Protein AF-0000000087551787 (afdb_homodimer)

InterPro domains:
  IPR003423 Outer membrane efflux protein [PF02321] (11-191)
  IPR010131 Multidrug resistance outer membrane protein MdtP/Nodulation protein T-like [PTHR30203] (5-396)

pLDDT: mean 89.05, std 10.66, range [49.09, 98.5]

Solvent-accessible surface area (backbone atoms only — not comparable to full-atom values): 41008 Å² total; per-residue (Å²): 84,41,68,68,56,50,52,54,43,27,74,73,49,22,58,68,62,53,42,36,53,50,48,30,52,35,31,48,19,49,29,54,41,43,71,46,50,72,46,35,34,40,35,37,30,46,41,32,92,65,86,62,75,77,58,68,86,44,78,48,75,59,83,94,45,49,37,67,52,29,44,29,41,32,40,35,39,61,44,76,38,75,53,39,53,62,42,47,28,51,43,31,47,49,48,28,52,39,33,52,29,47,40,50,36,51,51,49,54,50,47,44,51,51,54,45,49,52,47,51,48,43,49,48,52,52,49,46,54,52,45,52,55,48,44,57,52,44,50,53,50,42,55,54,42,52,56,36,37,79,69,66,76,48,58,70,65,59,48,51,51,47,48,51,51,45,50,49,45,51,50,49,47,52,52,49,51,43,51,47,37,54,48,46,40,53,50,28,57,47,43,64,43,62,50,89,62,79,88,53,70,70,62,77,85,64,63,70,86,73,83,83,56,78,80,48,49,64,55,41,47,55,48,20,68,73,59,17,32,72,44,51,36,33,50,44,46,29,53,42,26,52,43,46,32,54,37,36,58,20,65,36,50,56,44,42,31,40,30,45,31,40,29,28,44,50,49,97,42,64,80,36,73,45,78,44,78,47,65,65,76,68,77,85,70,53,46,58,68,60,33,51,51,27,54,51,44,32,53,51,29,48,51,50,33,52,49,47,47,53,48,42,48,52,49,40,52,52,38,49,50,51,34,53,56,49,48,54,55,50,64,71,55,44,78,64,50,60,58,48,51,55,52,48,52,55,49,46,52,54,32,38,76,70,64,73,43,51,68,67,56,46,52,50,48,50,53,51,49,52,51,50,53,48,51,52,51,48,49,36,46,49,42,41,44,30,51,46,48,39,27,53,53,34,51,46,90,123,84,42,68,69,55,50,52,54,44,26,76,72,49,22,62,70,60,52,52,36,54,49,47,29,53,50,31,48,50,49,28,58,58,42,70,59,74,73,76,66,45,82,43,79,42,68,74,37,90,58,81,63,91,88,61,76,84,42,75,49,76,57,80,92,41,49,34,58,50,26,43,28,39,34,40,35,39,59,43,77,39,76,53,38,52,61,42,47,28,53,42,30,47,49,47,26,53,38,33,52,28,48,39,50,37,51,50,47,53,50,49,44,51,50,56,44,48,51,48,51,49,44,49,48,54,52,50,44,52,51,44,52,54,49,44,57,53,44,49,54,50,43,54,54,44,50,56,35,39,78,71,66,77,49,59,69,66,57,46,50,53,47,47,50,51,44,51,52,45,50,51,52,46,53,53,51,52,54,52,47,52,55,50,47,54,55,51,29,63,48,43,63,50,64,86,88,62,80,88,55,71,69,61,78,85,64,63,70,87,74,84,81,56,78,79,46,50,63,54,40,46,56,49,20,69,72,59,17,32,72,45,48,37,33,50,44,47,28,52,41,26,52,41,47,32,53,38,36,58,22,64,35,50,55,44,42,30,40,30,44,32,40,28,29,66,66,39,59,34,57,68,35,62,21,38,28,45,34,34,49,43,68,76,58,43,54,46,59,18,60,33,50,29,29,52,51,44,32,54,42,30,48,48,51,33,52,49,47,47,42,43,43,38,22,48,40,53,35,38,47,51,41,34,53,55,47,48,52,53,51,62,72,54,44,78,65,48,59,56,48,52,53,53,49,50,53,50,47,52,51,34,38,76,70,64,73,44,54,68,69,57,46,52,51,49,50,52,5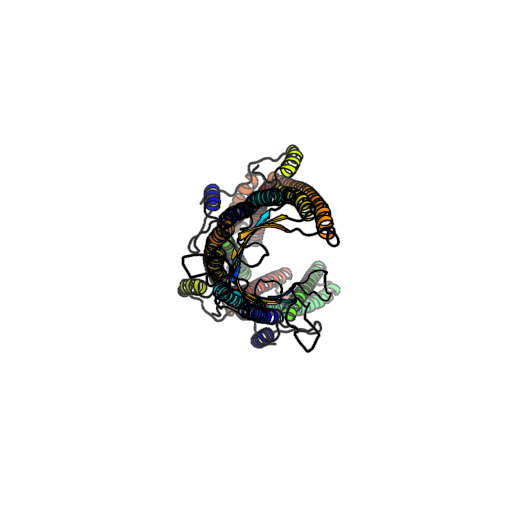1,49,52,53,50,52,47,51,54,50,48,48,36,44,49,42,41,43,32,50,45,47,39,27,52,52,34,53,44,90,122

Nearest PDB structures (foldseek):
  4k7r-assembly1_A  TM=7.607E-01  e=2.887E-15  Escherichia coli K-12
  1yc9-assembly1_A-3  TM=7.646E-01  e=1.294E-14  Vibrio cholerae
  5azs-assembly1_C  TM=7.530E-01  e=1.066E-14  Pseudomonas aeruginosa PAO1
  5azs-assembly1_B  TM=7.529E-01  e=3.404E-14  Pseudomonas aeruginosa PAO1
  4mt4-assembly1_C  TM=7.637E-01  e=3.750E-14  Campylobacter jejuni

Radius of gyration: 40.56 Å; Cα contacts (8 Å, |Δi|>4): 1029; chains: 2; bounding box: 65×141×87 Å

Organism: NCBI:txid2305228

Foldseek 3Di:
DAPVVLVVLLVVPQVVLVVLVVVLVVLVVVLVVLQDFDDKDKDKDDFDDDDDPPAPQADAPPDNHDRRTKMKMKIKGWDQPLCLSVLVSVLSVLVSVLSVLVSLLVSLVLVLVLLLLLLLLLLLVVVLVVLVVVLVLLVVVLVVVVVCVVVVNDDPVLSVVSVVVSVVSVVVNVVSVVVNLVSQVVSCNSSVHDPVDDDDHPDHLFADPDDDDPVCLVVLLVLCLPDASVLVSLVSQLVSLVSVLSSLQSVLAKIKMKMWMWIASPDPDRTDIDIDIDIDDNDPDSSVVVNVVSVVSSVVSVVVSVVVSVVLSVQLVVLVVQLVVLVVVLVVCPPVNLVVLVVVLVVLSVCVVVVVDDPVVNVVSVVVSSVVVSSNSVSSSSNSSSQSSNCSSSSHDD/DAPVVLVVLLVVPAVVLVVLVVVLVVLVVVLVVLQDFDDKDKDKDDFDDDDDPPADQADAPPDNHDRRTKIKMKIKGWDQPPCLSVLVSVLSVLVSVLSVLVSLLVSLVLSLVQLLLVLLLLLLVVLLVVLVVVLVLLVVVLVVVVVVVVVVNDDPVLSVVSVVVSVVSVVVSVVSVVVNLVSQVSSCNSSVHDPPDDDDYPDHLFADPDDDDPVCLVVLLVLCLPDASVLVSLVSQLVSLVSVLSSLQSVLAKIKMKMWMWIASPDPDHGDIDIDIDIDDNDPCSSVVVSVVSVVSSVVSVVVSVVVSVVLSVQLVVLVVQLVVLVVVLVVCPPVNLVVLVVVLVVLSVCVVVVVDDSVVNVVSVVVSSVVVSSNSVSSSSNSSSQSSNCSSSSHND

Structure (mmCIF, N/CA/C/O backbone):
data_AF-0000000087551787-model_v1
#
loop_
_entity.id
_entity.type
_entity.pdbx_description
1 polymer 'TolC family protein'
#
loop_
_atom_site.group_PDB
_atom_site.id
_atom_site.type_symbol
_atom_site.label_atom_id
_atom_site.label_alt_id
_atom_site.label_comp_id
_atom_site.label_asym_id
_atom_site.label_entity_id
_atom_site.label_seq_id
_atom_site.pdbx_PDB_ins_code
_atom_site.Cartn_x
_atom_site.Cartn_y
_atom_site.Cartn_z
_atom_site.occupancy
_atom_site.B_iso_or_equiv
_atom_site.auth_seq_id
_atom_site.auth_comp_id
_atom_site.auth_asym_id
_atom_site.auth_atom_id
_atom_site.pdbx_PDB_model_num
ATOM 1 N N . MET A 1 1 ? 15.438 -4.801 -25.219 1 93.12 1 MET A N 1
ATOM 2 C CA . MET A 1 1 ? 16.125 -3.875 -24.328 1 93.12 1 MET A CA 1
ATOM 3 C C . MET A 1 1 ? 17.109 -4.617 -23.422 1 93.12 1 MET A C 1
ATOM 5 O O . MET A 1 1 ? 16.828 -5.73 -22.984 1 93.12 1 MET A O 1
ATOM 9 N N . SER A 1 2 ? 18.219 -4.012 -23.141 1 94.62 2 SER A N 1
ATOM 10 C CA . SER A 1 2 ? 19.219 -4.605 -22.25 1 94.62 2 SER A CA 1
ATOM 11 C C . SER A 1 2 ? 18.938 -4.23 -20.797 1 94.62 2 SER A C 1
ATOM 13 O O . SER A 1 2 ? 18.172 -3.303 -20.516 1 94.62 2 SER A O 1
ATOM 15 N N . ARG A 1 3 ? 19.531 -4.914 -19.953 1 94.31 3 ARG A N 1
ATOM 16 C CA . ARG A 1 3 ? 19.422 -4.629 -18.531 1 94.31 3 ARG A CA 1
ATOM 17 C C . ARG A 1 3 ? 19.891 -3.215 -18.219 1 94.31 3 ARG A C 1
ATOM 19 O O . ARG A 1 3 ? 19.25 -2.49 -17.469 1 94.31 3 ARG A O 1
ATOM 26 N N . LYS A 1 4 ? 20.969 -2.893 -18.797 1 93.56 4 LYS A N 1
ATOM 27 C CA . LYS A 1 4 ? 21.547 -1.573 -18.547 1 93.56 4 LYS A CA 1
ATOM 28 C C . LYS A 1 4 ? 20.625 -0.468 -19.062 1 93.56 4 LYS A C 1
ATOM 30 O O . LYS A 1 4 ? 20.453 0.559 -18.406 1 93.56 4 LYS A O 1
ATOM 35 N N . GLU A 1 5 ? 20.062 -0.71 -20.172 1 95.31 5 GLU A N 1
ATOM 36 C CA . GLU A 1 5 ? 19.125 0.251 -20.734 1 95.31 5 GLU A CA 1
ATOM 37 C C . GLU A 1 5 ? 17.891 0.389 -19.859 1 95.31 5 GLU A C 1
ATOM 39 O O . GLU A 1 5 ? 17.406 1.501 -19.625 1 95.31 5 GLU A O 1
ATOM 44 N N . ALA A 1 6 ? 17.406 -0.721 -19.391 1 96 6 ALA A N 1
ATOM 45 C CA . ALA A 1 6 ? 16.234 -0.712 -18.531 1 96 6 ALA A CA 1
ATOM 46 C C . ALA A 1 6 ? 16.484 0.082 -17.25 1 96 6 ALA A C 1
ATOM 48 O O . ALA A 1 6 ? 15.641 0.861 -16.812 1 96 6 ALA A O 1
ATOM 49 N N . GLU A 1 7 ? 17.656 -0.09 -16.719 1 95.5 7 GLU A N 1
ATOM 50 C CA . GLU A 1 7 ? 18.016 0.622 -15.5 1 95.5 7 GLU A CA 1
ATOM 51 C C . GLU A 1 7 ? 18.094 2.125 -15.742 1 95.5 7 GLU A C 1
ATOM 53 O O . GLU A 1 7 ? 17.656 2.92 -14.914 1 95.5 7 GLU A O 1
ATOM 58 N N . SER A 1 8 ? 18.656 2.479 -16.875 1 95.94 8 SER A N 1
ATOM 59 C CA . SER A 1 8 ? 18.797 3.893 -17.219 1 95.94 8 SER A CA 1
ATOM 60 C C . SER A 1 8 ? 17.422 4.547 -17.391 1 95.94 8 SER A C 1
ATOM 62 O O . SER A 1 8 ? 17.188 5.641 -16.859 1 95.94 8 SER A O 1
ATOM 64 N N . ILE A 1 9 ? 16.531 3.852 -18.031 1 96.12 9 ILE A N 1
ATOM 65 C CA . ILE A 1 9 ? 15.188 4.367 -18.266 1 96.12 9 ILE A CA 1
ATOM 66 C C . ILE A 1 9 ? 14.438 4.469 -16.938 1 96.12 9 ILE A C 1
ATOM 68 O O . ILE A 1 9 ? 13.75 5.461 -16.672 1 96.12 9 ILE A O 1
ATOM 72 N N . PHE A 1 10 ? 14.641 3.473 -16.109 1 96.75 10 PHE A N 1
ATOM 73 C CA . PHE A 1 10 ? 14.023 3.414 -14.789 1 96.75 10 PHE A CA 1
ATOM 74 C C . PHE A 1 10 ? 14.422 4.617 -13.945 1 96.75 10 PHE A C 1
ATOM 76 O O . PHE A 1 10 ? 13.57 5.297 -13.367 1 96.75 10 PHE A O 1
ATOM 83 N N . LEU A 1 11 ? 15.68 4.918 -13.945 1 95.88 11 LEU A N 1
ATOM 84 C CA . LEU A 1 11 ? 16.203 5.996 -13.125 1 95.88 11 LEU A CA 1
ATOM 85 C C . LEU A 1 11 ? 15.703 7.352 -13.609 1 95.88 11 LEU A C 1
ATOM 87 O O . LEU A 1 11 ? 15.492 8.266 -12.812 1 95.88 11 LEU A O 1
ATOM 91 N N . ALA A 1 12 ? 15.391 7.406 -14.859 1 93.94 12 ALA A N 1
ATOM 92 C CA . ALA A 1 12 ? 15.031 8.688 -15.461 1 93.94 12 ALA A CA 1
ATOM 93 C C . ALA A 1 12 ? 13.523 8.914 -15.406 1 93.94 12 ALA A C 1
ATOM 95 O O . ALA A 1 12 ? 13.062 10.055 -15.266 1 93.94 12 ALA A O 1
ATOM 96 N N . ASN A 1 13 ? 12.75 7.797 -15.422 1 93.56 13 ASN A N 1
ATOM 97 C CA . ASN A 1 13 ? 11.336 7.992 -15.742 1 93.56 13 ASN A CA 1
ATOM 98 C C . ASN A 1 13 ? 10.43 7.504 -14.625 1 93.56 13 ASN A C 1
ATOM 100 O O . ASN A 1 13 ? 9.227 7.77 -14.633 1 93.56 13 ASN A O 1
ATOM 104 N N . ASN A 1 14 ? 10.977 6.816 -13.664 1 95.31 14 ASN A N 1
ATOM 105 C CA . ASN A 1 14 ? 10.109 6.234 -12.648 1 95.31 14 ASN A CA 1
ATOM 106 C C . ASN A 1 14 ? 9.43 7.312 -11.805 1 95.31 14 ASN A C 1
ATOM 108 O O . ASN A 1 14 ? 10.102 8.117 -11.164 1 95.31 14 ASN A O 1
ATOM 112 N N . LEU A 1 15 ? 8.148 7.254 -11.742 1 95.12 15 LEU A N 1
ATOM 113 C CA . LEU A 1 15 ? 7.375 8.336 -11.148 1 95.12 15 LEU A CA 1
ATOM 114 C C . LEU A 1 15 ? 7.434 8.266 -9.625 1 95.12 15 LEU A C 1
ATOM 116 O O . LEU A 1 15 ? 7.238 9.281 -8.953 1 95.12 15 LEU A O 1
ATOM 120 N N . ASP A 1 16 ? 7.695 7.121 -9.047 1 95.5 16 ASP A N 1
ATOM 121 C CA . ASP A 1 16 ? 7.863 7.023 -7.598 1 95.5 16 ASP A CA 1
ATOM 122 C C . ASP A 1 16 ? 9.141 7.727 -7.141 1 95.5 16 ASP A C 1
ATOM 124 O O . ASP A 1 16 ? 9.156 8.375 -6.094 1 95.5 16 ASP A O 1
ATOM 128 N N . LEU A 1 17 ? 10.203 7.625 -7.922 1 96.5 17 LEU A N 1
ATOM 129 C CA . LEU A 1 17 ? 11.445 8.32 -7.629 1 96.5 17 LEU A CA 1
ATOM 130 C C . LEU A 1 17 ? 11.273 9.828 -7.762 1 96.5 17 LEU A C 1
ATOM 132 O O . LEU A 1 17 ? 11.75 10.594 -6.918 1 96.5 17 LEU A O 1
ATOM 136 N N . ILE A 1 18 ? 10.523 10.188 -8.75 1 96.25 18 ILE A N 1
ATOM 137 C CA . ILE A 1 18 ? 10.273 11.602 -8.984 1 96.25 18 ILE A CA 1
ATOM 138 C C . ILE A 1 18 ? 9.438 12.18 -7.848 1 96.25 18 ILE A C 1
ATOM 140 O O . ILE A 1 18 ? 9.711 13.273 -7.359 1 96.25 18 ILE A O 1
ATOM 144 N N . ALA A 1 19 ? 8.469 11.383 -7.426 1 95.56 19 ALA A N 1
ATOM 145 C CA . ALA A 1 19 ? 7.621 11.805 -6.312 1 95.56 19 ALA A CA 1
ATOM 146 C C . ALA A 1 19 ? 8.438 11.992 -5.039 1 95.56 19 ALA A C 1
ATOM 148 O O . ALA A 1 19 ? 8.227 12.945 -4.289 1 95.56 19 ALA A O 1
ATOM 149 N N . GLN A 1 20 ? 9.375 11.094 -4.805 1 96.06 20 GLN A N 1
ATOM 150 C CA . GLN A 1 20 ? 10.203 11.188 -3.605 1 96.06 20 GLN A CA 1
ATOM 151 C C . GLN A 1 20 ? 11.125 12.406 -3.66 1 96.06 20 GLN A C 1
ATOM 153 O O . GLN A 1 20 ? 11.406 13.023 -2.631 1 96.06 20 GLN A O 1
ATOM 158 N N . LYS A 1 21 ? 11.578 12.742 -4.844 1 97.06 21 LYS A N 1
ATOM 159 C CA . LYS A 1 21 ? 12.375 13.953 -5.008 1 97.06 21 LYS A CA 1
ATOM 160 C C . LYS A 1 21 ? 11.555 15.203 -4.684 1 97.06 21 LYS A C 1
ATOM 162 O O . LYS A 1 21 ? 12.07 16.141 -4.074 1 97.06 21 LYS A O 1
ATOM 167 N N . LEU A 1 22 ? 10.32 15.148 -5.07 1 97.06 22 LEU A N 1
ATOM 168 C CA . LEU A 1 22 ? 9.43 16.266 -4.77 1 97.06 22 LEU A CA 1
ATOM 169 C C . LEU A 1 22 ? 9.18 16.375 -3.27 1 97.06 22 LEU A C 1
ATOM 171 O O . LEU A 1 22 ? 9.008 17.469 -2.738 1 97.06 22 LEU A O 1
ATOM 175 N N . GLU A 1 23 ? 9.234 15.25 -2.564 1 97.19 23 GLU A N 1
ATOM 176 C CA . GLU A 1 23 ? 9.078 15.258 -1.113 1 97.19 23 GLU A CA 1
ATOM 177 C C . GLU A 1 23 ? 10.25 15.969 -0.436 1 97.19 23 GLU A C 1
ATOM 179 O O . GLU A 1 23 ? 10.07 16.625 0.591 1 97.19 23 GLU A O 1
ATOM 184 N N . ILE A 1 24 ? 11.43 15.805 -0.998 1 98 24 ILE A N 1
ATOM 185 C CA . ILE A 1 24 ? 12.594 16.516 -0.49 1 98 24 ILE A CA 1
ATOM 186 C C . ILE A 1 24 ? 12.383 18.016 -0.65 1 98 24 ILE A C 1
ATOM 188 O O . ILE A 1 24 ? 12.609 18.797 0.288 1 98 24 ILE A O 1
ATOM 192 N N . SER A 1 25 ? 11.836 18.391 -1.808 1 97.94 25 SER A N 1
ATOM 193 C CA . SER A 1 25 ? 11.57 19.812 -2.076 1 97.94 25 SER A CA 1
ATOM 194 C C . SER A 1 25 ? 10.5 20.359 -1.139 1 97.94 25 SER A C 1
ATOM 196 O O . SER A 1 25 ? 10.57 21.5 -0.704 1 97.94 25 SER A O 1
ATOM 198 N N . GLN A 1 26 ? 9.555 19.547 -0.85 1 97.69 26 GLN A N 1
ATOM 199 C CA . GLN A 1 26 ? 8.523 19.969 0.094 1 97.69 26 GLN A CA 1
ATOM 200 C C . GLN A 1 26 ? 9.102 20.156 1.492 1 97.69 26 GLN A C 1
ATOM 202 O O . GLN A 1 26 ? 8.719 21.094 2.199 1 97.69 26 GLN A O 1
ATOM 207 N N . ALA A 1 27 ? 9.961 19.219 1.863 1 97.88 27 ALA A N 1
ATOM 208 C CA . ALA A 1 27 ? 10.625 19.375 3.156 1 97.88 27 ALA A CA 1
ATOM 209 C C . ALA A 1 27 ? 11.445 20.656 3.201 1 97.88 27 ALA A C 1
ATOM 211 O O . ALA A 1 27 ? 11.484 21.344 4.227 1 97.88 27 ALA A O 1
ATOM 212 N N . GLU A 1 28 ? 12.062 20.984 2.115 1 98.31 28 GLU A N 1
ATOM 213 C CA . GLU A 1 28 ? 12.828 22.219 2.027 1 98.31 28 GLU A CA 1
ATOM 214 C C . GLU A 1 28 ? 11.914 23.438 2.154 1 98.31 28 GLU A C 1
ATOM 216 O O . GLU A 1 28 ? 12.297 24.453 2.74 1 98.31 28 GLU A O 1
ATOM 221 N N . ALA A 1 29 ? 10.727 23.344 1.584 1 97.81 29 ALA A N 1
ATOM 222 C CA . ALA A 1 29 ? 9.75 24.422 1.708 1 97.81 29 ALA A CA 1
ATOM 223 C C . ALA A 1 29 ? 9.336 24.625 3.164 1 97.81 29 ALA A C 1
ATOM 225 O O . ALA A 1 29 ? 9.094 25.75 3.6 1 97.81 29 ALA A O 1
ATOM 226 N N . ARG A 1 30 ? 9.312 23.594 3.873 1 97.31 30 ARG A N 1
ATOM 227 C CA . ARG A 1 30 ? 8.977 23.688 5.289 1 97.31 30 ARG A CA 1
ATOM 228 C C . ARG A 1 30 ? 10.086 24.359 6.074 1 97.31 30 ARG A C 1
ATOM 230 O O . ARG A 1 30 ? 9.82 25.078 7.039 1 97.31 30 ARG A O 1
ATOM 237 N N . VAL A 1 31 ? 11.359 24.094 5.699 1 97.94 31 VAL A N 1
ATOM 238 C CA . VAL A 1 31 ? 12.484 24.797 6.305 1 97.94 31 VAL A CA 1
ATOM 239 C C . VAL A 1 31 ? 12.367 26.297 6.027 1 97.94 31 VAL A C 1
ATOM 241 O O . VAL A 1 31 ? 12.594 27.109 6.918 1 97.94 31 VAL A O 1
ATOM 244 N N . LEU A 1 32 ? 11.961 26.594 4.809 1 96.94 32 LEU A N 1
ATOM 245 C CA . LEU A 1 32 ? 11.773 27.984 4.43 1 96.94 32 LEU A CA 1
ATOM 246 C C . LEU A 1 32 ? 10.703 28.656 5.293 1 96.94 32 LEU A C 1
ATOM 248 O O . LEU A 1 32 ? 10.891 29.766 5.777 1 96.94 32 LEU A O 1
ATOM 252 N N . GLN A 1 33 ? 9.633 27.969 5.527 1 96.12 33 GLN A N 1
ATOM 253 C CA . GLN A 1 33 ? 8.531 28.516 6.324 1 96.12 33 GLN A CA 1
ATOM 254 C C . GLN A 1 33 ? 8.953 28.719 7.777 1 96.12 33 GLN A C 1
ATOM 256 O O . GLN A 1 33 ? 8.539 29.672 8.422 1 96.12 33 GLN A O 1
ATOM 261 N N . ALA A 1 34 ? 9.766 27.781 8.242 1 95.81 34 ALA A N 1
ATOM 262 C CA . ALA A 1 34 ? 10.188 27.828 9.641 1 95.81 34 ALA A CA 1
ATOM 263 C C . ALA A 1 34 ? 11.102 29.016 9.898 1 95.81 34 ALA A C 1
ATOM 265 O O . ALA A 1 34 ? 11.281 29.438 11.047 1 95.81 34 ALA A O 1
ATOM 266 N N . LYS A 1 35 ? 11.695 29.672 8.891 1 96.25 35 LYS A N 1
ATOM 267 C CA . LYS A 1 35 ? 12.648 30.766 9.031 1 96.25 35 LYS A CA 1
ATOM 268 C C . LYS A 1 35 ? 11.93 32.094 9.32 1 96.25 35 LYS A C 1
ATOM 270 O O . LYS A 1 35 ? 12.547 33.062 9.789 1 96.25 35 LYS A O 1
ATOM 275 N N . PHE A 1 36 ? 10.57 32.156 9.133 1 94.62 36 PHE A N 1
ATOM 276 C CA . PHE A 1 36 ? 9.859 33.438 9.234 1 94.62 36 PHE A CA 1
ATOM 277 C C . PHE A 1 36 ? 9.461 33.719 10.672 1 94.62 36 PHE A C 1
ATOM 279 O O . PHE A 1 36 ? 9.07 32.812 11.406 1 94.62 36 PHE A O 1
ATOM 286 N N . TRP A 1 37 ? 9.516 35.031 11.055 1 94.25 37 TRP A N 1
ATOM 287 C CA . TRP A 1 37 ? 9.016 35.531 12.336 1 94.25 37 TRP A CA 1
ATOM 288 C C . TRP A 1 37 ? 7.508 35.75 12.281 1 94.25 37 TRP A C 1
ATOM 290 O O . TRP A 1 37 ? 6.941 35.969 11.203 1 94.25 37 TRP A O 1
ATOM 300 N N . PRO A 1 38 ? 6.867 35.625 13.461 1 93.69 38 PRO A N 1
ATOM 301 C CA . PRO A 1 38 ? 5.457 36.031 13.461 1 93.69 38 PRO A CA 1
ATOM 302 C C . PRO A 1 38 ? 5.258 37.469 13.023 1 93.69 38 PRO A C 1
ATOM 304 O O . PRO A 1 38 ? 6.086 38.344 13.328 1 93.69 38 PRO A O 1
ATOM 307 N N . ASN A 1 39 ? 4.172 37.812 12.359 1 95.19 39 ASN A N 1
ATOM 308 C CA . ASN A 1 39 ? 3.861 39.156 11.922 1 95.19 39 ASN A CA 1
ATOM 309 C C . ASN A 1 39 ? 3.412 40.031 13.078 1 95.19 39 ASN A C 1
ATOM 311 O O . ASN A 1 39 ? 2.777 39.562 14.023 1 95.19 39 ASN A O 1
ATOM 315 N N . PRO A 1 40 ? 3.756 41.344 13.062 1 95.75 40 PRO A N 1
ATOM 316 C CA . PRO A 1 40 ? 3.207 42.25 14.062 1 95.75 40 PRO A CA 1
ATOM 317 C C . PRO A 1 40 ? 1.702 42.469 13.906 1 95.75 40 PRO A C 1
ATOM 319 O O . PRO A 1 40 ? 1.179 42.406 12.789 1 95.75 40 PRO A O 1
ATOM 322 N N . THR A 1 41 ? 1.107 42.719 14.969 1 94.81 41 THR A N 1
ATOM 323 C CA . THR A 1 41 ? -0.328 42.969 14.961 1 94.81 41 THR A CA 1
ATOM 324 C C . THR A 1 41 ? -0.614 44.469 15.203 1 94.81 41 THR A C 1
ATOM 326 O O . THR A 1 41 ? -0.14 45.031 16.188 1 94.81 41 THR A O 1
ATOM 329 N N . LEU A 1 42 ? -1.359 45.094 14.297 1 94.31 42 LEU A N 1
ATOM 330 C CA . LEU A 1 42 ? -1.799 46.469 14.445 1 94.31 42 LEU A CA 1
ATOM 331 C C . LEU A 1 42 ? -3.24 46.562 14.938 1 94.31 42 LEU A C 1
ATOM 333 O O . LEU A 1 42 ? -4.121 45.875 14.383 1 94.31 42 LEU A O 1
ATOM 337 N N . SER A 1 43 ? -3.398 47.281 16.062 1 92.69 43 SER A N 1
ATOM 338 C CA . SER A 1 43 ? -4.73 47.469 16.625 1 92.69 43 SER A CA 1
ATOM 339 C C . SER A 1 43 ? -5.082 48.969 16.734 1 92.69 43 SER A C 1
ATOM 341 O O . SER A 1 43 ? -4.344 49.719 17.344 1 92.69 43 SER A O 1
ATOM 343 N N . ILE A 1 44 ? -6.137 49.312 16.062 1 89.38 44 ILE A N 1
ATOM 344 C CA . ILE A 1 44 ? -6.691 50.656 16.172 1 89.38 44 ILE A CA 1
ATOM 345 C C . ILE A 1 44 ? -7.992 50.625 16.969 1 89.38 44 ILE A C 1
ATOM 347 O O . ILE A 1 44 ? -8.883 49.844 16.688 1 89.38 44 ILE A O 1
ATOM 351 N N . SER A 1 45 ? -7.965 51.375 18.031 1 83.44 45 SER A N 1
ATOM 352 C CA . SER A 1 45 ? -9.156 51.375 18.875 1 83.44 45 SER A CA 1
ATOM 353 C C . SER A 1 45 ? -9.586 52.781 19.25 1 83.44 45 SER A C 1
ATOM 355 O O . SER A 1 45 ? -8.906 53.75 18.938 1 83.44 45 SER A O 1
ATOM 357 N N . GLU A 1 46 ? -10.789 52.969 19.875 1 74.44 46 GLU A N 1
ATOM 358 C CA . GLU A 1 46 ? -11.359 54.156 20.484 1 74.44 46 GLU A CA 1
ATOM 359 C C . GLU A 1 46 ? -11.633 55.219 19.438 1 74.44 46 GLU A C 1
ATOM 361 O O . GLU A 1 46 ? -11.453 56.406 19.703 1 74.44 46 GLU A O 1
ATOM 366 N N . VAL A 1 47 ? -11.922 54.75 18.297 1 72.25 47 VAL A N 1
ATOM 367 C CA . VAL A 1 47 ? -12.281 55.75 17.297 1 72.25 47 VAL A CA 1
ATOM 368 C C . VAL A 1 47 ? -13.688 56.281 17.562 1 72.25 47 VAL A C 1
ATOM 370 O O . VAL A 1 47 ? -14.648 55.5 17.609 1 72.25 47 VAL A O 1
ATOM 373 N N . ASN A 1 48 ? -13.719 57.562 18.062 1 70.5 48 ASN A N 1
ATOM 374 C CA . ASN A 1 48 ? -15.016 58.156 18.359 1 70.5 48 ASN A CA 1
ATOM 375 C C . ASN A 1 48 ? -15.398 59.188 17.312 1 70.5 48 ASN A C 1
ATOM 377 O O . ASN A 1 48 ? -14.586 60.031 16.938 1 70.5 48 ASN A O 1
ATOM 381 N N . LEU A 1 49 ? -16.5 59.062 16.656 1 63.62 49 LEU A N 1
ATOM 382 C CA . LEU A 1 49 ? -16.906 60 15.609 1 63.62 49 LEU A CA 1
ATOM 383 C C . LEU A 1 49 ? -17.922 61 16.141 1 63.62 49 LEU A C 1
ATOM 385 O O . LEU A 1 49 ? -18.359 61.906 15.398 1 63.62 49 LEU A O 1
ATOM 389 N N . TRP A 1 50 ? -18.469 60.938 17.406 1 60.34 50 TRP A N 1
ATOM 390 C CA . TRP A 1 50 ? -19.531 61.812 17.859 1 60.34 50 TRP A CA 1
ATOM 391 C C . TRP A 1 50 ? -19.203 62.406 19.219 1 60.34 50 TRP A C 1
ATOM 393 O O . TRP A 1 50 ? -18.328 61.938 19.922 1 60.34 50 TRP A O 1
ATOM 403 N N . LYS A 1 51 ? -19.562 63.844 19.562 1 59.03 51 LYS A N 1
ATOM 404 C CA . LYS A 1 51 ? -19.391 64.625 20.812 1 59.03 51 LYS A CA 1
ATOM 405 C C . LYS A 1 51 ? -20.359 64.062 21.875 1 59.03 51 LYS A C 1
ATOM 407 O O . LYS A 1 51 ? -21.547 63.906 21.609 1 59.03 51 LYS A O 1
ATOM 412 N N . THR A 1 52 ? -19.766 63.281 22.812 1 55.81 52 THR A N 1
ATOM 413 C CA . THR A 1 52 ? -20.719 63.062 23.891 1 55.81 52 THR A CA 1
ATOM 414 C C . THR A 1 52 ? -20.734 64.25 24.844 1 55.81 52 THR A C 1
ATOM 416 O O . THR A 1 52 ? -19.922 65.188 24.719 1 55.81 52 THR A O 1
ATOM 419 N N . TYR A 1 53 ? -21.656 64.25 25.859 1 51.19 53 TYR A N 1
ATOM 420 C CA . TYR A 1 53 ? -21.875 65.312 26.797 1 51.19 53 TYR A CA 1
ATOM 421 C C . TYR A 1 53 ? -20.703 65.438 27.766 1 51.19 53 TYR A C 1
ATOM 423 O O . TYR A 1 53 ? -20.125 64.438 28.188 1 51.19 53 TYR A O 1
ATOM 431 N N . ASP A 1 54 ? -20.094 66.688 28.016 1 51.69 54 ASP A N 1
ATOM 432 C CA . ASP A 1 54 ? -19.219 67.312 29.016 1 51.69 54 ASP A CA 1
ATOM 433 C C . ASP A 1 54 ? -17.766 66.938 28.75 1 51.69 54 ASP A C 1
ATOM 435 O O . ASP A 1 54 ? -17.203 66.062 29.422 1 51.69 54 ASP A O 1
ATOM 439 N N . ILE A 1 55 ? -17.219 67.188 27.609 1 54.69 55 ILE A N 1
ATOM 440 C CA . ILE A 1 55 ? -15.922 66.875 27.047 1 54.69 55 ILE A CA 1
ATOM 441 C C . ILE A 1 55 ? -14.852 67.812 27.656 1 54.69 55 ILE A C 1
ATOM 443 O O . ILE A 1 55 ? -15.062 69 27.766 1 54.69 55 ILE A O 1
ATOM 447 N N . GLU A 1 56 ? -14.055 67.25 28.422 1 51.94 56 GLU A N 1
ATOM 448 C CA . GLU A 1 56 ? -12.922 68.125 28.719 1 51.94 56 GLU A CA 1
ATOM 449 C C . GLU A 1 56 ? -12.227 68.562 27.438 1 51.94 56 GLU A C 1
ATOM 451 O O . GLU A 1 56 ? -12.07 67.812 26.484 1 51.94 56 GLU A O 1
ATOM 456 N N . GLU A 1 57 ? -12.25 69.875 27.125 1 49.09 57 GLU A N 1
ATOM 457 C CA . GLU A 1 57 ? -11.805 70.562 25.906 1 49.09 57 GLU A CA 1
ATOM 458 C C . GLU A 1 57 ? -10.406 70.062 25.5 1 49.09 57 GLU A C 1
ATOM 460 O O . GLU A 1 57 ? -9.5 70 26.344 1 49.09 57 GLU A O 1
ATOM 465 N N . GLN A 1 58 ? -10.172 69.188 24.547 1 54.31 58 GLN A N 1
ATOM 466 C CA . GLN A 1 58 ? -8.844 68.875 24.031 1 54.31 58 GLN A CA 1
ATOM 467 C C . GLN A 1 58 ? -8.477 69.812 22.891 1 54.31 58 GLN A C 1
ATOM 469 O O . GLN A 1 58 ? -9.352 70.438 22.25 1 54.31 58 GLN A O 1
ATOM 474 N N . PRO A 1 59 ? -7.152 70.25 22.75 1 50.22 59 PRO A N 1
ATOM 475 C CA . PRO A 1 59 ? -6.758 71.188 21.672 1 50.22 59 PRO A CA 1
ATOM 476 C C . PRO A 1 59 ? -7.102 70.625 20.281 1 50.22 59 PRO A C 1
ATOM 478 O O . PRO A 1 59 ? -7.199 69.438 20.094 1 50.22 59 PRO A O 1
ATOM 481 N N . ALA A 1 60 ? -7.441 71.438 19.297 1 50.75 60 ALA A N 1
ATOM 482 C CA . ALA A 1 60 ? -7.898 71.188 17.938 1 50.75 60 ALA A CA 1
ATOM 483 C C . ALA A 1 60 ? -6.844 70.375 17.156 1 50.75 60 ALA A C 1
ATOM 485 O O . ALA A 1 60 ? -5.645 70.625 17.312 1 50.75 60 ALA A O 1
ATOM 486 N N . LEU A 1 61 ? -6.973 69.25 16.453 1 51.09 61 LEU A N 1
ATOM 487 C CA . LEU A 1 61 ? -6 68.562 15.641 1 51.09 61 LEU A CA 1
ATOM 488 C C . LEU A 1 61 ? -5.637 69.375 14.398 1 51.09 61 LEU A C 1
ATOM 490 O O . LEU A 1 61 ? -4.457 69.5 14.07 1 51.09 61 LEU A O 1
ATOM 494 N N . ILE A 1 62 ? -6.648 69.812 13.5 1 51.81 62 ILE A N 1
ATOM 495 C CA . ILE A 1 62 ? -6.473 70.688 12.344 1 51.81 62 ILE A CA 1
ATOM 496 C C . ILE A 1 62 ? -7.508 71.812 12.383 1 51.81 62 ILE A C 1
ATOM 498 O O . ILE A 1 62 ? -8.711 71.562 12.297 1 51.81 62 ILE A O 1
ATOM 502 N N . GLY A 1 63 ? -7.16 73.125 12.367 1 50.75 63 GLY A N 1
ATOM 503 C CA . GLY A 1 63 ? -8.023 74.25 12.469 1 50.75 63 GLY A CA 1
ATOM 504 C C . GLY A 1 63 ? -8.984 74.188 13.641 1 50.75 63 GLY A C 1
ATOM 505 O O . GLY A 1 63 ? -8.562 74.062 14.789 1 50.75 63 GLY A O 1
ATOM 506 N N . ASN A 1 64 ? -10.398 74.25 13.422 1 51.28 64 ASN A N 1
ATOM 507 C CA . ASN A 1 64 ? -11.477 74.125 14.414 1 51.28 64 ASN A CA 1
ATOM 508 C C . ASN A 1 64 ? -12.008 72.688 14.531 1 51.28 64 ASN A C 1
ATOM 510 O O . ASN A 1 64 ? -13.016 72.5 15.195 1 51.28 64 ASN A O 1
ATOM 514 N N . TRP A 1 65 ? -11.422 71.688 13.781 1 49.97 65 TRP A N 1
ATOM 515 C CA . TRP A 1 65 ? -11.953 70.312 13.719 1 49.97 65 TRP A CA 1
ATOM 516 C C . TRP A 1 65 ? -11.109 69.375 14.547 1 49.97 65 TRP A C 1
ATOM 518 O O . TRP A 1 65 ? -9.891 69.562 14.648 1 49.97 65 TRP A O 1
ATOM 528 N N . GLY A 1 66 ? -11.578 68.5 15.328 1 54 66 GLY A N 1
ATOM 529 C CA . GLY A 1 66 ? -10.875 67.438 15.992 1 54 66 GLY A CA 1
ATOM 530 C C . GLY A 1 66 ? -10.766 67.625 17.5 1 54 66 GLY A C 1
ATOM 531 O O . GLY A 1 66 ? -9.938 67 18.156 1 54 66 GLY A O 1
ATOM 532 N N . GLN A 1 67 ? -11.352 68.5 18.016 1 57.84 67 GLN A N 1
ATOM 533 C CA . GLN A 1 67 ? -11.211 68.812 19.422 1 57.84 67 GLN A CA 1
ATOM 534 C C . GLN A 1 67 ? -11.812 67.75 20.297 1 57.84 67 GLN A C 1
ATOM 536 O O . GLN A 1 67 ? -11.414 67.562 21.453 1 57.84 67 GLN A O 1
ATOM 541 N N . ASN A 1 68 ? -12.617 66.812 19.578 1 58.91 68 ASN A N 1
ATOM 542 C CA . ASN A 1 68 ? -13.273 65.812 20.391 1 58.91 68 ASN A CA 1
ATOM 543 C C . ASN A 1 68 ? -13 64.438 19.859 1 58.91 68 ASN A C 1
ATOM 545 O O . ASN A 1 68 ? -13.797 63.5 20.062 1 58.91 68 ASN A O 1
ATOM 549 N N . PHE A 1 69 ? -11.789 64.312 19.141 1 67.38 69 PHE A N 1
ATOM 550 C CA . PHE A 1 69 ? -11.531 63 18.484 1 67.38 69 PHE A CA 1
ATOM 551 C C . PHE A 1 69 ? -10.531 62.188 19.281 1 67.38 69 PHE A C 1
ATOM 553 O O . PHE A 1 69 ? -9.484 62.688 19.688 1 67.38 69 PHE A O 1
ATOM 560 N N . GLN A 1 70 ? -11.031 60.906 19.609 1 75.06 70 GLN A N 1
ATOM 561 C CA . GLN A 1 70 ? -10.141 60 20.312 1 75.06 70 GLN A CA 1
ATOM 562 C C . GLN A 1 70 ? -9.727 58.844 19.406 1 75.06 70 GLN A C 1
ATOM 564 O O . GLN A 1 70 ? -10.531 58.344 18.625 1 75.06 70 GLN A O 1
ATOM 569 N N . ILE A 1 71 ? -8.336 58.5 19.312 1 78.56 71 ILE A N 1
ATOM 570 C CA . ILE A 1 71 ? -7.797 57.375 18.547 1 78.56 71 ILE A CA 1
ATOM 571 C C . ILE A 1 71 ? -6.66 56.719 19.344 1 78.56 71 ILE A C 1
ATOM 573 O O . ILE A 1 71 ? -5.879 57.406 20 1 78.56 71 ILE A O 1
ATOM 577 N N . SER A 1 72 ? -6.797 55.438 19.375 1 82.94 72 SER A N 1
ATOM 578 C CA . SER A 1 72 ? -5.703 54.688 19.969 1 82.94 72 SER A CA 1
ATOM 579 C C . SER A 1 72 ? -5.168 53.656 18.984 1 82.94 72 SER A C 1
ATOM 581 O O . SER A 1 72 ? -5.945 52.969 18.281 1 82.94 72 SER A O 1
ATOM 583 N N . ALA A 1 73 ? -3.818 53.688 18.719 1 87.5 73 ALA A N 1
ATOM 584 C CA . ALA A 1 73 ? -3.143 52.719 17.859 1 87.5 73 ALA A CA 1
ATOM 585 C C . ALA A 1 73 ? -2.035 52 18.609 1 87.5 73 ALA A C 1
ATOM 587 O O . ALA A 1 73 ? -1.316 52.594 19.406 1 87.5 73 ALA A O 1
ATOM 588 N N . GLU A 1 74 ? -2.096 50.688 18.391 1 91.19 74 GLU A N 1
ATOM 589 C CA . GLU A 1 74 ? -1.085 49.875 19.047 1 91.19 74 GLU A CA 1
ATOM 590 C C . GLU A 1 74 ? -0.51 48.812 18.094 1 91.19 74 GLU A C 1
ATOM 592 O O . GLU A 1 74 ? -1.248 48.188 17.328 1 91.19 74 GLU A O 1
ATOM 597 N N . ILE A 1 75 ? 0.835 48.688 18.078 1 93.25 75 ILE A N 1
ATOM 598 C CA . ILE A 1 75 ? 1.531 47.625 17.328 1 93.25 75 ILE A CA 1
ATOM 599 C C . ILE A 1 75 ? 2.189 46.656 18.297 1 93.25 75 ILE A C 1
ATOM 601 O O . ILE A 1 75 ? 2.889 47.062 19.234 1 93.25 75 ILE A O 1
ATOM 605 N N . GLU A 1 76 ? 1.865 45.438 18.078 1 94.69 76 GLU A N 1
ATOM 606 C CA . GLU A 1 76 ? 2.416 44.406 18.938 1 94.69 76 GLU A CA 1
ATOM 607 C C . GLU A 1 76 ? 3.26 43.406 18.125 1 94.69 76 GLU A C 1
ATOM 609 O O . GLU A 1 76 ? 2.832 42.938 17.078 1 94.69 76 GLU A O 1
ATOM 614 N N . GLN A 1 77 ? 4.473 43.125 18.672 1 95.5 77 GLN A N 1
ATOM 615 C CA . GLN A 1 77 ? 5.383 42.156 18.047 1 95.5 77 GLN A CA 1
ATOM 616 C C . GLN A 1 77 ? 5.781 41.062 19.031 1 95.5 77 GLN A C 1
ATOM 618 O O . GLN A 1 77 ? 6.328 41.344 20.094 1 95.5 77 GLN A O 1
ATOM 623 N N . VAL A 1 78 ? 5.523 39.875 18.594 1 95.25 78 VAL A N 1
ATOM 624 C CA . VAL A 1 78 ? 5.906 38.719 19.422 1 95.25 78 VAL A CA 1
ATOM 625 C C . VAL A 1 78 ? 7.328 38.312 19.078 1 95.25 78 VAL A C 1
ATOM 627 O O . VAL A 1 78 ? 7.66 38.094 17.906 1 95.25 78 VAL A O 1
ATOM 630 N N . ILE A 1 79 ? 8.141 38.188 20.078 1 94.88 79 ILE A N 1
ATOM 631 C CA . ILE A 1 79 ? 9.5 37.688 19.922 1 94.88 79 ILE A CA 1
ATOM 632 C C . ILE A 1 79 ? 9.625 36.312 20.578 1 94.88 79 ILE A C 1
ATOM 634 O O . ILE A 1 79 ? 9.406 36.156 21.781 1 94.88 79 ILE A O 1
ATOM 638 N N . GLN A 1 80 ? 9.922 35.406 19.75 1 95.06 80 GLN A N 1
ATOM 639 C CA . GLN A 1 80 ? 10.133 34.031 20.266 1 95.06 80 GLN A CA 1
ATOM 640 C C . GLN A 1 80 ? 11.453 33.938 21.031 1 95.06 80 GLN A C 1
ATOM 642 O O . GLN A 1 80 ? 12.516 34.25 20.484 1 95.06 80 GLN A O 1
ATOM 647 N N . THR A 1 81 ? 11.359 33.438 22.234 1 95.56 81 THR A N 1
ATOM 648 C CA . THR A 1 81 ? 12.531 33.406 23.094 1 95.56 81 THR A CA 1
ATOM 649 C C . THR A 1 81 ? 13.117 32 23.188 1 95.56 81 THR A C 1
ATOM 651 O O . THR A 1 81 ? 12.648 31.094 22.5 1 95.56 81 THR A O 1
ATOM 654 N N . ALA A 1 82 ? 14.25 31.781 23.828 1 96.25 82 ALA A N 1
ATOM 655 C CA . ALA A 1 82 ? 14.906 30.516 24.156 1 96.25 82 ALA A CA 1
ATOM 656 C C . ALA A 1 82 ? 15.383 29.812 22.875 1 96.25 82 ALA A C 1
ATOM 658 O O . ALA A 1 82 ? 15.484 28.594 22.844 1 96.25 82 ALA A O 1
ATOM 659 N N . GLY A 1 83 ? 15.445 30.5 21.766 1 96.5 83 GLY A N 1
ATOM 660 C CA . GLY A 1 83 ? 15.961 29.938 20.531 1 96.5 83 GLY A CA 1
ATOM 661 C C . GLY A 1 83 ? 14.992 28.984 19.859 1 96.5 83 GLY A C 1
ATOM 662 O O . GLY A 1 83 ? 15.406 28.078 19.141 1 96.5 83 GLY A O 1
ATOM 663 N N . LYS A 1 84 ? 13.727 29.109 20.094 1 96.81 84 LYS A N 1
ATOM 664 C CA . LYS A 1 84 ? 12.688 28.234 19.547 1 96.81 84 LYS A CA 1
ATOM 665 C C . LYS A 1 84 ? 12.742 28.203 18.031 1 96.81 84 LYS A C 1
ATOM 667 O O . LYS A 1 84 ? 12.656 27.141 17.406 1 96.81 84 LYS A O 1
ATOM 672 N N . ARG A 1 85 ? 12.922 29.391 17.469 1 96.31 85 ARG A N 1
ATOM 673 C CA . ARG A 1 85 ? 12.953 29.484 16.016 1 96.31 85 ARG A CA 1
ATOM 674 C C . ARG A 1 85 ? 14.141 28.734 15.438 1 96.31 85 ARG A C 1
ATOM 676 O O . ARG A 1 85 ? 13.992 27.938 14.508 1 96.31 85 ARG A O 1
ATOM 683 N N . ARG A 1 86 ? 15.32 28.984 15.938 1 97.25 86 ARG A N 1
ATOM 684 C CA . ARG A 1 86 ? 16.531 28.312 15.477 1 97.25 86 ARG A CA 1
ATOM 685 C C . ARG A 1 86 ? 16.391 26.797 15.633 1 97.25 86 ARG A C 1
ATOM 687 O O . ARG A 1 86 ? 16.75 26.031 14.727 1 97.25 86 ARG A O 1
ATOM 694 N N . LYS A 1 87 ? 15.891 26.391 16.766 1 98 87 LYS A N 1
ATOM 695 C CA . LYS A 1 87 ? 15.719 24.969 17.031 1 98 87 LYS A CA 1
ATOM 696 C C . LYS A 1 87 ? 14.703 24.344 16.078 1 98 87 LYS A C 1
ATOM 698 O O . LYS A 1 87 ? 14.875 23.203 15.633 1 98 87 LYS A O 1
ATOM 703 N N . ASN A 1 88 ? 13.656 25.047 15.797 1 97.38 88 ASN A N 1
ATOM 704 C CA . ASN A 1 88 ? 12.656 24.578 14.844 1 97.38 88 ASN A CA 1
ATOM 705 C C . ASN A 1 88 ? 13.242 24.453 13.438 1 97.38 88 ASN A C 1
ATOM 707 O O . ASN A 1 88 ? 12.945 23.516 12.711 1 97.38 88 ASN A O 1
ATOM 711 N N . ILE A 1 89 ? 14.047 25.438 12.977 1 98.06 89 ILE A N 1
ATOM 712 C CA . ILE A 1 89 ? 14.703 25.391 11.68 1 98.06 89 ILE A CA 1
ATOM 713 C C . ILE A 1 89 ? 15.602 24.156 11.594 1 98.06 89 ILE A C 1
ATOM 715 O O . ILE A 1 89 ? 15.57 23.438 10.594 1 98.06 89 ILE A O 1
ATOM 719 N N . GLU A 1 90 ? 16.344 23.953 12.648 1 98.06 90 GLU A N 1
ATOM 720 C CA . GLU A 1 90 ? 17.219 22.781 12.68 1 98.06 90 GLU A CA 1
ATOM 721 C C . GLU A 1 90 ? 16.438 21.484 12.602 1 98.06 90 GLU A C 1
ATOM 723 O O . GLU A 1 90 ? 16.844 20.547 11.922 1 98.06 90 GLU A O 1
ATOM 728 N N . LEU A 1 91 ? 15.328 21.453 13.336 1 98 91 LEU A N 1
ATOM 729 C CA . LEU A 1 91 ? 14.453 20.281 13.297 1 98 91 LEU A CA 1
ATOM 730 C C . LEU A 1 91 ? 13.945 20.031 11.883 1 98 91 LEU A C 1
ATOM 732 O O . LEU A 1 91 ? 13.922 18.891 11.414 1 98 91 LEU A O 1
ATOM 736 N N . GLN A 1 92 ? 13.539 21.094 11.195 1 97.94 92 GLN A N 1
ATOM 737 C CA . GLN A 1 92 ? 13.047 20.969 9.828 1 97.94 92 GLN A CA 1
ATOM 738 C C . GLN A 1 92 ? 14.164 20.531 8.883 1 97.94 92 GLN A C 1
ATOM 740 O O . GLN A 1 92 ? 13.93 19.797 7.922 1 97.94 92 GLN A O 1
ATOM 745 N N . LYS A 1 93 ? 15.383 21 9.133 1 98.31 93 LYS A N 1
ATOM 746 C CA . LYS A 1 93 ? 16.531 20.594 8.312 1 98.31 93 LYS A CA 1
ATOM 747 C C . LYS A 1 93 ? 16.781 19.094 8.445 1 98.31 93 LYS A C 1
ATOM 749 O O . LYS A 1 93 ? 17.125 18.438 7.461 1 98.31 93 LYS A O 1
ATOM 754 N N . ILE A 1 94 ? 16.641 18.609 9.695 1 98.38 94 ILE A N 1
ATOM 755 C CA . ILE A 1 94 ? 16.766 17.172 9.906 1 98.38 94 ILE A CA 1
ATOM 756 C C . ILE A 1 94 ? 15.695 16.438 9.109 1 98.38 94 ILE A C 1
ATOM 758 O O . ILE A 1 94 ? 15.938 15.344 8.586 1 98.38 94 ILE A O 1
ATOM 762 N N . GLY A 1 95 ? 14.539 17.047 9.008 1 97.75 95 GLY A N 1
ATOM 763 C CA . GLY A 1 95 ? 13.477 16.484 8.195 1 97.75 95 GLY A CA 1
ATOM 764 C C . GLY A 1 95 ? 13.844 16.359 6.73 1 97.75 95 GLY A C 1
ATOM 765 O O . GLY A 1 95 ? 13.461 15.398 6.066 1 97.75 95 GLY A O 1
ATOM 766 N N . VAL A 1 96 ? 14.602 17.328 6.188 1 98.12 96 VAL A N 1
ATOM 767 C CA . VAL A 1 96 ? 15.07 17.281 4.809 1 98.12 96 VAL A CA 1
ATOM 768 C C . VAL A 1 96 ? 16 16.094 4.625 1 98.12 96 VAL A C 1
ATOM 770 O O . VAL A 1 96 ? 15.883 15.336 3.65 1 98.12 96 VAL A O 1
ATOM 773 N N . ASP A 1 97 ? 16.891 15.938 5.586 1 98 97 ASP A N 1
ATOM 774 C CA . ASP A 1 97 ? 17.797 14.789 5.531 1 98 97 ASP A CA 1
ATOM 775 C C . ASP A 1 97 ? 17.016 13.477 5.574 1 98 97 ASP A C 1
ATOM 777 O O . ASP A 1 97 ? 17.359 12.523 4.871 1 98 97 ASP A O 1
ATOM 781 N N . GLY A 1 98 ? 16.031 13.453 6.367 1 97.94 98 GLY A N 1
ATOM 782 C CA . GLY A 1 98 ? 15.18 12.281 6.426 1 97.94 98 GLY A CA 1
ATOM 783 C C . GLY A 1 98 ? 14.578 11.914 5.082 1 97.94 98 GLY A C 1
ATOM 784 O O . GLY A 1 98 ? 14.578 10.742 4.695 1 97.94 98 GLY A O 1
ATOM 785 N N . GLU A 1 99 ? 14.133 12.898 4.355 1 97.94 99 GLU A N 1
ATOM 786 C CA . GLU A 1 99 ? 13.547 12.664 3.041 1 97.94 99 GLU A CA 1
ATOM 787 C C . GLU A 1 99 ? 14.594 12.172 2.047 1 97.94 99 GLU A C 1
ATOM 789 O O . GLU A 1 99 ? 14.289 11.375 1.157 1 97.94 99 GLU A O 1
ATOM 794 N N . LYS A 1 100 ? 15.805 12.641 2.223 1 98 100 LYS A N 1
ATOM 795 C CA . LYS A 1 100 ? 16.891 12.164 1.363 1 98 100 LYS A CA 1
ATOM 796 C C . LYS A 1 100 ? 17.156 10.68 1.585 1 98 100 LYS A C 1
ATOM 798 O O . LYS A 1 100 ? 17.344 9.93 0.625 1 98 100 LYS A O 1
ATOM 803 N N . TYR A 1 101 ? 17.188 10.273 2.867 1 97.56 101 TYR A N 1
ATOM 804 C CA . TYR A 1 101 ? 17.391 8.859 3.176 1 97.56 101 TYR A CA 1
ATOM 805 C C . TYR A 1 101 ? 16.219 8.023 2.678 1 97.56 101 TYR A C 1
ATOM 807 O O . TYR A 1 101 ? 16.406 6.895 2.217 1 97.56 101 TYR A O 1
ATOM 815 N N . GLU A 1 102 ? 15.055 8.555 2.729 1 97.5 102 GLU A N 1
ATOM 816 C CA . GLU A 1 102 ? 13.875 7.855 2.215 1 97.5 102 GLU A CA 1
ATOM 817 C C . GLU A 1 102 ? 13.992 7.621 0.71 1 97.5 102 GLU A C 1
ATOM 819 O O . GLU A 1 102 ? 13.594 6.57 0.209 1 97.5 102 GLU A O 1
ATOM 824 N N . LEU A 1 103 ? 14.484 8.633 -0.005 1 97.38 103 LEU A N 1
ATOM 825 C CA . LEU A 1 103 ? 14.703 8.484 -1.44 1 97.38 103 LEU A CA 1
ATOM 826 C C . LEU A 1 103 ? 15.664 7.344 -1.731 1 97.38 103 LEU A C 1
ATOM 828 O O . LEU A 1 103 ? 15.422 6.535 -2.633 1 97.38 103 LEU A O 1
ATOM 832 N N . GLN A 1 104 ? 16.719 7.262 -0.93 1 96.44 104 GLN A N 1
ATOM 833 C CA . GLN A 1 104 ? 17.688 6.176 -1.103 1 96.44 104 GLN A CA 1
ATOM 834 C C . GLN A 1 104 ? 17.047 4.82 -0.845 1 96.44 104 GLN A C 1
ATOM 836 O O . GLN A 1 104 ? 17.328 3.844 -1.54 1 96.44 104 GLN A O 1
ATOM 841 N N . GLU A 1 105 ? 16.188 4.758 0.137 1 96.25 105 GLU A N 1
ATOM 842 C CA . GLU A 1 105 ? 15.492 3.52 0.468 1 96.25 105 GLU A CA 1
ATOM 843 C C . GLU A 1 105 ? 14.547 3.104 -0.652 1 96.25 105 GLU A C 1
ATOM 845 O O . GLU A 1 105 ? 14.516 1.937 -1.048 1 96.25 105 GLU A O 1
ATOM 850 N N . VAL A 1 106 ? 13.789 4.078 -1.191 1 96.56 106 VAL A N 1
ATOM 851 C CA . VAL A 1 106 ? 12.867 3.797 -2.281 1 96.56 106 VAL A CA 1
ATOM 852 C C . VAL A 1 106 ? 13.641 3.34 -3.516 1 96.56 106 VAL A C 1
ATOM 854 O O . VAL A 1 106 ? 13.242 2.385 -4.188 1 96.56 106 VAL A O 1
ATOM 857 N N . LEU A 1 107 ? 14.75 4 -3.771 1 96.31 107 LEU A N 1
ATOM 858 C CA . LEU A 1 107 ? 15.594 3.623 -4.906 1 96.31 107 LEU A CA 1
ATOM 859 C C . LEU A 1 107 ? 16.109 2.195 -4.75 1 96.31 107 LEU A C 1
ATOM 861 O O . LEU A 1 107 ? 16.031 1.4 -5.691 1 96.31 107 LEU A O 1
ATOM 865 N N . ARG A 1 108 ? 16.562 1.859 -3.564 1 94.88 108 ARG A N 1
ATOM 866 C CA . ARG A 1 108 ? 17.094 0.529 -3.283 1 94.88 108 ARG A CA 1
ATOM 867 C C . ARG A 1 108 ? 16.031 -0.539 -3.48 1 94.88 108 ARG A C 1
ATOM 869 O O . ARG A 1 108 ? 16.266 -1.557 -4.133 1 94.88 108 ARG A O 1
ATOM 876 N N . GLU A 1 109 ? 14.836 -0.318 -2.984 1 95.5 109 GLU A N 1
ATOM 877 C CA . GLU A 1 109 ? 13.727 -1.266 -3.086 1 95.5 109 GLU A CA 1
ATOM 878 C C . GLU A 1 109 ? 13.281 -1.443 -4.535 1 95.5 109 GLU A C 1
ATOM 880 O O . GLU A 1 109 ? 13.07 -2.568 -4.992 1 95.5 109 GLU A O 1
ATOM 885 N N . LEU A 1 110 ? 13.141 -0.321 -5.262 1 96.56 110 LEU A N 1
ATOM 886 C CA . LEU A 1 110 ? 12.68 -0.375 -6.645 1 96.56 110 LEU A CA 1
ATOM 887 C C . LEU A 1 110 ? 13.727 -1.017 -7.543 1 96.56 110 LEU A C 1
ATOM 889 O O . LEU A 1 110 ? 13.391 -1.709 -8.508 1 96.56 110 LEU A O 1
ATOM 893 N N . LYS A 1 111 ? 15.023 -0.779 -7.223 1 95.44 111 LYS A N 1
ATOM 894 C CA . LYS A 1 111 ? 16.094 -1.42 -7.98 1 95.44 111 LYS A CA 1
ATOM 895 C C . LYS A 1 111 ? 16.031 -2.939 -7.84 1 95.44 111 LYS A C 1
ATOM 897 O O . LYS A 1 111 ? 16.172 -3.666 -8.828 1 95.44 1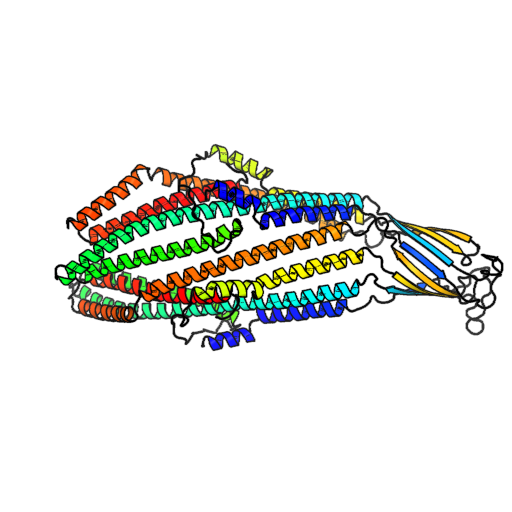11 LYS A O 1
ATOM 902 N N . LYS A 1 112 ? 15.883 -3.426 -6.645 1 95.44 112 LYS A N 1
ATOM 903 C CA . LYS A 1 112 ? 15.727 -4.859 -6.406 1 95.44 112 LYS A CA 1
ATOM 904 C C . LYS A 1 112 ? 14.555 -5.43 -7.199 1 95.44 112 LYS A C 1
ATOM 906 O O . LYS A 1 112 ? 14.688 -6.465 -7.855 1 95.44 112 LYS A O 1
ATOM 911 N N . THR A 1 113 ? 13.438 -4.707 -7.137 1 96.56 113 THR A N 1
ATOM 912 C CA . THR A 1 113 ? 12.242 -5.16 -7.84 1 96.56 113 THR A CA 1
ATOM 913 C C . THR A 1 113 ? 12.492 -5.211 -9.344 1 96.56 113 THR A C 1
ATOM 915 O O . THR A 1 113 ? 12.125 -6.188 -10.008 1 96.56 113 THR A O 1
ATOM 918 N N . LEU A 1 114 ? 13.117 -4.176 -9.875 1 96.88 114 LEU A N 1
ATOM 919 C CA . LEU A 1 114 ? 13.414 -4.102 -11.297 1 96.88 114 LEU A CA 1
ATOM 920 C C . LEU A 1 114 ? 14.305 -5.258 -11.727 1 96.88 114 LEU A C 1
ATOM 922 O O . LEU A 1 114 ? 13.977 -5.992 -12.664 1 96.88 114 LEU A O 1
ATOM 926 N N . ARG A 1 115 ? 15.406 -5.465 -11.008 1 95.81 115 ARG A N 1
ATOM 927 C CA . ARG A 1 115 ? 16.391 -6.48 -11.383 1 95.81 115 ARG A CA 1
ATOM 928 C C . ARG A 1 115 ? 15.812 -7.883 -11.227 1 95.81 115 ARG A C 1
ATOM 930 O O . ARG A 1 115 ? 16.047 -8.75 -12.07 1 95.81 115 ARG A O 1
ATOM 937 N N . ASN A 1 116 ? 15.016 -8.086 -10.203 1 96 116 ASN A N 1
ATOM 938 C CA . ASN A 1 116 ? 14.367 -9.375 -10.023 1 96 116 ASN A CA 1
ATOM 939 C C . ASN A 1 116 ? 13.312 -9.633 -11.102 1 96 116 ASN A C 1
ATOM 941 O O . ASN A 1 116 ? 13.148 -10.758 -11.562 1 96 116 ASN A O 1
ATOM 945 N N . THR A 1 117 ? 12.602 -8.57 -11.461 1 96.69 117 THR A N 1
ATOM 946 C CA . THR A 1 117 ? 11.617 -8.711 -12.531 1 96.69 117 THR A CA 1
ATOM 947 C C . THR A 1 117 ? 12.297 -9.07 -13.844 1 96.69 117 THR A C 1
ATOM 949 O O . THR A 1 117 ? 11.812 -9.93 -14.586 1 96.69 117 THR A O 1
ATOM 952 N N . ILE A 1 118 ? 13.43 -8.477 -14.125 1 96.31 118 ILE A N 1
ATOM 953 C CA . ILE A 1 118 ? 14.188 -8.773 -15.344 1 96.31 118 ILE A CA 1
ATOM 954 C C . ILE A 1 118 ? 14.648 -10.227 -15.312 1 96.31 118 ILE A C 1
ATOM 956 O O . ILE A 1 118 ? 14.539 -10.945 -16.312 1 96.31 118 ILE A O 1
ATOM 960 N N . THR A 1 119 ? 15.125 -10.664 -14.117 1 96.5 119 THR A N 1
ATOM 961 C CA . THR A 1 119 ? 15.547 -12.055 -13.953 1 96.5 119 THR A CA 1
ATOM 962 C C . THR A 1 119 ? 14.383 -13.008 -14.227 1 96.5 119 THR A C 1
ATOM 964 O O . THR A 1 119 ? 14.547 -14.016 -14.914 1 96.5 119 THR A O 1
ATOM 967 N N . GLU A 1 120 ? 13.203 -12.695 -13.727 1 96.25 120 GLU A N 1
ATOM 968 C CA . GLU A 1 120 ? 12.016 -13.523 -13.938 1 96.25 120 GLU A CA 1
ATOM 969 C C . GLU A 1 120 ? 11.641 -13.594 -15.414 1 96.25 120 GLU A C 1
ATOM 971 O O . GLU A 1 120 ? 11.25 -14.648 -15.906 1 96.25 120 GLU A O 1
ATOM 976 N N . ILE A 1 121 ? 11.758 -12.461 -16.078 1 95.81 121 ILE A N 1
ATOM 977 C CA . ILE A 1 121 ? 11.43 -12.406 -17.5 1 95.81 121 ILE A CA 1
ATOM 978 C C . ILE A 1 121 ? 12.422 -13.258 -18.297 1 95.81 121 ILE A C 1
ATOM 980 O O . ILE A 1 121 ? 12.023 -14.031 -19.172 1 95.81 121 ILE A O 1
ATOM 984 N N . LEU A 1 122 ? 13.695 -13.18 -17.969 1 95.81 122 LEU A N 1
ATOM 985 C CA . LEU A 1 122 ? 14.719 -13.977 -18.641 1 95.81 122 LEU A CA 1
ATOM 986 C C . LEU A 1 122 ? 14.477 -15.461 -18.406 1 95.81 122 LEU A C 1
ATOM 988 O O . LEU A 1 122 ? 14.547 -16.25 -19.344 1 95.81 122 LEU A O 1
ATOM 992 N N . TYR A 1 123 ? 14.164 -15.805 -17.188 1 96.38 123 TYR A N 1
ATOM 993 C CA . TYR A 1 123 ? 13.836 -17.172 -16.812 1 96.38 123 TYR A CA 1
ATOM 994 C C . TYR A 1 123 ? 12.656 -17.703 -17.625 1 96.38 123 TYR A C 1
ATOM 996 O O . TYR A 1 123 ? 12.719 -18.797 -18.188 1 96.38 123 TYR A O 1
ATOM 1004 N N . ASN A 1 124 ? 11.633 -16.891 -17.656 1 96.06 124 ASN A N 1
ATOM 1005 C CA . ASN A 1 124 ? 10.422 -17.281 -18.391 1 96.06 124 ASN A CA 1
ATOM 1006 C C . ASN A 1 124 ? 10.688 -17.406 -19.891 1 96.06 124 ASN A C 1
ATOM 1008 O O . ASN A 1 124 ? 10.188 -18.328 -20.531 1 96.06 124 ASN A O 1
ATOM 1012 N N . GLN A 1 125 ? 11.484 -16.5 -20.406 1 94.31 125 GLN A N 1
ATOM 1013 C CA . GLN A 1 125 ? 11.844 -16.562 -21.812 1 94.31 125 GLN A CA 1
ATOM 1014 C C . GLN A 1 125 ? 12.562 -17.875 -22.141 1 94.31 125 GLN A C 1
ATOM 1016 O O . GLN A 1 125 ? 12.266 -18.516 -23.156 1 94.31 125 GLN A O 1
ATOM 1021 N N . GLU A 1 126 ? 13.438 -18.328 -21.266 1 94.62 126 GLU A N 1
ATOM 1022 C CA . GLU A 1 126 ? 14.156 -19.578 -21.469 1 94.62 126 GLU A CA 1
ATOM 1023 C C . GLU A 1 126 ? 13.227 -20.781 -21.328 1 94.62 126 GLU A C 1
ATOM 1025 O O . GLU A 1 126 ? 13.352 -21.75 -22.078 1 94.62 126 GLU A O 1
ATOM 1030 N N . GLN A 1 127 ? 12.297 -20.703 -20.406 1 95.31 127 GLN A N 1
ATOM 1031 C CA . GLN A 1 127 ? 11.312 -21.766 -20.25 1 95.31 127 GLN A CA 1
ATOM 1032 C C . GLN A 1 127 ? 10.438 -21.891 -21.484 1 95.31 127 GLN A C 1
ATOM 1034 O O . GLN A 1 127 ? 10.156 -23 -21.938 1 95.31 127 GLN A O 1
ATOM 1039 N N . GLN A 1 128 ? 9.961 -20.781 -21.969 1 94.56 128 GLN A N 1
ATOM 1040 C CA . GLN A 1 128 ? 9.133 -20.797 -23.172 1 94.56 128 GLN A CA 1
ATOM 1041 C C . GLN A 1 128 ? 9.875 -21.422 -24.344 1 94.56 128 GLN A C 1
ATOM 1043 O O . GLN A 1 128 ? 9.312 -22.25 -25.078 1 94.56 128 GLN A O 1
ATOM 1048 N N . LYS A 1 129 ? 11.148 -21.062 -24.5 1 93.25 129 LYS A N 1
ATOM 1049 C CA . LYS A 1 129 ? 11.961 -21.625 -25.562 1 93.25 129 LYS A CA 1
ATOM 1050 C C . LYS A 1 129 ? 12.055 -23.141 -25.422 1 93.25 129 LYS A C 1
ATOM 1052 O O . LYS A 1 129 ? 11.945 -23.859 -26.422 1 93.25 129 LYS A O 1
ATOM 1057 N N . MET A 1 130 ? 12.219 -23.609 -24.203 1 93 130 MET A N 1
ATOM 1058 C CA . MET A 1 130 ? 12.32 -25.047 -23.938 1 93 130 MET A CA 1
ATOM 1059 C C . MET A 1 130 ? 11.031 -25.766 -24.312 1 93 130 MET A C 1
ATOM 1061 O O . MET A 1 130 ? 11.055 -26.734 -25.062 1 93 130 MET A O 1
ATOM 1065 N N . TYR A 1 131 ? 9.891 -25.234 -23.875 1 94.25 131 TYR A N 1
ATOM 1066 C CA . TYR A 1 131 ? 8.617 -25.906 -24.125 1 94.25 131 TYR A CA 1
ATOM 1067 C C . TYR A 1 131 ? 8.203 -25.766 -25.594 1 94.25 131 TYR A C 1
ATOM 1069 O O . TYR A 1 131 ? 7.59 -26.672 -26.141 1 94.25 131 TYR A O 1
ATOM 1077 N N . GLU A 1 132 ? 8.508 -24.656 -26.203 1 94.19 132 GLU A N 1
ATOM 1078 C CA . GLU A 1 132 ? 8.234 -24.5 -27.625 1 94.19 132 GLU A CA 1
ATOM 1079 C C . GLU A 1 132 ? 8.977 -25.562 -28.438 1 94.19 132 GLU A C 1
ATOM 1081 O O . GLU A 1 132 ? 8.406 -26.141 -29.375 1 94.19 132 GLU A O 1
ATOM 1086 N N . GLY A 1 133 ? 10.258 -25.812 -28.078 1 90.69 133 GLY A N 1
ATOM 1087 C CA . GLY A 1 133 ? 11.008 -26.875 -28.734 1 90.69 133 GLY A CA 1
ATOM 1088 C C . GLY A 1 133 ? 10.398 -28.25 -28.531 1 90.69 133 GLY A C 1
ATOM 1089 O O . GLY A 1 133 ? 10.281 -29.031 -29.484 1 90.69 133 GLY A O 1
ATOM 1090 N N . GLN A 1 134 ? 9.859 -28.562 -27.359 1 91.12 134 GLN A N 1
ATOM 1091 C CA . GLN A 1 134 ? 9.25 -29.844 -27.047 1 91.12 134 GLN A CA 1
ATOM 1092 C C . GLN A 1 134 ? 7.902 -30 -27.75 1 91.12 134 GLN A C 1
ATOM 1094 O O . GLN A 1 134 ? 7.555 -31.094 -28.188 1 91.12 134 GLN A O 1
ATOM 1099 N N . ILE A 1 135 ? 7.16 -28.906 -27.766 1 92.19 135 ILE A N 1
ATOM 1100 C CA . ILE A 1 135 ? 5.855 -28.938 -28.422 1 92.19 135 ILE A CA 1
ATOM 1101 C C . ILE A 1 135 ? 6.031 -29.234 -29.906 1 92.19 135 ILE A C 1
ATOM 1103 O O . ILE A 1 135 ? 5.305 -30.047 -30.469 1 92.19 135 ILE A O 1
ATOM 1107 N N . SER A 1 136 ? 7.031 -28.625 -30.547 1 92.12 136 SER A N 1
ATOM 1108 C CA . SER A 1 136 ? 7.312 -28.875 -31.953 1 92.12 136 SER A CA 1
ATOM 1109 C C . SER A 1 136 ? 7.664 -30.344 -32.188 1 92.12 136 SER A C 1
ATOM 1111 O O . SER A 1 136 ? 7.176 -30.953 -33.156 1 92.12 136 SER A O 1
ATOM 1113 N N . SER A 1 137 ? 8.438 -30.906 -31.312 1 89.06 137 SER A N 1
ATOM 1114 C CA . SER A 1 137 ? 8.867 -32.281 -31.438 1 89.06 137 SER A CA 1
ATOM 1115 C C . SER A 1 137 ? 7.707 -33.25 -31.203 1 89.06 137 SER A C 1
ATOM 1117 O O . SER A 1 137 ? 7.504 -34.188 -31.969 1 89.06 137 SER A O 1
ATOM 1119 N N . ILE A 1 138 ? 6.926 -32.969 -30.172 1 89.44 138 ILE A N 1
ATOM 1120 C CA . ILE A 1 138 ? 5.863 -33.906 -29.797 1 89.44 138 ILE A CA 1
ATOM 1121 C C . ILE A 1 138 ? 4.719 -33.812 -30.812 1 89.44 138 ILE A C 1
ATOM 1123 O O . ILE A 1 138 ? 4.035 -34.812 -31.078 1 89.44 138 ILE A O 1
ATOM 1127 N N . GLU A 1 139 ? 4.488 -32.688 -31.359 1 89.69 139 GLU A N 1
ATOM 1128 C CA . GLU A 1 139 ? 3.475 -32.531 -32.406 1 89.69 139 GLU A CA 1
ATOM 1129 C C . GLU A 1 139 ? 3.797 -33.375 -33.625 1 89.69 139 GLU A C 1
ATOM 1131 O O . GLU A 1 139 ? 2.904 -34 -34.219 1 89.69 139 GLU A O 1
ATOM 1136 N N . LYS A 1 140 ? 5.078 -33.406 -33.969 1 88.38 140 LYS A N 1
ATOM 1137 C CA . LYS A 1 140 ? 5.516 -34.25 -35.094 1 88.38 140 LYS A CA 1
ATOM 1138 C C . LYS A 1 140 ? 5.297 -35.719 -34.781 1 88.38 140 LYS A C 1
ATOM 1140 O O . LYS A 1 140 ? 4.828 -36.469 -35.656 1 88.38 140 LYS A O 1
ATOM 1145 N N . LEU A 1 141 ? 5.562 -36.062 -33.594 1 87.44 141 LEU A N 1
ATOM 1146 C CA . LEU A 1 141 ? 5.379 -37.438 -33.156 1 87.44 141 LEU A CA 1
ATOM 1147 C C . LEU A 1 141 ? 3.902 -37.812 -33.125 1 87.44 141 LEU A C 1
ATOM 1149 O O . LEU A 1 141 ? 3.521 -38.875 -33.625 1 87.44 141 LEU A O 1
ATOM 1153 N N . THR A 1 142 ? 3.105 -36.938 -32.562 1 87.25 142 THR A N 1
ATOM 1154 C CA . THR A 1 142 ? 1.669 -37.188 -32.5 1 87.25 142 THR A CA 1
ATOM 1155 C C . THR A 1 142 ? 1.061 -37.312 -33.875 1 87.25 142 THR A C 1
ATOM 1157 O O . THR A 1 142 ? 0.202 -38.156 -34.125 1 87.25 142 THR A O 1
ATOM 1160 N N . ALA A 1 143 ? 1.478 -36.5 -34.812 1 87.19 143 ALA A N 1
ATOM 1161 C CA . ALA A 1 143 ? 0.995 -36.594 -36.188 1 87.19 143 ALA A CA 1
ATOM 1162 C C . ALA A 1 143 ? 1.371 -37.906 -36.844 1 87.19 143 ALA A C 1
ATOM 1164 O O . ALA A 1 143 ? 0.544 -38.531 -37.5 1 87.19 143 ALA A O 1
ATOM 1165 N N . SER A 1 144 ? 2.588 -38.375 -36.625 1 86.12 144 SER A N 1
ATOM 1166 C CA . SER A 1 144 ? 3.062 -39.625 -37.156 1 86.12 144 SER A CA 1
ATOM 1167 C C . SER A 1 144 ? 2.285 -40.812 -36.594 1 86.12 144 SER A C 1
ATOM 1169 O O . SER A 1 144 ? 1.894 -41.719 -37.312 1 86.12 144 SER A O 1
ATOM 1171 N N . TYR A 1 145 ? 1.968 -40.75 -35.312 1 84.94 145 TYR A N 1
ATOM 1172 C CA . TYR A 1 145 ? 1.265 -41.812 -34.625 1 84.94 145 TYR A CA 1
ATOM 1173 C C . TYR A 1 145 ? -0.211 -41.844 -35 1 84.94 145 TYR A C 1
ATOM 1175 O O . TYR A 1 145 ? -0.844 -42.906 -35 1 84.94 145 TYR A O 1
ATOM 1183 N N . ASN A 1 146 ? -0.715 -40.656 -35.188 1 85.38 146 ASN A N 1
ATOM 1184 C CA . ASN A 1 146 ? -2.082 -40.625 -35.719 1 85.38 146 ASN A CA 1
ATOM 1185 C C . ASN A 1 146 ? -2.209 -41.344 -37.031 1 85.38 146 ASN A C 1
ATOM 1187 O O . ASN A 1 146 ? -3.172 -42.094 -37.25 1 85.38 146 ASN A O 1
ATOM 1191 N N . ASN A 1 147 ? -1.229 -41.188 -37.906 1 87.19 147 ASN A N 1
ATOM 1192 C CA . ASN A 1 147 ? -1.207 -41.875 -39.188 1 87.19 147 ASN A CA 1
ATOM 1193 C C . ASN A 1 147 ? -1.088 -43.406 -39 1 87.19 147 ASN A C 1
ATOM 1195 O O . ASN A 1 147 ? -1.768 -44.156 -39.656 1 87.19 147 ASN A O 1
ATOM 1199 N N . GLN A 1 148 ? -0.343 -43.812 -38 1 85.25 148 GLN A N 1
ATOM 1200 C CA . GLN A 1 148 ? -0.142 -45.219 -37.719 1 85.25 148 GLN A CA 1
ATOM 1201 C C . GLN A 1 148 ? -1.391 -45.844 -37.094 1 85.25 148 GLN A C 1
ATOM 1203 O O . GLN A 1 148 ? -1.675 -47.031 -37.281 1 85.25 148 GLN A O 1
ATOM 1208 N N . LEU A 1 149 ? -2.068 -45.062 -36.312 1 84.5 149 LEU A N 1
ATOM 1209 C CA . LEU A 1 149 ? -3.318 -45.531 -35.688 1 84.5 149 LEU A CA 1
ATOM 1210 C C . LEU A 1 149 ? -4.363 -45.812 -36.781 1 84.5 149 LEU A C 1
ATOM 1212 O O . LEU A 1 149 ? -5.039 -46.844 -36.719 1 84.5 149 LEU A O 1
ATOM 1216 N N . ASN A 1 150 ? -4.457 -44.938 -37.688 1 84.81 150 ASN A N 1
ATOM 1217 C CA . ASN A 1 150 ? -5.406 -45.094 -38.781 1 84.81 150 ASN A CA 1
ATOM 1218 C C . ASN A 1 150 ? -5.098 -46.344 -39.625 1 84.81 150 ASN A C 1
ATOM 1220 O O . ASN A 1 150 ? -6 -46.938 -40.188 1 84.81 150 ASN A O 1
ATOM 1224 N N . LEU A 1 151 ? -3.832 -46.781 -39.5 1 86.75 151 LEU A N 1
ATOM 1225 C CA . LEU A 1 151 ? -3.4 -47.969 -40.25 1 86.75 151 LEU A CA 1
ATOM 1226 C C . LEU A 1 151 ? -3.518 -49.219 -39.406 1 86.75 151 LEU A C 1
ATOM 1228 O O . LEU A 1 151 ? -3.283 -50.312 -39.875 1 86.75 151 LEU A O 1
ATOM 1232 N N . GLY A 1 152 ? -3.869 -49.062 -38.062 1 82.38 152 GLY A N 1
ATOM 1233 C CA . GLY A 1 152 ? -4.074 -50.188 -37.156 1 82.38 152 GLY A CA 1
ATOM 1234 C C . GLY A 1 152 ? -2.781 -50.719 -36.562 1 82.38 152 GLY A C 1
ATOM 1235 O O . GLY A 1 152 ? -2.742 -51.812 -36.031 1 82.38 152 GLY A O 1
ATOM 1236 N N . ASN A 1 153 ? -1.7 -49.938 -36.656 1 77.44 153 ASN A N 1
ATOM 1237 C CA . ASN A 1 153 ? -0.382 -50.406 -36.25 1 77.44 153 ASN A CA 1
ATOM 1238 C C . ASN A 1 153 ? -0.138 -50.156 -34.75 1 77.44 153 ASN A C 1
ATOM 1240 O O . ASN A 1 153 ? 0.765 -50.75 -34.156 1 77.44 153 ASN A O 1
ATOM 1244 N N . ILE A 1 154 ? -0.922 -49.188 -34.156 1 80.12 154 ILE A N 1
ATOM 1245 C CA . ILE A 1 154 ? -0.711 -48.875 -32.75 1 80.12 154 ILE A CA 1
ATOM 1246 C C . ILE A 1 154 ? -2.053 -48.812 -32.031 1 80.12 154 ILE A C 1
ATOM 1248 O O . ILE A 1 154 ? -3.109 -48.781 -32.656 1 80.12 154 ILE A O 1
ATOM 1252 N N . SER A 1 155 ? -1.902 -48.906 -30.766 1 77.62 155 SER A N 1
ATOM 1253 C CA . SER A 1 155 ? -3.107 -48.875 -29.953 1 77.62 155 SER A CA 1
ATOM 1254 C C . SER A 1 155 ? -3.609 -47.438 -29.75 1 77.62 155 SER A C 1
ATOM 1256 O O . SER A 1 155 ? -2.826 -46.5 -29.812 1 77.62 155 SER A O 1
ATOM 1258 N N . LYS A 1 156 ? -4.883 -47.312 -29.672 1 77.25 156 LYS A N 1
ATOM 1259 C CA . LYS A 1 156 ? -5.504 -46 -29.391 1 77.25 156 LYS A CA 1
ATOM 1260 C C . LYS A 1 156 ? -4.988 -45.438 -28.078 1 77.25 156 LYS A C 1
ATOM 1262 O O . LYS A 1 156 ? -4.871 -44.219 -27.953 1 77.25 156 LYS A O 1
ATOM 1267 N N . ALA A 1 157 ? -4.562 -46.281 -27.234 1 70.5 157 ALA A N 1
ATOM 1268 C CA . ALA A 1 157 ? -4.055 -45.844 -25.922 1 70.5 157 ALA A CA 1
ATOM 1269 C C . ALA A 1 157 ? -2.736 -45.094 -26.062 1 70.5 157 ALA A C 1
ATOM 1271 O O . ALA A 1 157 ? -2.521 -44.094 -25.391 1 70.5 157 ALA A O 1
ATOM 1272 N N . GLU A 1 158 ? -1.93 -45.531 -27 1 76.38 158 GLU A N 1
ATOM 1273 C CA . GLU A 1 158 ? -0.637 -44.906 -27.203 1 76.38 158 GLU A CA 1
ATOM 1274 C C . GLU A 1 158 ? -0.807 -43.5 -27.812 1 76.38 158 GLU A C 1
ATOM 1276 O O . GLU A 1 158 ? -0.14 -42.562 -27.391 1 76.38 158 GLU A O 1
ATOM 1281 N N . TYR A 1 159 ? -1.665 -43.438 -28.641 1 80.94 159 TYR A N 1
ATOM 1282 C CA . TYR A 1 159 ? -1.934 -42.125 -29.266 1 80.94 159 TYR A CA 1
ATOM 1283 C C . TYR A 1 159 ? -2.51 -41.156 -28.266 1 80.94 159 TYR A C 1
ATOM 1285 O O . TYR A 1 159 ? -2.092 -40 -28.203 1 80.94 159 TYR A O 1
ATOM 1293 N N . VAL A 1 160 ? -3.416 -41.594 -27.5 1 75.81 160 VAL A N 1
ATOM 1294 C CA . VAL A 1 160 ? -4.07 -40.75 -26.531 1 75.81 160 VAL A CA 1
ATOM 1295 C C . VAL A 1 160 ? -3.049 -40.25 -25.5 1 75.81 160 VAL A C 1
ATOM 1297 O O . VAL A 1 160 ? -3.113 -39.094 -25.062 1 75.81 160 VAL A O 1
ATOM 1300 N N . ARG A 1 161 ? -2.105 -41.062 -25.219 1 78.44 161 ARG A N 1
ATOM 1301 C CA . ARG A 1 161 ? -1.063 -40.688 -24.281 1 78.44 161 ARG A CA 1
ATOM 1302 C C . ARG A 1 161 ? -0.191 -39.562 -24.844 1 78.44 161 ARG A C 1
ATOM 1304 O O . ARG A 1 161 ? 0.124 -38.594 -24.141 1 78.44 161 ARG A O 1
ATOM 1311 N N . LEU A 1 162 ? 0.182 -39.688 -26.062 1 82.69 162 LEU A N 1
ATOM 1312 C CA . LEU A 1 162 ? 0.992 -38.656 -26.719 1 82.69 162 LEU A CA 1
ATOM 1313 C C . LEU A 1 162 ? 0.223 -37.344 -26.828 1 82.69 162 LEU A C 1
ATOM 1315 O O . LEU A 1 162 ? 0.78 -36.281 -26.594 1 82.69 162 LEU A O 1
ATOM 1319 N N . LYS A 1 163 ? -1.04 -37.531 -27.109 1 81.12 163 LYS A N 1
ATOM 1320 C CA . LYS A 1 163 ? -1.879 -36.344 -27.234 1 81.12 163 LYS A CA 1
ATOM 1321 C C . LYS A 1 163 ? -2.049 -35.625 -25.891 1 81.12 163 LYS A C 1
ATOM 1323 O O . LYS A 1 163 ? -2.043 -34.406 -25.828 1 81.12 163 LYS A O 1
ATOM 1328 N N . ALA A 1 164 ? -2.166 -36.438 -24.922 1 79.12 164 ALA A N 1
ATOM 1329 C CA . ALA A 1 164 ? -2.271 -35.875 -23.578 1 79.12 164 ALA A CA 1
ATOM 1330 C C . ALA A 1 164 ? -1.018 -35.062 -23.203 1 79.12 164 ALA A C 1
ATOM 1332 O O . ALA A 1 164 ? -1.106 -34 -22.625 1 79.12 164 ALA A O 1
ATOM 1333 N N . GLN A 1 165 ? 0.123 -35.594 -23.531 1 84.31 165 GLN A N 1
ATOM 1334 C CA . GLN A 1 165 ? 1.383 -34.938 -23.25 1 84.31 165 GLN A CA 1
ATOM 1335 C C . GLN A 1 165 ? 1.504 -33.625 -24.047 1 84.31 165 GLN A C 1
ATOM 1337 O O . GLN A 1 165 ? 1.978 -32.625 -23.531 1 84.31 165 GLN A O 1
ATOM 1342 N N . GLU A 1 166 ? 1.125 -33.688 -25.297 1 86.38 166 GLU A N 1
ATOM 1343 C CA . GLU A 1 166 ? 1.11 -32.5 -26.141 1 86.38 166 GLU A CA 1
ATOM 1344 C C . GLU A 1 166 ? 0.249 -31.406 -25.516 1 86.38 166 GLU A C 1
ATOM 1346 O O . GLU A 1 166 ? 0.675 -30.25 -25.438 1 86.38 166 GLU A O 1
ATOM 1351 N N . ILE A 1 167 ? -0.89 -31.766 -25.078 1 80.06 167 ILE A N 1
ATOM 1352 C CA . ILE A 1 167 ? -1.812 -30.812 -24.469 1 80.06 167 ILE A CA 1
ATOM 1353 C C . ILE A 1 167 ? -1.205 -30.25 -23.188 1 80.06 167 ILE A C 1
ATOM 1355 O O . ILE A 1 167 ? -1.334 -29.062 -22.906 1 80.06 167 ILE A O 1
ATOM 1359 N N . ASP A 1 168 ? -0.549 -31.125 -22.453 1 84.5 168 ASP A N 1
ATOM 1360 C CA . ASP A 1 168 ? 0.098 -30.703 -21.219 1 84.5 168 ASP A CA 1
ATOM 1361 C C . ASP A 1 168 ? 1.165 -29.641 -21.484 1 84.5 168 ASP A C 1
ATOM 1363 O O . ASP A 1 168 ? 1.254 -28.641 -20.766 1 84.5 168 ASP A O 1
ATOM 1367 N N . PHE A 1 169 ? 1.938 -29.844 -22.531 1 88.5 169 PHE A N 1
ATOM 1368 C CA . PHE A 1 169 ? 2.984 -28.891 -22.891 1 88.5 169 PHE A CA 1
ATOM 1369 C C . PHE A 1 169 ? 2.381 -27.578 -23.344 1 88.5 169 PHE A C 1
ATOM 1371 O O . PHE A 1 169 ? 2.865 -26.5 -22.984 1 88.5 169 PHE A O 1
ATOM 1378 N N . LYS A 1 170 ? 1.32 -27.672 -24.047 1 85 170 LYS A N 1
ATOM 1379 C CA . LYS A 1 170 ? 0.659 -26.453 -24.531 1 85 170 LYS A CA 1
ATOM 1380 C C . LYS A 1 170 ? 0.055 -25.672 -23.375 1 85 170 LYS A C 1
ATOM 1382 O O . LYS A 1 170 ? 0.121 -24.438 -23.359 1 85 170 LYS A O 1
ATOM 1387 N N . LYS A 1 171 ? -0.483 -26.375 -22.5 1 83.81 171 LYS A N 1
ATOM 1388 C CA . LYS A 1 171 ? -1.017 -25.734 -21.297 1 83.81 171 LYS A CA 1
ATOM 1389 C C . LYS A 1 171 ? 0.087 -25.031 -20.516 1 83.81 171 LYS A C 1
ATOM 1391 O O . LYS A 1 171 ? -0.1 -23.906 -20.031 1 83.81 171 LYS A O 1
ATOM 1396 N N . LYS A 1 172 ? 1.203 -25.703 -20.375 1 89.44 172 LYS A N 1
ATOM 1397 C CA . LYS A 1 172 ? 2.326 -25.109 -19.656 1 89.44 172 LYS A CA 1
ATOM 1398 C C . LYS A 1 172 ? 2.822 -23.844 -20.37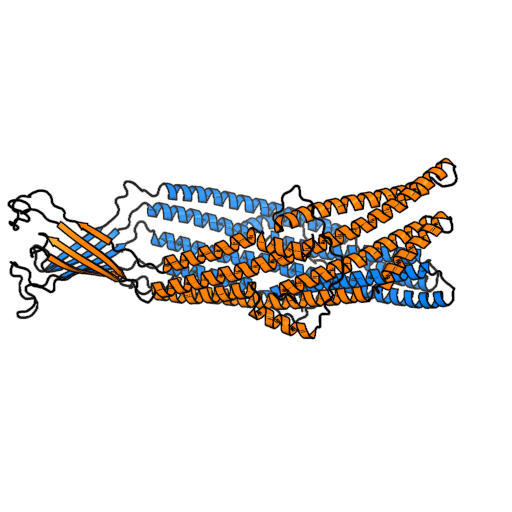5 1 89.44 172 LYS A C 1
ATOM 1400 O O . LYS A 1 172 ? 3.121 -22.844 -19.719 1 89.44 172 LYS A O 1
ATOM 1405 N N . LEU A 1 173 ? 2.895 -23.953 -21.672 1 90.81 173 LEU A N 1
ATOM 1406 C CA . LEU A 1 173 ? 3.332 -22.781 -22.438 1 90.81 173 LEU A CA 1
ATOM 1407 C C . LEU A 1 173 ? 2.367 -21.625 -22.25 1 90.81 173 LEU A C 1
ATOM 1409 O O . LEU A 1 173 ? 2.797 -20.469 -22.094 1 90.81 173 LEU A O 1
ATOM 1413 N N . ILE A 1 174 ? 1.119 -21.859 -22.25 1 85.94 174 ILE A N 1
ATOM 1414 C CA . ILE A 1 174 ? 0.112 -20.828 -22.031 1 85.94 174 ILE A CA 1
ATOM 1415 C C . ILE A 1 174 ? 0.27 -20.234 -20.641 1 85.94 174 ILE A C 1
ATOM 1417 O O . ILE A 1 174 ? 0.184 -19.016 -20.469 1 85.94 174 ILE A O 1
ATOM 1421 N N . SER A 1 175 ? 0.501 -21.109 -19.688 1 89.81 175 SER A N 1
ATOM 1422 C CA . SER A 1 175 ? 0.726 -20.641 -18.328 1 89.81 175 SER A CA 1
ATOM 1423 C C . SER A 1 175 ? 1.952 -19.734 -18.25 1 89.81 175 SER A C 1
ATOM 1425 O O . SER A 1 175 ? 1.935 -18.719 -17.547 1 89.81 175 SER A O 1
ATOM 1427 N N . LEU A 1 176 ? 2.959 -20.109 -18.938 1 93.31 176 LEU A N 1
ATOM 1428 C CA . LEU A 1 176 ? 4.176 -19.312 -18.969 1 93.31 176 LEU A CA 1
ATOM 1429 C C . LEU A 1 176 ? 3.914 -17.953 -19.609 1 93.31 176 LEU A C 1
ATOM 1431 O O . LEU A 1 176 ? 4.422 -16.922 -19.156 1 93.31 176 LEU A O 1
ATOM 1435 N N . ARG A 1 177 ? 3.109 -17.984 -20.609 1 89.88 177 ARG A N 1
ATOM 1436 C CA . ARG A 1 177 ? 2.76 -16.734 -21.281 1 89.88 177 ARG A CA 1
ATOM 1437 C C . ARG A 1 177 ? 1.943 -15.828 -20.375 1 89.88 177 ARG A C 1
ATOM 1439 O O . ARG A 1 177 ? 2.094 -14.609 -20.406 1 89.88 177 ARG A O 1
ATOM 1446 N N . GLN A 1 178 ? 1.12 -16.422 -19.625 1 88.88 178 GLN A N 1
ATOM 1447 C CA . GLN A 1 178 ? 0.351 -15.656 -18.641 1 88.88 178 GLN A CA 1
ATOM 1448 C C . GLN A 1 178 ? 1.265 -15.023 -17.594 1 88.88 178 GLN A C 1
ATOM 1450 O O . GLN A 1 178 ? 1.067 -13.867 -17.219 1 88.88 178 GLN A O 1
ATOM 1455 N N . GLU A 1 179 ? 2.248 -15.742 -17.172 1 91.31 179 GLU A N 1
ATOM 1456 C CA . GLU A 1 179 ? 3.213 -15.219 -16.219 1 91.31 179 GLU A CA 1
ATOM 1457 C C . GLU A 1 179 ? 4.008 -14.062 -16.797 1 91.31 179 GLU A C 1
ATOM 1459 O O . GLU A 1 179 ? 4.27 -13.07 -16.125 1 91.31 179 GLU A O 1
ATOM 1464 N N . VAL A 1 180 ? 4.352 -14.219 -18.047 1 90.56 180 VAL A N 1
ATOM 1465 C CA . VAL A 1 180 ? 5.105 -13.164 -18.719 1 90.56 180 VAL A CA 1
ATOM 1466 C C . VAL A 1 180 ? 4.27 -11.891 -18.781 1 90.56 180 VAL A C 1
ATOM 1468 O O . VAL A 1 180 ? 4.797 -10.789 -18.625 1 90.56 180 VAL A O 1
ATOM 1471 N N . GLU A 1 181 ? 2.998 -12.078 -19.031 1 88.75 181 GLU A N 1
ATOM 1472 C CA . GLU A 1 181 ? 2.119 -10.914 -19.094 1 88.75 181 GLU A CA 1
ATOM 1473 C C . GLU A 1 181 ? 2.094 -10.172 -17.766 1 88.75 181 GLU A C 1
ATOM 1475 O O . GLU A 1 181 ? 2.104 -8.938 -17.734 1 88.75 181 GLU A O 1
ATOM 1480 N N . GLU A 1 182 ? 2.102 -10.938 -16.734 1 89.81 182 GLU A N 1
ATOM 1481 C CA . GLU A 1 182 ? 2.137 -10.32 -15.406 1 89.81 182 GLU A CA 1
ATOM 1482 C C . GLU A 1 182 ? 3.459 -9.594 -15.164 1 89.81 182 GLU A C 1
ATOM 1484 O O . GLU A 1 182 ? 3.482 -8.508 -14.594 1 89.81 182 GLU A O 1
ATOM 1489 N N . GLN A 1 183 ? 4.484 -10.203 -15.594 1 93.62 183 GLN A N 1
ATOM 1490 C CA . GLN A 1 183 ? 5.801 -9.594 -15.445 1 93.62 183 GLN A CA 1
ATOM 1491 C C . GLN A 1 183 ? 5.938 -8.352 -16.312 1 93.62 183 GLN A C 1
ATOM 1493 O O . GLN A 1 183 ? 6.586 -7.379 -15.93 1 93.62 183 GLN A O 1
ATOM 1498 N N . GLN A 1 184 ? 5.309 -8.438 -17.484 1 93.38 184 GLN A N 1
ATOM 1499 C CA . GLN A 1 184 ? 5.289 -7.289 -18.391 1 93.38 184 GLN A CA 1
ATOM 1500 C C . GLN A 1 184 ? 4.617 -6.086 -17.734 1 93.38 184 GLN A C 1
ATOM 1502 O O . GLN A 1 184 ? 5.117 -4.965 -17.812 1 93.38 184 GLN A O 1
ATOM 1507 N N . VAL A 1 185 ? 3.549 -6.332 -17.062 1 91.69 185 VAL A N 1
ATOM 1508 C CA . VAL A 1 185 ? 2.818 -5.266 -16.391 1 91.69 185 VAL A CA 1
ATOM 1509 C C . VAL A 1 185 ? 3.711 -4.621 -15.328 1 91.69 185 VAL A C 1
ATOM 1511 O O . VAL A 1 185 ? 3.797 -3.393 -15.25 1 91.69 185 VAL A O 1
ATOM 1514 N N . GLU A 1 186 ? 4.406 -5.445 -14.617 1 93.12 186 GLU A N 1
ATOM 1515 C CA . GLU A 1 186 ? 5.277 -4.961 -13.547 1 93.12 186 GLU A CA 1
ATOM 1516 C C . GLU A 1 186 ? 6.441 -4.152 -14.109 1 93.12 186 GLU A C 1
ATOM 1518 O O . GLU A 1 186 ? 6.734 -3.059 -13.617 1 93.12 186 GLU A O 1
ATOM 1523 N N . LEU A 1 187 ? 7.055 -4.66 -15.117 1 95.19 187 LEU A N 1
ATOM 1524 C CA . LEU A 1 187 ? 8.219 -3.994 -15.703 1 95.19 187 LEU A CA 1
ATOM 1525 C C . LEU A 1 187 ? 7.812 -2.682 -16.359 1 95.19 187 LEU A C 1
ATOM 1527 O O . LEU A 1 187 ? 8.492 -1.664 -16.203 1 95.19 187 LEU A O 1
ATOM 1531 N N . LYS A 1 188 ? 6.719 -2.697 -17.062 1 94.38 188 LYS A N 1
ATOM 1532 C CA . LYS A 1 188 ? 6.246 -1.49 -17.734 1 94.38 188 LYS A CA 1
ATOM 1533 C C . LYS A 1 188 ? 5.867 -0.412 -16.719 1 94.38 188 LYS A C 1
ATOM 1535 O O . LYS A 1 188 ? 6.043 0.78 -16.969 1 94.38 188 LYS A O 1
ATOM 1540 N N . ALA A 1 189 ? 5.34 -0.92 -15.57 1 92.75 189 ALA A N 1
ATOM 1541 C CA . ALA A 1 189 ? 5.008 0.024 -14.508 1 92.75 189 ALA A CA 1
ATOM 1542 C C . ALA A 1 189 ? 6.262 0.694 -13.961 1 92.75 189 ALA A C 1
ATOM 1544 O O . ALA A 1 189 ? 6.246 1.882 -13.633 1 92.75 189 ALA A O 1
ATOM 1545 N N . LEU A 1 190 ? 7.359 -0.036 -13.867 1 95.19 190 LEU A N 1
ATOM 1546 C CA . LEU A 1 190 ? 8.617 0.483 -13.336 1 95.19 190 LEU A CA 1
ATOM 1547 C C . LEU A 1 190 ? 9.281 1.416 -14.344 1 95.19 190 LEU A C 1
ATOM 1549 O O . LEU A 1 190 ? 9.891 2.42 -13.953 1 95.19 190 LEU A O 1
ATOM 1553 N N . LEU A 1 191 ? 9.117 1.094 -15.594 1 95.75 191 LEU A N 1
ATOM 1554 C CA . LEU A 1 191 ? 9.805 1.844 -16.641 1 95.75 191 LEU A CA 1
ATOM 1555 C C . LEU A 1 191 ? 8.906 2.943 -17.203 1 95.75 191 LEU A C 1
ATOM 1557 O O . LEU A 1 191 ? 9.359 3.781 -17.984 1 95.75 191 LEU A O 1
ATOM 1561 N N . MET A 1 192 ? 7.625 2.906 -16.844 1 93.31 192 MET A N 1
ATOM 1562 C CA . MET A 1 192 ? 6.625 3.873 -17.297 1 93.31 192 MET A CA 1
ATOM 1563 C C . MET A 1 192 ? 6.41 3.777 -18.797 1 93.31 192 MET A C 1
ATOM 1565 O O . MET A 1 192 ? 6.387 4.797 -19.5 1 93.31 192 MET A O 1
ATOM 1569 N N . PHE A 1 193 ? 6.285 2.502 -19.25 1 92.75 193 PHE A N 1
ATOM 1570 C CA . PHE A 1 193 ? 6.008 2.248 -20.656 1 92.75 193 PHE A CA 1
ATOM 1571 C C . PHE A 1 193 ? 4.508 2.109 -20.906 1 92.75 193 PHE A C 1
ATOM 1573 O O . PHE A 1 193 ? 3.762 1.719 -20 1 92.75 193 PHE A O 1
ATOM 1580 N N . PRO A 1 194 ? 4.09 2.416 -22.141 1 89.75 194 PRO A N 1
ATOM 1581 C CA . PRO A 1 194 ? 2.674 2.25 -22.469 1 89.75 194 PRO A CA 1
ATOM 1582 C C . PRO A 1 194 ? 2.268 0.785 -22.609 1 89.75 194 PRO A C 1
ATOM 1584 O O . PRO A 1 194 ? 3.127 -0.085 -22.766 1 89.75 194 PRO A O 1
ATOM 1587 N N . ALA A 1 195 ? 1.045 0.535 -22.547 1 87.19 195 ALA A N 1
ATOM 1588 C CA . ALA A 1 195 ? 0.48 -0.812 -22.531 1 87.19 195 ALA A CA 1
ATOM 1589 C C . ALA A 1 195 ? 0.777 -1.557 -23.828 1 87.19 195 ALA A C 1
ATOM 1591 O O . ALA A 1 195 ? 0.949 -2.777 -23.812 1 87.19 195 ALA A O 1
ATOM 1592 N N . LYS A 1 196 ? 0.851 -0.866 -24.859 1 86.12 196 LYS A N 1
ATOM 1593 C CA . LYS A 1 196 ? 0.995 -1.492 -26.172 1 86.12 196 LYS A CA 1
ATOM 1594 C C . LYS A 1 196 ? 2.42 -1.996 -26.391 1 86.12 196 LYS A C 1
ATOM 1596 O O . LYS A 1 196 ? 2.676 -2.781 -27.297 1 86.12 196 LYS A O 1
ATOM 1601 N N . THR A 1 197 ? 3.268 -1.632 -25.5 1 90 197 THR A N 1
ATOM 1602 C CA . THR A 1 197 ? 4.668 -2.016 -25.641 1 90 197 THR A CA 1
ATOM 1603 C C . THR A 1 197 ? 4.891 -3.436 -25.125 1 90 197 THR A C 1
ATOM 1605 O O . THR A 1 197 ? 4.277 -3.848 -24.141 1 90 197 THR A O 1
ATOM 1608 N N . HIS A 1 198 ? 5.641 -4.191 -25.828 1 90.38 198 HIS A N 1
ATOM 1609 C CA . HIS A 1 198 ? 6.109 -5.496 -25.375 1 90.38 198 HIS A CA 1
ATOM 1610 C C . HIS A 1 198 ? 7.625 -5.508 -25.203 1 90.38 198 HIS A C 1
ATOM 1612 O O . HIS A 1 198 ? 8.359 -5.223 -26.141 1 90.38 198 HIS A O 1
ATOM 1618 N N . ILE A 1 199 ? 7.996 -5.852 -24.016 1 92.69 199 ILE A N 1
ATOM 1619 C CA . ILE A 1 199 ? 9.414 -5.742 -23.688 1 92.69 199 ILE A CA 1
ATOM 1620 C C . ILE A 1 199 ? 10.07 -7.121 -23.766 1 92.69 199 ILE A C 1
ATOM 1622 O O . ILE A 1 199 ? 9.57 -8.086 -23.188 1 92.69 199 ILE A O 1
ATOM 1626 N N . VAL A 1 200 ? 11.094 -7.25 -24.516 1 93.12 200 VAL A N 1
ATOM 1627 C CA . VAL A 1 200 ? 11.93 -8.445 -24.578 1 93.12 200 VAL A CA 1
ATOM 1628 C C . VAL A 1 200 ? 13.344 -8.102 -24.109 1 93.12 200 VAL A C 1
ATOM 1630 O O . VAL A 1 200 ? 13.938 -7.117 -24.547 1 93.12 200 VAL A O 1
ATOM 1633 N N . ILE A 1 201 ? 13.781 -8.836 -23.172 1 94.44 201 ILE A N 1
ATOM 1634 C CA . ILE A 1 201 ? 15.125 -8.609 -22.641 1 94.44 201 ILE A CA 1
ATOM 1635 C C . ILE A 1 201 ? 16.156 -9.344 -23.516 1 94.44 201 ILE A C 1
ATOM 1637 O O . ILE A 1 201 ? 16.031 -10.555 -23.719 1 94.44 201 ILE A O 1
ATOM 1641 N N . SER A 1 202 ? 17.125 -8.648 -23.953 1 93.69 202 SER A N 1
ATOM 1642 C CA . SER A 1 202 ? 18.062 -9.195 -24.938 1 93.69 202 SER A CA 1
ATOM 1643 C C . SER A 1 202 ? 19.234 -9.891 -24.25 1 93.69 202 SER A C 1
ATOM 1645 O O . SER A 1 202 ? 19.953 -10.664 -24.875 1 93.69 202 SER A O 1
ATOM 1647 N N . ASP A 1 203 ? 19.406 -9.695 -22.984 1 91.56 203 ASP A N 1
ATOM 1648 C CA . ASP A 1 203 ? 20.531 -10.273 -22.266 1 91.56 203 ASP A CA 1
ATOM 1649 C C . ASP A 1 203 ? 20.422 -11.797 -22.188 1 91.56 203 ASP A C 1
ATOM 1651 O O . ASP A 1 203 ? 19.312 -12.344 -22.203 1 91.56 203 ASP A O 1
ATOM 1655 N N . SER A 1 204 ? 21.562 -12.383 -22.125 1 90.88 204 SER A N 1
ATOM 1656 C CA . SER A 1 204 ? 21.562 -13.82 -21.891 1 90.88 204 SER A CA 1
ATOM 1657 C C . SER A 1 204 ? 21.297 -14.156 -20.438 1 90.88 204 SER A C 1
ATOM 1659 O O . SER A 1 204 ? 21.609 -13.367 -19.547 1 90.88 204 SER A O 1
ATOM 1661 N N . PHE A 1 205 ? 20.609 -15.25 -20.25 1 91.69 205 PHE A N 1
ATOM 1662 C CA . PHE A 1 205 ? 20.328 -15.703 -18.891 1 91.69 205 PHE A CA 1
ATOM 1663 C C . PHE A 1 205 ? 21.516 -16.484 -18.328 1 91.69 205 PHE A C 1
ATOM 1665 O O . PHE A 1 205 ? 21.719 -17.656 -18.656 1 91.69 205 PHE A O 1
ATOM 1672 N N . THR A 1 206 ? 22.344 -15.75 -17.562 1 87.62 206 THR A N 1
ATOM 1673 C CA . THR A 1 206 ? 23.578 -16.344 -17.062 1 87.62 206 THR A CA 1
ATOM 1674 C C . THR A 1 206 ? 23.641 -16.25 -15.539 1 87.62 206 THR A C 1
ATOM 1676 O O . THR A 1 206 ? 22.844 -15.539 -14.922 1 87.62 206 THR A O 1
ATOM 1679 N N . MET A 1 207 ? 24.469 -17.078 -14.984 1 86.75 207 MET A N 1
ATOM 1680 C CA . MET A 1 207 ? 24.766 -17 -13.555 1 86.75 207 MET A CA 1
ATOM 1681 C C . MET A 1 207 ? 25.547 -15.727 -13.227 1 86.75 207 MET A C 1
ATOM 1683 O O . MET A 1 207 ? 26.234 -15.188 -14.086 1 86.75 207 MET A O 1
ATOM 1687 N N . PRO A 1 208 ? 25.328 -15.289 -12 1 85.62 208 PRO A N 1
ATOM 1688 C CA . PRO A 1 208 ? 26.125 -14.125 -11.617 1 85.62 208 PRO A CA 1
ATOM 1689 C C . PRO A 1 208 ? 27.625 -14.398 -11.656 1 85.62 208 PRO A C 1
ATOM 1691 O O . PRO A 1 208 ? 28.062 -15.516 -11.352 1 85.62 208 PRO A O 1
ATOM 1694 N N . ASP A 1 209 ? 28.484 -13.539 -12.219 1 72.06 209 ASP A N 1
ATOM 1695 C CA . ASP A 1 209 ? 29.906 -13.719 -12.422 1 72.06 209 ASP A CA 1
ATOM 1696 C C . ASP A 1 209 ? 30.688 -13.5 -11.117 1 72.06 209 ASP A C 1
ATOM 1698 O O . ASP A 1 209 ? 31.859 -13.836 -11.031 1 72.06 209 ASP A O 1
ATOM 1702 N N . LYS A 1 210 ? 30.078 -13.141 -10.109 1 73.44 210 LYS A N 1
ATOM 1703 C CA . LYS A 1 210 ? 30.859 -12.742 -8.945 1 73.44 210 LYS A CA 1
ATOM 1704 C C . LYS A 1 210 ? 30.953 -13.883 -7.934 1 73.44 210 LYS A C 1
ATOM 1706 O O . LYS A 1 210 ? 29.953 -14.516 -7.605 1 73.44 210 LYS A O 1
ATOM 1711 N N . GLU A 1 211 ? 32.25 -14.266 -7.668 1 71.5 211 GLU A N 1
ATOM 1712 C CA . GLU A 1 211 ? 32.5 -15.211 -6.578 1 71.5 211 GLU A CA 1
ATOM 1713 C C . GLU A 1 211 ? 32.531 -14.492 -5.23 1 71.5 211 GLU A C 1
ATOM 1715 O O . GLU A 1 211 ? 33.344 -13.57 -5.039 1 71.5 211 GLU A O 1
ATOM 1720 N N . LEU A 1 212 ? 31.547 -14.852 -4.5 1 79.75 212 LEU A N 1
ATOM 1721 C CA . LEU A 1 212 ? 31.469 -14.211 -3.189 1 79.75 212 LEU A CA 1
ATOM 1722 C C . LEU A 1 212 ? 32.219 -15.031 -2.146 1 79.75 212 LEU A C 1
ATOM 1724 O O . LEU A 1 212 ? 32.188 -16.266 -2.18 1 79.75 212 LEU A O 1
ATOM 1728 N N . SER A 1 213 ? 33.094 -14.328 -1.474 1 77.94 213 SER A N 1
ATOM 1729 C CA . SER A 1 213 ? 33.875 -14.977 -0.422 1 77.94 213 SER A CA 1
ATOM 1730 C C . SER A 1 213 ? 33.281 -14.711 0.953 1 77.94 213 SER A C 1
ATOM 1732 O O . SER A 1 213 ? 32.75 -13.633 1.204 1 77.94 213 SER A O 1
ATOM 1734 N N . GLU A 1 214 ? 33.312 -15.727 1.779 1 80.12 214 GLU A N 1
ATOM 1735 C CA . GLU A 1 214 ? 32.844 -15.602 3.16 1 80.12 214 GLU A CA 1
ATOM 1736 C C . GLU A 1 214 ? 33.625 -14.523 3.904 1 80.12 214 GLU A C 1
ATOM 1738 O O . GLU A 1 214 ? 33.125 -13.93 4.859 1 80.12 214 GLU A O 1
ATOM 1743 N N . LEU A 1 215 ? 34.781 -14.227 3.453 1 79.81 215 LEU A N 1
ATOM 1744 C CA . LEU A 1 215 ? 35.625 -13.234 4.098 1 79.81 215 LEU A CA 1
ATOM 1745 C C . LEU A 1 215 ? 35.031 -11.836 3.951 1 79.81 215 LEU A C 1
ATOM 1747 O O . LEU A 1 215 ? 35.281 -10.961 4.785 1 79.81 215 LEU A O 1
ATOM 1751 N N . GLU A 1 216 ? 34.219 -11.719 3.016 1 86.25 216 GLU A N 1
ATOM 1752 C CA . GLU A 1 216 ? 33.625 -10.406 2.742 1 86.25 216 GLU A CA 1
ATOM 1753 C C . GLU A 1 216 ? 32.375 -10.188 3.561 1 86.25 216 GLU A C 1
ATOM 1755 O O . GLU A 1 216 ? 31.875 -9.062 3.668 1 86.25 216 GLU A O 1
ATOM 1760 N N . LEU A 1 217 ? 31.875 -11.234 4.207 1 88.81 217 LEU A N 1
ATOM 1761 C CA . LEU A 1 217 ? 30.609 -11.172 4.918 1 88.81 217 LEU A CA 1
ATOM 1762 C C . LEU A 1 217 ? 30.672 -10.156 6.055 1 88.81 217 LEU A C 1
ATOM 1764 O O . LEU A 1 217 ? 29.797 -9.297 6.172 1 88.81 217 LEU A O 1
ATOM 1768 N N . ASP A 1 218 ? 31.734 -10.211 6.836 1 88.94 218 ASP A N 1
ATOM 1769 C CA . ASP A 1 218 ? 31.875 -9.297 7.965 1 88.94 218 ASP A CA 1
ATOM 1770 C C . ASP A 1 218 ? 32 -7.852 7.488 1 88.94 218 ASP A C 1
ATOM 1772 O O . ASP A 1 218 ? 31.469 -6.938 8.117 1 88.94 218 ASP A O 1
ATOM 1776 N N . GLN A 1 219 ? 32.719 -7.711 6.43 1 90.25 219 GLN A N 1
ATOM 1777 C CA . GLN A 1 219 ? 32.875 -6.375 5.867 1 90.25 219 GLN A CA 1
ATOM 1778 C C . GLN A 1 219 ? 31.531 -5.816 5.395 1 90.25 219 GLN A C 1
ATOM 1780 O O . GLN A 1 219 ? 31.234 -4.633 5.59 1 90.25 219 GLN A O 1
ATOM 1785 N N . TRP A 1 220 ? 30.703 -6.633 4.785 1 92 220 TRP A N 1
ATOM 1786 C CA . TRP A 1 220 ? 29.391 -6.207 4.305 1 92 220 TRP A CA 1
ATOM 1787 C C . TRP A 1 220 ? 28.484 -5.828 5.469 1 92 220 TRP A C 1
ATOM 1789 O O . TRP A 1 220 ? 27.734 -4.844 5.387 1 92 220 TRP A O 1
ATOM 1799 N N . ILE A 1 221 ? 28.578 -6.582 6.539 1 92.62 221 ILE A N 1
ATOM 1800 C CA . ILE A 1 221 ? 27.75 -6.32 7.719 1 92.62 221 ILE A CA 1
ATOM 1801 C C . ILE A 1 221 ? 28.125 -4.961 8.312 1 92.62 221 ILE A C 1
ATOM 1803 O O . ILE A 1 221 ? 27.25 -4.16 8.633 1 92.62 221 ILE A O 1
ATOM 1807 N N . GLU A 1 222 ? 29.391 -4.637 8.367 1 92.31 222 GLU A N 1
ATOM 1808 C CA . GLU A 1 222 ? 29.844 -3.363 8.914 1 92.31 222 GLU A CA 1
ATOM 1809 C C . GLU A 1 222 ? 29.469 -2.203 8 1 92.31 222 GLU A C 1
ATOM 1811 O O . GLU A 1 222 ? 29.062 -1.144 8.469 1 92.31 222 GLU A O 1
ATOM 1816 N N . LYS A 1 223 ? 29.625 -2.428 6.754 1 90.75 223 LYS A N 1
ATOM 1817 C CA . LYS A 1 223 ? 29.266 -1.396 5.781 1 90.75 223 LYS A CA 1
ATOM 1818 C C . LYS A 1 223 ? 27.781 -1.091 5.82 1 90.75 223 LYS A C 1
ATOM 1820 O O . LYS A 1 223 ? 27.375 0.067 5.703 1 90.75 223 LYS A O 1
ATOM 1825 N N . ALA A 1 224 ? 26.938 -2.07 5.977 1 93.19 224 ALA A N 1
ATOM 1826 C CA . ALA A 1 224 ? 25.484 -1.906 6.027 1 93.19 224 ALA A CA 1
ATOM 1827 C C . ALA A 1 224 ? 25.062 -1.115 7.262 1 93.19 224 ALA A C 1
ATOM 1829 O O . ALA A 1 224 ? 24.172 -0.276 7.195 1 93.19 224 ALA A O 1
ATOM 1830 N N . LYS A 1 225 ? 25.75 -1.312 8.375 1 93.06 225 LYS A N 1
ATOM 1831 C CA . LYS A 1 225 ? 25.453 -0.604 9.617 1 93.06 225 LYS A CA 1
ATOM 1832 C C . LYS A 1 225 ? 25.641 0.9 9.453 1 93.06 225 LYS A C 1
ATOM 1834 O O . LYS A 1 225 ? 24.922 1.696 10.055 1 93.06 225 LYS A O 1
ATOM 1839 N N . GLU A 1 226 ? 26.531 1.212 8.547 1 91.19 226 GLU A N 1
ATOM 1840 C CA . GLU A 1 226 ? 26.922 2.613 8.43 1 91.19 226 GLU A CA 1
ATOM 1841 C C . GLU A 1 226 ? 26.203 3.299 7.281 1 91.19 226 GLU A C 1
ATOM 1843 O O . GLU A 1 226 ? 25.938 4.504 7.34 1 91.19 226 GLU A O 1
ATOM 1848 N N . ASN A 1 227 ? 25.828 2.498 6.273 1 91.06 227 ASN A N 1
ATOM 1849 C CA . ASN A 1 227 ? 25.438 3.188 5.051 1 91.06 227 ASN A CA 1
ATOM 1850 C C . ASN A 1 227 ? 24.047 2.754 4.586 1 91.06 227 ASN A C 1
ATOM 1852 O O . ASN A 1 227 ? 23.484 3.342 3.66 1 91.06 227 ASN A O 1
ATOM 1856 N N . ARG A 1 228 ? 23.484 1.737 5.184 1 94.56 228 ARG A N 1
ATOM 1857 C CA . ARG A 1 228 ? 22.188 1.25 4.699 1 94.56 228 ARG A CA 1
ATOM 1858 C C . ARG A 1 228 ? 21.094 2.268 4.965 1 94.56 228 ARG A C 1
ATOM 1860 O O . ARG A 1 228 ? 20.938 2.76 6.086 1 94.56 228 ARG A O 1
ATOM 1867 N N . PRO A 1 229 ? 20.312 2.568 3.949 1 95.56 229 PRO A N 1
ATOM 1868 C CA . PRO A 1 229 ? 19.359 3.672 4.035 1 95.56 229 PRO A CA 1
ATOM 1869 C C . PRO A 1 229 ? 18.328 3.479 5.152 1 95.56 229 PRO A C 1
ATOM 1871 O O . PRO A 1 229 ? 17.984 4.438 5.852 1 95.56 229 PRO A O 1
ATOM 1874 N N . ASP A 1 230 ? 17.797 2.311 5.41 1 95.44 230 ASP A N 1
ATOM 1875 C CA . ASP A 1 230 ? 16.797 2.102 6.449 1 95.44 230 ASP A CA 1
ATOM 1876 C C . ASP A 1 230 ? 17.375 2.363 7.836 1 95.44 230 ASP A C 1
ATOM 1878 O O . ASP A 1 230 ? 16.672 2.855 8.727 1 95.44 230 ASP A O 1
ATOM 1882 N N . ILE A 1 231 ? 18.641 2.061 8.047 1 96.75 231 ILE A N 1
ATOM 1883 C CA . ILE A 1 231 ? 19.312 2.35 9.305 1 96.75 231 ILE A CA 1
ATOM 1884 C C . ILE A 1 231 ? 19.562 3.852 9.43 1 96.75 231 ILE A C 1
ATOM 1886 O O . ILE A 1 231 ? 19.359 4.438 10.492 1 96.75 231 ILE A O 1
ATOM 1890 N N . LEU A 1 232 ? 19.953 4.477 8.32 1 97.12 232 LEU A N 1
ATOM 1891 C CA . LEU A 1 232 ? 20.172 5.918 8.32 1 97.12 232 LEU A CA 1
ATOM 1892 C C . LEU A 1 232 ? 18.875 6.664 8.648 1 97.12 232 LEU A C 1
ATOM 1894 O O . LEU A 1 232 ? 18.906 7.691 9.336 1 97.12 232 LEU A O 1
ATOM 1898 N N . ILE A 1 233 ? 17.734 6.133 8.195 1 97.81 233 ILE A N 1
ATOM 1899 C CA . ILE A 1 233 ? 16.438 6.73 8.477 1 97.81 233 ILE A CA 1
ATOM 1900 C C . ILE A 1 233 ? 16.172 6.715 9.977 1 97.81 233 ILE A C 1
ATOM 1902 O O . ILE A 1 233 ? 15.789 7.734 10.555 1 97.81 233 ILE A O 1
ATOM 1906 N N . THR A 1 234 ? 16.406 5.574 10.617 1 97.56 234 THR A N 1
ATOM 1907 C CA . THR A 1 234 ? 16.141 5.469 12.047 1 97.56 234 THR A CA 1
ATOM 1908 C C . THR A 1 234 ? 17.141 6.301 12.844 1 97.56 234 THR A C 1
ATOM 1910 O O . THR A 1 234 ? 16.797 6.891 13.867 1 97.56 234 THR A O 1
ATOM 1913 N N . LYS A 1 235 ? 18.406 6.379 12.422 1 97.88 235 LYS A N 1
ATOM 1914 C CA . LYS A 1 235 ? 19.391 7.25 13.055 1 97.88 235 LYS A CA 1
ATOM 1915 C C . LYS A 1 235 ? 18.969 8.711 12.961 1 97.88 235 LYS A C 1
ATOM 1917 O O . LYS A 1 235 ? 19.156 9.484 13.906 1 97.88 235 LYS A O 1
ATOM 1922 N N . ASN A 1 236 ? 18.453 9.016 11.797 1 98.25 236 ASN A N 1
ATOM 1923 C CA . ASN A 1 236 ? 17.953 10.375 11.609 1 98.25 236 ASN A CA 1
ATOM 1924 C C . ASN A 1 236 ? 16.766 10.664 12.523 1 98.25 236 ASN A C 1
ATOM 1926 O O . ASN A 1 236 ? 16.609 11.789 13 1 98.25 236 ASN A O 1
ATOM 1930 N N . LYS A 1 237 ? 15.906 9.719 12.766 1 98 237 LYS A N 1
ATOM 1931 C CA . LYS A 1 237 ? 14.789 9.875 13.695 1 98 237 LYS A CA 1
ATOM 1932 C C . LYS A 1 237 ? 15.281 10.117 15.117 1 98 237 LYS A C 1
ATOM 1934 O O . LYS A 1 237 ? 14.656 10.852 15.883 1 98 237 LYS A O 1
ATOM 1939 N N . GLU A 1 238 ? 16.391 9.492 15.453 1 97.94 238 GLU A N 1
ATOM 1940 C CA . GLU A 1 238 ? 17.016 9.75 16.75 1 97.94 238 GLU A CA 1
ATOM 1941 C C . GLU A 1 238 ? 17.453 11.203 16.875 1 97.94 238 GLU A C 1
ATOM 1943 O O . GLU A 1 238 ? 17.203 11.852 17.891 1 97.94 238 GLU A O 1
ATOM 1948 N N . LYS A 1 239 ? 18.062 11.648 15.828 1 98.12 239 LYS A N 1
ATOM 1949 C CA . LYS A 1 239 ? 18.5 13.047 15.812 1 98.12 239 LYS A CA 1
ATOM 1950 C C . LYS A 1 239 ? 17.297 13.992 15.922 1 98.12 239 LYS A C 1
ATOM 1952 O O . LYS A 1 239 ? 17.375 15 16.625 1 98.12 239 LYS A O 1
ATOM 1957 N N . SER A 1 240 ? 16.234 13.641 15.227 1 98.38 240 SER A N 1
ATOM 1958 C CA . SER A 1 240 ? 15.016 14.438 15.266 1 98.38 240 SER A CA 1
ATOM 1959 C C . SER A 1 240 ? 14.414 14.461 16.672 1 98.38 240 SER A C 1
ATOM 1961 O O . SER A 1 240 ? 13.961 15.5 17.141 1 98.38 240 SER A O 1
ATOM 1963 N N . ALA A 1 241 ? 14.43 13.305 17.266 1 98.38 241 ALA A N 1
ATOM 1964 C CA . ALA A 1 241 ? 13.898 13.203 18.625 1 98.38 241 ALA A CA 1
ATOM 1965 C C . ALA A 1 241 ? 14.727 14.039 19.594 1 98.38 241 ALA A C 1
ATOM 1967 O O . ALA A 1 241 ? 14.172 14.711 20.469 1 98.38 241 ALA A O 1
ATOM 1968 N N . GLN A 1 242 ? 16.031 14.023 19.469 1 98.5 242 GLN A N 1
ATOM 1969 C CA . GLN A 1 242 ? 16.922 14.82 20.312 1 98.5 242 GLN A CA 1
ATOM 1970 C C . GLN A 1 242 ? 16.672 16.312 20.109 1 98.5 242 GLN A C 1
ATOM 1972 O O . GLN A 1 242 ? 16.609 17.078 21.078 1 98.5 242 GLN A O 1
ATOM 1977 N N . LYS A 1 243 ? 16.516 16.625 18.875 1 98.25 243 LYS A N 1
ATOM 1978 C CA . LYS A 1 243 ? 16.266 18.031 18.578 1 98.25 243 LYS A CA 1
ATOM 1979 C C . LYS A 1 243 ? 14.891 18.453 19.078 1 98.25 243 LYS A C 1
ATOM 1981 O O . LYS A 1 243 ? 14.719 19.594 19.547 1 98.25 243 LYS A O 1
ATOM 1986 N N . ASN A 1 244 ? 13.898 17.578 18.984 1 98.38 244 ASN A N 1
ATOM 1987 C CA . ASN A 1 244 ? 12.562 17.875 19.5 1 98.38 244 ASN A CA 1
ATOM 1988 C C . ASN A 1 244 ? 12.578 18.078 21 1 98.38 244 ASN A C 1
ATOM 1990 O O . ASN A 1 244 ? 11.82 18.891 21.531 1 98.38 244 ASN A O 1
ATOM 1994 N N . LEU A 1 245 ? 13.391 17.344 21.719 1 98.44 245 LEU A N 1
ATOM 1995 C CA . LEU A 1 245 ? 13.531 17.547 23.156 1 98.44 245 LEU A CA 1
ATOM 1996 C C . LEU A 1 245 ? 14.055 18.953 23.453 1 98.44 245 LEU A C 1
ATOM 1998 O O . LEU A 1 245 ? 13.57 19.625 24.359 1 98.44 245 LEU A O 1
ATOM 2002 N N . GLU A 1 246 ? 15.008 19.406 22.656 1 98.25 246 GLU A N 1
ATOM 2003 C CA . GLU A 1 246 ? 15.523 20.766 22.812 1 98.25 246 GLU A CA 1
ATOM 2004 C C . GLU A 1 246 ? 14.422 21.797 22.578 1 98.25 246 GLU A C 1
ATOM 2006 O O . GLU A 1 246 ? 14.328 22.781 23.312 1 98.25 246 GLU A O 1
ATOM 2011 N N . LEU A 1 247 ? 13.625 21.469 21.578 1 98 247 LEU A N 1
ATOM 2012 C CA . LEU A 1 247 ? 12.531 22.391 21.266 1 98 247 LEU A CA 1
ATOM 2013 C C . LEU A 1 247 ? 11.492 22.391 22.391 1 98 247 LEU A C 1
ATOM 2015 O O . LEU A 1 247 ? 11.008 23.453 22.781 1 98 247 LEU A O 1
ATOM 2019 N N . GLN A 1 248 ? 11.164 21.234 22.891 1 97.81 248 GLN A N 1
ATOM 2020 C CA . GLN A 1 248 ? 10.195 21.156 23.969 1 97.81 248 GLN A CA 1
ATOM 2021 C C . GLN A 1 248 ? 10.703 21.859 25.219 1 97.81 248 GLN A C 1
ATOM 2023 O O . GLN A 1 248 ? 9.922 22.484 25.938 1 97.81 248 GLN A O 1
ATOM 2028 N N . ASN A 1 249 ? 12.008 21.766 25.484 1 97.56 249 ASN A N 1
ATOM 2029 C CA . ASN A 1 249 ? 12.594 22.484 26.609 1 97.56 249 ASN A CA 1
ATOM 2030 C C . ASN A 1 249 ? 12.492 24 26.406 1 97.56 249 ASN A C 1
ATOM 2032 O O . ASN A 1 249 ? 12.281 24.734 27.375 1 97.56 249 ASN A O 1
ATOM 2036 N N . ALA A 1 250 ? 12.625 24.359 25.156 1 97.19 250 ALA A N 1
ATOM 2037 C CA . ALA A 1 250 ? 12.531 25.781 24.859 1 97.19 250 ALA A CA 1
ATOM 2038 C C . ALA A 1 250 ? 11.102 26.281 25.031 1 97.19 250 ALA A C 1
ATOM 2040 O O . ALA A 1 250 ? 10.883 27.453 25.391 1 97.19 250 ALA A O 1
ATOM 2041 N N . LEU A 1 251 ? 10.125 25.422 24.828 1 96.19 251 LEU A N 1
ATOM 2042 C CA . LEU A 1 251 ? 8.711 25.797 24.891 1 96.19 251 LEU A CA 1
ATOM 2043 C C . LEU A 1 251 ? 8.266 26.031 26.328 1 96.19 251 LEU A C 1
ATOM 2045 O O . LEU A 1 251 ? 7.207 26.609 26.562 1 96.19 251 LEU A O 1
ATOM 2049 N N . LYS A 1 252 ? 9.148 25.734 27.328 1 94.19 252 LYS A N 1
ATOM 2050 C CA . LYS A 1 252 ? 8.883 26.016 28.734 1 94.19 252 LYS A CA 1
ATOM 2051 C C . LYS A 1 252 ? 9 27.5 29.031 1 94.19 252 LYS A C 1
ATOM 2053 O O . LYS A 1 252 ? 8.352 28.016 29.938 1 94.19 252 LYS A O 1
ATOM 2058 N N . THR A 1 253 ? 9.812 28.125 28.188 1 95.62 253 THR A N 1
ATOM 2059 C CA . THR A 1 253 ? 10.039 29.547 28.375 1 95.62 253 THR A CA 1
ATOM 2060 C C . THR A 1 253 ? 9.016 30.375 27.594 1 95.62 253 THR A C 1
ATOM 2062 O O . THR A 1 253 ? 8.883 30.203 26.375 1 95.62 253 THR A O 1
ATOM 2065 N N . PRO A 1 254 ? 8.266 31.234 28.203 1 95.5 254 PRO A N 1
ATOM 2066 C CA . PRO A 1 254 ? 7.25 32.031 27.5 1 95.5 254 PRO A CA 1
ATOM 2067 C C . PRO A 1 254 ? 7.852 32.969 26.469 1 95.5 254 PRO A C 1
ATOM 2069 O O . PRO A 1 254 ? 9 33.406 26.625 1 95.5 254 PRO A O 1
ATOM 2072 N N . ASP A 1 255 ? 7.148 33.312 25.453 1 95.75 255 ASP A N 1
ATOM 2073 C CA . ASP A 1 255 ? 7.504 34.344 24.484 1 95.75 255 ASP A CA 1
ATOM 2074 C C . ASP A 1 255 ? 7.215 35.75 25.031 1 95.75 255 ASP A C 1
ATOM 2076 O O . ASP A 1 255 ? 6.504 35.875 26.031 1 95.75 255 ASP A O 1
ATOM 2080 N N . LEU A 1 256 ? 7.867 36.719 24.375 1 96 256 LEU A N 1
ATOM 2081 C CA . LEU A 1 256 ? 7.672 38.125 24.781 1 96 256 LEU A CA 1
ATOM 2082 C C . LEU A 1 256 ? 6.953 38.906 23.688 1 96 256 LEU A C 1
ATOM 2084 O O . LEU A 1 256 ? 7.27 38.75 22.516 1 96 256 LEU A O 1
ATOM 2088 N N . ALA A 1 257 ? 5.938 39.562 24.078 1 95.31 257 ALA A N 1
ATOM 2089 C CA . ALA A 1 257 ? 5.25 40.469 23.141 1 95.31 257 ALA A CA 1
ATOM 2090 C C . ALA A 1 257 ? 5.477 41.938 23.516 1 95.31 257 ALA A C 1
ATOM 2092 O O . ALA A 1 257 ? 5.113 42.344 24.609 1 95.31 257 ALA A O 1
ATOM 2093 N N . PHE A 1 258 ? 6.129 42.625 22.578 1 95.38 258 PHE A N 1
ATOM 2094 C CA . PHE A 1 258 ? 6.367 44.062 22.766 1 95.38 258 PHE A CA 1
ATOM 2095 C C . PHE A 1 258 ? 5.336 44.875 22.016 1 95.38 258 PHE A C 1
ATOM 2097 O O . PHE A 1 258 ? 4.961 44.562 20.891 1 95.38 258 PHE A O 1
ATOM 2104 N N . SER A 1 259 ? 4.848 45.906 22.688 1 94.31 259 SER A N 1
ATOM 2105 C CA . SER A 1 259 ? 3.875 46.781 22.016 1 94.31 259 SER A CA 1
ATOM 2106 C C . SER A 1 259 ? 4.223 48.25 22.188 1 94.31 259 SER A C 1
ATOM 2108 O O . SER A 1 259 ? 4.863 48.625 23.172 1 94.31 259 SER A O 1
ATOM 2110 N N . ILE A 1 260 ? 3.973 49 21.109 1 91.62 260 ILE A N 1
ATOM 2111 C CA . ILE A 1 260 ? 4.027 50.469 21.125 1 91.62 260 ILE A CA 1
ATOM 2112 C C . ILE A 1 260 ? 2.654 51.031 20.781 1 91.62 260 ILE A C 1
ATOM 2114 O O . ILE A 1 260 ? 2.01 50.562 19.828 1 91.62 260 ILE A O 1
ATOM 2118 N N . GLY A 1 261 ? 2.236 51.875 21.75 1 88.69 261 GLY A N 1
ATOM 2119 C CA . GLY A 1 261 ? 0.904 52.438 21.531 1 88.69 261 GLY A CA 1
ATOM 2120 C C . GLY A 1 261 ? 0.86 53.938 21.562 1 88.69 261 GLY A C 1
ATOM 2121 O O . GLY A 1 261 ? 1.683 54.562 22.219 1 88.69 261 GLY A O 1
ATOM 2122 N N . TYR A 1 262 ? -0.014 54.438 20.734 1 84.31 262 TYR A N 1
ATOM 2123 C CA . TYR A 1 262 ? -0.348 55.875 20.703 1 84.31 262 TYR A CA 1
ATOM 2124 C C . TYR A 1 262 ? -1.812 56.094 21.062 1 84.31 262 TYR A C 1
ATOM 2126 O O . TYR A 1 262 ? -2.688 55.344 20.609 1 84.31 262 TYR A O 1
ATOM 2134 N N . ASP A 1 263 ? -2.045 57.031 22.078 1 80.06 263 ASP A N 1
ATOM 2135 C CA . ASP A 1 263 ? -3.406 57.312 22.516 1 80.06 263 ASP A CA 1
ATOM 2136 C C . ASP A 1 263 ? -3.643 58.844 22.578 1 80.06 263 ASP A C 1
ATOM 2138 O O . ASP A 1 263 ? -2.967 59.531 23.328 1 80.06 263 ASP A O 1
ATOM 2142 N N . ARG A 1 264 ? -4.582 59.219 21.797 1 77.94 264 ARG A N 1
ATOM 2143 C CA . ARG A 1 264 ? -4.984 60.625 21.859 1 77.94 264 ARG A CA 1
ATOM 2144 C C . ARG A 1 264 ? -6.305 60.781 22.609 1 77.94 264 ARG A C 1
ATOM 2146 O O . ARG A 1 264 ? -7.344 60.312 22.141 1 77.94 264 ARG A O 1
ATOM 2153 N N . GLY A 1 265 ? -6.25 61.438 23.75 1 64.06 265 GLY A N 1
ATOM 2154 C CA . GLY A 1 265 ? -7.465 61.812 24.453 1 64.06 265 GLY A CA 1
ATOM 2155 C C . GLY A 1 265 ? -7.969 60.781 25.406 1 64.06 265 GLY A C 1
ATOM 2156 O O . GLY A 1 265 ? -9 60.969 26.062 1 64.06 265 GLY A O 1
ATOM 2157 N N . GLY A 1 266 ? -7.285 59.594 25.406 1 60.38 266 GLY A N 1
ATOM 2158 C CA . GLY A 1 266 ? -7.77 58.531 26.266 1 60.38 266 GLY A CA 1
ATOM 2159 C C . GLY A 1 266 ? -7.074 58.469 27.609 1 60.38 266 GLY A C 1
ATOM 2160 O O . GLY A 1 266 ? -7.531 57.781 28.531 1 60.38 266 GLY A O 1
ATOM 2161 N N . ASN A 1 267 ? -6.047 59.188 27.547 1 60.22 267 ASN A N 1
ATOM 2162 C CA . ASN A 1 267 ? -5.27 59.219 28.781 1 60.22 267 ASN A CA 1
ATOM 2163 C C . ASN A 1 267 ? -5.234 60.625 29.391 1 60.22 267 ASN A C 1
ATOM 2165 O O . ASN A 1 267 ? -5.859 61.562 28.859 1 60.22 267 ASN A O 1
ATOM 2169 N N . ILE A 1 268 ? -4.691 60.688 30.438 1 59.28 268 ILE A N 1
ATOM 2170 C CA . ILE A 1 268 ? -4.574 61.969 31.125 1 59.28 268 ILE A CA 1
ATOM 2171 C C . ILE A 1 268 ? -3.754 62.938 30.281 1 59.28 268 ILE A C 1
ATOM 2173 O O . ILE A 1 268 ? -3.957 64.125 30.344 1 59.28 268 ILE A O 1
ATOM 2177 N N . MET A 1 269 ? -2.998 62.281 29.422 1 63.06 269 MET A N 1
ATOM 2178 C CA . MET A 1 269 ? -2.166 63.125 28.547 1 63.06 269 MET A CA 1
ATOM 2179 C C . MET A 1 269 ? -2.748 63.188 27.141 1 63.06 269 MET A C 1
ATOM 2181 O O . MET A 1 269 ? -3.311 62.219 26.656 1 63.06 269 MET A O 1
ATOM 2185 N N . LYS A 1 270 ? -2.707 64.25 26.5 1 65.31 270 LYS A N 1
ATOM 2186 C CA . LYS A 1 270 ? -3.297 64.5 25.203 1 65.31 270 LYS A CA 1
ATOM 2187 C C . LYS A 1 270 ? -2.68 63.594 24.125 1 65.31 270 LYS A C 1
ATOM 2189 O O . LYS A 1 270 ? -3.391 63.031 23.281 1 65.31 270 LYS A O 1
ATOM 2194 N N . ASP A 1 271 ? -1.304 63.406 23.969 1 74.81 271 ASP A N 1
ATOM 2195 C CA . ASP A 1 271 ? -0.559 62.594 23.031 1 74.81 271 ASP A CA 1
ATOM 2196 C C . ASP A 1 271 ? 0.314 61.562 23.766 1 74.81 271 ASP A C 1
ATOM 2198 O O . ASP A 1 271 ? 1.543 61.656 23.75 1 74.81 271 ASP A O 1
ATOM 2202 N N . PHE A 1 272 ? -0.447 60.531 24.125 1 78.44 272 PHE A N 1
ATOM 2203 C CA . PHE A 1 272 ? 0.237 59.562 24.969 1 78.44 272 PHE A CA 1
ATOM 2204 C C . PHE A 1 272 ? 0.921 58.5 24.109 1 78.44 272 PHE A C 1
ATOM 2206 O O . PHE A 1 272 ? 0.331 58 23.156 1 78.44 272 PHE A O 1
ATOM 2213 N N . ILE A 1 273 ? 2.266 58.375 24.234 1 84.19 273 ILE A N 1
ATOM 2214 C CA . ILE A 1 273 ? 3.018 57.25 23.672 1 84.19 273 ILE A CA 1
ATOM 2215 C C . ILE A 1 273 ? 3.4 56.281 24.781 1 84.19 273 ILE A C 1
ATOM 2217 O O . ILE A 1 273 ? 3.957 56.688 25.812 1 84.19 273 ILE A O 1
ATOM 2221 N N . GLY A 1 274 ? 3.008 55.031 24.625 1 85.69 274 GLY A N 1
ATOM 2222 C CA . GLY A 1 274 ? 3.281 54.062 25.641 1 85.69 274 GLY A CA 1
ATOM 2223 C C . GLY A 1 274 ? 3.926 52.781 25.109 1 85.69 274 GLY A C 1
ATOM 2224 O O . GLY A 1 274 ? 3.824 52.5 23.922 1 85.69 274 GLY A O 1
ATOM 2225 N N . LEU A 1 275 ? 4.699 52.219 25.984 1 91.12 275 LEU A N 1
ATOM 2226 C CA . LEU A 1 275 ? 5.316 50.906 25.719 1 91.12 275 LEU A CA 1
ATOM 2227 C C . LEU A 1 275 ? 4.656 49.812 26.531 1 91.12 275 LEU A C 1
ATOM 2229 O O . LEU A 1 275 ? 4.133 50.062 27.625 1 91.12 275 LEU A O 1
ATOM 2233 N N . GLY A 1 276 ? 4.531 48.688 25.875 1 91.81 276 GLY A N 1
ATOM 2234 C CA . GLY A 1 276 ? 3.943 47.562 26.594 1 91.81 276 GLY A CA 1
ATOM 2235 C C . GLY A 1 276 ? 4.73 46.281 26.422 1 91.81 276 GLY A C 1
ATOM 2236 O O . GLY A 1 276 ? 5.488 46.125 25.469 1 91.81 276 GLY A O 1
ATOM 2237 N N . LEU A 1 277 ? 4.566 45.438 27.484 1 93.25 277 LEU A N 1
ATOM 2238 C CA . LEU A 1 277 ? 5.168 44.094 27.5 1 93.25 277 LEU A CA 1
ATOM 2239 C C . LEU A 1 277 ? 4.172 43.062 28 1 93.25 277 LEU A C 1
ATOM 2241 O O . LEU A 1 277 ? 3.441 43.312 28.969 1 93.25 277 LEU A O 1
ATOM 2245 N N . SER A 1 278 ? 4.035 42.031 27.25 1 92.94 278 SER A N 1
ATOM 2246 C CA . SER A 1 278 ? 3.164 40.969 27.688 1 92.94 278 SER A CA 1
ATOM 2247 C C . SER A 1 278 ? 3.848 39.594 27.547 1 92.94 278 SER A C 1
ATOM 2249 O O . SER A 1 278 ? 4.566 39.375 26.562 1 92.94 278 SER A O 1
ATOM 2251 N N . PHE A 1 279 ? 3.705 38.656 28.609 1 93.12 279 PHE A N 1
ATOM 2252 C CA . PHE A 1 279 ? 4.219 37.312 28.562 1 93.12 279 PHE A CA 1
ATOM 2253 C C . PHE A 1 279 ? 3.459 36.406 29.516 1 93.12 279 PHE A C 1
ATOM 2255 O O . PHE A 1 279 ? 2.828 36.875 30.469 1 93.12 279 PHE A O 1
ATOM 2262 N N . ASP A 1 280 ? 3.506 35.156 29.219 1 93.44 280 ASP A N 1
ATOM 2263 C CA . ASP A 1 280 ? 2.875 34.188 30.109 1 93.44 280 ASP A CA 1
ATOM 2264 C C . ASP A 1 280 ? 3.736 33.938 31.344 1 93.44 280 ASP A C 1
ATOM 2266 O O . ASP A 1 280 ? 4.961 33.844 31.25 1 93.44 280 ASP A O 1
ATOM 2270 N N . LEU A 1 281 ? 3.074 33.875 32.469 1 93.69 281 LEU A N 1
ATOM 2271 C CA . LEU A 1 281 ? 3.773 33.438 33.688 1 93.69 281 LEU A CA 1
ATOM 2272 C C . LEU A 1 281 ? 3.76 31.906 33.781 1 93.69 281 LEU A C 1
ATOM 2274 O O . LEU A 1 281 ? 2.693 31.297 33.906 1 93.69 281 LEU A O 1
ATOM 2278 N N . PRO A 1 282 ? 4.895 31.281 33.656 1 92.56 282 PRO A N 1
ATOM 2279 C CA . PRO A 1 282 ? 4.941 29.828 33.656 1 92.56 282 PRO A CA 1
ATOM 2280 C C . PRO A 1 282 ? 4.77 29.234 35.062 1 92.56 282 PRO A C 1
ATOM 2282 O O . PRO A 1 282 ? 5.703 28.641 35.625 1 92.56 282 PRO A O 1
ATOM 2285 N N . ILE A 1 283 ? 3.514 29.266 35.625 1 93.69 283 ILE A N 1
ATOM 2286 C CA . ILE A 1 283 ? 3.25 28.844 36.969 1 93.69 283 ILE A CA 1
ATOM 2287 C C . ILE A 1 283 ? 2.643 27.438 36.969 1 93.69 283 ILE A C 1
ATOM 2289 O O . ILE A 1 283 ? 3.107 26.562 37.688 1 93.69 283 ILE A O 1
ATOM 2293 N N . PHE A 1 284 ? 1.571 27.25 36.094 1 94.12 284 PHE A N 1
ATOM 2294 C CA . PHE A 1 284 ? 0.816 26 36.094 1 94.12 284 PHE A CA 1
ATOM 2295 C C . PHE A 1 284 ? 1.349 25.031 35.062 1 94.12 284 PHE A C 1
ATOM 2297 O O . PHE A 1 284 ? 1.644 23.875 35.375 1 94.12 284 PHE A O 1
ATOM 2304 N N . ASP A 1 285 ? 1.473 25.438 33.781 1 92.44 285 ASP A N 1
ATOM 2305 C CA . ASP A 1 285 ? 1.94 24.625 32.688 1 92.44 285 ASP A CA 1
ATOM 2306 C C . ASP A 1 285 ? 3.385 24.953 32.312 1 92.44 285 ASP A C 1
ATOM 2308 O O . ASP A 1 285 ? 3.65 25.984 31.703 1 92.44 285 ASP A O 1
ATOM 2312 N N . ARG A 1 286 ? 4.23 24.031 32.719 1 92.5 286 ARG A N 1
ATOM 2313 C CA . ARG A 1 286 ? 5.645 24.188 32.375 1 92.5 286 ARG A CA 1
ATOM 2314 C C . ARG A 1 286 ? 6.086 23.172 31.328 1 92.5 286 ARG A C 1
ATOM 2316 O O . ARG A 1 286 ? 7.258 22.797 31.281 1 92.5 286 ARG A O 1
ATOM 2323 N N . ASN A 1 287 ? 5.172 22.672 30.531 1 96.56 287 ASN A N 1
ATOM 2324 C CA . ASN A 1 287 ? 5.406 21.766 29.406 1 96.56 287 ASN A CA 1
ATOM 2325 C C . ASN A 1 287 ? 6.09 20.469 29.859 1 96.56 287 ASN A C 1
ATOM 2327 O O . ASN A 1 287 ? 6.871 19.891 29.109 1 96.56 287 ASN A O 1
ATOM 2331 N N . LYS A 1 288 ? 5.816 20.094 31.062 1 96.19 288 LYS A N 1
ATOM 2332 C CA . LYS A 1 288 ? 6.48 18.922 31.656 1 96.19 288 LYS A CA 1
ATOM 2333 C C . LYS A 1 288 ? 6.082 17.641 30.922 1 96.19 288 LYS A C 1
ATOM 2335 O O . LYS A 1 288 ? 6.926 16.781 30.672 1 96.19 288 LYS A O 1
ATOM 2340 N N . GLY A 1 289 ? 4.812 17.438 30.641 1 97.12 289 GLY A N 1
ATOM 2341 C CA . GLY A 1 289 ? 4.348 16.25 29.953 1 97.12 289 GLY A CA 1
ATOM 2342 C C . GLY A 1 289 ? 4.988 16.062 28.594 1 97.12 289 GLY A C 1
ATOM 2343 O O . GLY A 1 289 ? 5.438 14.961 28.266 1 97.12 289 GLY A O 1
ATOM 2344 N N . ASN A 1 290 ? 5 17.141 27.75 1 97.31 290 ASN A N 1
ATOM 2345 C CA . ASN A 1 290 ? 5.59 17.078 26.406 1 97.31 290 ASN A CA 1
ATOM 2346 C C . ASN A 1 290 ? 7.09 16.797 26.469 1 97.31 290 ASN A C 1
ATOM 2348 O O . ASN A 1 290 ? 7.633 16.094 25.609 1 97.31 290 ASN A O 1
ATOM 2352 N N . ILE A 1 291 ? 7.824 17.359 27.438 1 97.81 291 ILE A N 1
ATOM 2353 C CA . ILE A 1 291 ? 9.25 17.125 27.625 1 97.81 291 ILE A CA 1
ATOM 2354 C C . ILE A 1 291 ? 9.5 15.664 27.969 1 97.81 291 ILE A C 1
ATOM 2356 O O . ILE A 1 291 ? 10.391 15.023 27.406 1 97.81 291 ILE A O 1
ATOM 2360 N N . GLN A 1 292 ? 8.664 15.141 28.828 1 97.69 292 GLN A N 1
ATOM 2361 C CA . GLN A 1 292 ? 8.781 13.727 29.172 1 97.69 292 GLN A CA 1
ATOM 2362 C C . GLN A 1 292 ? 8.523 12.836 27.969 1 97.69 292 GLN A C 1
ATOM 2364 O O . GLN A 1 292 ? 9.219 11.844 27.766 1 97.69 292 GLN A O 1
ATOM 2369 N N . GLU A 1 293 ? 7.469 13.164 27.25 1 97.56 293 GLU A N 1
ATOM 2370 C CA . GLU A 1 293 ? 7.172 12.422 26.031 1 97.56 293 GLU A CA 1
ATOM 2371 C C . GLU A 1 293 ? 8.352 12.445 25.062 1 97.56 293 GLU A C 1
ATOM 2373 O O . GLU A 1 293 ? 8.688 11.43 24.453 1 97.56 293 GLU A O 1
ATOM 2378 N N . ALA A 1 294 ? 8.961 13.617 24.891 1 98.12 294 ALA A N 1
ATOM 2379 C CA . ALA A 1 294 ? 10.102 13.766 23.969 1 98.12 294 ALA A CA 1
ATOM 2380 C C . ALA A 1 294 ? 11.289 12.93 24.438 1 98.12 294 ALA A C 1
ATOM 2382 O O . ALA A 1 294 ? 12 12.344 23.609 1 98.12 294 ALA A O 1
ATOM 2383 N N . LYS A 1 295 ? 11.523 12.906 25.734 1 98 295 LYS A N 1
ATOM 2384 C CA . LYS A 1 295 ? 12.602 12.078 26.281 1 98 295 LYS A CA 1
ATOM 2385 C C . LYS A 1 295 ? 12.367 10.602 25.969 1 98 295 LYS A C 1
ATOM 2387 O O . LYS A 1 295 ? 13.297 9.891 25.578 1 98 295 LYS A O 1
ATOM 2392 N N . LEU A 1 296 ? 11.164 10.188 26.172 1 98.12 296 LEU A N 1
ATOM 2393 C CA . LEU A 1 296 ? 10.812 8.789 25.922 1 98.12 296 LEU A CA 1
ATOM 2394 C C . LEU A 1 296 ? 10.945 8.461 24.438 1 98.12 296 LEU A C 1
ATOM 2396 O O . LEU A 1 296 ? 11.281 7.328 24.078 1 98.12 296 LEU A O 1
ATOM 2400 N N . GLU A 1 297 ? 10.664 9.484 23.594 1 98.12 297 GLU A N 1
ATOM 2401 C CA . GLU A 1 297 ? 10.781 9.273 22.156 1 98.12 297 GLU A CA 1
ATOM 2402 C C . GLU A 1 297 ? 12.227 8.977 21.766 1 98.12 297 GLU A C 1
ATOM 2404 O O . GLU A 1 297 ? 12.477 8.203 20.844 1 98.12 297 GLU A O 1
ATOM 2409 N N . ILE A 1 298 ? 13.211 9.594 22.406 1 98.12 298 ILE A N 1
ATOM 2410 C CA . ILE A 1 298 ? 14.625 9.344 22.141 1 98.12 298 ILE A CA 1
ATOM 2411 C C . ILE A 1 298 ? 14.953 7.887 22.453 1 98.12 298 ILE A C 1
ATOM 2413 O O . ILE A 1 298 ? 15.594 7.207 21.641 1 98.12 298 ILE A O 1
ATOM 2417 N N . GLU A 1 299 ? 14.43 7.383 23.531 1 97.62 299 GLU A N 1
ATOM 2418 C CA . GLU A 1 299 ? 14.656 5.988 23.891 1 97.62 299 GLU A CA 1
ATOM 2419 C C . GLU A 1 299 ? 14 5.039 22.906 1 97.62 299 GLU A C 1
ATOM 2421 O O . GLU A 1 299 ? 14.602 4.035 22.5 1 97.62 299 GLU A O 1
ATOM 2426 N N . LYS A 1 300 ? 12.828 5.367 22.578 1 97.62 300 LYS A N 1
ATOM 2427 C CA . LYS A 1 300 ? 12.094 4.555 21.609 1 97.62 300 LYS A CA 1
ATOM 2428 C C . LYS A 1 300 ? 12.859 4.453 20.297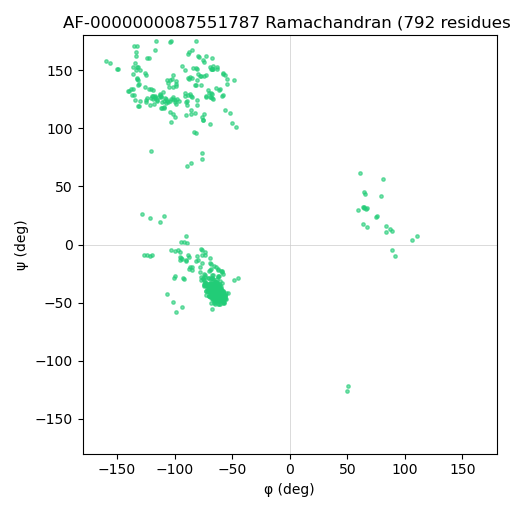 1 97.62 300 LYS A C 1
ATOM 2430 O O . LYS A 1 300 ? 13.031 3.359 19.75 1 97.62 300 LYS A O 1
ATOM 2435 N N . THR A 1 301 ? 13.281 5.594 19.781 1 97.69 301 THR A N 1
ATOM 2436 C CA . THR A 1 301 ? 13.961 5.629 18.484 1 97.69 301 THR A CA 1
ATOM 2437 C C . THR A 1 301 ? 15.312 4.93 18.562 1 97.69 301 THR A C 1
ATOM 2439 O O . THR A 1 301 ? 15.75 4.305 17.609 1 97.69 301 THR A O 1
ATOM 2442 N N . LYS A 1 302 ? 15.992 5.016 19.672 1 97.56 302 LYS A N 1
ATOM 2443 C CA . LYS A 1 302 ? 17.25 4.297 19.875 1 97.56 302 LYS A CA 1
ATOM 2444 C C . LYS A 1 302 ? 17.031 2.787 19.781 1 97.56 302 LYS A C 1
ATOM 2446 O O . LYS A 1 302 ? 17.828 2.082 19.156 1 97.56 302 LYS A O 1
ATOM 2451 N N . ASN A 1 303 ? 16.031 2.328 20.406 1 97.38 303 ASN A N 1
ATOM 2452 C CA . ASN A 1 303 ? 15.711 0.907 20.359 1 97.38 303 ASN A CA 1
ATOM 2453 C C . ASN A 1 303 ? 15.344 0.472 18.938 1 97.38 303 ASN A C 1
ATOM 2455 O O . ASN A 1 303 ? 15.68 -0.638 18.516 1 97.38 303 ASN A O 1
ATOM 2459 N N . GLU A 1 304 ? 14.648 1.351 18.234 1 97 304 GLU A N 1
ATOM 2460 C CA . GLU A 1 304 ? 14.305 1.055 16.844 1 97 304 GLU A CA 1
ATOM 2461 C C . GLU A 1 304 ? 15.555 0.921 15.984 1 97 304 GLU A C 1
ATOM 2463 O O . GLU A 1 304 ? 15.633 0.045 15.125 1 97 304 GLU A O 1
ATOM 2468 N N . THR A 1 305 ? 16.484 1.846 16.219 1 97.12 305 THR A N 1
ATOM 2469 C CA . THR A 1 305 ? 17.75 1.788 15.492 1 97.12 305 THR A CA 1
ATOM 2470 C C . THR A 1 305 ? 18.5 0.494 15.797 1 97.12 305 THR A C 1
ATOM 2472 O O . THR A 1 305 ? 18.984 -0.176 14.891 1 97.12 305 THR A O 1
ATOM 2475 N N . ARG A 1 306 ? 18.547 0.066 17.047 1 95.81 306 ARG A N 1
ATOM 2476 C CA . ARG A 1 306 ? 19.188 -1.18 17.453 1 95.81 306 ARG A CA 1
ATOM 2477 C C . ARG A 1 306 ? 18.516 -2.381 16.797 1 95.81 306 ARG A C 1
ATOM 2479 O O . ARG A 1 306 ? 19.188 -3.289 16.312 1 95.81 306 ARG A O 1
ATOM 2486 N N . LYS A 1 307 ? 17.203 -2.344 16.797 1 96.56 307 LYS A N 1
ATOM 2487 C CA . LYS A 1 307 ? 16.438 -3.406 16.156 1 96.56 307 LYS A CA 1
ATOM 2488 C C . LYS A 1 307 ? 16.781 -3.527 14.672 1 96.56 307 LYS A C 1
ATOM 2490 O O . LYS A 1 307 ? 17.016 -4.629 14.172 1 96.56 307 LYS A O 1
ATOM 2495 N N . ASN A 1 308 ? 16.828 -2.393 13.961 1 95.62 308 ASN A N 1
ATOM 2496 C CA . ASN A 1 308 ? 17.094 -2.393 12.531 1 95.62 308 ASN A CA 1
ATOM 2497 C C . ASN A 1 308 ? 18.516 -2.881 12.227 1 95.62 308 ASN A C 1
ATOM 2499 O O . ASN A 1 308 ? 18.734 -3.545 11.211 1 95.62 308 ASN A O 1
ATOM 2503 N N . ILE A 1 309 ? 19.438 -2.521 13.094 1 96 309 ILE A N 1
ATOM 2504 C CA . ILE A 1 309 ? 20.812 -2.967 12.922 1 96 309 ILE A CA 1
ATOM 2505 C C . ILE A 1 309 ? 20.891 -4.488 13.062 1 96 309 ILE A C 1
ATOM 2507 O O . ILE A 1 309 ? 21.469 -5.168 12.211 1 96 309 ILE A O 1
ATOM 2511 N N . LEU A 1 310 ? 20.266 -5.078 14.078 1 95.5 310 LEU A N 1
ATOM 2512 C CA . LEU A 1 310 ? 20.25 -6.523 14.289 1 95.5 310 LEU A CA 1
ATOM 2513 C C . LEU A 1 310 ? 19.547 -7.238 13.141 1 95.5 310 LEU A C 1
ATOM 2515 O O . LEU A 1 310 ? 20.016 -8.281 12.672 1 95.5 310 LEU A O 1
ATOM 2519 N N . LYS A 1 311 ? 18.453 -6.672 12.766 1 95.25 311 LYS A N 1
ATOM 2520 C CA . LYS A 1 311 ? 17.719 -7.242 11.633 1 95.25 311 LYS A CA 1
ATOM 2521 C C . LYS A 1 311 ? 18.594 -7.285 10.383 1 95.25 311 LYS A C 1
ATOM 2523 O O . LYS A 1 311 ? 18.594 -8.281 9.656 1 95.25 311 LYS A O 1
ATOM 2528 N N . SER A 1 312 ? 19.266 -6.199 10.102 1 95.25 312 SER A N 1
ATOM 2529 C CA . SER A 1 312 ? 20.125 -6.117 8.922 1 95.25 312 SER A CA 1
ATOM 2530 C C . SER A 1 312 ? 21.219 -7.18 8.953 1 95.25 312 SER A C 1
ATOM 2532 O O . SER A 1 312 ? 21.5 -7.816 7.941 1 95.25 312 SER A O 1
ATOM 2534 N N . GLU A 1 313 ? 21.844 -7.414 10.133 1 94.56 313 GLU A N 1
ATOM 2535 C CA . GLU A 1 313 ? 22.875 -8.422 10.289 1 94.56 313 GLU A CA 1
ATOM 2536 C C . GLU A 1 313 ? 22.344 -9.82 9.992 1 94.56 313 GLU A C 1
ATOM 2538 O O . GLU A 1 313 ? 22.969 -10.594 9.266 1 94.56 313 GLU A O 1
ATOM 2543 N N . ASN A 1 314 ? 21.188 -10.078 10.484 1 94.19 314 ASN A N 1
ATOM 2544 C CA . ASN A 1 314 ? 20.562 -11.375 10.266 1 94.19 314 ASN A CA 1
ATOM 2545 C C . ASN A 1 314 ? 20.188 -11.578 8.797 1 94.19 314 ASN A C 1
ATOM 2547 O O . ASN A 1 314 ? 20.375 -12.664 8.25 1 94.19 314 ASN A O 1
ATOM 2551 N N . GLU A 1 315 ? 19.656 -10.516 8.227 1 95.06 315 GLU A N 1
ATOM 2552 C CA . GLU A 1 315 ? 19.25 -10.594 6.824 1 95.06 315 GLU A CA 1
ATOM 2553 C C . GLU A 1 315 ? 20.453 -10.875 5.922 1 95.06 315 GLU A C 1
ATOM 2555 O O . GLU A 1 315 ? 20.391 -11.75 5.055 1 95.06 315 GLU A O 1
ATOM 2560 N N . ILE A 1 316 ? 21.547 -10.156 6.109 1 94.69 316 ILE A N 1
ATOM 2561 C CA . ILE A 1 316 ? 22.734 -10.297 5.273 1 94.69 316 ILE A CA 1
ATOM 2562 C C . ILE A 1 316 ? 23.297 -11.711 5.418 1 94.69 316 ILE A C 1
ATOM 2564 O O . ILE A 1 316 ? 23.609 -12.367 4.418 1 94.69 316 ILE A O 1
ATOM 2568 N N . SER A 1 317 ? 23.359 -12.266 6.648 1 93.31 317 SER A N 1
ATOM 2569 C CA . SER A 1 317 ? 23.875 -13.609 6.906 1 93.31 317 SER A CA 1
ATOM 2570 C C . SER A 1 317 ? 23 -14.672 6.254 1 93.31 317 SER A C 1
ATOM 2572 O O . SER A 1 317 ? 23.516 -15.609 5.633 1 93.31 317 SER A O 1
ATOM 2574 N N . SER A 1 318 ? 21.75 -14.492 6.383 1 94.06 318 SER A N 1
ATOM 2575 C CA . SER A 1 318 ? 20.812 -15.469 5.836 1 94.06 318 SER A CA 1
ATOM 2576 C C . SER A 1 318 ? 20.891 -15.508 4.312 1 94.06 318 SER A C 1
ATOM 2578 O O . SER A 1 318 ? 21 -16.594 3.721 1 94.06 318 SER A O 1
ATOM 2580 N N . VAL A 1 319 ? 20.812 -14.359 3.67 1 94.12 319 VAL A N 1
ATOM 2581 C CA . VAL A 1 319 ? 20.828 -14.281 2.213 1 94.12 319 VAL A CA 1
ATOM 2582 C C . VAL A 1 319 ? 22.156 -14.805 1.68 1 94.12 319 VAL A C 1
ATOM 2584 O O . VAL A 1 319 ? 22.203 -15.477 0.646 1 94.12 319 VAL A O 1
ATOM 2587 N N . PHE A 1 320 ? 23.281 -14.516 2.391 1 92.31 320 PHE A N 1
ATOM 2588 C CA . PHE A 1 320 ? 24.609 -14.984 1.986 1 92.31 320 PHE A CA 1
ATOM 2589 C C . PHE A 1 320 ? 24.672 -16.516 2.041 1 92.31 320 PHE A C 1
ATOM 2591 O O . PHE A 1 320 ? 25.156 -17.141 1.102 1 92.31 320 PHE A O 1
ATOM 2598 N N . ARG A 1 321 ? 24.125 -17.078 3.117 1 92.06 321 ARG A N 1
ATOM 2599 C CA . ARG A 1 321 ? 24.125 -18.531 3.256 1 92.06 321 ARG A CA 1
ATOM 2600 C C . ARG A 1 321 ? 23.297 -19.188 2.16 1 92.06 321 ARG A C 1
ATOM 2602 O O . ARG A 1 321 ? 23.688 -20.219 1.613 1 92.06 321 ARG A O 1
ATOM 2609 N N . ASN A 1 322 ? 22.188 -18.625 1.894 1 92.06 322 ASN A N 1
ATOM 2610 C CA . ASN A 1 322 ? 21.359 -19.141 0.816 1 92.06 322 ASN A CA 1
ATOM 2611 C C . ASN A 1 322 ? 22.062 -19.062 -0.531 1 92.06 322 ASN A C 1
ATOM 2613 O O . ASN A 1 322 ? 21.969 -19.984 -1.338 1 92.06 322 ASN A O 1
ATOM 2617 N N . TYR A 1 323 ? 22.766 -17.938 -0.758 1 92.06 323 TYR A N 1
ATOM 2618 C CA . TYR A 1 323 ? 23.5 -17.797 -2.004 1 92.06 323 TYR A CA 1
ATOM 2619 C C . TYR A 1 323 ? 24.594 -18.859 -2.129 1 92.06 323 TYR A C 1
ATOM 2621 O O . TYR A 1 323 ? 24.703 -19.516 -3.16 1 92.06 323 TYR A O 1
ATOM 2629 N N . VAL A 1 324 ? 25.344 -19.062 -1.077 1 89.75 324 VAL A N 1
ATOM 2630 C CA . VAL A 1 324 ? 26.438 -20.031 -1.077 1 89.75 324 VAL A CA 1
ATOM 2631 C C . VAL A 1 324 ? 25.875 -21.438 -1.251 1 89.75 324 VAL A C 1
ATOM 2633 O O . VAL A 1 324 ? 26.438 -22.25 -2.004 1 89.75 324 VAL A O 1
ATOM 2636 N N . GLY A 1 325 ? 24.781 -21.703 -0.537 1 88.44 325 GLY A N 1
ATOM 2637 C CA . GLY A 1 325 ? 24.141 -23 -0.706 1 88.44 325 GLY A CA 1
ATOM 2638 C C . GLY A 1 325 ? 23.703 -23.266 -2.135 1 88.44 325 GLY A C 1
ATOM 26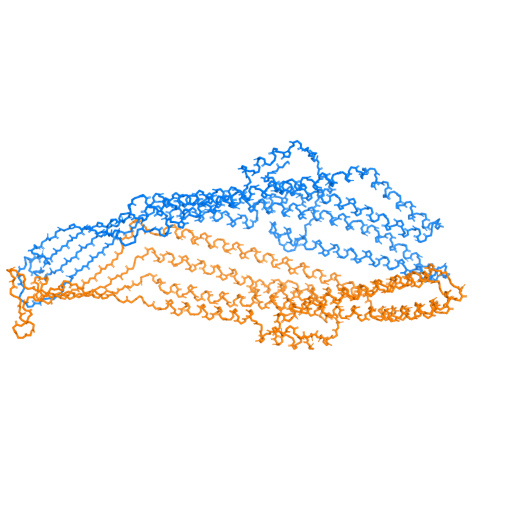39 O O . GLY A 1 325 ? 23.922 -24.359 -2.654 1 88.44 325 GLY A O 1
ATOM 2640 N N . THR A 1 326 ? 23.125 -22.312 -2.762 1 89.31 326 THR A N 1
ATOM 2641 C CA . THR A 1 326 ? 22.672 -22.453 -4.137 1 89.31 326 THR A CA 1
ATOM 2642 C C . THR A 1 326 ? 23.859 -22.516 -5.098 1 89.31 326 THR A C 1
ATOM 2644 O O . THR A 1 326 ? 23.797 -23.234 -6.105 1 89.31 326 THR A O 1
ATOM 2647 N N . GLN A 1 327 ? 24.906 -21.781 -4.812 1 87.75 327 GLN A N 1
ATOM 2648 C CA . GLN A 1 327 ? 26.125 -21.797 -5.625 1 87.75 327 GLN A CA 1
ATOM 2649 C C . GLN A 1 327 ? 26.75 -23.188 -5.637 1 87.75 327 GLN A C 1
ATOM 2651 O O . GLN A 1 327 ? 27.297 -23.625 -6.656 1 87.75 327 GLN A O 1
ATOM 2656 N N . GLN A 1 328 ? 26.656 -23.922 -4.555 1 85.62 328 GLN A N 1
ATOM 2657 C CA . GLN A 1 328 ? 27.172 -25.281 -4.477 1 85.62 328 GLN A CA 1
ATOM 2658 C C . GLN A 1 328 ? 26.422 -26.203 -5.43 1 85.62 328 GLN A C 1
ATOM 2660 O O . GLN A 1 328 ? 27.047 -27.062 -6.082 1 85.62 328 GLN A O 1
ATOM 2665 N N . ILE A 1 329 ? 25.156 -25.984 -5.492 1 84.25 329 ILE A N 1
ATOM 2666 C CA . ILE A 1 329 ? 24.359 -26.797 -6.414 1 84.25 329 ILE A CA 1
ATOM 2667 C C . ILE A 1 329 ? 24.766 -26.484 -7.852 1 84.25 329 ILE A C 1
ATOM 2669 O O . ILE A 1 329 ? 24.875 -27.391 -8.68 1 84.25 329 ILE A O 1
ATOM 2673 N N . SER A 1 330 ? 25.016 -25.266 -8.133 1 84.81 330 SER A N 1
ATOM 2674 C CA . SER A 1 330 ? 25.375 -24.828 -9.477 1 84.81 330 SER A CA 1
ATOM 2675 C C . SER A 1 330 ? 26.719 -25.422 -9.898 1 84.81 330 SER A C 1
ATOM 2677 O O . SER A 1 330 ? 26.922 -25.75 -11.07 1 84.81 330 SER A O 1
ATOM 2679 N N . HIS A 1 331 ? 27.594 -25.531 -8.938 1 81 331 HIS A N 1
ATOM 2680 C CA . HIS A 1 331 ? 28.891 -26.109 -9.227 1 81 331 HIS A CA 1
ATOM 2681 C C . HIS A 1 331 ? 28.766 -27.594 -9.586 1 81 331 HIS A C 1
ATOM 2683 O O . HIS A 1 331 ? 29.516 -28.094 -10.422 1 81 331 HIS A O 1
ATOM 2689 N N . ASP A 1 332 ? 27.797 -28.188 -9.047 1 78.56 332 ASP A N 1
ATOM 2690 C CA . ASP A 1 332 ? 27.562 -29.594 -9.328 1 78.56 332 ASP A CA 1
ATOM 2691 C C . ASP A 1 332 ? 26.984 -29.797 -10.727 1 78.56 332 ASP A C 1
ATOM 2693 O O . ASP A 1 332 ? 27.078 -30.875 -11.305 1 78.56 332 ASP A O 1
ATOM 2697 N N . ILE A 1 333 ? 26.297 -28.75 -11.25 1 77.69 333 ILE A N 1
ATOM 2698 C CA . ILE A 1 333 ? 25.734 -28.75 -12.594 1 77.69 333 ILE A CA 1
ATOM 2699 C C . ILE A 1 333 ? 26.781 -28.297 -13.602 1 77.69 333 ILE A C 1
ATOM 2701 O O . ILE A 1 333 ? 27.016 -27.094 -13.766 1 77.69 333 ILE A O 1
ATOM 2705 N N . ASP A 1 334 ? 27.797 -29.078 -13.883 1 68.5 334 ASP A N 1
ATOM 2706 C CA . ASP A 1 334 ? 28.875 -28.672 -14.781 1 68.5 334 ASP A CA 1
ATOM 2707 C C . ASP A 1 334 ? 28.328 -28.234 -16.141 1 68.5 334 ASP A C 1
ATOM 2709 O O . ASP A 1 334 ? 27.234 -28.641 -16.531 1 68.5 334 ASP A O 1
ATOM 2713 N N . ALA A 1 335 ? 28.844 -27.125 -16.781 1 68.38 335 ALA A N 1
ATOM 2714 C CA . ALA A 1 335 ? 28.438 -26.594 -18.078 1 68.38 335 ALA A CA 1
ATOM 2715 C C . ALA A 1 335 ? 28.297 -27.719 -19.109 1 68.38 335 ALA A C 1
ATOM 2717 O O . ALA A 1 335 ? 27.391 -27.672 -19.953 1 68.38 335 ALA A O 1
ATOM 2718 N N . SER A 1 336 ? 29 -28.672 -18.922 1 80.12 336 SER A N 1
ATOM 2719 C CA . SER A 1 336 ? 28.969 -29.75 -19.906 1 80.12 336 SER A CA 1
ATOM 2720 C C . SER A 1 336 ? 27.734 -30.625 -19.719 1 80.12 336 SER A C 1
ATOM 2722 O O . SER A 1 336 ? 27.281 -31.297 -20.656 1 80.12 336 SER A O 1
ATOM 2724 N N . TYR A 1 337 ? 27.188 -30.516 -18.547 1 85.69 337 TYR A N 1
ATOM 2725 C CA . TYR A 1 337 ? 26.031 -31.344 -18.219 1 85.69 337 TYR A CA 1
ATOM 2726 C C . TYR A 1 337 ? 24.828 -30.906 -19.047 1 85.69 337 TYR A C 1
ATOM 2728 O O . TYR A 1 337 ? 24.109 -31.766 -19.609 1 85.69 337 TYR A O 1
ATOM 2736 N N . GLU A 1 338 ? 24.562 -29.672 -19.156 1 85.25 338 GLU A N 1
ATOM 2737 C CA . GLU A 1 338 ? 23.406 -29.172 -19.922 1 85.25 338 GLU A CA 1
ATOM 2738 C C . GLU A 1 338 ? 23.516 -29.547 -21.391 1 85.25 338 GLU A C 1
ATOM 2740 O O . GLU A 1 338 ? 22.531 -29.984 -21.984 1 85.25 338 GLU A O 1
ATOM 2745 N N . GLU A 1 339 ? 24.656 -29.391 -21.891 1 86.56 339 GLU A N 1
ATOM 2746 C CA . GLU A 1 339 ? 24.875 -29.75 -23.297 1 86.56 339 GLU A CA 1
ATOM 2747 C C . GLU A 1 339 ? 24.688 -31.25 -23.516 1 86.56 339 GLU A C 1
ATOM 2749 O O . GLU A 1 339 ? 24.125 -31.672 -24.516 1 86.56 339 GLU A O 1
ATOM 2754 N N . THR A 1 340 ? 25.156 -31.984 -22.578 1 89.25 340 THR A N 1
ATOM 2755 C CA . THR A 1 340 ? 25 -33.438 -22.641 1 89.25 340 THR A CA 1
ATOM 2756 C C . THR A 1 340 ? 23.531 -33.844 -22.594 1 89.25 340 THR A C 1
ATOM 2758 O O . THR A 1 340 ? 23.094 -34.719 -23.344 1 89.25 340 THR A O 1
ATOM 2761 N N . LEU A 1 341 ? 22.812 -33.188 -21.734 1 88.81 341 LEU A N 1
ATOM 2762 C CA . LEU A 1 341 ? 21.391 -33.438 -21.609 1 88.81 341 LEU A CA 1
ATOM 2763 C C . LEU A 1 341 ? 20.672 -33.156 -22.922 1 88.81 341 LEU A C 1
ATOM 2765 O O . LEU A 1 341 ? 19.844 -33.938 -23.375 1 88.81 341 LEU A O 1
ATOM 2769 N N . ASP A 1 342 ? 20.984 -32.094 -23.562 1 88.94 342 ASP A N 1
ATOM 2770 C CA . ASP A 1 342 ? 20.375 -31.703 -24.828 1 88.94 342 ASP A CA 1
ATOM 2771 C C . ASP A 1 342 ? 20.672 -32.719 -25.922 1 88.94 342 ASP A C 1
ATOM 2773 O O . ASP A 1 342 ? 19.781 -33.125 -26.672 1 88.94 342 ASP A O 1
ATOM 2777 N N . ASN A 1 343 ? 21.891 -33.219 -25.922 1 90.94 343 ASN A N 1
ATOM 2778 C CA . ASN A 1 343 ? 22.312 -34.188 -26.938 1 90.94 343 ASN A CA 1
ATOM 2779 C C . ASN A 1 343 ? 21.641 -35.531 -26.719 1 90.94 343 ASN A C 1
ATOM 2781 O O . ASN A 1 343 ? 21.266 -36.219 -27.672 1 90.94 343 ASN A O 1
ATOM 2785 N N . LEU A 1 344 ? 21.469 -35.844 -25.484 1 91.19 344 LEU A N 1
ATOM 2786 C CA . LEU A 1 344 ? 20.812 -37.125 -25.156 1 91.19 344 LEU A CA 1
ATOM 2787 C C . LEU A 1 344 ? 19.344 -37.094 -25.578 1 91.19 344 LEU A C 1
ATOM 2789 O O . LEU A 1 344 ? 18.797 -38.094 -26.047 1 91.19 344 LEU A O 1
ATOM 2793 N N . LEU A 1 345 ? 18.672 -36 -25.391 1 91.75 345 LEU A N 1
ATOM 2794 C CA . LEU A 1 345 ? 17.266 -35.875 -25.797 1 91.75 345 LEU A CA 1
ATOM 2795 C C . LEU A 1 345 ? 17.125 -36.031 -27.312 1 91.75 345 LEU A C 1
ATOM 2797 O O . LEU A 1 345 ? 16.234 -36.75 -27.766 1 91.75 345 LEU A O 1
ATOM 2801 N N . ILE A 1 346 ? 18.078 -35.438 -28.047 1 89.88 346 ILE A N 1
ATOM 2802 C CA . ILE A 1 346 ? 18.062 -35.531 -29.5 1 89.88 346 ILE A CA 1
ATOM 2803 C C . ILE A 1 346 ? 18.266 -37 -29.922 1 89.88 346 ILE A C 1
ATOM 2805 O O . ILE A 1 346 ? 17.547 -37.5 -30.781 1 89.88 346 ILE A O 1
ATOM 2809 N N . SER A 1 347 ? 19.141 -37.656 -29.234 1 91.62 347 SER A N 1
ATOM 2810 C CA . SER A 1 347 ? 19.438 -39.062 -29.516 1 91.62 347 SER A CA 1
ATOM 2811 C C . SER A 1 347 ? 18.25 -39.969 -29.188 1 91.62 347 SER A C 1
ATOM 2813 O O . SER A 1 347 ? 17.906 -40.844 -29.969 1 91.62 347 SER A O 1
ATOM 2815 N N . HIS A 1 348 ? 17.625 -39.719 -28.078 1 90.56 348 HIS A N 1
ATOM 2816 C CA . HIS A 1 348 ? 16.484 -40.531 -27.672 1 90.56 348 HIS A CA 1
ATOM 2817 C C . HIS A 1 348 ? 15.297 -40.312 -28.609 1 90.56 348 HIS A C 1
ATOM 2819 O O . HIS A 1 348 ? 14.555 -41.25 -28.891 1 90.56 348 HIS A O 1
ATOM 2825 N N . GLU A 1 349 ? 15.102 -39.094 -29 1 89.06 349 GLU A N 1
ATOM 2826 C CA . GLU A 1 349 ? 14.031 -38.812 -29.953 1 89.06 349 GLU A CA 1
ATOM 2827 C C . GLU A 1 349 ? 14.25 -39.562 -31.266 1 89.06 349 GLU A C 1
ATOM 2829 O O . GLU A 1 349 ? 13.305 -40.125 -31.828 1 89.06 349 GLU A O 1
ATOM 2834 N N . LYS A 1 350 ? 15.516 -39.562 -31.719 1 89.81 350 LYS A N 1
ATOM 2835 C CA . LYS A 1 350 ? 15.867 -40.25 -32.938 1 89.81 350 LYS A CA 1
ATOM 2836 C C . LYS A 1 350 ? 15.641 -41.75 -32.781 1 89.81 350 LYS A C 1
ATOM 2838 O O . LYS A 1 350 ? 15.07 -42.406 -33.688 1 89.81 350 LYS A O 1
ATOM 2843 N N . ASN A 1 351 ? 15.977 -42.344 -31.641 1 91.06 351 ASN A N 1
ATOM 2844 C CA . ASN A 1 351 ? 15.812 -43.781 -31.375 1 91.06 351 ASN A CA 1
ATOM 2845 C C . ASN A 1 351 ? 14.344 -44.156 -31.266 1 91.06 351 ASN A C 1
ATOM 2847 O O . ASN A 1 351 ? 13.953 -45.25 -31.641 1 91.06 351 ASN A O 1
ATOM 2851 N N . PHE A 1 352 ? 13.578 -43.25 -30.719 1 88.56 352 PHE A N 1
ATOM 2852 C CA . PHE A 1 352 ? 12.148 -43.5 -30.594 1 88.56 352 PHE A CA 1
ATOM 2853 C C . PHE A 1 352 ? 11.477 -43.5 -31.969 1 88.56 352 PHE A C 1
ATOM 2855 O O . PHE A 1 352 ? 10.656 -44.375 -32.25 1 88.56 352 PHE A O 1
ATOM 2862 N N . ARG A 1 353 ? 11.914 -42.562 -32.781 1 84.5 353 ARG A N 1
ATOM 2863 C CA . ARG A 1 353 ? 11.367 -42.469 -34.125 1 84.5 353 ARG A CA 1
ATOM 2864 C C . ARG A 1 353 ? 11.711 -43.719 -34.938 1 84.5 353 ARG A C 1
ATOM 2866 O O . ARG A 1 353 ? 10.898 -44.156 -35.75 1 84.5 353 ARG A O 1
ATOM 2873 N N . LEU A 1 354 ? 12.914 -44.312 -34.625 1 85.44 354 LEU A N 1
ATOM 2874 C CA . LEU A 1 354 ? 13.383 -45.5 -35.344 1 85.44 354 LEU A CA 1
ATOM 2875 C C . LEU A 1 354 ? 12.859 -46.781 -34.656 1 85.44 354 LEU A C 1
ATOM 2877 O O . LEU A 1 354 ? 13.211 -47.875 -35.094 1 85.44 354 LEU A O 1
ATOM 2881 N N . ARG A 1 355 ? 12.086 -46.594 -33.594 1 83.5 355 ARG A N 1
ATOM 2882 C CA . ARG A 1 355 ? 11.445 -47.688 -32.844 1 83.5 355 ARG A CA 1
ATOM 2883 C C . ARG A 1 355 ? 12.477 -48.562 -32.125 1 83.5 355 ARG A C 1
ATOM 2885 O O . ARG A 1 355 ? 12.289 -49.781 -32 1 83.5 355 ARG A O 1
ATOM 2892 N N . ASN A 1 356 ? 13.531 -47.844 -31.766 1 90.06 356 ASN A N 1
ATOM 2893 C CA . ASN A 1 356 ? 14.562 -48.531 -31 1 90.06 356 ASN A CA 1
ATOM 2894 C C . ASN A 1 356 ? 14.25 -48.562 -29.5 1 90.06 356 ASN A C 1
ATOM 2896 O O . ASN A 1 356 ? 14.812 -49.344 -28.75 1 90.06 356 ASN A O 1
ATOM 2900 N N . ILE A 1 357 ? 13.344 -47.625 -29.078 1 88.94 357 ILE A N 1
ATOM 2901 C CA . ILE A 1 357 ? 12.914 -47.594 -27.688 1 88.94 357 ILE A CA 1
ATOM 2902 C C . ILE A 1 357 ? 11.398 -47.438 -27.609 1 88.94 357 ILE A C 1
ATOM 2904 O O . ILE A 1 357 ? 10.758 -47 -28.578 1 88.94 357 ILE A O 1
ATOM 2908 N N . SER A 1 358 ? 10.898 -47.875 -26.531 1 83 358 SER A N 1
ATOM 2909 C CA . SER A 1 358 ? 9.453 -47.812 -26.359 1 83 358 SER A CA 1
ATOM 2910 C C . SER A 1 358 ? 8.969 -46.406 -26.047 1 83 358 SER A C 1
ATOM 2912 O O . SER A 1 358 ? 9.773 -45.562 -25.672 1 83 358 SER A O 1
ATOM 2914 N N . MET A 1 359 ? 7.789 -46.156 -26.281 1 82.25 359 MET A N 1
ATOM 2915 C CA . MET A 1 359 ? 7.172 -44.875 -25.953 1 82.25 359 MET A CA 1
ATOM 2916 C C . MET A 1 359 ? 7.348 -44.562 -24.484 1 82.25 359 MET A C 1
ATOM 2918 O O . MET A 1 359 ? 7.656 -43.406 -24.125 1 82.25 359 MET A O 1
ATOM 2922 N N . LEU A 1 360 ? 7.188 -45.531 -23.703 1 78.38 360 LEU A N 1
ATOM 2923 C CA . LEU A 1 360 ? 7.32 -45.344 -22.266 1 78.38 360 LEU A CA 1
ATOM 2924 C C . LEU A 1 360 ? 8.727 -44.875 -21.906 1 78.38 360 LEU A C 1
ATOM 2926 O O . LEU A 1 360 ? 8.906 -44 -21.078 1 78.38 360 LEU A O 1
ATOM 2930 N N . GLU A 1 361 ? 9.672 -45.531 -22.641 1 83.62 361 GLU A N 1
ATOM 2931 C CA . GLU A 1 361 ? 11.062 -45.156 -22.391 1 83.62 361 GLU A CA 1
ATOM 2932 C C . GLU A 1 361 ? 11.352 -43.75 -22.844 1 83.62 361 GLU A C 1
ATOM 2934 O O . GLU A 1 361 ? 12.031 -43 -22.141 1 83.62 361 GLU A O 1
ATOM 2939 N N . TYR A 1 362 ? 10.828 -43.375 -23.922 1 87 362 TYR A N 1
ATOM 2940 C CA . TYR A 1 362 ? 11.008 -42.031 -24.438 1 87 362 TYR A CA 1
ATOM 2941 C C . TYR A 1 362 ? 10.344 -41 -23.516 1 87 362 TYR A C 1
ATOM 2943 O O . TYR A 1 362 ? 10.953 -40 -23.156 1 87 362 TYR A O 1
ATOM 2951 N N . MET A 1 363 ? 9.156 -41.312 -23.141 1 84.75 363 MET A N 1
ATOM 2952 C CA . MET A 1 363 ? 8.406 -40.375 -22.297 1 84.75 363 MET A CA 1
ATOM 2953 C C . MET A 1 363 ? 9.086 -40.219 -20.938 1 84.75 363 MET A C 1
ATOM 2955 O O . MET A 1 363 ? 9.102 -39.125 -20.391 1 84.75 363 MET A O 1
ATOM 2959 N N . ASP A 1 364 ? 9.594 -41.219 -20.484 1 85.62 364 ASP A N 1
ATOM 2960 C CA . ASP A 1 364 ? 10.312 -41.156 -19.203 1 85.62 364 ASP A CA 1
ATOM 2961 C C . ASP A 1 364 ? 11.547 -40.281 -19.312 1 85.62 364 ASP A C 1
ATOM 2963 O O . ASP A 1 364 ? 11.797 -39.469 -18.422 1 85.62 364 ASP A O 1
ATOM 2967 N N . PHE A 1 365 ? 12.234 -40.5 -20.359 1 87.75 365 PHE A N 1
ATOM 2968 C CA . PHE A 1 365 ? 13.43 -39.688 -20.531 1 87.75 365 PHE A CA 1
ATOM 2969 C C . PHE A 1 365 ? 13.047 -38.219 -20.75 1 87.75 365 PHE A C 1
ATOM 2971 O O . PHE A 1 365 ? 13.727 -37.312 -20.25 1 87.75 365 PHE A O 1
ATOM 2978 N N . LEU A 1 366 ? 12.047 -38.062 -21.5 1 89.38 366 LEU A N 1
ATOM 2979 C CA . LEU A 1 366 ? 11.57 -36.688 -21.734 1 89.38 366 LEU A CA 1
ATOM 2980 C C . LEU A 1 366 ? 11.234 -36 -20.422 1 89.38 366 LEU A C 1
ATOM 2982 O O . LEU A 1 366 ? 11.641 -34.844 -20.203 1 89.38 366 LEU A O 1
ATOM 2986 N N . ASP A 1 367 ? 10.578 -36.594 -19.594 1 88.06 367 ASP A N 1
ATOM 2987 C CA . ASP A 1 367 ? 10.234 -36.062 -18.281 1 88.06 367 ASP A CA 1
ATOM 2988 C C . ASP A 1 367 ? 11.492 -35.75 -17.469 1 88.06 367 ASP A C 1
ATOM 2990 O O . ASP A 1 367 ? 11.57 -34.719 -16.797 1 88.06 367 ASP A O 1
ATOM 2994 N N . THR A 1 368 ? 12.406 -36.688 -17.547 1 88.75 368 THR A N 1
ATOM 2995 C CA . THR A 1 368 ? 13.672 -36.5 -16.844 1 88.75 368 THR A CA 1
ATOM 2996 C C . THR A 1 368 ? 14.422 -35.281 -17.391 1 88.75 368 THR A C 1
ATOM 2998 O O . THR A 1 368 ? 14.977 -34.5 -16.625 1 88.75 368 THR A O 1
ATOM 3001 N N . TYR A 1 369 ? 14.461 -35.156 -18.734 1 91.19 369 TYR A N 1
ATOM 3002 C CA . TYR A 1 369 ? 15.094 -34.031 -19.391 1 91.19 369 TYR A CA 1
ATOM 3003 C C . TYR A 1 369 ? 14.469 -32.719 -18.938 1 91.19 369 TYR A C 1
ATOM 3005 O O . TYR A 1 369 ? 15.172 -31.797 -18.516 1 91.19 369 TYR A O 1
ATOM 3013 N N . ILE A 1 370 ? 13.195 -32.625 -18.984 1 92.06 370 ILE A N 1
ATOM 3014 C CA . ILE A 1 370 ? 12.477 -31.406 -18.609 1 92.06 370 ILE A CA 1
ATOM 3015 C C . ILE A 1 370 ? 12.734 -31.078 -17.141 1 92.06 370 ILE A C 1
ATOM 3017 O O . ILE A 1 370 ? 12.969 -29.922 -16.781 1 92.06 370 ILE A O 1
ATOM 3021 N N . GLY A 1 371 ? 12.688 -32.094 -16.312 1 91.31 371 GLY A N 1
ATOM 3022 C CA . GLY A 1 371 ? 12.969 -31.906 -14.898 1 91.31 371 GLY A CA 1
ATOM 3023 C C . GLY A 1 371 ? 14.344 -31.344 -14.633 1 91.31 371 GLY A C 1
ATOM 3024 O O . GLY A 1 371 ? 14.492 -30.406 -13.844 1 91.31 371 GLY A O 1
ATOM 3025 N N . ASN A 1 372 ? 15.305 -31.938 -15.312 1 89.5 372 ASN A N 1
ATOM 3026 C CA . ASN A 1 372 ? 16.672 -31.484 -15.109 1 89.5 372 ASN A CA 1
ATOM 3027 C C . ASN A 1 372 ? 16.906 -30.078 -15.664 1 89.5 372 ASN A C 1
ATOM 3029 O O . ASN A 1 372 ? 17.562 -29.266 -15.031 1 89.5 372 ASN A O 1
ATOM 3033 N N . LYS A 1 373 ? 16.406 -29.812 -16.844 1 91.56 373 LYS A N 1
ATOM 3034 C CA . LYS A 1 373 ? 16.5 -28.469 -17.422 1 91.56 373 LYS A CA 1
ATOM 3035 C C . LYS A 1 373 ? 15.859 -27.438 -16.516 1 91.56 373 LYS A C 1
ATOM 3037 O O . LYS A 1 373 ? 16.391 -26.328 -16.344 1 91.56 373 LYS A O 1
ATOM 3042 N N . THR A 1 374 ? 14.766 -27.766 -15.953 1 93.25 374 THR A N 1
ATOM 3043 C CA . THR A 1 374 ? 14.055 -26.891 -15.031 1 93.25 374 THR A CA 1
ATOM 3044 C C . THR A 1 374 ? 14.898 -26.609 -13.789 1 93.25 374 THR A C 1
ATOM 3046 O O . THR A 1 374 ? 14.961 -25.484 -13.312 1 93.25 374 THR A O 1
ATOM 3049 N N . ILE A 1 375 ? 15.562 -27.594 -13.305 1 90.69 375 ILE A N 1
ATOM 3050 C CA . ILE A 1 375 ? 16.422 -27.438 -12.133 1 90.69 375 ILE A CA 1
ATOM 3051 C C . ILE A 1 375 ? 17.562 -26.453 -12.453 1 90.69 375 ILE A C 1
ATOM 3053 O O . ILE A 1 375 ? 17.891 -25.594 -11.641 1 90.69 375 ILE A O 1
ATOM 3057 N N . ILE A 1 376 ? 18.141 -26.609 -13.641 1 91.25 376 ILE A N 1
ATOM 3058 C CA . ILE A 1 376 ? 19.219 -25.734 -14.062 1 91.25 376 ILE A CA 1
ATOM 3059 C C . ILE A 1 376 ? 18.734 -24.297 -14.148 1 91.25 376 ILE A C 1
ATOM 3061 O O . ILE A 1 376 ? 19.359 -23.391 -13.609 1 91.25 376 ILE A O 1
ATOM 3065 N N . LEU A 1 377 ? 17.609 -24.094 -14.789 1 93.75 377 LEU A N 1
ATOM 3066 C CA . LEU A 1 377 ? 17.047 -22.766 -14.953 1 93.75 377 LEU A CA 1
ATOM 3067 C C . LEU A 1 377 ? 16.641 -22.172 -13.609 1 93.75 377 LEU A C 1
ATOM 3069 O O . LEU A 1 377 ? 16.875 -20.984 -13.352 1 93.75 377 LEU A O 1
ATOM 3073 N N . ASP A 1 378 ? 16.078 -23 -12.734 1 94.25 378 ASP A N 1
ATOM 3074 C CA . ASP A 1 378 ? 15.688 -22.562 -11.398 1 94.25 378 ASP A CA 1
ATOM 3075 C C . ASP A 1 378 ? 16.906 -22.141 -10.586 1 94.25 378 ASP A C 1
ATOM 3077 O O . ASP A 1 378 ? 16.859 -21.141 -9.867 1 94.25 378 ASP A O 1
ATOM 3081 N N . THR A 1 379 ? 17.906 -22.922 -10.672 1 91.81 379 THR A N 1
ATOM 3082 C CA . THR A 1 379 ? 19.141 -22.625 -9.938 1 91.81 379 THR A CA 1
ATOM 3083 C C . THR A 1 379 ? 19.719 -21.281 -10.391 1 91.81 379 THR A C 1
ATOM 3085 O O . THR A 1 379 ? 20.125 -20.453 -9.57 1 91.81 379 THR A O 1
ATOM 3088 N N . LYS A 1 380 ? 19.766 -21.125 -11.719 1 92.38 380 LYS A N 1
ATOM 3089 C CA . LYS A 1 380 ? 20.234 -19.859 -12.273 1 92.38 380 LYS A CA 1
ATOM 3090 C C . LYS A 1 380 ? 19.391 -18.688 -11.781 1 92.38 380 LYS A C 1
ATOM 3092 O O . LYS A 1 380 ? 19.922 -17.641 -11.398 1 92.38 380 LYS A O 1
ATOM 3097 N N . LYS A 1 381 ? 18.109 -18.828 -11.781 1 95.69 381 LYS A N 1
ATOM 3098 C CA . LYS A 1 381 ? 17.172 -17.797 -11.328 1 95.69 381 LYS A CA 1
ATOM 3099 C C . LYS A 1 381 ? 17.391 -17.469 -9.859 1 95.69 381 LYS A C 1
ATOM 3101 O O . LYS A 1 381 ? 17.516 -16.297 -9.492 1 95.69 381 LYS A O 1
ATOM 3106 N N . GLU A 1 382 ? 17.484 -18.5 -9.078 1 94.81 382 GLU A N 1
ATOM 3107 C CA . GLU A 1 382 ? 17.641 -18.328 -7.637 1 94.81 382 GLU A CA 1
ATOM 3108 C C . GLU A 1 382 ? 18.969 -17.641 -7.312 1 94.81 382 GLU A C 1
ATOM 3110 O O . GLU A 1 382 ? 19.031 -16.766 -6.441 1 94.81 382 GLU A O 1
ATOM 3115 N N . LEU A 1 383 ? 20 -18.047 -8.016 1 93.06 383 LEU A N 1
ATOM 3116 C CA . LEU A 1 383 ? 21.297 -17.438 -7.793 1 93.06 383 LEU A CA 1
ATOM 3117 C C . LEU A 1 383 ? 21.266 -15.945 -8.117 1 93.06 383 LEU A C 1
ATOM 3119 O O . LEU A 1 383 ? 21.766 -15.125 -7.348 1 93.06 383 LEU A O 1
ATOM 3123 N N . ASN A 1 384 ? 20.688 -15.633 -9.242 1 94.5 384 ASN A N 1
ATOM 3124 C CA . ASN A 1 384 ? 20.547 -14.227 -9.609 1 94.5 384 ASN A CA 1
ATOM 3125 C C . ASN A 1 384 ? 19.719 -13.461 -8.594 1 94.5 384 ASN A C 1
ATOM 3127 O O . ASN A 1 384 ? 20.047 -12.336 -8.227 1 94.5 384 ASN A O 1
ATOM 3131 N N . GLN A 1 385 ? 18.609 -14.078 -8.125 1 95.56 385 GLN A N 1
ATOM 3132 C CA . GLN A 1 385 ? 17.734 -13.43 -7.152 1 95.56 385 GLN A CA 1
ATOM 3133 C C . GLN A 1 385 ? 18.438 -13.25 -5.812 1 95.56 385 GLN A C 1
ATOM 3135 O O . GLN A 1 385 ? 18.328 -12.188 -5.188 1 95.56 385 GLN A O 1
ATOM 3140 N N . TYR A 1 386 ? 19.156 -14.273 -5.402 1 93.31 386 TYR A N 1
ATOM 3141 C CA . TYR A 1 386 ? 19.875 -14.164 -4.145 1 93.31 386 TYR A CA 1
ATOM 3142 C C . TYR A 1 386 ? 21.016 -13.141 -4.254 1 93.31 386 TYR A C 1
ATOM 3144 O O . TYR A 1 386 ? 21.297 -12.43 -3.293 1 93.31 386 TYR A O 1
ATOM 3152 N N . TYR A 1 387 ? 21.656 -13.133 -5.371 1 93.12 387 TYR A N 1
ATOM 3153 C CA . TYR A 1 387 ? 22.703 -12.141 -5.59 1 93.12 387 TYR A CA 1
ATOM 3154 C C . TYR A 1 387 ? 22.141 -10.727 -5.48 1 93.12 387 TYR A C 1
ATOM 3156 O O . TYR A 1 387 ? 22.719 -9.875 -4.805 1 93.12 387 TYR A O 1
ATOM 3164 N N . GLU A 1 388 ? 21 -10.5 -6.176 1 93.88 388 GLU A N 1
ATOM 3165 C CA . GLU A 1 388 ? 20.359 -9.188 -6.102 1 93.88 388 GLU A CA 1
ATOM 3166 C C . GLU A 1 388 ? 19.891 -8.891 -4.684 1 93.88 388 GLU A C 1
ATOM 3168 O O . GLU A 1 388 ? 19.984 -7.754 -4.219 1 93.88 388 GLU A O 1
ATOM 3173 N N . ASN A 1 389 ? 19.359 -9.875 -4.031 1 94.12 389 ASN A N 1
ATOM 3174 C CA . ASN A 1 389 ? 18.938 -9.703 -2.646 1 94.12 389 ASN A CA 1
ATOM 3175 C C . ASN A 1 389 ? 20.109 -9.359 -1.735 1 94.12 389 ASN A C 1
ATOM 3177 O O . ASN A 1 389 ? 19.969 -8.578 -0.793 1 94.12 389 ASN A O 1
ATOM 3181 N N . LEU A 1 390 ? 21.203 -9.977 -2.01 1 92.81 390 LEU A N 1
ATOM 3182 C CA . LEU A 1 390 ? 22.391 -9.688 -1.229 1 92.81 390 LEU A CA 1
ATOM 3183 C C . LEU A 1 390 ? 22.812 -8.227 -1.399 1 92.81 390 LEU A C 1
ATOM 3185 O O . LEU A 1 390 ? 23.125 -7.547 -0.419 1 92.81 390 LEU A O 1
ATOM 3189 N N . GLN A 1 391 ? 22.781 -7.797 -2.641 1 91.69 391 GLN A N 1
ATOM 3190 C CA . GLN A 1 391 ? 23.078 -6.391 -2.9 1 91.69 391 GLN A CA 1
ATOM 3191 C C . GLN A 1 391 ? 22.094 -5.477 -2.184 1 91.69 391 GLN A C 1
ATOM 3193 O O . GLN A 1 391 ? 22.484 -4.441 -1.64 1 91.69 391 GLN A O 1
ATOM 3198 N N . TYR A 1 392 ? 20.844 -5.855 -2.143 1 92.94 392 TYR A N 1
ATOM 3199 C CA . TYR A 1 392 ? 19.781 -5.113 -1.479 1 92.94 392 TYR A CA 1
ATOM 3200 C C . TYR A 1 392 ? 20.016 -5.055 0.026 1 92.94 392 TYR A C 1
ATOM 3202 O O . TYR A 1 392 ? 19.922 -3.982 0.632 1 92.94 392 TYR A O 1
ATOM 3210 N N . VAL A 1 393 ? 20.328 -6.219 0.626 1 93.81 393 VAL A N 1
ATOM 3211 C CA . VAL A 1 393 ? 20.422 -6.273 2.082 1 93.81 393 VAL A CA 1
ATOM 3212 C C . VAL A 1 393 ? 21.719 -5.609 2.545 1 93.81 393 VAL A C 1
ATOM 3214 O O . VAL A 1 393 ? 21.781 -5.082 3.658 1 93.81 393 VAL A O 1
ATOM 3217 N N . VAL A 1 394 ? 22.781 -5.602 1.752 1 90.94 394 VAL A N 1
ATOM 3218 C CA . VAL A 1 394 ? 24.031 -4.906 2.076 1 90.94 394 VAL A CA 1
ATOM 3219 C C . VAL A 1 394 ? 23.844 -3.404 1.864 1 90.94 394 VAL A C 1
ATOM 3221 O O . VAL A 1 394 ? 24.469 -2.594 2.553 1 90.94 394 VAL A O 1
ATOM 3224 N N . GLY A 1 395 ? 22.984 -3.023 0.945 1 87.69 395 GLY A N 1
ATOM 3225 C CA . GLY A 1 395 ? 22.688 -1.625 0.676 1 87.69 395 GLY A CA 1
ATOM 3226 C C . GLY A 1 395 ? 23.641 -1.001 -0.328 1 87.69 395 GLY A C 1
ATOM 3227 O O . GLY A 1 395 ? 23.828 0.219 -0.35 1 87.69 395 GLY A O 1
ATOM 3228 N N . GLN A 1 396 ? 24.438 -1.79 -1.058 1 81.88 396 GLN A N 1
ATOM 3229 C CA . GLN A 1 396 ? 25.375 -1.325 -2.076 1 81.88 396 GLN A CA 1
ATOM 3230 C C . GLN A 1 396 ? 25.562 -2.371 -3.172 1 81.88 396 GLN A C 1
ATOM 3232 O O . GLN A 1 396 ? 25.375 -3.564 -2.938 1 81.88 396 GLN A O 1
ATOM 3237 N N . ASP A 1 397 ? 25.875 -1.772 -4.355 1 78.38 397 ASP A N 1
ATOM 3238 C CA . ASP A 1 397 ? 26.156 -2.689 -5.453 1 78.38 397 ASP A CA 1
ATOM 3239 C C . ASP A 1 397 ? 27.469 -3.424 -5.227 1 78.38 397 ASP A C 1
ATOM 3241 O O . ASP A 1 397 ? 28.453 -2.82 -4.793 1 78.38 397 ASP A O 1
ATOM 3245 N N . LEU A 1 398 ? 27.469 -4.723 -5.293 1 76.94 398 LEU A N 1
ATOM 3246 C CA . LEU A 1 398 ? 28.656 -5.539 -5.086 1 76.94 398 LEU A CA 1
ATOM 3247 C C . LEU A 1 398 ? 29.375 -5.797 -6.402 1 76.94 398 LEU A C 1
ATOM 3249 O O . LEU A 1 398 ? 28.734 -5.941 -7.445 1 76.94 398 LEU A O 1
ATOM 3253 N N . MET B 1 1 ? -27.594 -20.828 -1.937 1 92.31 1 MET B N 1
ATOM 3254 C CA . MET B 1 1 ? -27.734 -19.438 -2.352 1 92.31 1 MET B CA 1
ATOM 3255 C C . MET B 1 1 ? -27.203 -19.234 -3.766 1 92.31 1 MET B C 1
ATOM 3257 O O . MET B 1 1 ? -26.203 -19.844 -4.148 1 92.31 1 MET B O 1
ATOM 3261 N N . SER B 1 2 ? -27.859 -18.406 -4.531 1 94.12 2 SER B N 1
ATOM 3262 C CA . SER B 1 2 ? -27.406 -18.094 -5.887 1 94.12 2 SER B CA 1
ATOM 3263 C C . SER B 1 2 ? -26.406 -16.938 -5.883 1 94.12 2 SER B C 1
ATOM 3265 O O . SER B 1 2 ? -26.297 -16.219 -4.891 1 94.12 2 SER B O 1
ATOM 3267 N N . ARG B 1 3 ? -25.75 -16.766 -6.934 1 93.56 3 ARG B N 1
ATOM 3268 C CA . ARG B 1 3 ? -24.812 -15.664 -7.098 1 93.56 3 ARG B CA 1
ATOM 3269 C C . ARG B 1 3 ? -25.516 -14.32 -6.957 1 93.56 3 ARG B C 1
ATOM 3271 O O . ARG B 1 3 ? -25.016 -13.414 -6.285 1 93.56 3 ARG B O 1
ATOM 3278 N N . LYS B 1 4 ? -26.625 -14.289 -7.594 1 93.31 4 LYS B N 1
ATOM 3279 C CA . LYS B 1 4 ? -27.391 -13.047 -7.562 1 93.31 4 LYS B CA 1
ATOM 3280 C C . LYS B 1 4 ? -27.859 -12.719 -6.148 1 93.31 4 LYS B C 1
ATOM 3282 O O . LYS B 1 4 ? -27.812 -11.562 -5.727 1 93.31 4 LYS B O 1
ATOM 3287 N N . GLU B 1 5 ? -28.25 -13.75 -5.48 1 94.88 5 GLU B N 1
ATOM 3288 C CA . GLU B 1 5 ? -28.672 -13.57 -4.098 1 94.88 5 GLU B CA 1
ATOM 3289 C C . GLU B 1 5 ? -27.516 -13.133 -3.217 1 94.88 5 GLU B C 1
ATOM 3291 O O . GLU B 1 5 ? -27.656 -12.242 -2.375 1 94.88 5 GLU B O 1
ATOM 3296 N N . ALA B 1 6 ? -26.406 -13.734 -3.424 1 95.62 6 ALA B N 1
ATOM 3297 C CA . ALA B 1 6 ? -25.219 -13.383 -2.654 1 95.62 6 ALA B CA 1
ATOM 3298 C C . ALA B 1 6 ? -24.828 -11.93 -2.875 1 95.62 6 ALA B C 1
ATOM 3300 O O . ALA B 1 6 ? -24.484 -11.219 -1.925 1 95.62 6 ALA B O 1
ATOM 3301 N N . GLU B 1 7 ? -24.906 -11.477 -4.086 1 95.25 7 GLU B N 1
ATOM 3302 C CA . GLU B 1 7 ? -24.562 -10.102 -4.414 1 95.25 7 GLU B CA 1
ATOM 3303 C C . GLU B 1 7 ? -25.531 -9.117 -3.748 1 95.25 7 GLU B C 1
ATOM 3305 O O . GLU B 1 7 ? -25.109 -8.07 -3.256 1 95.25 7 GLU B O 1
ATOM 3310 N N . SER B 1 8 ? -26.812 -9.5 -3.785 1 95.56 8 SER B N 1
ATOM 3311 C CA . SER B 1 8 ? -27.828 -8.641 -3.17 1 95.56 8 SER B CA 1
ATOM 3312 C C . SER B 1 8 ? -27.609 -8.516 -1.668 1 95.56 8 SER B C 1
ATOM 3314 O O . SER B 1 8 ? -27.672 -7.414 -1.117 1 95.56 8 SER B O 1
ATOM 3316 N N . ILE B 1 9 ? -27.312 -9.641 -1.059 1 95.75 9 ILE B N 1
ATOM 3317 C CA . ILE B 1 9 ? -27.062 -9.656 0.379 1 95.75 9 ILE B CA 1
ATOM 3318 C C . ILE B 1 9 ? -25.797 -8.859 0.696 1 95.75 9 ILE B C 1
ATOM 3320 O O . ILE B 1 9 ? -25.766 -8.078 1.65 1 95.75 9 ILE B O 1
ATOM 3324 N N . PHE B 1 10 ? -24.828 -9.031 -0.091 1 96.88 10 PHE B N 1
ATOM 3325 C CA . PHE B 1 10 ? -23.547 -8.336 0.053 1 96.88 10 PHE B CA 1
ATOM 3326 C C . PHE B 1 10 ? -23.75 -6.828 -0.003 1 96.88 10 PHE B C 1
ATOM 3328 O O . PHE B 1 10 ? -23.266 -6.102 0.868 1 96.88 10 PHE B O 1
ATOM 3335 N N . LEU B 1 11 ? -24.5 -6.359 -0.968 1 95.75 11 LEU B N 1
ATOM 3336 C CA . LEU B 1 11 ? -24.688 -4.926 -1.171 1 95.75 11 LEU B CA 1
ATOM 3337 C C . LEU B 1 11 ? -25.469 -4.316 -0.01 1 95.75 11 LEU B C 1
ATOM 3339 O O . LEU B 1 11 ? -25.25 -3.16 0.354 1 95.75 11 LEU B O 1
ATOM 3343 N N . ALA B 1 12 ? -26.25 -5.156 0.611 1 93.81 12 ALA B N 1
ATOM 3344 C CA . ALA B 1 12 ? -27.141 -4.652 1.65 1 93.81 12 ALA B CA 1
ATOM 3345 C C . ALA B 1 12 ? -26.484 -4.727 3.025 1 93.81 12 ALA B C 1
ATOM 3347 O O . ALA B 1 12 ? -26.719 -3.873 3.883 1 93.81 12 ALA B O 1
ATOM 3348 N N . ASN B 1 13 ? -25.562 -5.734 3.199 1 94.12 13 ASN B N 1
ATOM 3349 C CA . ASN B 1 13 ? -25.203 -6.059 4.578 1 94.12 13 ASN B CA 1
ATOM 3350 C C . ASN B 1 13 ? -23.719 -5.859 4.832 1 94.12 13 ASN B C 1
ATOM 3352 O O . ASN B 1 13 ? -23.281 -5.883 5.984 1 94.12 13 ASN B O 1
ATOM 3356 N N . ASN B 1 14 ? -22.953 -5.625 3.857 1 96.19 14 ASN B N 1
ATOM 3357 C CA . ASN B 1 14 ? -21.516 -5.555 4.086 1 96.19 14 ASN B CA 1
ATOM 3358 C C . ASN B 1 14 ? -21.125 -4.332 4.914 1 96.19 14 ASN B C 1
ATOM 3360 O O . ASN B 1 14 ? -21.391 -3.197 4.508 1 96.19 14 ASN B O 1
ATOM 3364 N N . LEU B 1 15 ? -20.406 -4.578 5.973 1 95.69 15 LEU B N 1
ATOM 3365 C CA . LEU B 1 15 ? -20.141 -3.523 6.945 1 95.69 15 LEU B CA 1
ATOM 3366 C C . LEU B 1 15 ? -19.062 -2.57 6.438 1 95.69 15 LEU B C 1
ATOM 3368 O O . LEU B 1 15 ? -19.016 -1.407 6.844 1 95.69 15 LEU B O 1
ATOM 3372 N N . ASP B 1 16 ? -18.172 -3.037 5.609 1 95.94 16 ASP B N 1
ATOM 3373 C CA . ASP B 1 16 ? -17.172 -2.141 5.035 1 95.94 16 ASP B CA 1
ATOM 3374 C C . ASP B 1 16 ? -17.828 -1.104 4.121 1 95.94 16 ASP B C 1
ATOM 3376 O O . ASP B 1 16 ? -17.406 0.058 4.102 1 95.94 16 ASP B O 1
ATOM 3380 N N . LEU B 1 17 ? -18.828 -1.475 3.354 1 96.62 17 LEU B N 1
ATOM 3381 C CA . LEU B 1 17 ? -19.578 -0.556 2.494 1 96.62 17 LEU B CA 1
ATOM 3382 C C . LEU B 1 17 ? -20.359 0.449 3.324 1 96.62 17 LEU B C 1
ATOM 3384 O O . LEU B 1 17 ? -20.375 1.642 3.012 1 96.62 17 LEU B O 1
ATOM 3388 N N . ILE B 1 18 ? -20.906 -0.061 4.375 1 96.38 18 ILE B N 1
ATOM 3389 C CA . ILE B 1 18 ? -21.688 0.799 5.258 1 96.38 18 ILE B CA 1
ATOM 3390 C C . ILE B 1 18 ? -20.766 1.819 5.926 1 96.38 18 ILE B C 1
ATOM 3392 O O . ILE B 1 18 ? -21.109 3 6.023 1 96.38 18 ILE B O 1
ATOM 3396 N N . ALA B 1 19 ? -19.609 1.299 6.367 1 96.62 19 ALA B N 1
ATOM 3397 C CA . ALA B 1 19 ? -18.625 2.184 6.988 1 96.62 19 ALA B CA 1
ATOM 3398 C C . ALA B 1 19 ? -18.188 3.281 6.023 1 96.62 19 ALA B C 1
ATOM 3400 O O . ALA B 1 19 ? -18.031 4.438 6.422 1 96.62 19 ALA B O 1
ATOM 3401 N N . GLN B 1 20 ? -18.016 2.943 4.738 1 96.62 20 GLN B N 1
ATOM 3402 C CA . GLN B 1 20 ? -17.578 3.924 3.75 1 96.62 20 GLN B CA 1
ATOM 3403 C C . GLN B 1 20 ? -18.656 4.961 3.486 1 96.62 20 GLN B C 1
ATOM 3405 O O . GLN B 1 20 ? -18.359 6.129 3.229 1 96.62 20 GLN B O 1
ATOM 3410 N N . LYS B 1 21 ? -19.906 4.527 3.531 1 97.06 21 LYS B N 1
ATOM 3411 C CA . LYS B 1 21 ? -21.016 5.469 3.387 1 97.06 21 LYS B CA 1
ATOM 3412 C C . LYS B 1 21 ? -21.031 6.473 4.539 1 97.06 21 LYS B C 1
ATOM 3414 O O . LYS B 1 21 ? -21.328 7.652 4.336 1 97.06 21 LYS B O 1
ATOM 3419 N N . LEU B 1 22 ? -20.672 5.977 5.738 1 97.62 22 LEU B N 1
ATOM 3420 C CA . LEU B 1 22 ? -20.609 6.859 6.898 1 97.62 22 LEU B CA 1
ATOM 3421 C C . LEU B 1 22 ? -19.469 7.859 6.758 1 97.62 22 LEU B C 1
ATOM 3423 O O . LEU B 1 22 ? -19.562 8.984 7.242 1 97.62 22 LEU B O 1
ATOM 3427 N N . GLU B 1 23 ? -18.453 7.449 6.062 1 97.81 23 GLU B N 1
ATOM 3428 C CA . GLU B 1 23 ? -17.328 8.359 5.812 1 97.81 23 GLU B CA 1
ATOM 3429 C C . GLU B 1 23 ? -17.766 9.531 4.938 1 97.81 23 GLU B C 1
ATOM 3431 O O . GLU B 1 23 ? -17.281 10.648 5.102 1 97.81 23 GLU B O 1
ATOM 3436 N N . ILE B 1 24 ? -18.641 9.305 4.004 1 97.94 24 ILE B N 1
ATOM 3437 C CA . ILE B 1 24 ? -19.188 10.367 3.166 1 97.94 24 ILE B CA 1
ATOM 3438 C C . ILE B 1 24 ? -19.984 11.352 4.027 1 97.94 24 ILE B C 1
ATOM 3440 O O . ILE B 1 24 ? -19.797 12.57 3.916 1 97.94 24 ILE B O 1
ATOM 3444 N N . SER B 1 25 ? -20.75 10.789 4.984 1 98 25 SER B N 1
ATOM 3445 C CA . SER B 1 25 ? -21.516 11.633 5.891 1 98 25 SER B CA 1
ATOM 3446 C C . SER B 1 25 ? -20.609 12.453 6.801 1 98 25 SER B C 1
ATOM 3448 O O . SER B 1 25 ? -20.906 13.609 7.105 1 98 25 SER B O 1
ATOM 3450 N N . GLN B 1 26 ? -19.562 11.82 7.188 1 97.94 26 GLN B N 1
ATOM 3451 C CA . GLN B 1 26 ? -18.594 12.547 8 1 97.94 26 GLN B CA 1
ATOM 3452 C C . GLN B 1 26 ? -17.969 13.703 7.215 1 97.94 26 GLN B C 1
ATOM 3454 O O . GLN B 1 26 ? -17.766 14.781 7.762 1 97.94 26 GLN B O 1
ATOM 3459 N N . ALA B 1 27 ? -17.641 13.438 5.98 1 98 27 ALA B N 1
ATOM 3460 C CA . ALA B 1 27 ? -17.094 14.492 5.129 1 98 27 ALA B CA 1
ATOM 3461 C C . ALA B 1 27 ? -18.094 15.625 4.938 1 98 27 ALA B C 1
ATOM 3463 O O . ALA B 1 27 ? -17.734 16.797 4.926 1 98 27 ALA B O 1
ATOM 3464 N N . GLU B 1 28 ? -19.328 15.266 4.809 1 98.38 28 GLU B N 1
ATOM 3465 C CA . GLU B 1 28 ? -20.375 16.266 4.691 1 98.38 28 GLU B CA 1
ATOM 3466 C C . GLU B 1 28 ? -20.484 17.109 5.957 1 98.38 28 GLU B C 1
ATOM 3468 O O . GLU B 1 28 ? -20.75 18.312 5.891 1 98.38 28 GLU B O 1
ATOM 3473 N N . ALA B 1 29 ? -20.266 16.438 7.102 1 98.19 29 ALA B N 1
ATOM 3474 C CA . ALA B 1 29 ? -20.281 17.156 8.367 1 98.19 29 ALA B CA 1
ATOM 3475 C C . ALA B 1 29 ? -19.125 18.172 8.438 1 98.19 29 ALA B C 1
ATOM 3477 O O . ALA B 1 29 ? -19.281 19.25 9.008 1 98.19 29 ALA B O 1
ATOM 3478 N N . ARG B 1 30 ? -18.078 17.859 7.832 1 97.5 30 ARG B N 1
ATOM 3479 C CA . ARG B 1 30 ? -16.953 18.781 7.789 1 97.5 30 ARG B CA 1
ATOM 3480 C C . ARG B 1 30 ? -17.266 19.984 6.914 1 97.5 30 ARG B C 1
ATOM 3482 O O . ARG B 1 30 ? -16.812 21.094 7.195 1 97.5 30 ARG B O 1
ATOM 3489 N N . VAL B 1 31 ? -18 19.766 5.82 1 98.06 31 VAL B N 1
ATOM 3490 C CA . VAL B 1 31 ? -18.438 20.875 4.977 1 98.06 31 VAL B CA 1
ATOM 3491 C C . VAL B 1 31 ? -19.344 21.797 5.773 1 98.06 31 VAL B C 1
ATOM 3493 O O . VAL B 1 31 ? -19.219 23.031 5.688 1 98.06 31 VAL B O 1
ATOM 3496 N N . LEU B 1 32 ? -20.25 21.156 6.605 1 97.44 32 LEU B N 1
ATOM 3497 C CA . LEU B 1 32 ? -21.156 21.938 7.441 1 97.44 32 LEU B CA 1
ATOM 3498 C C . LEU B 1 32 ? -20.359 22.812 8.422 1 97.44 32 LEU B C 1
ATOM 3500 O O . LEU B 1 32 ? -20.672 23.984 8.609 1 97.44 32 LEU B O 1
ATOM 3504 N N . GLN B 1 33 ? -19.359 22.266 9.008 1 97.12 33 GLN B N 1
ATOM 3505 C CA . GLN B 1 33 ? -18.531 22.984 9.969 1 97.12 33 GLN B CA 1
ATOM 3506 C C . GLN B 1 33 ? -17.797 24.141 9.297 1 97.12 33 GLN B C 1
ATOM 3508 O O . GLN B 1 33 ? -17.625 25.203 9.891 1 97.12 33 GLN B O 1
ATOM 3513 N N . ALA B 1 34 ? -17.359 23.891 8.047 1 96.25 34 ALA B N 1
ATOM 3514 C CA . ALA B 1 34 ? -16.562 24.891 7.332 1 96.25 34 ALA B CA 1
ATOM 3515 C C . ALA B 1 34 ? -17.422 26.109 6.973 1 96.25 34 ALA B C 1
ATOM 3517 O O . ALA B 1 34 ? -16.891 27.188 6.691 1 96.25 34 ALA B O 1
ATOM 3518 N N . LYS B 1 35 ? -18.75 26.031 7.027 1 96.38 35 LYS B N 1
ATOM 3519 C CA . LYS B 1 35 ? -19.656 27.094 6.629 1 96.38 35 LYS B CA 1
ATOM 3520 C C . LYS B 1 35 ? -19.812 28.141 7.738 1 96.38 35 LYS B C 1
ATOM 3522 O O . LYS B 1 35 ? -20.234 29.266 7.488 1 96.38 35 LYS B O 1
ATOM 3527 N N . PHE B 1 36 ? -19.359 27.797 8.992 1 95.12 36 PHE B N 1
ATOM 3528 C CA . PHE B 1 36 ? -19.609 28.688 10.125 1 95.12 36 PHE B CA 1
ATOM 3529 C C . PHE B 1 36 ? -18.516 29.734 10.258 1 95.12 36 PHE B C 1
ATOM 3531 O O . PHE B 1 36 ? -17.344 29.453 10.031 1 95.12 36 PHE B O 1
ATOM 3538 N N . TRP B 1 37 ? -18.953 30.969 10.633 1 93.81 37 TRP B N 1
ATOM 3539 C CA . TRP B 1 37 ? -18.047 32.062 10.953 1 93.81 37 TRP B CA 1
ATOM 3540 C C . TRP B 1 37 ? -17.516 31.938 12.375 1 93.81 37 TRP B C 1
ATOM 3542 O O . T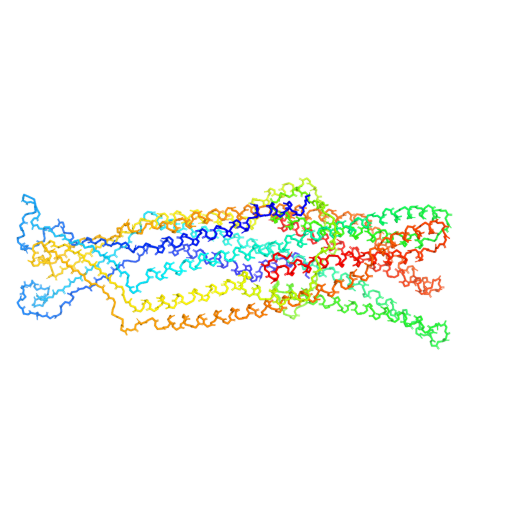RP B 1 37 ? -18.156 31.328 13.234 1 93.81 37 TRP B O 1
ATOM 3552 N N . PRO B 1 38 ? -16.297 32.469 12.562 1 94.25 38 PRO B N 1
ATOM 3553 C CA . PRO B 1 38 ? -15.844 32.531 13.953 1 94.25 38 PRO B CA 1
ATOM 3554 C C . PRO B 1 38 ? -16.812 33.281 14.859 1 94.25 38 PRO B C 1
ATOM 3556 O O . PRO B 1 38 ? -17.406 34.281 14.43 1 94.25 38 PRO B O 1
ATOM 3559 N N . ASN B 1 39 ? -16.938 32.844 16.172 1 95 39 ASN B N 1
ATOM 3560 C CA . ASN B 1 39 ? -17.797 33.531 17.141 1 95 39 ASN B CA 1
ATOM 3561 C C . ASN B 1 39 ? -17.188 34.875 17.578 1 95 39 ASN B C 1
ATOM 3563 O O . ASN B 1 39 ? -15.961 35 17.641 1 95 39 ASN B O 1
ATOM 3567 N N . PRO B 1 40 ? -18 35.938 17.859 1 95.06 40 PRO B N 1
ATOM 3568 C CA . PRO B 1 40 ? -17.5 37.156 18.469 1 95.06 40 PRO B CA 1
ATOM 3569 C C . PRO B 1 40 ? -16.938 36.938 19.875 1 95.06 40 PRO B C 1
ATOM 3571 O O . PRO B 1 40 ? -17.328 36 20.562 1 95.06 40 PRO B O 1
ATOM 3574 N N . THR B 1 41 ? -16.047 37.719 20.203 1 94.69 41 THR B N 1
ATOM 3575 C CA . THR B 1 41 ? -15.453 37.656 21.547 1 94.69 41 THR B CA 1
ATOM 3576 C C . THR B 1 41 ? -15.906 38.844 22.375 1 94.69 41 THR B C 1
ATOM 3578 O O . THR B 1 41 ? -15.734 40 21.969 1 94.69 41 THR B O 1
ATOM 3581 N N . LEU B 1 42 ? -16.469 38.531 23.578 1 94 42 LEU B N 1
ATOM 3582 C CA . LEU B 1 42 ? -16.844 39.562 24.531 1 94 42 LEU B CA 1
ATOM 3583 C C . LEU B 1 42 ? -15.789 39.719 25.625 1 94 42 LEU B C 1
ATOM 3585 O O . LEU B 1 42 ? -15.414 38.719 26.25 1 94 42 LEU B O 1
ATOM 3589 N N . SER B 1 43 ? -15.328 41 25.656 1 90.56 43 SER B N 1
ATOM 3590 C CA . SER B 1 43 ? -14.352 41.312 26.703 1 90.56 43 SER B CA 1
ATOM 3591 C C . SER B 1 43 ? -14.875 42.375 27.672 1 90.56 43 SER B C 1
ATOM 3593 O O . SER B 1 43 ? -15.258 43.469 27.25 1 90.56 43 SER B O 1
ATOM 3595 N N . ILE B 1 44 ? -14.93 41.969 28.953 1 87.38 44 ILE B N 1
ATOM 3596 C CA . ILE B 1 44 ? -15.289 42.938 30 1 87.38 44 ILE B CA 1
ATOM 3597 C C . ILE B 1 44 ? -14.078 43.219 30.875 1 87.38 44 ILE B C 1
ATOM 3599 O O . ILE B 1 44 ? -13.43 42.281 31.391 1 87.38 44 ILE B O 1
ATOM 3603 N N . SER B 1 45 ? -13.836 44.562 30.844 1 81.69 45 SER B N 1
ATOM 3604 C CA . SER B 1 45 ? -12.641 44.938 31.609 1 81.69 45 SER B CA 1
ATOM 3605 C C . SER B 1 45 ? -12.891 46.156 32.469 1 81.69 45 SER B C 1
ATOM 3607 O O . SER B 1 45 ? -13.953 46.781 32.375 1 81.69 45 SER B O 1
ATOM 3609 N N . GLU B 1 46 ? -11.969 46.562 33.406 1 75 46 GLU B N 1
ATOM 3610 C CA . GLU B 1 46 ? -11.891 47.781 34.219 1 75 46 GLU B CA 1
ATOM 3611 C C . GLU B 1 46 ? -13.086 47.875 35.188 1 75 46 GLU B C 1
ATOM 3613 O O . GLU B 1 46 ? -13.648 48.938 35.375 1 75 46 GLU B O 1
ATOM 3618 N N . VAL B 1 47 ? -13.477 46.688 35.562 1 72.19 47 VAL B N 1
ATOM 3619 C CA . VAL B 1 47 ? -14.555 46.719 36.531 1 72.19 47 VAL B CA 1
ATOM 3620 C C . VAL B 1 47 ? -14 47.125 37.906 1 72.19 47 VAL B C 1
ATOM 3622 O O . VAL B 1 47 ? -13.117 46.469 38.438 1 72.19 47 VAL B O 1
ATOM 3625 N N . ASN B 1 48 ? -14.398 48.438 38.219 1 66.94 48 ASN B N 1
ATOM 3626 C CA . ASN B 1 48 ? -13.984 48.875 39.531 1 66.94 48 ASN B CA 1
ATOM 3627 C C . ASN B 1 48 ? -15.164 48.938 40.5 1 66.94 48 ASN B C 1
ATOM 3629 O O . ASN B 1 48 ? -16.203 49.531 40.188 1 66.94 48 ASN B O 1
ATOM 3633 N N . LEU B 1 49 ? -15.078 48.281 41.531 1 66.5 49 LEU B N 1
ATOM 3634 C CA . LEU B 1 49 ? -16.188 48.188 42.469 1 66.5 49 LEU B CA 1
ATOM 3635 C C . LEU B 1 49 ? -15.945 49.094 43.688 1 66.5 49 LEU B C 1
ATOM 3637 O O . LEU B 1 49 ? -16.75 49.156 44.594 1 66.5 49 LEU B O 1
ATOM 3641 N N . TRP B 1 50 ? -14.789 49.75 43.812 1 62.09 50 TRP B N 1
ATOM 3642 C CA . TRP B 1 50 ? -14.484 50.531 45.031 1 62.09 50 TRP B CA 1
ATOM 3643 C C . TRP B 1 50 ? -13.961 51.906 44.656 1 62.09 50 TRP B C 1
ATOM 3645 O O . TRP B 1 50 ? -13.578 52.156 43.531 1 62.09 50 TRP B O 1
ATOM 3655 N N . LYS B 1 51 ? -14.352 53 45.5 1 61.91 51 LYS B N 1
ATOM 3656 C CA . LYS B 1 51 ? -13.891 54.375 45.344 1 61.91 51 LYS B CA 1
ATOM 3657 C C . LYS B 1 51 ? -12.445 54.531 45.812 1 61.91 51 LYS B C 1
ATOM 3659 O O . LYS B 1 51 ? -12.047 53.969 46.844 1 61.91 51 LYS B O 1
ATOM 3664 N N . THR B 1 52 ? -11.617 54.812 44.719 1 59.88 52 THR B N 1
ATOM 3665 C CA . THR B 1 52 ? -10.297 55.219 45.188 1 59.88 52 THR B CA 1
ATOM 3666 C C . THR B 1 52 ? -10.266 56.719 45.5 1 59.88 52 THR B C 1
ATOM 3668 O O . THR B 1 52 ? -11.219 57.438 45.188 1 59.88 52 THR B O 1
ATOM 3671 N N . TYR B 1 53 ? -9.203 57.156 46.188 1 57.38 53 TYR B N 1
ATOM 3672 C CA . TYR B 1 53 ? -9.055 58.562 46.594 1 57.38 53 TYR B CA 1
ATOM 3673 C C . TYR B 1 53 ? -8.945 59.469 45.375 1 57.38 53 TYR B C 1
ATOM 3675 O O . TYR B 1 53 ? -8.336 59.094 44.344 1 57.38 53 TYR B O 1
ATOM 3683 N N . ASP B 1 54 ? -9.578 60.625 45.188 1 53.41 54 ASP B N 1
ATOM 3684 C CA . ASP B 1 54 ? -9.469 61.781 44.281 1 53.41 54 ASP B CA 1
ATOM 3685 C C . ASP B 1 54 ? -10.086 61.469 42.938 1 53.41 54 ASP B C 1
ATOM 3687 O O . ASP B 1 54 ? -9.477 61.719 41.906 1 53.41 54 ASP B O 1
ATOM 3691 N N . ILE B 1 55 ? -11.227 60.812 43.031 1 56.5 55 ILE B N 1
ATOM 3692 C CA . ILE B 1 55 ? -11.914 60.406 41.812 1 56.5 55 ILE B CA 1
ATOM 3693 C C . ILE B 1 55 ? -12.688 61.562 41.219 1 56.5 55 ILE B C 1
ATOM 3695 O O . ILE B 1 55 ? -13.227 62.406 41.938 1 56.5 55 ILE B O 1
ATOM 3699 N N . GLU B 1 56 ? -12.391 61.938 40.062 1 54.44 56 GLU B N 1
ATOM 3700 C CA . GLU B 1 56 ? -13.273 62.906 39.375 1 54.44 56 GLU B CA 1
ATOM 3701 C C . GLU B 1 56 ? -14.719 62.406 39.406 1 54.44 56 GLU B C 1
ATOM 3703 O O . GLU B 1 56 ? -14.992 61.25 39.156 1 54.44 56 GLU B O 1
ATOM 3708 N N . GLU B 1 57 ? -15.586 63.062 40.094 1 51.62 57 GLU B N 1
ATOM 3709 C CA . GLU B 1 57 ? -16.969 62.719 40.344 1 51.62 57 GLU B CA 1
ATOM 3710 C C . GLU B 1 57 ? -17.703 62.375 39.062 1 51.62 57 GLU B C 1
ATOM 3712 O O . GLU B 1 57 ? -17.609 63.094 38.062 1 51.62 57 GLU B O 1
ATOM 3717 N N . GLN B 1 58 ? -17.984 61.094 38.75 1 55.5 58 GLN B N 1
ATOM 3718 C CA . GLN B 1 58 ? -18.828 60.719 37.625 1 55.5 58 GLN B CA 1
ATOM 3719 C C . GLN B 1 58 ? -20.312 60.75 38 1 55.5 58 GLN B C 1
ATOM 3721 O O . GLN B 1 58 ? -20.656 60.688 39.188 1 55.5 58 GLN B O 1
ATOM 3726 N N . PRO B 1 59 ? -21.188 61.156 37.125 1 54.06 59 PRO B N 1
ATOM 3727 C CA . PRO B 1 59 ? -22.609 61.188 37.469 1 54.06 59 PRO B CA 1
ATOM 3728 C C . PRO B 1 59 ? -23.125 59.844 37.969 1 54.06 59 PRO B C 1
ATOM 3730 O O . PRO B 1 59 ? -22.594 58.812 37.562 1 54.06 59 PRO B O 1
ATOM 3733 N N . ALA B 1 60 ? -24.016 59.812 38.938 1 53.81 60 ALA B N 1
ATOM 3734 C CA . ALA B 1 60 ? -24.594 58.656 39.594 1 53.81 60 ALA B CA 1
ATOM 3735 C C . ALA B 1 60 ? -25.297 57.75 38.562 1 53.81 60 ALA B C 1
ATOM 3737 O O . ALA B 1 60 ? -25.906 58.25 37.625 1 53.81 60 ALA B O 1
ATOM 3738 N N . LEU B 1 61 ? -25.141 56.469 38.375 1 54.09 61 LEU B N 1
ATOM 3739 C CA . LEU B 1 61 ? -25.859 55.594 37.469 1 54.09 61 LEU B CA 1
ATOM 3740 C C . LEU B 1 61 ? -27.312 55.406 37.875 1 54.09 61 LEU B C 1
ATOM 3742 O O . LEU B 1 61 ? -28.219 55.5 37.031 1 54.09 61 LEU B O 1
ATOM 3746 N N . ILE B 1 62 ? -27.609 55.031 39.25 1 55.16 62 ILE B N 1
ATOM 3747 C CA . ILE B 1 62 ? -28.938 54.938 39.844 1 55.16 62 ILE B CA 1
ATOM 3748 C C . ILE B 1 62 ? -28.922 55.625 41.219 1 55.16 62 ILE B C 1
ATOM 3750 O O . ILE B 1 62 ? -28.219 55.156 42.125 1 55.16 62 ILE B O 1
ATOM 3754 N N . GLY B 1 63 ? -29.75 56.562 41.469 1 54.47 63 GLY B N 1
ATOM 3755 C CA . GLY B 1 63 ? -29.781 57.312 42.719 1 54.47 63 GLY B CA 1
ATOM 3756 C C . GLY B 1 63 ? -28.422 57.844 43.125 1 54.47 63 GLY B C 1
ATOM 3757 O O . GLY B 1 63 ? -27.797 58.594 42.375 1 54.47 63 GLY B O 1
ATOM 3758 N N . ASN B 1 64 ? -27.906 57.562 44.375 1 53.56 64 ASN B N 1
ATOM 3759 C CA . ASN B 1 64 ? -26.594 57.938 44.906 1 53.56 64 ASN B CA 1
ATOM 3760 C C . ASN B 1 64 ? -25.547 56.875 44.625 1 53.56 64 ASN B C 1
ATOM 3762 O O . ASN B 1 64 ? -24.438 56.969 45.156 1 53.56 64 ASN B O 1
ATOM 3766 N N . TRP B 1 65 ? -25.906 55.844 43.812 1 53.47 65 TRP B N 1
ATOM 3767 C CA . TRP B 1 65 ? -25 54.719 43.625 1 53.47 65 TRP B CA 1
ATOM 3768 C C . TRP B 1 65 ? -24.344 54.781 42.25 1 53.47 65 TRP B C 1
ATOM 3770 O O . TRP B 1 65 ? -24.953 55.25 41.281 1 53.47 65 TRP B O 1
ATOM 3780 N N . GLY B 1 66 ? -23.094 54.5 42.062 1 57 66 GLY B N 1
ATOM 3781 C CA . GLY B 1 66 ? -22.406 54.312 40.781 1 57 66 GLY B CA 1
ATOM 3782 C C . GLY B 1 66 ? -21.5 55.469 40.406 1 57 66 GLY B C 1
ATOM 3783 O O . GLY B 1 66 ? -21.062 55.562 39.25 1 57 66 GLY B O 1
ATOM 3784 N N . GLN B 1 67 ? -21.375 56.375 41.219 1 60.53 67 GLN B N 1
ATOM 3785 C CA . GLN B 1 67 ? -20.609 57.562 40.906 1 60.53 67 GLN B CA 1
ATOM 3786 C C . GLN B 1 67 ? -19.125 57.25 40.719 1 60.53 67 GLN B C 1
ATOM 3788 O O . GLN B 1 67 ? -18.406 57.969 40.062 1 60.53 67 GLN B O 1
ATOM 3793 N N . ASN B 1 68 ? -18.75 56.062 41.25 1 60.22 68 ASN B N 1
ATOM 3794 C CA . ASN B 1 68 ? -17.344 55.719 41.156 1 60.22 68 ASN B CA 1
ATOM 3795 C C . ASN B 1 68 ? -17.141 54.406 40.406 1 60.22 68 ASN B C 1
ATOM 3797 O O . ASN B 1 68 ? -16.109 53.75 40.562 1 60.22 68 ASN B O 1
ATOM 3801 N N . PHE B 1 69 ? -18.188 54.062 39.562 1 68.19 69 PHE B N 1
ATOM 3802 C CA . PHE B 1 69 ? -18.125 52.781 38.906 1 68.19 69 PHE B CA 1
ATOM 3803 C C . PHE B 1 69 ? -17.562 52.906 37.5 1 68.19 69 PHE B C 1
ATOM 3805 O O . PHE B 1 69 ? -18.016 53.781 36.719 1 68.19 69 PHE B O 1
ATOM 3812 N N . GLN B 1 70 ? -16.453 52.125 37.281 1 73.19 70 GLN B N 1
ATOM 3813 C CA . GLN B 1 70 ? -15.875 52.094 35.938 1 73.19 70 GLN B CA 1
ATOM 3814 C C . GLN B 1 70 ? -16.047 50.719 35.312 1 73.19 70 GLN B C 1
ATOM 3816 O O . GLN B 1 70 ? -15.938 49.688 36 1 73.19 70 GLN B O 1
ATOM 3821 N N . ILE B 1 71 ? -16.594 50.656 34.031 1 77.94 71 ILE B N 1
ATOM 3822 C CA . ILE B 1 71 ? -16.75 49.406 33.281 1 77.94 71 ILE B CA 1
ATOM 3823 C C . ILE B 1 71 ? -16.406 49.625 31.828 1 77.94 71 ILE B C 1
ATOM 3825 O O . ILE B 1 71 ? -16.688 50.688 31.266 1 77.94 71 ILE B O 1
ATOM 3829 N N . SER B 1 72 ? -15.609 48.719 31.375 1 82.12 72 SER B N 1
ATOM 3830 C CA . SER B 1 72 ? -15.328 48.688 29.938 1 82.12 72 SER B CA 1
ATOM 3831 C C . SER B 1 72 ? -15.75 47.375 29.297 1 82.12 72 SER B C 1
ATOM 3833 O O . SER B 1 72 ? -15.516 46.312 29.875 1 82.12 72 SER B O 1
ATOM 3835 N N . ALA B 1 73 ? -16.531 47.438 28.234 1 86.69 73 ALA B N 1
ATOM 3836 C CA . ALA B 1 73 ? -16.969 46.281 27.484 1 86.69 73 ALA B CA 1
ATOM 3837 C C . ALA B 1 73 ? -16.641 46.406 26 1 86.69 73 ALA B C 1
ATOM 3839 O O . ALA B 1 73 ? -16.766 47.5 25.438 1 86.69 73 ALA B O 1
ATOM 3840 N N . GLU B 1 74 ? -16.141 45.312 25.5 1 89.69 74 GLU B N 1
ATOM 3841 C CA . GLU B 1 74 ? -15.773 45.312 24.094 1 89.69 74 GLU B CA 1
ATOM 3842 C C . GLU B 1 74 ? -16.188 44.031 23.406 1 89.69 74 GLU B C 1
ATOM 3844 O O . GLU B 1 74 ? -16.031 42.938 23.969 1 89.69 74 GLU B O 1
ATOM 3849 N N . ILE B 1 75 ? -16.781 44.125 22.25 1 92.94 75 ILE B N 1
ATOM 3850 C CA . ILE B 1 75 ? -17.125 43 21.391 1 92.94 75 ILE B CA 1
ATOM 3851 C C . ILE B 1 75 ? -16.266 43.031 20.125 1 92.94 75 ILE B C 1
ATOM 3853 O O . ILE B 1 75 ? -16.172 44.062 19.469 1 92.94 75 ILE B O 1
ATOM 3857 N N . GLU B 1 76 ? -15.672 41.906 19.906 1 94.19 76 GLU B N 1
ATOM 3858 C CA . GLU B 1 76 ? -14.797 41.781 18.734 1 94.19 76 GLU B CA 1
ATOM 3859 C C . GLU B 1 76 ? -15.273 40.688 17.812 1 94.19 76 GLU B C 1
ATOM 3861 O O . GLU B 1 76 ? -15.602 39.562 18.25 1 94.19 76 GLU B O 1
ATOM 3866 N N . GLN B 1 77 ? -15.297 41.031 16.469 1 95.56 77 GLN B N 1
ATOM 3867 C CA . GLN B 1 77 ? -15.672 40.062 15.438 1 95.56 77 GLN B CA 1
ATOM 3868 C C . GLN B 1 77 ? -14.586 39.938 14.383 1 95.56 77 GLN B C 1
ATOM 3870 O O . GLN B 1 77 ? -14.219 40.938 13.734 1 95.56 77 GLN B O 1
ATOM 3875 N N . VAL B 1 78 ? -14.164 38.75 14.273 1 95.56 78 VAL B N 1
ATOM 3876 C CA . VAL B 1 78 ? -13.156 38.469 13.25 1 95.56 78 VAL B CA 1
ATOM 3877 C C . VAL B 1 78 ? -13.828 38.188 11.914 1 95.56 78 VAL B C 1
ATOM 3879 O O . VAL B 1 78 ? -14.734 37.344 11.836 1 95.56 78 VAL B O 1
ATOM 3882 N N . ILE B 1 79 ? -13.414 38.875 10.883 1 95.44 79 ILE B N 1
ATOM 3883 C CA . ILE B 1 79 ? -13.883 38.625 9.523 1 95.44 79 ILE B CA 1
ATOM 3884 C C . ILE B 1 79 ? -12.75 38.062 8.68 1 95.44 79 ILE B C 1
ATOM 3886 O O . ILE B 1 79 ? -11.711 38.688 8.5 1 95.44 79 ILE B O 1
ATOM 3890 N N . GLN B 1 80 ? -12.969 36.875 8.227 1 95.19 80 GLN B N 1
ATOM 3891 C CA . GLN B 1 80 ? -11.992 36.25 7.352 1 95.19 80 GLN B CA 1
ATOM 3892 C C . GLN B 1 80 ? -11.992 36.875 5.965 1 95.19 80 GLN B C 1
ATOM 3894 O O . GLN B 1 80 ? -13.039 37 5.32 1 95.19 80 GLN B O 1
ATOM 3899 N N . THR B 1 81 ? -10.828 37.281 5.531 1 95.75 81 THR B N 1
ATOM 3900 C CA . THR B 1 81 ? -10.719 38.031 4.281 1 95.75 81 THR B CA 1
ATOM 3901 C C . THR B 1 81 ? -10.203 37.125 3.158 1 95.75 81 THR B C 1
ATOM 3903 O O . THR B 1 81 ? -10.023 35.906 3.352 1 95.75 81 THR B O 1
ATOM 3906 N N . ALA B 1 82 ? -10.117 37.594 1.903 1 96.31 82 ALA B N 1
ATOM 3907 C CA . ALA B 1 82 ? -9.547 36.969 0.719 1 96.31 82 ALA B CA 1
ATOM 3908 C C . ALA B 1 82 ? -10.32 35.688 0.334 1 96.31 82 ALA B C 1
ATOM 3910 O O . ALA B 1 82 ? -9.766 34.781 -0.253 1 96.31 82 ALA B O 1
ATOM 3911 N N . GLY B 1 83 ? -11.531 35.5 0.833 1 96.62 83 GLY B N 1
ATOM 3912 C CA . GLY B 1 83 ? -12.375 34.375 0.458 1 96.62 83 GLY B CA 1
ATOM 3913 C C . GLY B 1 83 ? -11.938 33.062 1.08 1 96.62 83 GLY B C 1
ATOM 3914 O O . GLY B 1 83 ? -12.164 32 0.512 1 96.62 83 GLY B O 1
ATOM 3915 N N . LYS B 1 84 ? -11.242 33.094 2.184 1 96.94 84 LYS B N 1
ATOM 3916 C CA . LYS B 1 84 ? -10.719 31.906 2.848 1 96.94 84 LYS B CA 1
ATOM 3917 C C . LYS B 1 84 ? -11.828 30.922 3.182 1 96.94 84 LYS B C 1
ATOM 3919 O O . LYS B 1 84 ? -11.688 29.719 2.961 1 96.94 84 LYS B O 1
ATOM 3924 N N . ARG B 1 85 ? -12.891 31.469 3.713 1 96.5 85 ARG B N 1
ATOM 3925 C CA . ARG B 1 85 ? -14.008 30.609 4.098 1 96.5 85 ARG B CA 1
ATOM 3926 C C . ARG B 1 85 ? -14.578 29.875 2.883 1 96.5 85 ARG B C 1
ATOM 3928 O O . ARG B 1 85 ? -14.766 28.656 2.914 1 96.5 85 ARG B O 1
ATOM 3935 N N . ARG B 1 86 ? -14.883 30.625 1.846 1 97.38 86 ARG B N 1
ATOM 3936 C CA . ARG B 1 86 ? -15.422 30.031 0.628 1 97.38 86 ARG B CA 1
ATOM 3937 C C . ARG B 1 86 ? -14.477 28.984 0.069 1 97.38 86 ARG B C 1
ATOM 3939 O O . ARG B 1 86 ? -14.906 27.891 -0.319 1 97.38 86 ARG B O 1
ATOM 3946 N N . LYS B 1 87 ? -13.234 29.344 0.037 1 98.06 87 LYS B N 1
ATOM 3947 C CA . LYS B 1 87 ? -12.227 28.406 -0.482 1 98.06 87 LYS B CA 1
ATOM 3948 C C . LYS B 1 87 ? -12.141 27.156 0.385 1 98.06 87 LYS B C 1
ATOM 3950 O O . LYS B 1 87 ? -11.961 26.062 -0.129 1 98.06 87 LYS B O 1
ATOM 3955 N N . ASN B 1 88 ? -12.242 27.312 1.688 1 97.62 88 ASN B N 1
ATOM 3956 C CA . ASN B 1 88 ? -12.234 26.172 2.596 1 97.62 88 ASN B CA 1
ATOM 3957 C C . ASN B 1 88 ? -13.461 25.281 2.402 1 97.62 88 ASN B C 1
ATOM 3959 O O . ASN B 1 88 ? -13.367 24.062 2.447 1 97.62 88 ASN B O 1
ATOM 3963 N N . ILE B 1 89 ? -14.609 25.906 2.217 1 98.19 89 ILE B N 1
ATOM 3964 C CA . ILE B 1 89 ? -15.828 25.141 1.958 1 98.19 89 ILE B CA 1
ATOM 3965 C C . ILE B 1 89 ? -15.664 24.312 0.686 1 98.19 89 ILE B C 1
ATOM 3967 O O . ILE B 1 89 ? -15.992 23.125 0.663 1 98.19 89 ILE B O 1
ATOM 3971 N N . GLU B 1 90 ? -15.133 24.984 -0.349 1 98.19 90 GLU B N 1
ATOM 3972 C CA . GLU B 1 90 ? -14.922 24.281 -1.612 1 98.19 90 GLU B CA 1
ATOM 3973 C C . GLU B 1 90 ? -13.945 23.109 -1.442 1 98.19 90 GLU B C 1
ATOM 3975 O O . GLU B 1 90 ? -14.141 22.047 -2.027 1 98.19 90 GLU B O 1
ATOM 3980 N N . LEU B 1 91 ? -12.898 23.328 -0.644 1 98.12 91 LEU B N 1
ATOM 3981 C CA . LEU B 1 91 ? -11.93 22.266 -0.369 1 98.12 91 LEU B CA 1
ATOM 3982 C C . LEU B 1 91 ? -12.602 21.094 0.333 1 98.12 91 LEU B C 1
ATOM 3984 O O . LEU B 1 91 ? -12.344 19.938 -0.01 1 98.12 91 LEU B O 1
ATOM 3988 N N . GLN B 1 92 ? -13.438 21.391 1.269 1 98.19 92 GLN B N 1
ATOM 3989 C CA . GLN B 1 92 ? -14.133 20.328 1.989 1 98.19 92 GLN B CA 1
ATOM 3990 C C . GLN B 1 92 ? -15.117 19.594 1.077 1 98.19 92 GLN B C 1
ATOM 3992 O O . GLN B 1 92 ? -15.32 18.391 1.223 1 98.19 92 GLN B O 1
ATOM 3997 N N . LYS B 1 93 ? -15.727 20.344 0.171 1 98.44 93 LYS B N 1
ATOM 3998 C CA . LYS B 1 93 ? -16.641 19.703 -0.783 1 98.44 93 LYS B CA 1
ATOM 3999 C C . LYS B 1 93 ? -15.891 18.719 -1.673 1 98.44 93 LYS B C 1
ATOM 4001 O O . LYS B 1 93 ? -16.422 17.656 -1.995 1 98.44 93 LYS B O 1
ATOM 4006 N N . ILE B 1 94 ? -14.711 19.141 -2.096 1 98.5 94 ILE B N 1
ATOM 4007 C CA . ILE B 1 94 ? -13.875 18.219 -2.867 1 98.5 94 ILE B CA 1
ATOM 4008 C C . ILE B 1 94 ? -13.594 16.969 -2.045 1 98.5 94 ILE B C 1
ATOM 4010 O O . ILE B 1 94 ? -13.539 15.859 -2.59 1 98.5 94 ILE B O 1
ATOM 4014 N N . GLY B 1 95 ? -13.484 17.141 -0.724 1 98 95 GLY B N 1
ATOM 4015 C CA . GLY B 1 95 ? -13.297 16.016 0.166 1 98 95 GLY B CA 1
ATOM 4016 C C . GLY B 1 95 ? -14.461 15.047 0.16 1 98 95 GLY B C 1
ATOM 4017 O O . GLY B 1 95 ? -14.273 13.828 0.25 1 98 95 GLY B O 1
ATOM 4018 N N . VAL B 1 96 ? -15.664 15.57 0.05 1 98.31 96 VAL B N 1
ATOM 4019 C CA . VAL B 1 96 ? -16.859 14.734 -0.029 1 98.31 96 VAL B CA 1
ATOM 4020 C C . VAL B 1 96 ? -16.812 13.891 -1.3 1 98.31 96 VAL B C 1
ATOM 4022 O O . VAL B 1 96 ? -17.062 12.688 -1.261 1 98.31 96 VAL B O 1
ATOM 4025 N N . ASP B 1 97 ? -16.469 14.555 -2.389 1 98.12 97 ASP B N 1
ATOM 4026 C CA . ASP B 1 97 ? -16.344 13.82 -3.646 1 98.12 97 ASP B CA 1
ATOM 4027 C C . ASP B 1 97 ? -15.281 12.727 -3.535 1 98.12 97 ASP B C 1
ATOM 4029 O O . ASP B 1 97 ? -15.461 11.625 -4.066 1 98.12 97 ASP B O 1
ATOM 4033 N N . GLY B 1 98 ? -14.25 13.023 -2.875 1 98.06 98 GLY B N 1
ATOM 4034 C CA . GLY B 1 98 ? -13.211 12.031 -2.654 1 98.06 98 GLY B CA 1
ATOM 4035 C C . GLY B 1 98 ? -13.719 10.789 -1.946 1 98.06 98 GLY B C 1
ATOM 4036 O O . GLY B 1 98 ? -13.398 9.664 -2.348 1 98.06 98 GLY B O 1
ATOM 4037 N N . GLU B 1 99 ? -14.539 11 -0.979 1 98.06 99 GLU B N 1
ATOM 4038 C CA . GLU B 1 99 ? -15.094 9.883 -0.231 1 98.06 99 GLU B CA 1
ATOM 4039 C C . GLU B 1 99 ? -16.062 9.07 -1.092 1 98.06 99 GLU B C 1
ATOM 4041 O O . GLU B 1 99 ? -16.156 7.848 -0.94 1 98.06 99 GLU B O 1
ATOM 4046 N N . LYS B 1 100 ? -16.734 9.758 -1.969 1 98.19 100 LYS B N 1
ATOM 4047 C CA . LYS B 1 100 ? -17.625 9.047 -2.887 1 98.19 100 LYS B CA 1
ATOM 4048 C C . LYS B 1 100 ? -16.828 8.133 -3.818 1 98.19 100 LYS B C 1
ATOM 4050 O O . LYS B 1 100 ? -17.23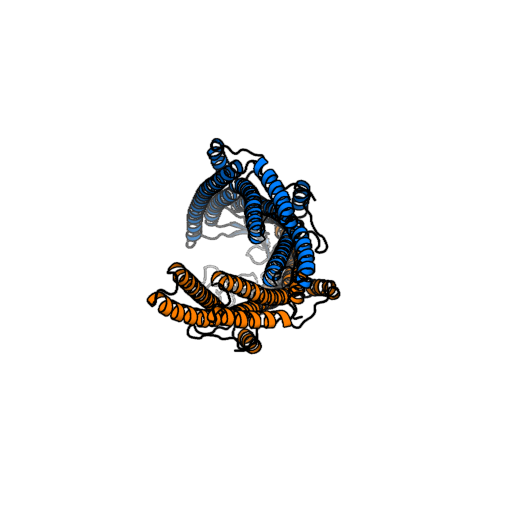4 6.996 -4.066 1 98.19 100 LYS B O 1
ATOM 4055 N N . TYR B 1 101 ? -15.742 8.672 -4.363 1 97.75 101 TYR B N 1
ATOM 4056 C CA . TYR B 1 101 ? -14.891 7.852 -5.223 1 97.75 101 TYR B CA 1
ATOM 4057 C C . TYR B 1 101 ? -14.289 6.691 -4.445 1 97.75 101 TYR B C 1
ATOM 4059 O O . TYR B 1 101 ? -14.141 5.586 -4.98 1 97.75 101 TYR B O 1
ATOM 4067 N N . GLU B 1 102 ? -13.977 6.902 -3.209 1 97.75 102 GLU B N 1
ATOM 4068 C CA . GLU B 1 102 ? -13.445 5.84 -2.365 1 97.75 102 GLU B CA 1
ATOM 4069 C C . GLU B 1 102 ? -14.461 4.723 -2.174 1 97.75 102 GLU B C 1
ATOM 4071 O O . GLU B 1 102 ? -14.109 3.541 -2.158 1 97.75 102 GLU B O 1
ATOM 4076 N N . LEU B 1 103 ? -15.719 5.137 -1.981 1 97.56 103 LEU B N 1
ATOM 4077 C CA . LEU B 1 103 ? -16.781 4.145 -1.857 1 97.56 103 LEU B CA 1
ATOM 4078 C C . LEU B 1 103 ? -16.859 3.279 -3.113 1 97.56 103 LEU B C 1
ATOM 4080 O O . LEU B 1 103 ? -16.984 2.057 -3.023 1 97.56 103 LEU B O 1
ATOM 4084 N N . GLN B 1 104 ? -16.766 3.914 -4.27 1 96.56 104 GLN B N 1
ATOM 4085 C CA . GLN B 1 104 ? -16.812 3.178 -5.527 1 96.56 104 GLN B CA 1
ATOM 4086 C C . GLN B 1 104 ? -15.641 2.203 -5.629 1 96.56 104 GLN B C 1
ATOM 4088 O O . GLN B 1 104 ? -15.789 1.091 -6.137 1 96.56 104 GLN B O 1
ATOM 4093 N N . GLU B 1 105 ? -14.484 2.639 -5.156 1 96.5 105 GLU B N 1
ATOM 4094 C CA . GLU B 1 105 ? -13.289 1.796 -5.191 1 96.5 105 GLU B CA 1
ATOM 4095 C C . GLU B 1 105 ? -13.445 0.591 -4.266 1 96.5 105 GLU B C 1
ATOM 4097 O O . GLU B 1 105 ? -13.133 -0.537 -4.652 1 96.5 105 GLU B O 1
ATOM 4102 N N . VAL B 1 106 ? -13.953 0.836 -3.117 1 96.81 106 VAL B N 1
ATOM 4103 C CA . VAL B 1 106 ? -14.148 -0.243 -2.154 1 96.81 106 VAL B CA 1
ATOM 4104 C C . VAL B 1 106 ? -15.172 -1.234 -2.693 1 96.81 106 VAL B C 1
ATOM 4106 O O . VAL B 1 106 ? -14.984 -2.449 -2.602 1 96.81 106 VAL B O 1
ATOM 4109 N N . LEU B 1 107 ? -16.25 -0.718 -3.264 1 96.44 107 LEU B N 1
ATOM 4110 C CA . LEU B 1 107 ? -17.266 -1.57 -3.85 1 96.44 107 LEU B CA 1
ATOM 4111 C C . LEU B 1 107 ? -16.688 -2.436 -4.965 1 96.44 107 LEU B C 1
ATOM 4113 O O . LEU B 1 107 ? -16.938 -3.641 -5.016 1 96.44 107 LEU B O 1
ATOM 4117 N N . ARG B 1 108 ? -15.922 -1.826 -5.82 1 94.94 108 ARG B N 1
ATOM 4118 C CA . ARG B 1 108 ? -15.312 -2.531 -6.945 1 94.94 108 ARG B CA 1
ATOM 4119 C C . ARG B 1 108 ? -14.406 -3.652 -6.457 1 94.94 108 ARG B C 1
ATOM 4121 O O . ARG B 1 108 ? -14.477 -4.777 -6.953 1 94.94 108 ARG B O 1
ATOM 4128 N N . GLU B 1 109 ? -13.547 -3.395 -5.449 1 95.62 109 GLU B N 1
ATOM 4129 C CA . GLU B 1 109 ? -12.609 -4.371 -4.902 1 95.62 109 GLU B CA 1
ATOM 4130 C C . GLU B 1 109 ? -13.344 -5.523 -4.223 1 95.62 109 GLU B C 1
ATOM 4132 O O . GLU B 1 109 ? -13 -6.691 -4.418 1 95.62 109 GLU B O 1
ATOM 4137 N N . LEU B 1 110 ? -14.359 -5.16 -3.471 1 96.5 110 LEU B N 1
ATOM 4138 C CA . LEU B 1 110 ? -15.102 -6.18 -2.73 1 96.5 110 LEU B CA 1
ATOM 4139 C C . LEU B 1 110 ? -15.938 -7.035 -3.674 1 96.5 110 LEU B C 1
ATOM 4141 O O . LEU B 1 110 ? -16.109 -8.234 -3.439 1 96.5 110 LEU B O 1
ATOM 4145 N N . LYS B 1 111 ? -16.484 -6.434 -4.699 1 95.5 111 LYS B N 1
ATOM 4146 C CA . LYS B 1 111 ? -17.234 -7.195 -5.699 1 95.5 111 LYS B CA 1
ATOM 4147 C C . LYS B 1 111 ? -16.344 -8.242 -6.371 1 95.5 111 LYS B C 1
ATOM 4149 O O . LYS B 1 111 ? -16.75 -9.383 -6.551 1 95.5 111 LYS B O 1
ATOM 4154 N N . LYS B 1 112 ? -15.141 -7.832 -6.773 1 95.5 112 LYS B N 1
ATOM 4155 C CA . LYS B 1 112 ? -14.188 -8.766 -7.355 1 95.5 112 LYS B CA 1
ATOM 4156 C C . LYS B 1 112 ? -13.891 -9.922 -6.402 1 95.5 112 LYS B C 1
ATOM 4158 O O . LYS B 1 112 ? -13.906 -11.086 -6.805 1 95.5 112 LYS B O 1
ATOM 4163 N N . THR B 1 113 ? -13.68 -9.555 -5.141 1 96.62 113 THR B N 1
ATOM 4164 C CA . THR B 1 113 ? -13.367 -10.57 -4.137 1 96.62 113 THR B CA 1
ATOM 4165 C C . THR B 1 113 ? -14.539 -11.531 -3.963 1 96.62 113 THR B C 1
ATOM 4167 O O . THR B 1 113 ? -14.344 -12.75 -3.914 1 96.62 113 THR B O 1
ATOM 4170 N N . LEU B 1 114 ? -15.742 -10.992 -3.912 1 96.88 114 LEU B N 1
ATOM 4171 C CA . LEU B 1 114 ? -16.938 -11.805 -3.744 1 96.88 114 LEU B CA 1
ATOM 4172 C C . LEU B 1 114 ? -17.109 -12.766 -4.914 1 96.88 114 LEU B C 1
ATOM 4174 O O . LEU B 1 114 ? -17.25 -13.977 -4.711 1 96.88 114 LEU B O 1
ATOM 4178 N N . ARG B 1 115 ? -17.047 -12.273 -6.105 1 95.62 115 ARG B N 1
ATOM 4179 C CA . ARG B 1 115 ? -17.297 -13.07 -7.301 1 95.62 115 ARG B CA 1
ATOM 4180 C C . ARG B 1 115 ? -16.203 -14.125 -7.484 1 95.62 115 ARG B C 1
ATOM 4182 O O . ARG B 1 115 ? -16.5 -15.266 -7.852 1 95.62 115 ARG B O 1
ATOM 4189 N N . ASN B 1 116 ? -14.953 -13.75 -7.172 1 95.94 116 ASN B N 1
ATOM 4190 C CA . ASN B 1 116 ? -13.867 -14.719 -7.266 1 95.94 116 ASN B CA 1
ATOM 4191 C C . ASN B 1 116 ? -13.984 -15.797 -6.188 1 95.94 116 ASN B C 1
ATOM 4193 O O . ASN B 1 116 ? -13.664 -16.969 -6.43 1 95.94 116 ASN B O 1
ATOM 4197 N N . THR B 1 117 ? -14.438 -15.352 -5.023 1 96.44 117 THR B N 1
ATOM 4198 C CA . THR B 1 117 ? -14.633 -16.328 -3.959 1 96.44 117 THR B CA 1
ATOM 4199 C C . THR B 1 117 ? -15.727 -17.312 -4.336 1 96.44 117 THR B C 1
ATOM 4201 O O . THR B 1 117 ? -15.586 -18.516 -4.113 1 96.44 117 THR B O 1
ATOM 4204 N N . ILE B 1 118 ? -16.797 -16.875 -4.941 1 96.12 118 ILE B N 1
ATOM 4205 C CA . ILE B 1 118 ? -17.891 -17.75 -5.387 1 96.12 118 ILE B CA 1
ATOM 4206 C C . ILE B 1 118 ? -17.375 -18.719 -6.453 1 96.12 118 ILE B C 1
ATOM 4208 O O . ILE B 1 118 ? -17.672 -19.906 -6.414 1 96.12 118 ILE B O 1
ATOM 4212 N N . THR B 1 119 ? -16.562 -18.156 -7.348 1 96.25 119 THR B N 1
ATOM 4213 C CA . THR B 1 119 ? -15.977 -19 -8.375 1 96.25 119 THR B CA 1
ATOM 4214 C C . THR B 1 119 ? -15.117 -20.094 -7.754 1 96.25 119 THR B C 1
ATOM 4216 O O . THR B 1 119 ? -15.188 -21.266 -8.164 1 96.25 119 THR B O 1
ATOM 4219 N N . GLU B 1 120 ? -14.336 -19.75 -6.727 1 96.06 120 GLU B N 1
ATOM 4220 C CA . GLU B 1 120 ? -13.484 -20.719 -6.039 1 96.06 120 GLU B CA 1
ATOM 4221 C C . GLU B 1 120 ? -14.32 -21.797 -5.352 1 96.06 120 GLU B C 1
ATOM 4223 O O . GLU B 1 120 ? -13.953 -22.984 -5.352 1 96.06 120 GLU B O 1
ATOM 4228 N N . ILE B 1 121 ? -15.406 -21.391 -4.805 1 95.56 121 ILE B N 1
ATOM 4229 C CA . ILE B 1 121 ? -16.297 -22.328 -4.117 1 95.56 121 ILE B CA 1
ATOM 4230 C C . ILE B 1 121 ? -16.922 -23.281 -5.133 1 95.56 121 ILE B C 1
ATOM 4232 O O . ILE B 1 121 ? -16.969 -24.484 -4.914 1 95.56 121 ILE B O 1
ATOM 4236 N N . LEU B 1 122 ? -17.359 -22.75 -6.254 1 95.62 122 LEU B N 1
ATOM 4237 C CA . LEU B 1 122 ? -17.953 -23.578 -7.301 1 95.62 122 LEU B CA 1
ATOM 4238 C C . LEU B 1 122 ? -16.938 -24.578 -7.844 1 95.62 122 LEU B C 1
ATOM 4240 O O . LEU B 1 122 ? -17.266 -25.766 -8.023 1 95.62 122 LEU B O 1
ATOM 4244 N N . TYR B 1 123 ? -15.727 -24.094 -8.07 1 96.25 123 TYR B N 1
ATOM 4245 C CA . TYR B 1 123 ? -14.625 -24.938 -8.523 1 96.25 123 TYR B CA 1
ATOM 4246 C C . TYR B 1 123 ? -14.359 -26.078 -7.539 1 96.25 123 TYR B C 1
ATOM 4248 O O . TYR B 1 123 ? -14.258 -27.234 -7.934 1 96.25 123 TYR B O 1
ATOM 4256 N N . ASN B 1 124 ? -14.312 -25.688 -6.262 1 96.12 124 ASN B N 1
ATOM 4257 C CA . ASN B 1 124 ? -14.039 -26.672 -5.219 1 96.12 124 ASN B CA 1
ATOM 4258 C C . ASN B 1 124 ? -15.172 -27.688 -5.102 1 96.12 124 ASN B C 1
ATOM 4260 O O . ASN B 1 124 ? -14.93 -28.891 -4.941 1 96.12 124 ASN B O 1
ATOM 4264 N N . GLN B 1 125 ? -16.391 -27.266 -5.238 1 94.06 125 GLN B N 1
ATOM 4265 C CA . GLN B 1 125 ? -17.547 -28.156 -5.191 1 94.06 125 GLN B CA 1
ATOM 4266 C C . GLN B 1 125 ? -17.5 -29.172 -6.316 1 94.06 125 GLN B C 1
ATOM 4268 O O . GLN B 1 125 ? -17.766 -30.359 -6.094 1 94.06 125 GLN B O 1
ATOM 4273 N N . GLU B 1 126 ? -17.094 -28.734 -7.465 1 94.19 126 GLU B N 1
ATOM 4274 C CA . GLU B 1 126 ? -16.984 -29.641 -8.602 1 94.19 126 GLU B CA 1
ATOM 4275 C C . GLU B 1 126 ? -15.852 -30.625 -8.406 1 94.19 126 GLU B C 1
ATOM 4277 O O . GLU B 1 126 ? -15.969 -31.797 -8.766 1 94.19 126 GLU B O 1
ATOM 4282 N N . GLN B 1 127 ? -14.75 -30.172 -7.832 1 95.06 127 GLN B N 1
ATOM 4283 C CA . GLN B 1 127 ? -13.625 -31.062 -7.543 1 95.06 127 GLN B CA 1
ATOM 4284 C C . GLN B 1 127 ? -14.023 -32.125 -6.523 1 95.06 127 GLN B C 1
ATOM 4286 O O . GLN B 1 127 ? -13.672 -33.312 -6.676 1 95.06 127 GLN B O 1
ATOM 4291 N N . GLN B 1 128 ? -14.719 -31.703 -5.531 1 94.56 128 GLN B N 1
ATOM 4292 C CA . GLN B 1 128 ? -15.164 -32.656 -4.516 1 94.56 128 GLN B CA 1
ATOM 4293 C C . GLN B 1 128 ? -16.062 -33.719 -5.121 1 94.56 128 GLN B C 1
ATOM 4295 O O . GLN B 1 128 ? -15.914 -34.906 -4.824 1 94.56 128 GLN B O 1
ATOM 4300 N N . LYS B 1 129 ? -16.953 -33.312 -5.953 1 93.25 129 LYS B N 1
ATOM 4301 C CA . LYS B 1 129 ? -17.844 -34.25 -6.617 1 93.25 129 LYS B CA 1
ATOM 4302 C C . LYS B 1 129 ? -17.047 -35.25 -7.438 1 93.25 129 LYS B C 1
ATOM 4304 O O . LYS B 1 129 ? -17.359 -36.469 -7.418 1 93.25 129 LYS B O 1
ATOM 4309 N N . MET B 1 130 ? -16.047 -34.75 -8.094 1 92.38 130 MET B N 1
ATOM 4310 C CA . MET B 1 130 ? -15.211 -35.625 -8.914 1 92.38 130 MET B CA 1
ATOM 4311 C C . MET B 1 130 ? -14.492 -36.656 -8.047 1 92.38 130 MET B C 1
ATOM 4313 O O . MET B 1 130 ? -14.555 -37.844 -8.328 1 92.38 130 MET B O 1
ATOM 4317 N N . TYR B 1 131 ? -13.906 -36.219 -6.973 1 94.69 131 TYR B N 1
ATOM 4318 C CA . TYR B 1 131 ? -13.141 -37.125 -6.133 1 94.69 131 TYR B CA 1
ATOM 4319 C C . TYR B 1 131 ? -14.055 -38.062 -5.348 1 94.69 131 TYR B C 1
ATOM 4321 O O . TYR B 1 131 ? -13.711 -39.219 -5.094 1 94.69 131 TYR B O 1
ATOM 4329 N N . GLU B 1 132 ? -15.219 -37.594 -4.973 1 94.81 132 GLU B N 1
ATOM 4330 C CA . GLU B 1 132 ? -16.188 -38.469 -4.301 1 94.81 132 GLU B CA 1
ATOM 4331 C C . GLU B 1 132 ? -16.625 -39.594 -5.207 1 94.81 132 GLU B C 1
ATOM 4333 O O . GLU B 1 132 ? -16.75 -40.75 -4.754 1 94.81 132 GLU B O 1
ATOM 4338 N N . GLY B 1 133 ? -16.844 -39.281 -6.465 1 90.88 133 GLY B N 1
ATOM 4339 C CA . GLY B 1 133 ? -17.172 -40.312 -7.422 1 90.88 133 GLY B CA 1
ATOM 4340 C C . GLY B 1 133 ? -16.062 -41.344 -7.594 1 90.88 133 GLY B C 1
ATOM 4341 O O . GLY B 1 133 ? -16.312 -42.531 -7.617 1 90.88 133 GLY B O 1
ATOM 4342 N N . GLN B 1 134 ? -14.805 -40.906 -7.602 1 91.25 134 GLN B N 1
ATOM 4343 C CA . GLN B 1 134 ? -13.656 -41.781 -7.77 1 91.25 134 GLN B CA 1
ATOM 4344 C C . GLN B 1 134 ? -13.422 -42.625 -6.52 1 91.25 134 GLN B C 1
ATOM 4346 O O . GLN B 1 134 ? -13.039 -43.781 -6.613 1 91.25 134 GLN B O 1
ATOM 4351 N N . ILE B 1 135 ? -13.656 -42 -5.375 1 94 135 ILE B N 1
ATOM 4352 C CA . ILE B 1 135 ? -13.477 -42.719 -4.117 1 94 135 ILE B CA 1
ATOM 4353 C C . ILE B 1 135 ? -14.492 -43.844 -4.012 1 94 135 ILE B C 1
ATOM 4355 O O . ILE B 1 135 ? -14.148 -44.969 -3.621 1 94 135 ILE B O 1
ATOM 4359 N N . SER B 1 136 ? -15.711 -43.625 -4.406 1 93.5 136 SER B N 1
ATOM 4360 C CA . SER B 1 136 ? -16.75 -44.656 -4.387 1 93.5 136 SER B CA 1
ATOM 4361 C C . SER B 1 136 ? -16.375 -45.812 -5.297 1 93.5 136 SER B C 1
ATOM 4363 O O . SER B 1 136 ? -16.547 -46.969 -4.922 1 93.5 136 SER B O 1
ATOM 4365 N N . SER B 1 137 ? -15.844 -45.5 -6.434 1 89.19 137 SER B N 1
ATOM 4366 C CA . SER B 1 137 ? -15.469 -46.5 -7.406 1 89.19 137 SER B CA 1
ATOM 4367 C C . SER B 1 137 ? -14.258 -47.312 -6.93 1 89.19 137 SER B C 1
ATOM 4369 O O . SER B 1 137 ? -14.266 -48.531 -6.992 1 89.19 137 SER B O 1
ATOM 4371 N N . ILE B 1 138 ? -13.289 -46.625 -6.406 1 91.25 138 ILE B N 1
ATOM 4372 C CA . ILE B 1 138 ? -12.047 -47.281 -6.031 1 91.25 138 ILE B CA 1
ATOM 4373 C C . ILE B 1 138 ? -12.266 -48.094 -4.754 1 91.25 138 ILE B C 1
ATOM 4375 O O . ILE B 1 138 ? -11.641 -49.125 -4.562 1 91.25 138 ILE B O 1
ATOM 4379 N N . GLU B 1 139 ? -13.125 -47.688 -3.912 1 92.81 139 GLU B N 1
ATOM 4380 C CA . GLU B 1 139 ? -13.461 -48.438 -2.707 1 92.81 139 GLU B CA 1
ATOM 4381 C C . GLU B 1 139 ? -14.078 -49.812 -3.055 1 92.81 139 GLU B C 1
ATOM 4383 O O . GLU B 1 139 ? -13.766 -50.812 -2.428 1 92.81 139 GLU B O 1
ATOM 4388 N N . LYS B 1 140 ? -14.93 -49.781 -4.055 1 90.25 140 LYS B N 1
ATOM 4389 C CA . LYS B 1 140 ? -15.539 -51.031 -4.516 1 90.25 140 LYS B CA 1
ATOM 4390 C C . LYS B 1 140 ? -14.484 -52 -5.09 1 90.25 140 LYS B C 1
ATOM 4392 O O . LYS B 1 140 ? -14.516 -53.188 -4.82 1 90.25 140 LYS B O 1
ATOM 4397 N N . LEU B 1 141 ? -13.586 -51.375 -5.789 1 88.75 141 LEU B N 1
ATOM 4398 C CA . LEU B 1 141 ? -12.523 -52.156 -6.387 1 88.75 141 LEU B CA 1
ATOM 4399 C C . LEU B 1 141 ? -11.602 -52.719 -5.312 1 88.75 141 LEU B C 1
ATOM 4401 O O . LEU B 1 141 ? -11.234 -53.906 -5.359 1 88.75 141 LEU B O 1
ATOM 4405 N N . THR B 1 142 ? -11.258 -51.906 -4.383 1 90.44 142 THR B N 1
ATOM 4406 C CA . THR B 1 142 ? -10.375 -52.344 -3.303 1 90.44 142 THR B CA 1
ATOM 4407 C C . THR B 1 142 ? -11.016 -53.438 -2.477 1 90.44 142 THR B C 1
ATOM 4409 O O . THR B 1 142 ? -10.352 -54.406 -2.082 1 90.44 142 THR B O 1
ATOM 4412 N N . ALA B 1 143 ? -12.266 -53.375 -2.23 1 90.69 143 ALA B N 1
ATOM 4413 C CA . ALA B 1 143 ? -12.984 -54.406 -1.49 1 90.69 143 ALA B CA 1
ATOM 4414 C C . ALA B 1 143 ? -12.992 -55.75 -2.256 1 90.69 143 ALA B C 1
ATOM 4416 O O . ALA B 1 143 ? -12.758 -56.812 -1.675 1 90.69 143 ALA B O 1
ATOM 4417 N N . SER B 1 144 ? -13.211 -55.688 -3.543 1 87.62 144 SER B N 1
ATOM 4418 C CA . SER B 1 144 ? -13.219 -56.875 -4.391 1 87.62 144 SER B CA 1
ATOM 4419 C C . SER B 1 144 ? -11.836 -57.5 -4.438 1 87.62 144 SER B C 1
ATOM 4421 O O . SER B 1 144 ? -11.719 -58.75 -4.34 1 87.62 144 SER B O 1
ATOM 4423 N N . TYR B 1 145 ? -10.797 -56.719 -4.512 1 87.38 145 TYR B N 1
ATOM 4424 C CA . TYR B 1 145 ? -9.438 -57.219 -4.609 1 87.38 145 TYR B CA 1
ATOM 4425 C C . TYR B 1 145 ? -8.961 -57.781 -3.27 1 87.38 145 TYR B C 1
ATOM 4427 O O . TYR B 1 145 ? -8.141 -58.688 -3.223 1 87.38 145 TYR B O 1
ATOM 4435 N N . ASN B 1 146 ? -9.445 -57.156 -2.232 1 88.94 146 ASN B N 1
ATOM 4436 C CA . ASN B 1 146 ? -9.164 -57.75 -0.922 1 88.94 146 ASN B CA 1
ATOM 4437 C C . ASN B 1 146 ? -9.695 -59.156 -0.808 1 88.94 146 ASN B C 1
ATOM 4439 O O . ASN B 1 146 ? -9.016 -60.062 -0.279 1 88.94 146 ASN B O 1
ATOM 4443 N N . ASN B 1 147 ? -10.898 -59.375 -1.347 1 89.75 147 ASN B N 1
ATOM 4444 C CA . ASN B 1 147 ? -11.492 -60.719 -1.353 1 89.75 147 ASN B CA 1
ATOM 4445 C C . ASN B 1 147 ? -10.688 -61.688 -2.211 1 89.75 147 ASN B C 1
ATOM 4447 O O . ASN B 1 147 ? -10.469 -62.812 -1.817 1 89.75 147 ASN B O 1
ATOM 4451 N N . GLN B 1 148 ? -10.172 -61.156 -3.307 1 87.12 148 GLN B N 1
ATOM 4452 C CA . GLN B 1 148 ? -9.383 -62 -4.215 1 87.12 148 GLN B CA 1
ATOM 4453 C C . GLN B 1 148 ? -8.016 -62.312 -3.627 1 87.12 148 GLN B C 1
ATOM 4455 O O . GLN B 1 148 ? -7.457 -63.375 -3.873 1 87.12 148 GLN B O 1
ATOM 4460 N N . LEU B 1 149 ? -7.441 -61.406 -2.926 1 87.44 149 LEU B N 1
ATOM 4461 C CA . LEU B 1 149 ? -6.168 -61.625 -2.248 1 87.44 149 LEU B CA 1
ATOM 4462 C C . LEU B 1 149 ? -6.273 -62.75 -1.229 1 87.44 149 LEU B C 1
ATOM 4464 O O . LEU B 1 149 ? -5.398 -63.625 -1.164 1 87.44 149 LEU B O 1
ATOM 4468 N N . ASN B 1 150 ? -7.367 -62.688 -0.512 1 88 150 ASN B N 1
ATOM 4469 C CA . ASN B 1 150 ? -7.602 -63.688 0.495 1 88 150 ASN B CA 1
ATOM 4470 C C . ASN B 1 150 ? -7.762 -65.062 -0.138 1 88 150 ASN B C 1
ATOM 4472 O O . ASN B 1 150 ? -7.438 -66.125 0.483 1 88 150 ASN B O 1
ATOM 4476 N N . LEU B 1 151 ? -8.078 -65.062 -1.476 1 89.69 151 LEU B N 1
ATOM 4477 C CA . LEU B 1 151 ? -8.266 -66.312 -2.203 1 89.69 151 LEU B CA 1
ATOM 4478 C C . LEU B 1 151 ? -6.984 -66.688 -2.928 1 89.69 151 LEU B C 1
ATOM 4480 O O . LEU B 1 151 ? -6.914 -67.812 -3.52 1 89.69 151 LEU B O 1
ATOM 4484 N N . GLY B 1 152 ? -5.895 -65.812 -2.896 1 83.94 152 GLY B N 1
ATOM 4485 C CA . GLY B 1 152 ? -4.598 -66.125 -3.498 1 83.94 152 GLY B CA 1
ATOM 4486 C C . GLY B 1 152 ? -4.566 -65.812 -4.992 1 83.94 152 GLY B C 1
ATOM 4487 O O . GLY B 1 152 ? -3.678 -66.312 -5.691 1 83.94 152 GLY B O 1
ATOM 4488 N N . ASN B 1 153 ? -5.547 -65.125 -5.531 1 81.25 153 ASN B N 1
ATOM 4489 C CA . ASN B 1 153 ? -5.691 -64.938 -6.973 1 81.25 153 ASN B CA 1
ATOM 4490 C C . ASN B 1 153 ? -4.883 -63.719 -7.473 1 81.25 153 ASN B C 1
ATOM 4492 O O . ASN B 1 153 ? -4.629 -63.594 -8.672 1 81.25 153 ASN B O 1
ATOM 4496 N N . ILE B 1 154 ? -4.543 -62.844 -6.52 1 83.69 154 ILE B N 1
ATOM 4497 C CA . ILE B 1 154 ? -3.805 -61.656 -6.938 1 83.69 154 ILE B CA 1
ATOM 4498 C C . ILE B 1 154 ? -2.621 -61.438 -6 1 83.69 154 ILE B C 1
ATOM 4500 O O . ILE B 1 154 ? -2.547 -62.031 -4.926 1 83.69 154 ILE B O 1
ATOM 4504 N N . SER B 1 155 ? -1.75 -60.594 -6.441 1 84.31 155 SER B N 1
ATOM 4505 C CA . SER B 1 155 ? -0.563 -60.312 -5.645 1 84.31 155 SER B CA 1
ATOM 4506 C C . SER B 1 155 ? -0.855 -59.25 -4.598 1 84.31 155 SER B C 1
ATOM 4508 O O . SER B 1 155 ? -1.748 -58.406 -4.781 1 84.31 155 SER B O 1
ATOM 4510 N N . LYS B 1 156 ? -0.15 -59.281 -3.508 1 86.38 156 LYS B N 1
ATOM 4511 C CA . LYS B 1 156 ? -0.241 -58.281 -2.449 1 86.38 156 LYS B CA 1
ATOM 4512 C C . LYS B 1 156 ? 0.129 -56.906 -2.969 1 86.38 156 LYS B C 1
ATOM 4514 O O . LYS B 1 156 ? -0.44 -55.906 -2.535 1 86.38 156 LYS B O 1
ATOM 4519 N N . ALA B 1 157 ? 0.991 -56.875 -3.895 1 83.88 157 ALA B N 1
ATOM 4520 C CA . ALA B 1 157 ? 1.447 -55.625 -4.484 1 83.88 157 ALA B CA 1
ATOM 4521 C C . ALA B 1 157 ? 0.302 -54.906 -5.184 1 83.88 157 ALA B C 1
ATOM 4523 O O . ALA B 1 157 ? 0.186 -53.688 -5.09 1 83.88 157 ALA B O 1
ATOM 4524 N N . GLU B 1 158 ? -0.556 -55.656 -5.785 1 84.12 158 GLU B N 1
ATOM 4525 C CA . GLU B 1 158 ? -1.681 -55.062 -6.5 1 84.12 158 GLU B CA 1
ATOM 4526 C C . GLU B 1 158 ? -2.697 -54.469 -5.535 1 84.12 158 GLU B C 1
ATOM 4528 O O . GLU B 1 158 ? -3.191 -53.344 -5.754 1 84.12 158 GLU B O 1
ATOM 4533 N N . TYR B 1 159 ? -2.877 -55.156 -4.555 1 87.06 159 TYR B N 1
ATOM 4534 C CA . TYR B 1 159 ? -3.816 -54.656 -3.549 1 87.06 159 TYR B CA 1
ATOM 4535 C C . TYR B 1 159 ? -3.285 -53.406 -2.873 1 87.06 159 TYR B C 1
ATOM 4537 O O . TYR B 1 159 ? -4.023 -52.438 -2.689 1 87.06 159 TYR B O 1
ATOM 4545 N N . VAL B 1 160 ? -2.078 -53.438 -2.479 1 89.56 160 VAL B N 1
ATOM 4546 C CA . VAL B 1 160 ? -1.47 -52.281 -1.788 1 89.56 160 VAL B CA 1
ATOM 4547 C C . VAL B 1 160 ? -1.503 -51.062 -2.688 1 89.56 160 VAL B C 1
ATOM 4549 O O . VAL B 1 160 ? -1.728 -49.938 -2.213 1 89.56 160 VAL B O 1
ATOM 4552 N N . ARG B 1 161 ? -1.326 -51.188 -3.965 1 87.88 161 ARG B N 1
ATOM 4553 C CA . ARG B 1 161 ? -1.365 -50.094 -4.914 1 87.88 161 ARG B CA 1
ATOM 4554 C C . ARG B 1 161 ? -2.756 -49.469 -4.973 1 87.88 161 ARG B C 1
ATOM 4556 O O . ARG B 1 161 ? -2.891 -48.219 -4.977 1 87.88 161 ARG B O 1
ATOM 4563 N N . LEU B 1 162 ? -3.754 -50.344 -5.008 1 87.88 162 LEU B N 1
ATOM 4564 C CA . LEU B 1 162 ? -5.125 -49.844 -5.035 1 87.88 162 LEU B CA 1
ATOM 4565 C C . LEU B 1 162 ? -5.469 -49.125 -3.74 1 87.88 162 LEU B C 1
ATOM 4567 O O . LEU B 1 162 ? -6.102 -48.062 -3.766 1 87.88 162 LEU B O 1
ATOM 4571 N N . LYS B 1 163 ? -4.973 -49.688 -2.701 1 90.38 163 LYS B N 1
ATOM 4572 C CA . LYS B 1 163 ? -5.238 -49.062 -1.4 1 90.38 163 LYS B CA 1
ATOM 4573 C C . LYS B 1 163 ? -4.531 -47.719 -1.272 1 90.38 163 LYS B C 1
ATOM 4575 O O . LYS B 1 163 ? -5.086 -46.781 -0.7 1 90.38 163 LYS B O 1
ATOM 4580 N N . ALA B 1 164 ? -3.355 -47.688 -1.731 1 91.31 164 ALA B N 1
ATOM 4581 C CA . ALA B 1 164 ? -2.609 -46.438 -1.727 1 91.31 164 ALA B CA 1
ATOM 4582 C C . ALA B 1 164 ? -3.348 -45.344 -2.514 1 91.31 164 ALA B C 1
ATOM 4584 O O . ALA B 1 164 ? -3.422 -44.188 -2.08 1 91.31 164 ALA B O 1
ATOM 4585 N N . GLN B 1 165 ? -3.861 -45.625 -3.625 1 91.12 165 GLN B N 1
ATOM 4586 C CA . GLN B 1 165 ? -4.609 -44.688 -4.441 1 91.12 165 GLN B CA 1
ATOM 4587 C C . GLN B 1 165 ? -5.887 -44.219 -3.734 1 91.12 165 GLN B C 1
ATOM 4589 O O . GLN B 1 165 ? -6.254 -43.062 -3.793 1 91.12 165 GLN B O 1
ATOM 4594 N N . GLU B 1 166 ? -6.523 -45.25 -3.17 1 92.75 166 GLU B N 1
ATOM 4595 C CA . GLU B 1 166 ? -7.715 -44.938 -2.389 1 92.75 166 GLU B CA 1
ATOM 4596 C C . GLU B 1 166 ? -7.402 -43.906 -1.302 1 92.75 166 GLU B C 1
ATOM 4598 O O . GLU B 1 166 ? -8.133 -42.906 -1.142 1 92.75 166 GLU B O 1
ATOM 4603 N N . ILE B 1 167 ? -6.309 -44.125 -0.579 1 93.38 167 ILE B N 1
ATOM 4604 C CA . ILE B 1 167 ? -5.895 -43.219 0.492 1 93.38 167 ILE B CA 1
ATOM 4605 C C . ILE B 1 167 ? -5.543 -41.844 -0.091 1 93.38 167 ILE B C 1
ATOM 4607 O O . ILE B 1 167 ? -5.867 -40.812 0.497 1 93.38 167 ILE B O 1
ATOM 4611 N N . ASP B 1 168 ? -4.895 -41.812 -1.214 1 93.12 168 ASP B N 1
ATOM 4612 C CA . ASP B 1 168 ? -4.527 -40.562 -1.88 1 93.12 168 ASP B CA 1
ATOM 4613 C C . ASP B 1 168 ? -5.766 -39.75 -2.229 1 93.12 168 ASP B C 1
ATOM 4615 O O . ASP B 1 168 ? -5.785 -38.531 -2.031 1 93.12 168 ASP B O 1
ATOM 4619 N N . PHE B 1 169 ? -6.809 -40.375 -2.758 1 93.94 169 PHE B N 1
ATOM 4620 C CA . PHE B 1 169 ? -8.047 -39.688 -3.111 1 93.94 169 PHE B CA 1
ATOM 4621 C C . PHE B 1 169 ? -8.734 -39.125 -1.869 1 93.94 169 PHE B C 1
ATOM 4623 O O . PHE B 1 169 ? -9.227 -38 -1.875 1 93.94 169 PHE B O 1
ATOM 4630 N N . LYS B 1 170 ? -8.648 -39.938 -0.852 1 94 170 LYS B N 1
ATOM 4631 C CA . LYS B 1 170 ? -9.281 -39.5 0.392 1 94 170 LYS B CA 1
ATOM 4632 C C . LYS B 1 170 ? -8.547 -38.281 0.988 1 94 170 LYS B C 1
ATOM 4634 O O . LYS B 1 170 ? -9.172 -37.375 1.497 1 94 170 LYS B O 1
ATOM 4639 N N . LYS B 1 171 ? -7.258 -38.406 0.967 1 93.75 171 LYS B N 1
ATOM 4640 C CA . LYS B 1 171 ? -6.457 -37.281 1.431 1 93.75 171 LYS B CA 1
ATOM 4641 C C . LYS B 1 171 ? -6.762 -36 0.624 1 93.75 171 LYS B C 1
ATOM 4643 O O . LYS B 1 171 ? -6.883 -34.938 1.188 1 93.75 171 LYS B O 1
ATOM 4648 N N . LYS B 1 172 ? -6.859 -36.062 -0.695 1 94.81 172 LYS B N 1
ATOM 4649 C CA . LYS B 1 172 ? -7.184 -34.938 -1.556 1 94.81 172 LYS B CA 1
ATOM 4650 C C . LYS B 1 172 ? -8.555 -34.375 -1.214 1 94.81 172 LYS B C 1
ATOM 4652 O O . LYS B 1 172 ? -8.734 -33.156 -1.18 1 94.81 172 LYS B O 1
ATOM 4657 N N . LEU B 1 173 ? -9.492 -35.25 -0.995 1 94.5 173 LEU B N 1
ATOM 4658 C CA . LEU B 1 173 ? -10.836 -34.812 -0.641 1 94.5 173 LEU B CA 1
ATOM 4659 C C . LEU B 1 173 ? -10.82 -34.031 0.669 1 94.5 173 LEU B C 1
ATOM 4661 O O . LEU B 1 173 ? -11.484 -33 0.791 1 94.5 173 LEU B O 1
ATOM 4665 N N . ILE B 1 174 ? -10.039 -34.5 1.647 1 93.94 174 ILE B N 1
ATOM 4666 C CA . ILE B 1 174 ? -9.906 -33.812 2.922 1 93.94 174 ILE B CA 1
ATOM 4667 C C . ILE B 1 174 ? -9.281 -32.438 2.697 1 93.94 174 ILE B C 1
ATOM 4669 O O . ILE B 1 174 ? -9.719 -31.438 3.287 1 93.94 174 ILE B O 1
ATOM 4673 N N . SER B 1 175 ? -8.234 -32.406 1.865 1 94.88 175 SER B N 1
ATOM 4674 C CA . SER B 1 175 ? -7.594 -31.125 1.528 1 94.88 175 SER B CA 1
ATOM 4675 C C . SER B 1 175 ? -8.586 -30.156 0.891 1 94.88 175 SER B C 1
ATOM 4677 O O . SER B 1 175 ? -8.578 -28.969 1.192 1 94.88 175 SER B O 1
ATOM 4679 N N . LEU B 1 176 ? -9.438 -30.609 -0.005 1 95.31 176 LEU B N 1
ATOM 4680 C CA . LEU B 1 176 ? -10.445 -29.797 -0.665 1 95.31 176 LEU B CA 1
ATOM 4681 C C . LEU B 1 176 ? -11.461 -29.266 0.344 1 95.31 176 LEU B C 1
ATOM 4683 O O . LEU B 1 176 ? -11.891 -28.109 0.256 1 95.31 176 LEU B O 1
ATOM 4687 N N . ARG B 1 177 ? -11.75 -30.109 1.279 1 93.94 177 ARG B N 1
ATOM 4688 C CA . ARG B 1 177 ? -12.688 -29.688 2.316 1 93.94 177 ARG B CA 1
ATOM 4689 C C . ARG B 1 177 ? -12.086 -28.594 3.197 1 93.94 177 ARG B C 1
ATOM 4691 O O . ARG B 1 177 ? -12.789 -27.688 3.643 1 93.94 177 ARG B O 1
ATOM 4698 N N . GLN B 1 178 ? -10.836 -28.688 3.488 1 93.38 178 GLN B N 1
ATOM 4699 C CA . GLN B 1 178 ? -10.141 -27.641 4.23 1 93.38 178 GLN B CA 1
ATOM 4700 C C . GLN B 1 178 ? -10.133 -26.328 3.461 1 93.38 178 GLN B C 1
ATOM 4702 O O . GLN B 1 178 ? -10.312 -25.266 4.047 1 93.38 178 GLN B O 1
ATOM 4707 N N . GLU B 1 179 ? -9.93 -26.391 2.146 1 93.88 179 GLU B N 1
ATOM 4708 C CA . GLU B 1 179 ? -9.953 -25.203 1.303 1 93.88 179 GLU B CA 1
ATOM 4709 C C . GLU B 1 179 ? -11.336 -24.547 1.305 1 93.88 179 GLU B C 1
ATOM 4711 O O . GLU B 1 179 ? -11.453 -23.328 1.311 1 93.88 179 GLU B O 1
ATOM 4716 N N . VAL B 1 180 ? -12.328 -25.359 1.296 1 92.31 180 VAL B N 1
ATOM 4717 C CA . VAL B 1 180 ? -13.695 -24.859 1.309 1 92.31 180 VAL B CA 1
ATOM 4718 C C . VAL B 1 180 ? -13.953 -24.094 2.605 1 92.31 180 VAL B C 1
ATOM 4720 O O . VAL B 1 180 ? -14.641 -23.062 2.604 1 92.31 180 VAL B O 1
ATOM 4723 N N . GLU B 1 181 ? -13.367 -24.641 3.686 1 92.62 181 GLU B N 1
ATOM 4724 C CA . GLU B 1 181 ? -13.539 -23.969 4.969 1 92.62 181 GLU B CA 1
ATOM 4725 C C . GLU B 1 181 ? -12.93 -22.578 4.941 1 92.62 181 GLU B C 1
ATOM 4727 O O . GLU B 1 181 ? -13.492 -21.625 5.508 1 92.62 181 GLU B O 1
ATOM 4732 N N . GLU B 1 182 ? -11.805 -22.469 4.312 1 93.19 182 GLU B N 1
ATOM 4733 C CA . GLU B 1 182 ? -11.18 -21.156 4.168 1 93.19 182 GLU B CA 1
ATOM 4734 C C . GLU B 1 182 ? -12.039 -20.234 3.316 1 93.19 182 GLU B C 1
ATOM 4736 O O . GLU B 1 182 ? -12.164 -19.047 3.623 1 93.19 182 GLU B O 1
ATOM 4741 N N . GLN B 1 183 ? -12.625 -20.734 2.273 1 94.88 183 GLN B N 1
ATOM 4742 C CA . GLN B 1 183 ? -13.477 -19.938 1.39 1 94.88 183 GLN B CA 1
ATOM 4743 C C . GLN B 1 183 ? -14.773 -19.547 2.088 1 94.88 183 GLN B C 1
ATOM 4745 O O . GLN B 1 183 ? -15.297 -18.453 1.862 1 94.88 183 GLN B O 1
ATOM 4750 N N . GLN B 1 184 ? -15.219 -20.5 2.918 1 94.5 184 GLN B N 1
ATOM 4751 C CA . GLN B 1 184 ? -16.406 -20.219 3.713 1 94.5 184 GLN B CA 1
ATOM 4752 C C . GLN B 1 184 ? -16.188 -19.016 4.629 1 94.5 184 GLN B C 1
ATOM 4754 O O . GLN B 1 184 ? -17.047 -18.141 4.742 1 94.5 184 GLN B O 1
ATOM 4759 N N . VAL B 1 185 ? -15.016 -19 5.277 1 94.12 185 VAL B N 1
ATOM 4760 C CA . VAL B 1 185 ? -14.688 -17.906 6.172 1 94.12 185 VAL B CA 1
ATOM 4761 C C . VAL B 1 185 ? -14.711 -16.578 5.406 1 94.12 185 VAL B C 1
ATOM 4763 O O . VAL B 1 185 ? -15.305 -15.602 5.867 1 94.12 185 VAL B O 1
ATOM 4766 N N . GLU B 1 186 ? -14.148 -16.547 4.242 1 94.81 186 GLU B N 1
ATOM 4767 C CA . GLU B 1 186 ? -14.07 -15.352 3.42 1 94.81 186 GLU B CA 1
ATOM 4768 C C . GLU B 1 186 ? -15.453 -14.906 2.961 1 94.81 186 GLU B C 1
ATOM 4770 O O . GLU B 1 186 ? -15.797 -13.727 3.047 1 94.81 186 GLU B O 1
ATOM 4775 N N . LEU B 1 187 ? -16.266 -15.844 2.469 1 96.19 187 LEU B N 1
ATOM 4776 C CA . LEU B 1 187 ? -17.594 -15.516 1.947 1 96.19 187 LEU B CA 1
ATOM 4777 C C . LEU B 1 187 ? -18.516 -15.039 3.064 1 96.19 187 LEU B C 1
ATOM 4779 O O . LEU B 1 187 ? -19.234 -14.055 2.896 1 96.19 187 LEU B O 1
ATOM 4783 N N . LYS B 1 188 ? -18.422 -15.695 4.172 1 95.94 188 LYS B N 1
ATOM 4784 C CA . LYS B 1 188 ? -19.25 -15.305 5.309 1 95.94 188 LYS B CA 1
ATOM 4785 C C . LYS B 1 188 ? -18.875 -13.914 5.805 1 95.94 188 LYS B C 1
ATOM 4787 O O . LYS B 1 188 ? -19.75 -13.156 6.246 1 95.94 188 LYS B O 1
ATOM 4792 N N . ALA B 1 189 ? -17.594 -13.633 5.777 1 95.44 189 ALA B N 1
ATOM 4793 C CA . ALA B 1 189 ? -17.141 -12.305 6.176 1 95.44 189 ALA B CA 1
ATOM 4794 C C . ALA B 1 189 ? -17.719 -11.234 5.246 1 95.44 189 ALA B C 1
ATOM 4796 O O . ALA B 1 189 ? -18.094 -10.148 5.695 1 95.44 189 ALA B O 1
ATOM 4797 N N . LEU B 1 190 ? -17.812 -11.492 3.922 1 96.5 190 LEU B N 1
ATOM 4798 C CA . LEU B 1 190 ? -18.312 -10.539 2.936 1 96.5 190 LEU B CA 1
ATOM 4799 C C . LEU B 1 190 ? -19.828 -10.367 3.068 1 96.5 190 LEU B C 1
ATOM 4801 O O . LEU B 1 190 ? -20.344 -9.258 2.895 1 96.5 190 LEU B O 1
ATOM 4805 N N . LEU B 1 191 ? -20.484 -11.469 3.426 1 96.44 191 LEU B N 1
ATOM 4806 C CA . LEU B 1 191 ? -21.938 -11.453 3.477 1 96.44 191 LEU B CA 1
ATOM 4807 C C . LEU B 1 191 ? -22.422 -11.148 4.887 1 96.44 191 LEU B C 1
ATOM 4809 O O . LEU B 1 191 ? -23.625 -10.93 5.098 1 96.44 191 LEU B O 1
ATOM 4813 N N . MET B 1 192 ? -21.531 -11.172 5.891 1 95.19 192 MET B N 1
ATOM 4814 C CA . MET B 1 192 ? -21.844 -10.906 7.297 1 95.19 192 MET B CA 1
ATOM 4815 C C . MET B 1 192 ? -22.766 -11.984 7.863 1 95.19 192 MET B C 1
ATOM 4817 O O . MET B 1 192 ? -23.766 -11.68 8.516 1 95.19 192 MET B O 1
ATOM 4821 N N . PHE B 1 193 ? -22.391 -13.25 7.477 1 94.12 193 PHE B N 1
ATOM 4822 C CA . PHE B 1 193 ? -23.141 -14.391 8.008 1 94.12 193 PHE B CA 1
ATOM 4823 C C . PHE B 1 193 ? -22.5 -14.898 9.297 1 94.12 193 PHE B C 1
ATOM 4825 O O . PHE B 1 193 ? -21.297 -14.734 9.5 1 94.12 193 PHE B O 1
ATOM 4832 N N . PRO B 1 194 ? -23.281 -15.461 10.195 1 93.75 194 PRO B N 1
ATOM 4833 C CA . PRO B 1 194 ? -22.719 -16.031 11.422 1 93.75 194 PRO B CA 1
ATOM 4834 C C . PRO B 1 194 ? -21.859 -17.266 11.164 1 93.75 194 PRO B C 1
ATOM 4836 O O . PRO B 1 194 ? -21.953 -17.875 10.094 1 93.75 194 PRO B O 1
ATOM 4839 N N . ALA B 1 195 ? -21.016 -17.594 12.102 1 91.19 195 ALA B N 1
ATOM 4840 C CA . ALA B 1 195 ? -20.031 -18.672 11.984 1 91.19 195 ALA B CA 1
ATOM 4841 C C . ALA B 1 195 ? -20.703 -20.016 11.781 1 91.19 195 ALA B C 1
ATOM 4843 O O . ALA B 1 195 ? -20.188 -20.891 11.094 1 91.19 195 ALA B O 1
ATOM 4844 N N . LYS B 1 196 ? -21.906 -20.188 12.25 1 92.19 196 LYS B N 1
ATOM 4845 C CA . LYS B 1 196 ? -22.594 -21.484 12.227 1 92.19 196 LYS B CA 1
ATOM 4846 C C . LYS B 1 196 ? -23.203 -21.766 10.852 1 92.19 196 LYS B C 1
ATOM 4848 O O . LYS B 1 196 ? -23.578 -22.891 10.547 1 92.19 196 LYS B O 1
ATOM 4853 N N . THR B 1 197 ? -23.219 -20.797 10 1 91.88 197 THR B N 1
ATOM 4854 C CA . THR B 1 197 ? -23.828 -20.938 8.688 1 91.88 197 THR B CA 1
ATOM 4855 C C . THR B 1 197 ? -22.875 -21.625 7.707 1 91.88 197 THR B C 1
ATOM 4857 O O . THR B 1 197 ? -21.672 -21.375 7.734 1 91.88 197 THR B O 1
ATOM 4860 N N . HIS B 1 198 ? -23.375 -22.531 6.934 1 92 198 HIS B N 1
ATOM 4861 C CA . HIS B 1 198 ? -22.641 -23.125 5.824 1 92 198 HIS B CA 1
ATOM 4862 C C . HIS B 1 198 ? -23.281 -22.781 4.488 1 92 198 HIS B C 1
ATOM 4864 O O . HIS B 1 198 ? -24.469 -23.047 4.285 1 92 198 HIS B O 1
ATOM 4870 N N . ILE B 1 199 ? -22.5 -22.219 3.635 1 93 199 ILE B N 1
ATOM 4871 C CA . ILE B 1 199 ? -23.031 -21.688 2.391 1 93 199 ILE B CA 1
ATOM 4872 C C . ILE B 1 199 ? -22.75 -22.641 1.244 1 93 199 ILE B C 1
ATOM 4874 O O . ILE B 1 199 ? -21.609 -23.094 1.065 1 93 199 ILE B O 1
ATOM 4878 N N . VAL B 1 200 ? -23.719 -23.031 0.508 1 92.69 200 VAL B N 1
ATOM 4879 C CA . VAL B 1 200 ? -23.594 -23.812 -0.718 1 92.69 200 VAL B CA 1
ATOM 4880 C C . VAL B 1 200 ? -24.125 -23 -1.901 1 92.69 200 VAL B C 1
ATOM 4882 O O . VAL B 1 200 ? -25.219 -22.438 -1.835 1 92.69 200 VAL B O 1
ATOM 4885 N N . ILE B 1 201 ? -23.312 -22.875 -2.91 1 93.81 201 ILE B N 1
ATOM 4886 C CA . ILE B 1 201 ? -23.719 -22.125 -4.094 1 93.81 201 ILE B CA 1
ATOM 4887 C C . ILE B 1 201 ? -24.469 -23.047 -5.051 1 93.81 201 ILE B C 1
ATOM 4889 O O . ILE B 1 201 ? -23.969 -24.109 -5.43 1 93.81 201 ILE B O 1
ATOM 4893 N N . SER B 1 202 ? -25.594 -22.609 -5.457 1 93.19 202 SER B N 1
ATOM 4894 C CA . SER B 1 202 ? -26.5 -23.469 -6.238 1 93.19 202 SER B CA 1
ATOM 4895 C C . SER B 1 202 ? -26.234 -23.328 -7.73 1 93.19 202 SER B C 1
ATOM 4897 O O . SER B 1 202 ? -26.656 -24.172 -8.523 1 93.19 202 SER B O 1
ATOM 4899 N N . ASP B 1 203 ? -25.5 -22.312 -8.141 1 91.25 203 ASP B N 1
ATOM 4900 C CA . ASP B 1 203 ? -25.234 -22.062 -9.555 1 91.25 203 ASP B CA 1
ATOM 4901 C C . ASP B 1 203 ? -24.375 -23.172 -10.156 1 91.25 203 ASP B C 1
ATOM 4903 O O . ASP B 1 203 ? -23.578 -23.797 -9.453 1 91.25 203 ASP B O 1
ATOM 4907 N N . SER B 1 204 ? -24.578 -23.359 -11.406 1 90.56 204 SER B N 1
ATOM 4908 C CA . SER B 1 204 ? -23.719 -24.297 -12.117 1 90.56 204 SER B CA 1
ATOM 4909 C C . SER B 1 204 ? -22.359 -23.656 -12.438 1 90.56 204 SER B C 1
ATOM 4911 O O . SER B 1 204 ? -22.266 -22.438 -12.609 1 90.56 204 SER B O 1
ATOM 4913 N N . PHE B 1 205 ? -21.375 -24.438 -12.398 1 90.75 205 PHE B N 1
ATOM 4914 C CA . PHE B 1 205 ? -20.047 -23.969 -12.75 1 90.75 205 PHE B CA 1
ATOM 4915 C C . PHE B 1 205 ? -19.859 -23.953 -14.258 1 90.75 205 PHE B C 1
ATOM 4917 O O . PHE B 1 205 ? -19.609 -25 -14.867 1 90.75 205 PHE B O 1
ATOM 4924 N N . THR B 1 206 ? -20.078 -22.781 -14.836 1 87.31 206 THR B N 1
ATOM 4925 C CA . THR B 1 206 ? -20.031 -22.656 -16.297 1 87.31 206 THR B CA 1
ATOM 4926 C C . THR B 1 206 ? -19 -21.609 -16.719 1 87.31 206 THR B C 1
ATOM 4928 O O . THR B 1 206 ? -18.531 -20.844 -15.883 1 87.31 206 THR B O 1
ATOM 4931 N N . MET B 1 207 ? -18.594 -21.688 -17.953 1 86.56 207 MET B N 1
ATOM 4932 C CA . MET B 1 207 ? -17.75 -20.656 -18.547 1 86.56 207 MET B CA 1
ATOM 4933 C C . MET B 1 207 ? -18.516 -19.359 -18.734 1 86.56 207 MET B C 1
ATOM 4935 O O . MET B 1 207 ? -19.734 -19.359 -18.859 1 86.56 207 MET B O 1
ATOM 4939 N N . PRO B 1 208 ? -17.734 -18.297 -18.703 1 85.38 208 PRO B N 1
ATOM 4940 C CA . PRO B 1 208 ? -18.422 -17.031 -18.984 1 85.38 208 PRO B CA 1
ATOM 4941 C C . PRO B 1 208 ? -19.047 -16.984 -20.375 1 85.38 208 PRO B C 1
ATOM 4943 O O . PRO B 1 208 ? -18.484 -17.547 -21.328 1 85.38 208 PRO B O 1
ATOM 4946 N N . ASP B 1 209 ? -20.266 -16.578 -20.547 1 72.44 209 ASP B N 1
ATOM 4947 C CA . ASP B 1 209 ? -21.016 -16.578 -21.797 1 72.44 209 ASP B CA 1
ATOM 4948 C C . ASP B 1 209 ? -20.578 -15.438 -22.719 1 72.44 209 ASP B C 1
ATOM 4950 O O . ASP B 1 209 ? -20.875 -15.438 -23.906 1 72.44 209 ASP B O 1
ATOM 4954 N N . LYS B 1 210 ? -19.734 -14.602 -22.297 1 74.88 210 LYS B N 1
ATOM 4955 C CA . LYS B 1 210 ? -19.469 -13.406 -23.094 1 74.88 210 LYS B CA 1
ATOM 4956 C C . LYS B 1 210 ? -18.219 -13.586 -23.953 1 74.88 210 LYS B C 1
ATOM 4958 O O . LYS B 1 210 ? -17.188 -14.062 -23.453 1 74.88 210 LYS B O 1
ATOM 4963 N N . GLU B 1 211 ? -18.438 -13.359 -25.312 1 72.94 211 GLU B N 1
ATOM 4964 C CA . GLU B 1 211 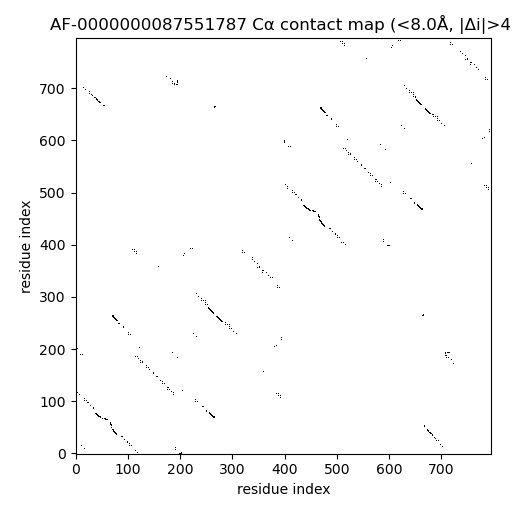? -17.297 -13.32 -26.219 1 72.94 211 GLU B CA 1
ATOM 4965 C C . GLU B 1 211 ? -16.672 -11.93 -26.266 1 72.94 211 GLU B C 1
ATOM 4967 O O . GLU B 1 211 ? -17.359 -10.938 -26.516 1 72.94 211 GLU B O 1
ATOM 4972 N N . LEU B 1 212 ? -15.484 -11.945 -25.812 1 80.69 212 LEU B N 1
ATOM 4973 C CA . LEU B 1 212 ? -14.781 -10.672 -25.797 1 80.69 212 LEU B CA 1
ATOM 4974 C C . LEU B 1 212 ? -14.008 -10.461 -27.094 1 80.69 212 LEU B C 1
ATOM 4976 O O . LEU B 1 212 ? -13.453 -11.414 -27.641 1 80.69 212 LEU B O 1
ATOM 4980 N N . SER B 1 213 ? -14.219 -9.297 -27.641 1 79.31 213 SER B N 1
ATOM 4981 C CA . SER B 1 213 ? -13.516 -8.953 -28.875 1 79.31 213 SER B CA 1
ATOM 4982 C C . SER B 1 213 ? -12.352 -8.016 -28.609 1 79.31 213 SER B C 1
ATOM 4984 O O . SER B 1 213 ? -12.43 -7.152 -27.734 1 79.31 213 SER B O 1
ATOM 4986 N N . GLU B 1 214 ? -11.258 -8.195 -29.312 1 81.38 214 GLU B N 1
ATOM 4987 C CA . GLU B 1 214 ? -10.094 -7.32 -29.234 1 81.38 214 GLU B CA 1
ATOM 4988 C C . GLU B 1 214 ? -10.445 -5.887 -29.609 1 81.38 214 GLU B C 1
ATOM 4990 O O . GLU B 1 214 ? -9.781 -4.941 -29.172 1 81.38 214 GLU B O 1
ATOM 4995 N N . LEU B 1 215 ? -11.508 -5.723 -30.344 1 80.88 215 LEU B N 1
ATOM 4996 C CA . LEU B 1 215 ? -11.93 -4.406 -30.812 1 80.88 215 LEU B CA 1
ATOM 4997 C C . LEU B 1 215 ? -12.422 -3.557 -29.641 1 80.88 215 LEU B C 1
ATOM 4999 O O . LEU B 1 215 ? -12.359 -2.326 -29.703 1 80.88 215 LEU B O 1
ATOM 5003 N N . GLU B 1 216 ? -12.781 -4.25 -28.641 1 87.12 216 GLU B N 1
ATOM 5004 C CA . GLU B 1 216 ? -13.328 -3.535 -27.5 1 87.12 216 GLU B CA 1
ATOM 5005 C C . GLU B 1 216 ? -12.227 -3.105 -26.531 1 87.12 216 GLU B C 1
ATOM 5007 O O . GLU B 1 216 ? -12.461 -2.285 -25.641 1 87.12 216 GLU B O 1
ATOM 5012 N N . LEU B 1 217 ? -11.039 -3.572 -26.75 1 88.56 217 LEU B N 1
ATOM 5013 C CA . LEU B 1 217 ? -9.938 -3.334 -25.812 1 88.56 217 LEU B CA 1
ATOM 5014 C C . LEU B 1 217 ? -9.625 -1.846 -25.703 1 88.56 217 LEU B C 1
ATOM 5016 O O . LEU B 1 217 ? -9.539 -1.303 -24.609 1 88.56 217 LEU B O 1
ATOM 5020 N N . ASP B 1 218 ? -9.555 -1.186 -26.828 1 88.38 218 ASP B N 1
ATOM 5021 C CA . ASP B 1 218 ? -9.234 0.239 -26.828 1 88.38 218 ASP B CA 1
ATOM 5022 C C . ASP B 1 218 ? -10.344 1.053 -26.172 1 88.38 218 ASP B C 1
ATOM 5024 O O . ASP B 1 218 ? -10.07 2.029 -25.469 1 88.38 218 ASP B O 1
ATOM 5028 N N . GLN B 1 219 ? -11.523 0.589 -26.453 1 90.44 219 GLN B N 1
ATOM 5029 C CA . GLN B 1 219 ? -12.656 1.277 -25.844 1 90.44 219 GLN B CA 1
ATOM 5030 C C . GLN B 1 219 ? -12.641 1.13 -24.328 1 90.44 219 GLN B C 1
ATOM 5032 O O . GLN B 1 219 ? -12.922 2.084 -23.594 1 90.44 219 GLN B O 1
ATOM 5037 N N . TRP B 1 220 ? -12.312 -0.037 -23.828 1 92.06 220 TRP B N 1
ATOM 5038 C CA . TRP B 1 220 ? -12.242 -0.287 -22.391 1 92.06 220 TRP B CA 1
ATOM 5039 C C . TRP B 1 220 ? -11.148 0.559 -21.75 1 92.06 220 TRP B C 1
ATOM 5041 O O . TRP B 1 220 ? -11.336 1.097 -20.656 1 92.06 220 TRP B O 1
ATOM 5051 N N . ILE B 1 221 ? -10.047 0.715 -22.453 1 92 221 ILE B N 1
ATOM 5052 C CA . ILE B 1 221 ? -8.922 1.495 -21.953 1 92 221 ILE B CA 1
ATOM 5053 C C . ILE B 1 221 ? -9.336 2.959 -21.812 1 92 221 ILE B C 1
ATOM 5055 O O . ILE B 1 221 ? -9.07 3.59 -20.781 1 92 221 ILE B O 1
ATOM 5059 N N . GLU B 1 222 ? -10.047 3.471 -22.797 1 91.94 222 GLU B N 1
ATOM 5060 C CA . GLU B 1 222 ? -10.492 4.859 -22.766 1 91.94 222 GLU B CA 1
ATOM 5061 C C . GLU B 1 222 ? -11.555 5.074 -21.688 1 91.94 222 GLU B C 1
ATOM 5063 O O . GLU B 1 222 ? -11.531 6.074 -20.969 1 91.94 222 GLU B O 1
ATOM 5068 N N . LYS B 1 223 ? -12.414 4.137 -21.578 1 91.19 223 LYS B N 1
ATOM 5069 C CA . LYS B 1 223 ? -13.469 4.227 -20.562 1 91.19 223 LYS B CA 1
ATOM 5070 C C . LYS B 1 223 ? -12.883 4.184 -19.156 1 91.19 223 LYS B C 1
ATOM 5072 O O . LYS B 1 223 ? -13.336 4.898 -18.266 1 91.19 223 LYS B O 1
ATOM 5077 N N . ALA B 1 224 ? -11.898 3.363 -18.922 1 93.06 224 ALA B N 1
ATOM 5078 C CA . ALA B 1 224 ? -11.258 3.234 -17.625 1 93.06 224 ALA B CA 1
ATOM 5079 C C . ALA B 1 224 ? -10.539 4.527 -17.234 1 93.06 224 ALA B C 1
ATOM 5081 O O . ALA B 1 224 ? -10.586 4.941 -16.078 1 93.06 224 ALA B O 1
ATOM 5082 N N . LYS B 1 225 ? -9.977 5.207 -18.188 1 92.56 225 LYS B N 1
ATOM 5083 C CA . LYS B 1 225 ? -9.273 6.457 -17.953 1 92.56 225 LYS B CA 1
ATOM 5084 C C . LYS B 1 225 ? -10.219 7.523 -17.406 1 92.56 225 LYS B C 1
ATOM 5086 O O . LYS B 1 225 ? -9.812 8.352 -16.578 1 92.56 225 LYS B O 1
ATOM 5091 N N . GLU B 1 226 ? -11.445 7.336 -17.766 1 91.25 226 GLU B N 1
ATOM 5092 C CA . GLU B 1 226 ? -12.398 8.391 -17.438 1 91.25 226 GLU B CA 1
ATOM 5093 C C . GLU B 1 226 ? -13.219 8.039 -16.203 1 91.25 226 GLU B C 1
ATOM 5095 O O . GLU B 1 226 ? -13.633 8.914 -15.453 1 91.25 226 GLU B O 1
ATOM 5100 N N . ASN B 1 227 ? -13.398 6.734 -16.016 1 90.94 227 ASN B N 1
ATOM 5101 C CA . ASN B 1 227 ? -14.438 6.395 -15.047 1 90.94 227 ASN B CA 1
ATOM 5102 C C . ASN B 1 227 ? -13.898 5.504 -13.938 1 90.94 227 ASN B C 1
ATOM 5104 O O . ASN B 1 227 ? -14.594 5.242 -12.953 1 90.94 227 ASN B O 1
ATOM 5108 N N . ARG B 1 228 ? -12.711 5.008 -14.055 1 94.62 228 ARG B N 1
ATOM 5109 C CA . ARG B 1 228 ? -12.211 4.09 -13.039 1 94.62 228 ARG B CA 1
ATOM 5110 C C . ARG B 1 228 ? -12 4.809 -11.711 1 94.62 228 ARG B C 1
ATOM 5112 O O . ARG B 1 228 ? -11.359 5.859 -11.656 1 94.62 228 ARG B O 1
ATOM 5119 N N . PRO B 1 229 ? -12.531 4.246 -10.648 1 95.62 229 PRO B N 1
ATOM 5120 C CA . PRO B 1 229 ? -12.562 4.941 -9.359 1 95.62 229 PRO B CA 1
ATOM 5121 C C . PRO B 1 229 ? -11.164 5.312 -8.859 1 95.62 229 PRO B C 1
ATOM 5123 O O . PRO B 1 229 ? -10.969 6.402 -8.32 1 95.62 229 PRO B O 1
ATOM 5126 N N . ASP B 1 230 ? -10.164 4.473 -8.984 1 95.19 230 ASP B N 1
ATOM 5127 C CA . ASP B 1 230 ? -8.828 4.773 -8.484 1 95.19 230 ASP B CA 1
ATOM 5128 C C . ASP B 1 230 ? -8.219 5.965 -9.219 1 95.19 230 ASP B C 1
ATOM 5130 O O . ASP B 1 230 ? -7.496 6.766 -8.625 1 95.19 230 ASP B O 1
ATOM 5134 N N . ILE B 1 231 ? -8.492 6.098 -10.516 1 96.69 231 ILE B N 1
ATOM 5135 C CA . ILE B 1 231 ? -8.039 7.25 -11.289 1 96.69 231 ILE B CA 1
ATOM 5136 C C . ILE B 1 231 ? -8.812 8.492 -10.867 1 96.69 231 ILE B C 1
ATOM 5138 O O . ILE B 1 231 ? -8.234 9.57 -10.711 1 96.69 231 ILE B O 1
ATOM 5142 N N . LEU B 1 232 ? -10.109 8.312 -10.609 1 97.31 232 LEU B N 1
ATOM 5143 C CA . LEU B 1 232 ? -10.93 9.43 -10.156 1 97.31 232 LEU B CA 1
ATOM 5144 C C . LEU B 1 232 ? -10.453 9.945 -8.805 1 97.31 232 LEU B C 1
ATOM 5146 O O . LEU B 1 232 ? -10.477 11.156 -8.562 1 97.31 232 LEU B O 1
ATOM 5150 N N . ILE B 1 233 ? -10.008 9.062 -7.973 1 97.75 233 ILE B N 1
ATOM 5151 C CA . ILE B 1 233 ? -9.5 9.438 -6.656 1 97.75 233 ILE B CA 1
ATOM 5152 C C . ILE B 1 233 ? -8.273 10.328 -6.816 1 97.75 233 ILE B C 1
ATOM 5154 O O . ILE B 1 233 ? -8.18 11.383 -6.18 1 97.75 233 ILE B O 1
ATOM 5158 N N . THR B 1 234 ? -7.32 9.914 -7.688 1 97.38 234 THR B N 1
ATOM 5159 C CA . THR B 1 234 ? -6.105 10.695 -7.867 1 97.38 234 THR B CA 1
ATOM 5160 C C . THR B 1 234 ? -6.41 12.016 -8.57 1 97.38 234 THR B C 1
ATOM 5162 O O . THR B 1 234 ? -5.797 13.039 -8.273 1 97.38 234 THR B O 1
ATOM 5165 N N . LYS B 1 235 ? -7.344 12 -9.492 1 97.75 235 LYS B N 1
ATOM 5166 C CA . LYS B 1 235 ? -7.773 13.25 -10.125 1 97.75 235 LYS B CA 1
ATOM 5167 C C . LYS B 1 235 ? -8.383 14.203 -9.109 1 97.75 235 LYS B C 1
ATOM 5169 O O . LYS B 1 235 ? -8.156 15.414 -9.172 1 97.75 235 LYS B O 1
ATOM 5174 N N . ASN B 1 236 ? -9.156 13.625 -8.211 1 98.31 236 ASN B N 1
ATOM 5175 C CA . ASN B 1 236 ? -9.742 14.422 -7.141 1 98.31 236 ASN B CA 1
ATOM 5176 C C . ASN B 1 236 ? -8.664 15 -6.223 1 98.31 236 ASN B C 1
ATOM 5178 O O . ASN B 1 236 ? -8.805 16.125 -5.723 1 98.31 236 ASN B O 1
ATOM 5182 N N . LYS B 1 237 ? -7.641 14.281 -5.977 1 97.88 237 LYS B N 1
ATOM 5183 C CA . LYS B 1 237 ? -6.523 14.773 -5.18 1 97.88 237 LYS B CA 1
ATOM 5184 C C . LYS B 1 237 ? -5.836 15.945 -5.867 1 97.88 237 LYS B C 1
ATOM 5186 O O . LYS B 1 237 ? -5.359 16.875 -5.199 1 97.88 237 LYS B O 1
ATOM 5191 N N . GLU B 1 238 ? -5.766 15.883 -7.18 1 97.75 238 GLU B N 1
ATOM 5192 C CA . GLU B 1 238 ? -5.234 17.016 -7.938 1 97.75 238 GLU B CA 1
ATOM 5193 C C . GLU B 1 238 ? -6.082 18.266 -7.719 1 97.75 238 GLU B C 1
ATOM 5195 O O . GLU B 1 238 ? -5.543 19.359 -7.48 1 97.75 238 GLU B O 1
ATOM 5200 N N . LYS B 1 239 ? -7.359 18.047 -7.777 1 98.19 239 LYS B N 1
ATOM 5201 C CA . LYS B 1 239 ? -8.281 19.156 -7.543 1 98.19 239 LYS B CA 1
ATOM 5202 C C . LYS B 1 239 ? -8.117 19.719 -6.133 1 98.19 239 LYS B C 1
ATOM 5204 O O . LYS B 1 239 ? -8.125 20.938 -5.938 1 98.19 239 LYS B O 1
ATOM 5209 N N . SER B 1 240 ? -7.977 18.828 -5.199 1 98.31 240 SER B N 1
ATOM 5210 C CA . SER B 1 240 ? -7.785 19.234 -3.809 1 98.31 240 SER B CA 1
ATOM 5211 C C . SER B 1 240 ? -6.492 20.016 -3.631 1 98.31 240 SER B C 1
ATOM 5213 O O . SER B 1 240 ? -6.465 21.016 -2.908 1 98.31 240 SER B O 1
ATOM 5215 N N . ALA B 1 241 ? -5.457 19.547 -4.301 1 98.19 241 ALA B N 1
ATOM 5216 C CA . ALA B 1 241 ? -4.168 20.234 -4.227 1 98.19 241 ALA B CA 1
ATOM 5217 C C . ALA B 1 241 ? -4.262 21.641 -4.832 1 98.19 241 ALA B C 1
ATOM 5219 O O . ALA B 1 241 ? -3.707 22.594 -4.285 1 98.19 241 ALA B O 1
ATOM 5220 N N . GLN B 1 242 ? -4.98 21.766 -5.93 1 98.44 242 GLN B N 1
ATOM 5221 C CA . GLN B 1 242 ? -5.172 23.062 -6.57 1 98.44 242 GLN B CA 1
ATOM 5222 C C . GLN B 1 242 ? -5.953 24.016 -5.664 1 98.44 242 GLN B C 1
ATOM 5224 O O . GLN B 1 242 ? -5.59 25.188 -5.523 1 98.44 242 GLN B O 1
ATOM 5229 N N . LYS B 1 243 ? -6.969 23.422 -5.074 1 98.19 243 LYS B N 1
ATOM 5230 C CA . LYS B 1 243 ? -7.781 24.25 -4.176 1 98.19 243 LYS B CA 1
ATOM 5231 C C . LYS B 1 243 ? -6.996 24.625 -2.926 1 98.19 243 LYS B C 1
ATOM 5233 O O . LYS B 1 243 ? -7.152 25.734 -2.406 1 98.19 243 LYS B O 1
ATOM 5238 N N . ASN B 1 244 ? -6.168 23.75 -2.424 1 98.25 244 ASN B N 1
ATOM 5239 C CA . ASN B 1 244 ? -5.332 24.047 -1.269 1 98.25 244 ASN B CA 1
ATOM 5240 C C . ASN B 1 244 ? -4.336 25.156 -1.573 1 98.25 244 ASN B C 1
ATOM 5242 O O . ASN B 1 244 ? -4.02 25.969 -0.701 1 98.25 244 ASN B O 1
ATOM 5246 N N . LEU B 1 245 ? -3.787 25.203 -2.807 1 98.31 245 LEU B N 1
ATOM 5247 C CA . LEU B 1 245 ? -2.904 26.297 -3.201 1 98.31 245 LEU B CA 1
ATOM 5248 C C . LEU B 1 245 ? -3.637 27.625 -3.145 1 98.31 245 LEU B C 1
ATOM 5250 O O . LEU B 1 245 ? -3.082 28.625 -2.674 1 98.31 245 LEU B O 1
ATOM 5254 N N . GLU B 1 246 ? -4.906 27.625 -3.578 1 98.25 246 GLU B N 1
ATOM 5255 C CA . GLU B 1 246 ? -5.715 28.828 -3.494 1 98.25 246 GLU B CA 1
ATOM 5256 C C . GLU B 1 246 ? -5.91 29.266 -2.045 1 98.25 246 GLU B C 1
ATOM 5258 O O . GLU B 1 246 ? -5.824 30.453 -1.729 1 98.25 246 GLU B O 1
ATOM 5263 N N . LEU B 1 247 ? -6.117 28.25 -1.25 1 97.81 247 LEU B N 1
ATOM 5264 C CA . LEU B 1 247 ? -6.312 28.547 0.167 1 97.81 247 LEU B CA 1
ATOM 5265 C C . LEU B 1 247 ? -5.027 29.078 0.796 1 97.81 247 LEU B C 1
ATOM 5267 O O . LEU B 1 247 ? -5.062 30.047 1.562 1 97.81 247 LEU B O 1
ATOM 5271 N N . GLN B 1 248 ? -3.924 28.5 0.46 1 97.69 248 GLN B N 1
ATOM 5272 C CA . GLN B 1 248 ? -2.645 28.953 0.99 1 97.69 248 GLN B CA 1
ATOM 5273 C C . GLN B 1 248 ? -2.332 30.375 0.529 1 97.69 248 GLN B C 1
ATOM 5275 O O . GLN B 1 248 ? -1.788 31.172 1.291 1 97.69 248 GLN B O 1
ATOM 5280 N N . ASN B 1 249 ? -2.695 30.688 -0.695 1 97.69 249 ASN B N 1
ATOM 5281 C CA . ASN B 1 249 ? -2.521 32.062 -1.189 1 97.69 249 ASN B CA 1
ATOM 5282 C C . ASN B 1 249 ? -3.395 33.031 -0.422 1 97.69 249 ASN B C 1
ATOM 5284 O O . ASN B 1 249 ? -2.975 34.156 -0.158 1 97.69 249 ASN B O 1
ATOM 5288 N N . ALA B 1 250 ? -4.582 32.531 -0.084 1 97.31 250 ALA B N 1
ATOM 5289 C CA . ALA B 1 250 ? -5.492 33.375 0.675 1 97.31 250 ALA B CA 1
ATOM 5290 C C . ALA B 1 250 ? -4.969 33.625 2.09 1 97.31 250 ALA B C 1
ATOM 5292 O O . ALA B 1 250 ? -5.203 34.688 2.676 1 97.31 250 ALA B O 1
ATOM 5293 N N . LEU B 1 251 ? -4.219 32.688 2.621 1 95.81 251 LEU B N 1
ATOM 5294 C CA . LEU B 1 251 ? -3.725 32.75 3.99 1 95.81 251 LEU B CA 1
ATOM 5295 C C . LEU B 1 251 ? -2.6 33.781 4.105 1 95.81 251 LEU B C 1
ATOM 5297 O O . LEU B 1 251 ? -2.234 34.188 5.215 1 95.81 251 LEU B O 1
ATOM 5301 N N . LYS B 1 252 ? -2.125 34.312 2.947 1 94.12 252 LYS B N 1
ATOM 5302 C CA . LYS B 1 252 ? -1.138 35.406 2.924 1 94.12 252 LYS B CA 1
ATOM 5303 C C . LYS B 1 252 ? -1.751 36.719 3.377 1 94.12 252 LYS B C 1
ATOM 5305 O O . LYS B 1 252 ? -1.056 37.562 3.924 1 94.12 252 LYS B O 1
ATOM 5310 N N . THR B 1 253 ? -3.086 36.812 3.121 1 95.75 253 THR B N 1
ATOM 5311 C CA . THR B 1 253 ? -3.793 38.031 3.48 1 95.75 253 THR B CA 1
ATOM 5312 C C . THR B 1 253 ? -4.32 37.938 4.91 1 95.75 253 THR B C 1
ATOM 5314 O O . THR B 1 253 ? -5.051 37.031 5.258 1 95.75 253 THR B O 1
ATOM 5317 N N . PRO B 1 254 ? -3.961 38.875 5.77 1 95.56 254 PRO B N 1
ATOM 5318 C CA . PRO B 1 254 ? -4.41 38.812 7.16 1 95.56 254 PRO B CA 1
ATOM 5319 C C . PRO B 1 254 ? -5.922 39 7.301 1 95.56 254 PRO B C 1
ATOM 5321 O O . PRO B 1 254 ? -6.566 39.594 6.434 1 95.56 254 PRO B O 1
ATOM 5324 N N . ASP B 1 255 ? -6.48 38.469 8.336 1 95.44 255 ASP B N 1
ATOM 5325 C CA . ASP B 1 255 ? -7.883 38.688 8.688 1 95.44 255 ASP B CA 1
ATOM 5326 C C . ASP B 1 255 ? -8.086 40.031 9.391 1 95.44 255 ASP B C 1
ATOM 5328 O O . ASP B 1 255 ? -7.117 40.656 9.844 1 95.44 255 ASP B O 1
ATOM 5332 N N . LEU B 1 256 ? -9.375 40.469 9.414 1 95.69 256 LEU B N 1
ATOM 5333 C CA . LEU B 1 256 ? -9.734 41.719 10.062 1 95.69 256 LEU B CA 1
ATOM 5334 C C . LEU B 1 256 ? -10.617 41.5 11.281 1 95.69 256 LEU B C 1
ATOM 5336 O O . LEU B 1 256 ? -11.539 40.688 11.227 1 95.69 256 LEU B O 1
ATOM 5340 N N . ALA B 1 257 ? -10.18 42.062 12.336 1 95.12 257 ALA B N 1
ATOM 5341 C CA . ALA B 1 257 ? -11.016 42 13.531 1 95.12 257 ALA B CA 1
ATOM 5342 C C . ALA B 1 257 ? -11.617 43.344 13.859 1 95.12 257 ALA B C 1
ATOM 5344 O O . ALA B 1 257 ? -10.883 44.312 14.141 1 95.12 257 ALA B O 1
ATOM 5345 N N . PHE B 1 258 ? -12.969 43.406 13.844 1 94.81 258 PHE B N 1
ATOM 5346 C CA . PHE B 1 258 ? -13.68 44.625 14.188 1 94.81 258 PHE B CA 1
ATOM 5347 C C . PHE B 1 258 ? -14.172 44.594 15.625 1 94.81 258 PHE B C 1
ATOM 5349 O O . PHE B 1 258 ? -14.633 43.562 16.094 1 94.81 258 PHE B O 1
ATOM 5356 N N . SER B 1 259 ? -14.016 45.75 16.266 1 92.69 259 SER B N 1
ATOM 5357 C CA . SER B 1 259 ? -14.484 45.75 17.641 1 92.69 259 SER B CA 1
ATOM 5358 C C . SER B 1 259 ? -15.281 47.031 17.953 1 92.69 259 SER B C 1
ATOM 5360 O O . SER B 1 259 ? -15.078 48.062 17.297 1 92.69 259 SER B O 1
ATOM 5362 N N . ILE B 1 260 ? -16.297 46.844 18.844 1 89.5 260 ILE B N 1
ATOM 5363 C CA . ILE B 1 260 ? -17.062 47.938 19.438 1 89.5 260 ILE B CA 1
ATOM 5364 C C . ILE B 1 260 ? -16.922 47.906 20.953 1 89.5 260 ILE B C 1
ATOM 5366 O O . ILE B 1 260 ? -17.047 46.844 21.562 1 89.5 260 ILE B O 1
ATOM 5370 N N . GLY B 1 261 ? -16.516 49.062 21.406 1 85.62 261 GLY B N 1
ATOM 5371 C CA . GLY B 1 261 ? -16.297 49.094 22.844 1 85.62 261 GLY B CA 1
ATOM 5372 C C . GLY B 1 261 ? -17.047 50.188 23.547 1 85.62 261 GLY B C 1
ATOM 5373 O O . GLY B 1 261 ? -17.328 51.25 22.938 1 85.62 261 GLY B O 1
ATOM 5374 N N . TYR B 1 262 ? -17.422 49.906 24.75 1 81.44 262 TYR B N 1
ATOM 5375 C CA . TYR B 1 262 ? -18.031 50.844 25.672 1 81.44 262 TYR B CA 1
ATOM 5376 C C . TYR B 1 262 ? -17.172 51.031 26.922 1 81.44 262 TYR B C 1
ATOM 5378 O O . TYR B 1 262 ? -16.641 50.031 27.469 1 81.44 262 TYR B O 1
ATOM 5386 N N . ASP B 1 263 ? -16.891 52.312 27.219 1 78.81 263 ASP B N 1
ATOM 5387 C CA . ASP B 1 263 ? -16.094 52.625 28.406 1 78.81 263 ASP B CA 1
ATOM 5388 C C . ASP B 1 263 ? -16.75 53.719 29.25 1 78.81 263 ASP B C 1
ATOM 5390 O O . ASP B 1 263 ? -16.938 54.844 28.781 1 78.81 263 ASP B O 1
ATOM 5394 N N . ARG B 1 264 ? -17.047 53.312 30.469 1 75 264 ARG B N 1
ATOM 5395 C CA . ARG B 1 264 ? -17.562 54.281 31.406 1 75 264 ARG B CA 1
ATOM 5396 C C . ARG B 1 264 ? -16.469 54.75 32.375 1 75 264 ARG B C 1
ATOM 5398 O O . ARG B 1 264 ? -16.031 53.969 33.219 1 75 264 ARG B O 1
ATOM 5405 N N . GLY B 1 265 ? -16.109 55.969 32.25 1 64.94 265 GLY B N 1
ATOM 5406 C CA . GLY B 1 265 ? -15.234 56.531 33.281 1 64.94 265 GLY B CA 1
ATOM 5407 C C . GLY B 1 265 ? -13.758 56.375 32.938 1 64.94 265 GLY B C 1
ATOM 5408 O O . GLY B 1 265 ? -12.898 56.812 33.719 1 64.94 265 GLY B O 1
ATOM 5409 N N . GLY B 1 266 ? -13.469 55.625 31.922 1 61.97 266 GLY B N 1
ATOM 5410 C CA . GLY B 1 266 ? -12.062 55.375 31.625 1 61.97 266 GLY B CA 1
ATOM 5411 C C . GLY B 1 266 ? -11.492 56.344 30.609 1 61.97 266 GLY B C 1
ATOM 5412 O O . GLY B 1 266 ? -10.273 56.438 30.469 1 61.97 266 GLY B O 1
ATOM 5413 N N . ASN B 1 267 ? -12.469 57.062 29.984 1 62.44 267 ASN B N 1
ATOM 5414 C CA . ASN B 1 267 ? -12.055 58.031 28.969 1 62.44 267 ASN B CA 1
ATOM 5415 C C . ASN B 1 267 ? -12.422 59.438 29.375 1 62.44 267 ASN B C 1
ATOM 5417 O O . ASN B 1 267 ? -13.008 59.656 30.438 1 62.44 267 ASN B O 1
ATOM 5421 N N . ILE B 1 268 ? -11.891 60.312 28.703 1 61.25 268 ILE B N 1
ATOM 5422 C CA . ILE B 1 268 ? -12.172 61.719 28.984 1 61.25 268 ILE B CA 1
ATOM 5423 C C . ILE B 1 268 ? -13.672 61.969 28.844 1 61.25 268 ILE B C 1
ATOM 5425 O O . ILE B 1 268 ? -14.211 62.906 29.484 1 61.25 268 ILE B O 1
ATOM 5429 N N . MET B 1 269 ? -14.211 61.125 28.094 1 63.38 269 MET B N 1
ATOM 5430 C CA . MET B 1 269 ? -15.648 61.281 27.906 1 63.38 269 MET B CA 1
ATOM 5431 C C . MET B 1 269 ? -16.422 60.281 28.781 1 63.38 269 MET B C 1
ATOM 5433 O O . MET B 1 269 ? -15.984 59.156 28.953 1 63.38 269 MET B O 1
ATOM 5437 N N . LYS B 1 270 ? -17.406 60.875 29.344 1 66.31 270 LYS B N 1
ATOM 5438 C CA . LYS B 1 270 ? -18.297 59.969 30.078 1 66.31 270 LYS B CA 1
ATOM 5439 C C . LYS B 1 270 ? -19.094 59.094 29.125 1 66.31 270 LYS B C 1
ATOM 5441 O O . LYS B 1 270 ? -19.516 59.531 28.062 1 66.31 270 LYS B O 1
ATOM 5446 N N . ASP B 1 271 ? -19.234 57.75 29.281 1 73.25 271 ASP B N 1
ATOM 5447 C CA . ASP B 1 271 ? -19.969 56.781 28.438 1 73.25 271 ASP B CA 1
ATOM 5448 C C . ASP B 1 271 ? -19.391 56.75 27.031 1 73.25 271 ASP B C 1
ATOM 5450 O O . ASP B 1 271 ? -20.125 56.906 26.047 1 73.25 271 ASP B O 1
ATOM 5454 N N . PHE B 1 272 ? -18.219 56.406 26.875 1 75 272 PHE B N 1
ATOM 5455 C CA . PHE B 1 272 ? -17.484 56.406 25.625 1 75 272 PHE B CA 1
ATOM 5456 C C . PHE B 1 272 ? -17.828 55.156 24.797 1 75 272 PHE B C 1
ATOM 5458 O O . PHE B 1 272 ? -17.906 54.062 25.328 1 75 272 PHE B O 1
ATOM 5465 N N . ILE B 1 273 ? -18.281 55.438 23.547 1 79.56 273 ILE B N 1
ATOM 5466 C CA . ILE B 1 273 ? -18.438 54.375 22.562 1 79.56 273 ILE B CA 1
ATOM 5467 C C . ILE B 1 273 ? -17.359 54.5 21.469 1 79.56 273 ILE B C 1
ATOM 5469 O O . ILE B 1 273 ? -17.203 55.594 20.891 1 79.56 273 ILE B O 1
ATOM 5473 N N . GLY B 1 274 ? -16.594 53.438 21.281 1 82.5 274 GLY B N 1
ATOM 5474 C CA . GLY B 1 274 ? -15.523 53.5 20.312 1 82.5 274 GLY B CA 1
ATOM 5475 C C . GLY B 1 274 ? -15.484 52.281 19.391 1 82.5 274 GLY B C 1
ATOM 5476 O O . GLY B 1 274 ? -16 51.219 19.75 1 82.5 274 GLY B O 1
ATOM 5477 N N . LEU B 1 275 ? -14.977 52.594 18.141 1 88.38 275 LEU B N 1
ATOM 5478 C CA . LEU B 1 275 ? -14.758 51.562 17.156 1 88.38 275 LEU B CA 1
ATOM 5479 C C . LEU B 1 275 ? -13.289 51.188 17.094 1 88.38 275 LEU B C 1
ATOM 5481 O O . LEU B 1 275 ? -12.414 52 17.391 1 88.38 275 LEU B O 1
ATOM 5485 N N . GLY B 1 276 ? -13.125 49.875 16.828 1 90.44 276 GLY B N 1
ATOM 5486 C CA . GLY B 1 276 ? -11.758 49.375 16.719 1 90.44 276 GLY B CA 1
ATOM 5487 C C . GLY B 1 276 ? -11.547 48.438 15.562 1 90.44 276 GLY B C 1
ATOM 5488 O O . GLY B 1 276 ? -12.508 47.812 15.07 1 90.44 276 GLY B O 1
ATOM 5489 N N . LEU B 1 277 ? -10.258 48.375 15.016 1 93.56 277 LEU B N 1
ATOM 5490 C CA . LEU B 1 277 ? -9.812 47.5 13.945 1 93.56 277 LEU B CA 1
ATOM 5491 C C . LEU B 1 277 ? -8.445 46.906 14.273 1 93.56 277 LEU B C 1
ATOM 5493 O O . LEU B 1 277 ? -7.562 47.594 14.773 1 93.56 277 LEU B O 1
ATOM 5497 N N . SER B 1 278 ? -8.414 45.594 14.141 1 94.06 278 SER B N 1
ATOM 5498 C CA . SER B 1 278 ? -7.141 44.906 14.375 1 94.06 278 SER B CA 1
ATOM 5499 C C . SER B 1 278 ? -6.824 43.938 13.25 1 94.06 278 SER B C 1
ATOM 5501 O O . SER B 1 278 ? -7.719 43.25 12.758 1 94.06 278 SER B O 1
ATOM 5503 N N . PHE B 1 279 ? -5.504 43.844 12.734 1 94.62 279 PHE B N 1
ATOM 5504 C CA . PHE B 1 279 ? -5.047 42.906 11.719 1 94.62 279 PHE B CA 1
ATOM 5505 C C . PHE B 1 279 ? -3.533 42.75 11.773 1 94.62 279 PHE B C 1
ATOM 5507 O O . PHE B 1 279 ? -2.828 43.594 12.305 1 94.62 279 PHE B O 1
ATOM 5514 N N . ASP B 1 280 ? -3.076 41.688 11.266 1 94.06 280 ASP B N 1
ATOM 5515 C CA . ASP B 1 280 ? -1.642 41.438 11.203 1 94.06 280 ASP B CA 1
ATOM 5516 C C . ASP B 1 280 ? -1.005 42.156 10.031 1 94.06 280 ASP B C 1
ATOM 5518 O O . ASP B 1 280 ? -1.593 42.25 8.945 1 94.06 280 ASP B O 1
ATOM 5522 N N . LEU B 1 281 ? 0.178 42.688 10.219 1 95.19 281 LEU B N 1
ATOM 5523 C CA . LEU B 1 281 ? 0.971 43.281 9.141 1 95.19 281 LEU B CA 1
ATOM 5524 C C . LEU B 1 281 ? 1.87 42.219 8.5 1 95.19 281 LEU B C 1
ATOM 5526 O O . LEU B 1 281 ? 2.822 41.75 9.125 1 95.19 281 LEU B O 1
ATOM 5530 N N . PRO B 1 282 ? 1.547 41.906 7.293 1 93.69 282 PRO B N 1
ATOM 5531 C CA . PRO B 1 282 ? 2.305 40.812 6.645 1 93.69 282 PRO B CA 1
ATOM 5532 C C . PRO B 1 282 ? 3.695 41.281 6.199 1 93.69 282 PRO B C 1
ATOM 5534 O O . PRO B 1 282 ? 3.973 41.344 5 1 93.69 282 PRO B O 1
ATOM 5537 N N . ILE B 1 283 ? 4.648 41.375 7.078 1 94.12 283 ILE B N 1
ATOM 5538 C CA . ILE B 1 283 ? 5.988 41.875 6.793 1 94.12 283 ILE B CA 1
ATOM 5539 C C . ILE B 1 283 ? 6.977 40.719 6.766 1 94.12 283 ILE B C 1
ATOM 5541 O O . ILE B 1 283 ? 7.777 40.594 5.832 1 94.12 283 ILE B O 1
ATOM 5545 N N . PHE B 1 284 ? 6.832 39.844 7.707 1 94 284 PHE B N 1
ATOM 5546 C CA . PHE B 1 284 ? 7.809 38.781 7.844 1 94 284 PHE B CA 1
ATOM 5547 C C . PHE B 1 284 ? 7.301 37.5 7.199 1 94 284 PHE B C 1
ATOM 5549 O O . PHE B 1 284 ? 7.953 36.938 6.312 1 94 284 PHE B O 1
ATOM 5556 N N . ASP B 1 285 ? 6.176 37.062 7.68 1 93.69 285 ASP B N 1
ATOM 5557 C CA . ASP B 1 285 ? 5.594 35.812 7.215 1 93.69 285 ASP B CA 1
ATOM 5558 C C . ASP B 1 285 ? 4.496 36.062 6.188 1 93.69 285 ASP B C 1
ATOM 5560 O O . ASP B 1 285 ? 3.389 36.469 6.543 1 93.69 285 ASP B O 1
ATOM 5564 N N . ARG B 1 286 ? 4.793 35.719 4.977 1 93.81 286 ARG B N 1
ATOM 5565 C CA . ARG B 1 286 ? 3.822 35.844 3.895 1 93.81 286 ARG B CA 1
ATOM 5566 C C . ARG B 1 286 ? 3.402 34.469 3.381 1 93.81 286 ARG B C 1
ATOM 5568 O O . ARG B 1 286 ? 3.014 34.344 2.219 1 93.81 286 ARG B O 1
ATOM 5575 N N . ASN B 1 287 ? 3.621 33.469 4.164 1 96.25 287 ASN B N 1
ATOM 5576 C CA . ASN B 1 287 ? 3.186 32.094 3.912 1 96.25 287 ASN B CA 1
ATOM 5577 C C . ASN B 1 287 ? 3.863 31.516 2.676 1 96.25 287 ASN B C 1
ATOM 5579 O O . ASN B 1 287 ? 3.273 30.703 1.965 1 96.25 287 ASN B O 1
ATOM 5583 N N . LYS B 1 288 ? 5.066 31.922 2.406 1 96.12 288 LYS B N 1
ATOM 5584 C CA . LYS B 1 288 ? 5.781 31.547 1.19 1 96.12 288 LYS B CA 1
ATOM 5585 C C . LYS B 1 288 ? 6.109 30.047 1.197 1 96.12 288 LYS B C 1
ATOM 5587 O O . LYS B 1 288 ? 5.977 29.375 0.175 1 96.12 288 LYS B O 1
ATOM 5592 N N . GLY B 1 289 ? 6.559 29.578 2.334 1 96.88 289 GLY B N 1
ATOM 5593 C CA . GLY B 1 289 ? 6.895 28.156 2.434 1 96.88 289 GLY B CA 1
ATOM 5594 C C . GLY B 1 289 ? 5.719 27.25 2.162 1 96.88 289 GLY B C 1
ATOM 5595 O O . GLY B 1 289 ? 5.828 26.297 1.382 1 96.88 289 GLY B O 1
ATOM 5596 N N . ASN B 1 290 ? 4.59 27.531 2.779 1 96.69 290 ASN B N 1
ATOM 5597 C CA . ASN B 1 290 ? 3.391 26.719 2.607 1 96.69 290 ASN B CA 1
ATOM 5598 C C . ASN B 1 290 ? 2.859 26.797 1.18 1 96.69 290 ASN B C 1
ATOM 5600 O O . ASN B 1 290 ? 2.34 25.812 0.652 1 96.69 290 ASN B O 1
ATOM 5604 N N . ILE B 1 291 ? 2.971 27.953 0.569 1 98 291 ILE B N 1
ATOM 5605 C CA . ILE B 1 291 ? 2.551 28.125 -0.818 1 98 291 ILE B CA 1
ATOM 5606 C C . ILE B 1 291 ? 3.436 27.281 -1.73 1 98 291 ILE B C 1
ATOM 5608 O O . ILE B 1 291 ? 2.936 26.578 -2.621 1 98 291 ILE B O 1
ATOM 5612 N N . GLN B 1 292 ? 4.727 27.328 -1.448 1 97.56 292 GLN B N 1
ATOM 5613 C CA . GLN B 1 292 ? 5.645 26.516 -2.236 1 97.56 292 GLN B CA 1
ATOM 5614 C C . GLN B 1 292 ? 5.355 25.031 -2.059 1 97.56 292 GLN B C 1
ATOM 5616 O O . GLN B 1 292 ? 5.363 24.266 -3.027 1 97.56 292 GLN B O 1
ATOM 5621 N N . GLU B 1 293 ? 5.133 24.625 -0.838 1 97.06 293 GLU B N 1
ATOM 5622 C CA . GLU B 1 293 ? 4.781 23.234 -0.565 1 97.06 293 GLU B CA 1
ATOM 5623 C C . GLU B 1 293 ? 3.516 22.828 -1.312 1 97.06 293 GLU B C 1
ATOM 5625 O O . GLU B 1 293 ? 3.436 21.734 -1.856 1 97.06 293 GLU B O 1
ATOM 5630 N N . ALA B 1 294 ? 2.537 23.703 -1.313 1 97.88 294 ALA B N 1
ATOM 5631 C CA . ALA B 1 294 ? 1.274 23.422 -1.991 1 97.88 294 ALA B CA 1
ATOM 5632 C C . ALA B 1 294 ? 1.478 23.297 -3.498 1 97.88 294 ALA B C 1
ATOM 5634 O O . ALA B 1 294 ? 0.852 22.453 -4.145 1 97.88 294 ALA B O 1
ATOM 5635 N N . LYS B 1 295 ? 2.338 24.125 -4.086 1 98 295 LYS B N 1
ATOM 5636 C CA . LYS B 1 295 ? 2.639 24.047 -5.516 1 98 295 LYS B CA 1
ATOM 5637 C C . LYS B 1 295 ? 3.264 22.703 -5.871 1 98 295 LYS B C 1
ATOM 5639 O O . LYS B 1 295 ? 2.895 22.078 -6.875 1 98 295 LYS B O 1
ATOM 5644 N N . LEU B 1 296 ? 4.145 22.328 -5.043 1 97.81 296 LEU B N 1
ATOM 5645 C CA . LEU B 1 296 ? 4.832 21.062 -5.273 1 97.81 296 LEU B CA 1
ATOM 5646 C C . LEU B 1 296 ? 3.871 19.891 -5.125 1 97.81 296 LEU B C 1
ATOM 5648 O O . LEU B 1 296 ? 4.023 18.859 -5.805 1 97.81 296 LEU B O 1
ATOM 5652 N N . GLU B 1 297 ? 2.854 20.047 -4.273 1 97.38 297 GLU B N 1
ATOM 5653 C CA . GLU B 1 297 ? 1.855 19 -4.094 1 97.38 297 GLU B CA 1
ATOM 5654 C C . GLU B 1 297 ? 1.046 18.781 -5.367 1 97.38 297 GLU B C 1
ATOM 5656 O O . GLU B 1 297 ? 0.664 17.641 -5.684 1 97.38 297 GLU B O 1
ATOM 5661 N N . ILE B 1 298 ? 0.781 19.828 -6.105 1 97.94 298 ILE B N 1
ATOM 5662 C CA . ILE B 1 298 ? 0.057 19.719 -7.367 1 97.94 298 ILE B CA 1
ATOM 5663 C C . ILE B 1 298 ? 0.86 18.875 -8.359 1 97.94 298 ILE B C 1
ATOM 5665 O O . ILE B 1 298 ? 0.317 17.969 -8.992 1 97.94 298 ILE B O 1
ATOM 5669 N N . GLU B 1 299 ? 2.152 19.141 -8.391 1 96.94 299 GLU B N 1
ATOM 5670 C CA . GLU B 1 299 ? 3.014 18.375 -9.281 1 96.94 299 GLU B CA 1
ATOM 5671 C C . GLU B 1 299 ? 3.059 16.906 -8.875 1 96.94 299 GLU B C 1
ATOM 5673 O O . GLU B 1 299 ? 2.996 16.016 -9.727 1 96.94 299 GLU B O 1
ATOM 5678 N N . LYS B 1 300 ? 3.127 16.719 -7.656 1 96.19 300 LYS B N 1
ATOM 5679 C CA . LYS B 1 300 ? 3.178 15.352 -7.133 1 96.19 300 LYS B CA 1
ATOM 5680 C C . LYS B 1 300 ? 1.905 14.586 -7.48 1 96.19 300 LYS B C 1
ATOM 5682 O O . LYS B 1 300 ? 1.971 13.445 -7.953 1 96.19 300 LYS B O 1
ATOM 5687 N N . THR B 1 301 ? 0.789 15.188 -7.27 1 97 301 THR B N 1
ATOM 5688 C CA . THR B 1 301 ? -0.486 14.523 -7.512 1 97 301 THR B CA 1
ATOM 5689 C C . THR B 1 301 ? -0.707 14.305 -9.008 1 97 301 THR B C 1
ATOM 5691 O O . THR B 1 301 ? -1.301 13.305 -9.414 1 97 301 THR B O 1
ATOM 5694 N N . LYS B 1 302 ? -0.23 15.188 -9.805 1 96.94 302 LYS B N 1
ATOM 5695 C CA . LYS B 1 302 ? -0.307 15.016 -11.25 1 96.94 302 LYS B CA 1
ATOM 5696 C C . LYS B 1 302 ? 0.475 13.789 -11.703 1 96.94 302 LYS B C 1
ATOM 5698 O O . LYS B 1 302 ? -0.007 13.008 -12.523 1 96.94 302 LYS B O 1
ATOM 5703 N N . ASN B 1 303 ? 1.633 13.656 -11.172 1 95.19 303 ASN B N 1
ATOM 5704 C CA . ASN B 1 303 ? 2.451 12.484 -11.484 1 95.19 303 ASN B CA 1
ATOM 5705 C C . ASN B 1 303 ? 1.786 11.195 -11.016 1 95.19 303 ASN B C 1
ATOM 5707 O O . ASN B 1 303 ? 1.863 10.172 -11.695 1 95.19 303 ASN B O 1
ATOM 5711 N N . GLU B 1 304 ? 1.137 11.242 -9.906 1 95.25 304 GLU B N 1
ATOM 5712 C CA . GLU B 1 304 ? 0.427 10.078 -9.398 1 95.25 304 GLU B CA 1
ATOM 5713 C C . GLU B 1 304 ? -0.719 9.68 -10.32 1 95.25 304 GLU B C 1
ATOM 5715 O O . GLU B 1 304 ? -0.942 8.484 -10.562 1 95.25 304 GLU B O 1
ATOM 5720 N N . THR B 1 305 ? -1.437 10.688 -10.789 1 96.19 305 THR B N 1
ATOM 5721 C CA . THR B 1 305 ? -2.527 10.43 -11.719 1 96.19 305 THR B CA 1
ATOM 5722 C C . THR B 1 305 ? -1.999 9.812 -13.008 1 96.19 305 THR B C 1
ATOM 5724 O O . THR B 1 305 ? -2.551 8.82 -13.508 1 96.19 305 THR B O 1
ATOM 5727 N N . ARG B 1 306 ? -0.938 10.352 -13.477 1 94 306 ARG B N 1
ATOM 5728 C CA . ARG B 1 306 ? -0.315 9.805 -14.68 1 94 306 ARG B CA 1
ATOM 5729 C C . ARG B 1 306 ? 0.11 8.359 -14.477 1 94 306 ARG B C 1
ATOM 5731 O O . ARG B 1 306 ? -0.124 7.508 -15.336 1 94 306 ARG B O 1
ATOM 5738 N N . LYS B 1 307 ? 0.691 8.078 -13.367 1 93.69 307 LYS B N 1
ATOM 5739 C CA . LYS B 1 307 ? 1.121 6.727 -13.023 1 93.69 307 LYS B CA 1
ATOM 5740 C C . LYS B 1 307 ? -0.06 5.762 -13.008 1 93.69 307 LYS B C 1
ATOM 5742 O O . LYS B 1 307 ? 0.019 4.668 -13.57 1 93.69 307 LYS B O 1
ATOM 5747 N N . ASN B 1 308 ? -1.16 6.148 -12.414 1 93.69 308 ASN B N 1
ATOM 5748 C CA . ASN B 1 308 ? -2.332 5.285 -12.297 1 93.69 308 ASN B CA 1
ATOM 5749 C C . ASN B 1 308 ? -2.973 5.023 -13.656 1 93.69 308 ASN B C 1
ATOM 5751 O O . ASN B 1 308 ? -3.482 3.93 -13.906 1 93.69 308 ASN B O 1
ATOM 5755 N N . ILE B 1 309 ? -2.938 6.035 -14.477 1 94.25 309 ILE B N 1
ATOM 5756 C CA . ILE B 1 309 ? -3.486 5.875 -15.82 1 94.25 309 ILE B CA 1
ATOM 5757 C C . ILE B 1 309 ? -2.666 4.852 -16.594 1 94.25 309 ILE B C 1
ATOM 5759 O O . ILE B 1 309 ? -3.219 3.92 -17.188 1 94.25 309 ILE B O 1
ATOM 5763 N N . LEU B 1 310 ? -1.35 4.973 -16.562 1 91.88 310 LEU B N 1
ATOM 5764 C CA . LEU B 1 310 ? -0.471 4.031 -17.25 1 91.88 310 LEU B CA 1
ATOM 5765 C C . LEU B 1 310 ? -0.635 2.623 -16.688 1 91.88 310 LEU B C 1
ATOM 5767 O O . LEU B 1 310 ? -0.691 1.652 -17.453 1 91.88 310 LEU B O 1
ATOM 5771 N N . LYS B 1 311 ? -0.707 2.549 -15.406 1 91.56 311 LYS B N 1
ATOM 5772 C CA . LYS B 1 311 ? -0.905 1.257 -14.75 1 91.56 311 LYS B CA 1
ATOM 5773 C C . LYS B 1 311 ? -2.213 0.611 -15.203 1 91.56 311 LYS B C 1
ATOM 5775 O O . LYS B 1 311 ? -2.256 -0.59 -15.477 1 91.56 311 LYS B O 1
ATOM 5780 N N . SER B 1 312 ? -3.246 1.383 -15.25 1 93.75 312 SER B N 1
ATOM 5781 C CA . SER B 1 312 ? -4.555 0.875 -15.648 1 93.75 312 SER B CA 1
ATOM 5782 C C . SER B 1 312 ? -4.523 0.331 -17.078 1 93.75 312 SER B C 1
ATOM 5784 O O . SER B 1 312 ? -5.066 -0.742 -17.344 1 93.75 312 SER B O 1
ATOM 5786 N N . GLU B 1 313 ? -3.867 1.03 -17.969 1 93.44 313 GLU B N 1
ATOM 5787 C CA . GLU B 1 313 ? -3.754 0.589 -19.359 1 93.44 313 GLU B CA 1
ATOM 5788 C C . GLU B 1 313 ? -3.033 -0.753 -19.453 1 93.44 313 GLU B C 1
ATOM 5790 O O . GLU B 1 313 ? -3.48 -1.654 -20.156 1 93.44 313 GLU B O 1
ATOM 5795 N N . ASN B 1 314 ? -1.993 -0.866 -18.703 1 92 314 ASN B N 1
ATOM 5796 C CA . ASN B 1 314 ? -1.206 -2.094 -18.703 1 92 314 ASN B CA 1
ATOM 5797 C C . ASN B 1 314 ? -1.986 -3.258 -18.094 1 92 314 ASN B C 1
ATOM 5799 O O . ASN B 1 314 ? -1.946 -4.375 -18.625 1 92 314 ASN B O 1
ATOM 5803 N N . GLU B 1 315 ? -2.693 -2.975 -17.047 1 92.31 315 GLU B N 1
ATOM 5804 C CA . GLU B 1 315 ? -3.479 -4.008 -16.375 1 92.31 315 GLU B CA 1
ATOM 5805 C C . GLU B 1 315 ? -4.578 -4.543 -17.281 1 92.31 315 GLU B C 1
ATOM 5807 O O . GLU B 1 315 ? -4.758 -5.758 -17.406 1 92.31 315 GLU B O 1
ATOM 5812 N N . ILE B 1 316 ? -5.289 -3.645 -17.953 1 93.44 316 ILE B N 1
ATOM 5813 C CA . ILE B 1 316 ? -6.395 -4.035 -18.812 1 93.44 316 ILE B CA 1
ATOM 5814 C C . ILE B 1 316 ? -5.867 -4.887 -19.969 1 93.44 316 ILE B C 1
ATOM 5816 O O . ILE B 1 316 ? -6.414 -5.949 -20.266 1 93.44 316 ILE B O 1
ATOM 5820 N N . SER B 1 317 ? -4.793 -4.469 -20.578 1 91.44 317 SER B N 1
ATOM 5821 C CA . SER B 1 317 ? -4.203 -5.203 -21.703 1 91.44 317 SER B CA 1
ATOM 5822 C C . SER B 1 317 ? -3.738 -6.59 -21.266 1 91.44 317 SER B C 1
ATOM 5824 O O . SER B 1 317 ? -3.98 -7.574 -21.969 1 91.44 317 SER B O 1
ATOM 5826 N N . SER B 1 318 ? -3.119 -6.645 -20.125 1 91.06 318 SER B N 1
ATOM 5827 C CA . SER B 1 318 ? -2.584 -7.906 -19.641 1 91.06 318 SER B CA 1
ATOM 5828 C C . SER B 1 318 ? -3.703 -8.891 -19.312 1 91.06 318 SER B C 1
ATOM 5830 O O . SER B 1 318 ? -3.662 -10.047 -19.734 1 91.06 318 SER B O 1
ATOM 5832 N N . VAL B 1 319 ? -4.703 -8.445 -18.594 1 92.12 319 VAL B N 1
ATOM 5833 C CA . VAL B 1 319 ? -5.809 -9.312 -18.188 1 92.12 319 VAL B CA 1
ATOM 5834 C C . VAL B 1 319 ? -6.566 -9.781 -19.422 1 92.12 319 VAL B C 1
ATOM 5836 O O . VAL B 1 319 ? -6.996 -10.938 -19.5 1 92.12 319 VAL B O 1
ATOM 5839 N N . PHE B 1 320 ? -6.707 -8.93 -20.438 1 91.69 320 PHE B N 1
ATOM 5840 C CA . PHE B 1 320 ? -7.387 -9.281 -21.672 1 91.69 320 PHE B CA 1
ATOM 5841 C C . PHE B 1 320 ? -6.617 -10.367 -22.422 1 91.69 320 PHE B C 1
ATOM 5843 O O . PHE B 1 320 ? -7.207 -11.359 -22.859 1 91.69 320 PHE B O 1
ATOM 5850 N N . ARG B 1 321 ? -5.367 -10.18 -22.531 1 88.94 321 ARG B N 1
ATOM 5851 C CA . ARG B 1 321 ? -4.543 -11.172 -23.203 1 88.94 321 ARG B CA 1
ATOM 5852 C C . ARG B 1 321 ? -4.598 -12.516 -22.484 1 88.94 321 ARG B C 1
ATOM 5854 O O . ARG B 1 321 ? -4.656 -13.562 -23.125 1 88.94 321 ARG B O 1
ATOM 5861 N N . ASN B 1 322 ? -4.582 -12.453 -21.188 1 89 322 ASN B N 1
ATOM 5862 C CA . ASN B 1 322 ? -4.684 -13.688 -20.422 1 89 322 ASN B CA 1
ATOM 5863 C C . ASN B 1 322 ? -6.035 -14.367 -20.625 1 89 322 ASN B C 1
ATOM 5865 O O . ASN B 1 322 ? -6.109 -15.594 -20.703 1 89 322 ASN B O 1
ATOM 5869 N N . TYR B 1 323 ? -7.055 -13.594 -20.672 1 90.5 323 TYR B N 1
ATOM 5870 C CA . TYR B 1 323 ? -8.383 -14.141 -20.922 1 90.5 323 TYR B CA 1
ATOM 5871 C C . TYR B 1 323 ? -8.453 -14.812 -22.281 1 90.5 323 TYR B C 1
ATOM 5873 O O . TYR B 1 323 ? -8.906 -15.953 -22.406 1 90.5 323 TYR B O 1
ATOM 5881 N N . VAL B 1 324 ? -7.957 -14.148 -23.297 1 87.88 324 VAL B N 1
ATOM 5882 C CA . VAL B 1 324 ? -7.988 -14.664 -24.656 1 87.88 324 VAL B CA 1
ATOM 5883 C C . VAL B 1 324 ? -7.145 -15.938 -24.734 1 87.88 324 VAL B C 1
ATOM 5885 O O . VAL B 1 324 ? -7.543 -16.906 -25.375 1 87.88 324 VAL B O 1
ATOM 5888 N N . GLY B 1 325 ? -5.988 -15.867 -24.078 1 84.12 325 GLY B N 1
ATOM 5889 C CA . GLY B 1 325 ? -5.16 -17.062 -24.062 1 84.12 325 GLY B CA 1
ATOM 5890 C C . GLY B 1 325 ? -5.848 -18.25 -23.422 1 84.12 325 GLY B C 1
ATOM 5891 O O . GLY B 1 325 ? -5.77 -19.375 -23.938 1 84.12 325 GLY B O 1
ATOM 5892 N N . THR B 1 326 ? -6.531 -18.031 -22.359 1 85.19 326 THR B N 1
ATOM 5893 C CA . THR B 1 326 ? -7.246 -19.109 -21.656 1 85.19 326 THR B CA 1
ATOM 5894 C C . THR B 1 326 ? -8.453 -19.562 -22.469 1 85.19 326 THR B C 1
ATOM 5896 O O . THR B 1 326 ? -8.789 -20.75 -22.484 1 85.19 326 THR B O 1
ATOM 5899 N N . GLN B 1 327 ? -9.086 -18.656 -23.141 1 85.75 327 GLN B N 1
ATOM 5900 C CA . GLN B 1 327 ? -10.227 -18.984 -24 1 85.75 327 GLN B CA 1
ATOM 5901 C C . GLN B 1 327 ? -9.805 -19.922 -25.125 1 85.75 327 GLN B C 1
ATOM 5903 O O . GLN B 1 327 ? -10.57 -20.812 -25.516 1 85.75 327 GLN B O 1
ATOM 5908 N N . GLN B 1 328 ? -8.656 -19.719 -25.609 1 80.81 328 GLN B N 1
ATOM 5909 C CA . GLN B 1 328 ? -8.148 -20.594 -26.656 1 80.81 328 GLN B CA 1
ATOM 5910 C C . GLN B 1 328 ? -8 -22.031 -26.156 1 80.81 328 GLN B C 1
ATOM 5912 O O . GLN B 1 328 ? -8.305 -22.984 -26.875 1 80.81 328 GLN B O 1
ATOM 5917 N N . ILE B 1 329 ? -7.621 -22.172 -24.953 1 76.75 329 ILE B N 1
ATOM 5918 C CA . ILE B 1 329 ? -7.508 -23.5 -24.359 1 76.75 329 ILE B CA 1
ATOM 5919 C C . ILE B 1 329 ? -8.891 -24.125 -24.219 1 76.75 329 ILE B C 1
ATOM 5921 O O . ILE B 1 329 ? -9.078 -25.297 -24.5 1 76.75 329 ILE B O 1
ATOM 5925 N N . SER B 1 330 ? -9.812 -23.359 -23.859 1 80.38 330 SER B N 1
ATOM 5926 C CA . SER B 1 330 ? -11.18 -23.828 -23.656 1 80.38 330 SER B CA 1
ATOM 5927 C C . SER B 1 330 ? -11.789 -24.297 -24.984 1 80.38 330 SER B C 1
ATOM 5929 O O . SER B 1 330 ? -12.539 -25.266 -25.016 1 80.38 330 SER B O 1
ATOM 5931 N N . HIS B 1 331 ? -11.414 -23.578 -26 1 76.12 331 HIS B N 1
ATOM 5932 C CA . HIS B 1 331 ? -11.922 -23.953 -27.312 1 76.12 331 HIS B CA 1
ATOM 5933 C C . HIS B 1 331 ? -11.336 -25.297 -27.766 1 76.12 331 HIS B C 1
ATOM 5935 O O . HIS B 1 331 ? -12.008 -26.078 -28.438 1 76.12 331 HIS B O 1
ATOM 5941 N N . ASP B 1 332 ? -10.172 -25.469 -27.375 1 70.69 332 ASP B N 1
ATOM 5942 C CA . ASP B 1 332 ? -9.516 -26.719 -27.75 1 70.69 332 ASP B CA 1
ATOM 5943 C C . ASP B 1 332 ? -10.125 -27.906 -27 1 70.69 332 ASP B C 1
ATOM 5945 O O . ASP B 1 332 ? -10.039 -29.047 -27.453 1 70.69 332 ASP B O 1
ATOM 5949 N N . ILE B 1 333 ? -10.781 -27.594 -25.812 1 72.44 333 ILE B N 1
ATOM 5950 C CA . ILE B 1 333 ? -11.453 -28.609 -25.016 1 72.44 333 ILE B CA 1
ATOM 5951 C C . ILE B 1 333 ? -12.906 -28.75 -25.469 1 72.44 333 ILE B C 1
ATOM 5953 O O . ILE B 1 333 ? -13.75 -27.906 -25.125 1 72.44 333 ILE B O 1
ATOM 5957 N N . ASP B 1 334 ? -13.195 -29.219 -26.625 1 64.62 334 ASP B N 1
ATOM 5958 C CA . ASP B 1 334 ? -14.555 -29.328 -27.141 1 64.62 334 ASP B CA 1
ATOM 5959 C C . ASP B 1 334 ? -15.484 -29.984 -26.125 1 64.62 334 ASP B C 1
ATOM 5961 O O . ASP B 1 334 ? -15.031 -30.734 -25.266 1 64.62 334 ASP B O 1
ATOM 5965 N N . ALA B 1 335 ? -16.828 -29.547 -25.938 1 65.94 335 ALA B N 1
ATOM 5966 C CA . ALA B 1 335 ? -17.844 -30.094 -25.031 1 65.94 335 ALA B CA 1
ATOM 5967 C C . ALA B 1 335 ? -17.922 -31.625 -25.172 1 65.94 335 ALA B C 1
ATOM 5969 O O . ALA B 1 335 ? -18.109 -32.312 -24.172 1 65.94 335 ALA B O 1
ATOM 5970 N N . SER B 1 336 ? -17.656 -32.062 -26.25 1 75 336 SER B N 1
ATOM 5971 C CA . SER B 1 336 ? -17.75 -33.5 -26.484 1 75 336 SER B CA 1
ATOM 5972 C C . SER B 1 336 ? -16.562 -34.25 -25.875 1 75 336 SER B C 1
ATOM 5974 O O . SER B 1 336 ? -16.672 -35.438 -25.578 1 75 336 SER B O 1
ATOM 5976 N N . TYR B 1 337 ? -15.594 -33.438 -25.594 1 76 337 TYR B N 1
ATOM 5977 C CA . TYR B 1 337 ? -14.383 -34.062 -25.062 1 76 337 TYR B CA 1
ATOM 5978 C C . TYR B 1 337 ? -14.602 -34.531 -23.625 1 76 337 TYR B C 1
ATOM 5980 O O . TYR B 1 337 ? -14.219 -35.656 -23.266 1 76 337 TYR B O 1
ATOM 5988 N N . GLU B 1 338 ? -15.25 -33.719 -22.797 1 80 338 GLU B N 1
ATOM 5989 C CA . GLU B 1 338 ? -15.492 -34.062 -21.391 1 80 338 GLU B CA 1
ATOM 5990 C C . GLU B 1 338 ? -16.391 -35.312 -21.281 1 80 338 GLU B C 1
ATOM 5992 O O . GLU B 1 338 ? -16.125 -36.188 -20.5 1 80 338 GLU B O 1
ATOM 5997 N N . GLU B 1 339 ? -17.375 -35.281 -22.047 1 82.44 339 GLU B N 1
ATOM 5998 C CA . GLU B 1 339 ? -18.281 -36.438 -22.047 1 82.44 339 GLU B CA 1
ATOM 5999 C C . GLU B 1 339 ? -17.578 -37.688 -22.516 1 82.44 339 GLU B C 1
ATOM 6001 O O . GLU B 1 339 ? -17.797 -38.781 -21.969 1 82.44 339 GLU B O 1
ATOM 6006 N N . THR B 1 340 ? -16.781 -37.5 -23.516 1 80.75 340 THR B N 1
ATOM 6007 C CA . THR B 1 340 ? -16.016 -38.625 -24.016 1 80.75 340 THR B CA 1
ATOM 6008 C C . THR B 1 340 ? -15.086 -39.156 -22.938 1 80.75 340 THR B C 1
ATOM 6010 O O . THR B 1 340 ? -14.961 -40.375 -22.781 1 80.75 340 THR B O 1
ATOM 6013 N N . LEU B 1 341 ? -14.484 -38.25 -22.234 1 83.06 341 LEU B N 1
ATOM 6014 C CA . LEU B 1 341 ? -13.586 -38.656 -21.141 1 83.06 341 LEU B CA 1
ATOM 6015 C C . LEU B 1 341 ? -14.328 -39.438 -20.078 1 83.06 341 LEU B C 1
ATOM 6017 O O . LEU B 1 341 ? -13.844 -40.5 -19.625 1 83.06 341 LEU B O 1
ATOM 6021 N N . ASP B 1 342 ? -15.5 -39.062 -19.75 1 85.88 342 ASP B N 1
ATOM 6022 C CA . ASP B 1 342 ? -16.312 -39.719 -18.734 1 85.88 342 ASP B CA 1
ATOM 6023 C C . ASP B 1 342 ? -16.703 -41.125 -19.188 1 85.88 342 ASP B C 1
ATOM 6025 O O . ASP B 1 342 ? -16.609 -42.094 -18.422 1 85.88 342 ASP B O 1
ATOM 6029 N N . ASN B 1 343 ? -17.078 -41.25 -20.406 1 86.56 343 ASN B N 1
ATOM 6030 C CA . ASN B 1 343 ? -17.5 -42.531 -20.953 1 86.56 343 ASN B CA 1
ATOM 6031 C C . ASN B 1 343 ? -16.328 -43.5 -21.031 1 86.56 343 ASN B C 1
ATOM 6033 O O . ASN B 1 343 ? -16.5 -44.688 -20.781 1 86.56 343 ASN B O 1
ATOM 6037 N N . LEU B 1 344 ? -15.211 -42.938 -21.344 1 84.75 344 LEU B N 1
ATOM 6038 C CA . LEU B 1 344 ? -14.023 -43.781 -21.438 1 84.75 344 LEU B CA 1
ATOM 6039 C C . LEU B 1 344 ? -13.641 -44.344 -20.062 1 84.75 344 LEU B C 1
ATOM 6041 O O . LEU B 1 344 ? -13.211 -45.5 -19.938 1 84.75 344 LEU B O 1
ATOM 6045 N N . LEU B 1 345 ? -13.797 -43.531 -19.062 1 88.5 345 LEU B N 1
ATOM 6046 C CA . LEU B 1 345 ? -13.484 -44 -17.719 1 88.5 345 LEU B CA 1
ATOM 6047 C C . LEU B 1 345 ? -14.406 -45.125 -17.297 1 88.5 345 LEU B C 1
ATOM 6049 O O . LEU B 1 345 ? -13.945 -46.125 -16.766 1 88.5 345 LEU B O 1
ATOM 6053 N N . ILE B 1 346 ? -15.68 -44.969 -17.656 1 87.5 346 ILE B N 1
ATOM 6054 C CA . ILE B 1 346 ? -16.656 -46 -17.328 1 87.5 346 ILE B CA 1
ATOM 6055 C C . ILE B 1 346 ? -16.312 -47.312 -18.047 1 87.5 346 ILE B C 1
ATOM 6057 O O . ILE B 1 346 ? -16.328 -48.375 -17.453 1 87.5 346 ILE B O 1
ATOM 6061 N N . SER B 1 347 ? -15.906 -47.188 -19.281 1 87.88 347 SER B N 1
ATOM 6062 C CA . SER B 1 347 ? -15.547 -48.344 -20.094 1 87.88 347 SER B CA 1
ATOM 6063 C C . SER B 1 347 ? -14.289 -49 -19.562 1 87.88 347 SER B C 1
ATOM 6065 O O . SER B 1 347 ? -14.234 -50.25 -19.469 1 87.88 347 SER B O 1
ATOM 6067 N N . HIS B 1 348 ? -13.336 -48.25 -19.188 1 86.5 348 HIS B N 1
ATOM 6068 C CA . HIS B 1 348 ? -12.094 -48.781 -18.672 1 86.5 348 HIS B CA 1
ATOM 6069 C C . HIS B 1 348 ? -12.305 -49.469 -17.328 1 86.5 348 HIS B C 1
ATOM 6071 O O . HIS B 1 348 ? -11.688 -50.5 -17.047 1 86.5 348 HIS B O 1
ATOM 6077 N N . GLU B 1 349 ? -13.125 -48.875 -16.531 1 87.62 349 GLU B N 1
ATOM 6078 C CA . GLU B 1 349 ? -13.453 -49.5 -15.242 1 87.62 349 GLU B CA 1
ATOM 6079 C C . GLU B 1 349 ? -14.125 -50.844 -15.438 1 87.62 349 GLU B C 1
ATOM 6081 O O . GLU B 1 349 ? -13.797 -51.812 -14.75 1 87.62 349 GLU B O 1
ATOM 6086 N N . LYS B 1 350 ? -15.023 -50.875 -16.391 1 88.25 350 LYS B N 1
ATOM 6087 C CA . LYS B 1 350 ? -15.711 -52.125 -16.703 1 88.25 350 LYS B CA 1
ATOM 6088 C C . LYS B 1 350 ? -14.734 -53.188 -17.219 1 88.25 350 LYS B C 1
ATOM 6090 O O . LYS B 1 350 ? -14.773 -54.344 -16.797 1 88.25 350 LYS B O 1
ATOM 6095 N N . ASN B 1 351 ? -13.836 -52.781 -18.047 1 88.62 351 ASN B N 1
ATOM 6096 C CA . ASN B 1 351 ? -12.852 -53.688 -18.625 1 88.62 351 ASN B CA 1
ATOM 6097 C C . ASN B 1 351 ? -11.867 -54.188 -17.578 1 88.62 351 ASN B C 1
ATOM 6099 O O . ASN B 1 351 ? -11.391 -55.312 -17.656 1 88.62 351 ASN B O 1
ATOM 6103 N N . PHE B 1 352 ? -11.594 -53.312 -16.688 1 87.25 352 PHE B N 1
ATOM 6104 C CA . PHE B 1 352 ? -10.695 -53.719 -15.602 1 87.25 352 PHE B CA 1
ATOM 6105 C C . PHE B 1 352 ? -11.359 -54.719 -14.688 1 87.25 352 PHE B C 1
ATOM 6107 O O . PHE B 1 352 ? -10.734 -55.719 -14.305 1 87.25 352 PHE B O 1
ATOM 6114 N N . ARG B 1 353 ? -12.586 -54.531 -14.391 1 83.5 353 ARG B N 1
ATOM 6115 C CA . ARG B 1 353 ? -13.344 -55.438 -13.547 1 83.5 353 ARG B CA 1
ATOM 6116 C C . ARG B 1 353 ? -13.461 -56.812 -14.195 1 83.5 353 ARG B C 1
ATOM 6118 O O . ARG B 1 353 ? -13.406 -57.844 -13.508 1 83.5 353 ARG B O 1
ATOM 6125 N N . LEU B 1 354 ? -13.445 -56.812 -15.562 1 84.81 354 LEU B N 1
ATOM 6126 C CA . LEU B 1 354 ? -13.578 -58.062 -16.312 1 84.81 354 LEU B CA 1
ATOM 6127 C C . LEU B 1 354 ? -12.211 -58.656 -16.609 1 84.81 354 LEU B C 1
ATOM 6129 O O . LEU B 1 354 ? -12.109 -59.688 -17.297 1 84.81 354 LEU B O 1
ATOM 6133 N N . ARG B 1 355 ? -11.109 -58 -16.109 1 81.75 355 ARG B N 1
ATOM 6134 C CA . ARG B 1 355 ? -9.719 -58.438 -16.234 1 81.75 355 ARG B CA 1
ATOM 6135 C C . ARG B 1 355 ? -9.266 -58.438 -17.688 1 81.75 355 ARG B C 1
ATOM 6137 O O . ARG B 1 355 ? -8.461 -59.281 -18.109 1 81.75 355 ARG B O 1
ATOM 6144 N N . ASN B 1 356 ? -9.883 -57.469 -18.391 1 86.81 356 ASN B N 1
ATOM 6145 C CA . ASN B 1 356 ? -9.492 -57.281 -19.781 1 86.81 356 ASN B CA 1
ATOM 6146 C C . ASN B 1 356 ? -8.266 -56.375 -19.891 1 86.81 356 ASN B C 1
ATOM 6148 O O . ASN B 1 356 ? -7.602 -56.344 -20.922 1 86.81 356 ASN B O 1
ATOM 6152 N N . ILE B 1 357 ? -8.062 -55.594 -18.844 1 85.56 357 ILE B N 1
ATOM 6153 C CA . ILE B 1 357 ? -6.887 -54.719 -18.812 1 85.56 357 ILE B CA 1
ATOM 6154 C C . ILE B 1 357 ? -6.172 -54.875 -17.469 1 85.56 357 ILE B C 1
ATOM 6156 O O . ILE B 1 357 ? -6.77 -55.312 -16.484 1 85.56 357 ILE B O 1
ATOM 6160 N N . SER B 1 358 ? -4.871 -54.625 -17.469 1 82.69 358 SER B N 1
ATOM 6161 C CA . SER B 1 358 ? -4.074 -54.75 -16.25 1 82.69 358 SER B CA 1
ATOM 6162 C C . SER B 1 358 ? -4.336 -53.594 -15.297 1 82.69 358 SER B C 1
ATOM 6164 O O . SER B 1 358 ? -4.895 -52.562 -15.688 1 82.69 358 SER B O 1
ATOM 6166 N N . MET B 1 359 ? -4.09 -53.781 -14.055 1 83 359 MET B N 1
ATOM 6167 C CA . MET B 1 359 ? -4.211 -52.75 -13.031 1 83 359 MET B CA 1
ATOM 6168 C C . MET B 1 359 ? -3.41 -51.5 -13.406 1 83 359 MET B C 1
ATOM 6170 O O . MET B 1 359 ? -3.887 -50.375 -13.242 1 83 359 MET B O 1
ATOM 6174 N N . LEU B 1 360 ? -2.258 -51.75 -13.906 1 79.56 360 LEU B N 1
ATOM 6175 C CA . LEU B 1 360 ? -1.389 -50.656 -14.289 1 79.56 360 LEU B CA 1
ATOM 6176 C C . LEU B 1 360 ? -2.039 -49.781 -15.383 1 79.56 360 LEU B C 1
ATOM 6178 O O . LEU B 1 360 ? -1.979 -48.562 -15.328 1 79.56 360 LEU B O 1
ATOM 6182 N N . GLU B 1 361 ? -2.701 -50.531 -16.297 1 81.38 361 GLU B N 1
ATOM 6183 C CA . GLU B 1 361 ? -3.383 -49.844 -17.375 1 81.38 361 GLU B CA 1
ATOM 6184 C C . GLU B 1 361 ? -4.559 -49.031 -16.859 1 81.38 361 GLU B C 1
ATOM 6186 O O . GLU B 1 361 ? -4.766 -47.875 -17.266 1 81.38 361 GLU B O 1
ATOM 6191 N N . TYR B 1 362 ? -5.266 -49.594 -16 1 85 362 TYR B N 1
ATOM 6192 C CA . TYR B 1 362 ? -6.406 -48.906 -15.414 1 85 362 TYR B CA 1
ATOM 6193 C C . TYR B 1 362 ? -5.949 -47.688 -14.617 1 85 362 TYR B C 1
ATOM 6195 O O . TYR B 1 362 ? -6.496 -46.594 -14.773 1 85 362 TYR B O 1
ATOM 6203 N N . MET B 1 363 ? -4.957 -47.875 -13.828 1 84.12 363 MET B N 1
ATOM 6204 C CA . MET B 1 363 ? -4.473 -46.781 -12.977 1 84.12 363 MET B CA 1
ATOM 6205 C C . MET B 1 363 ? -3.916 -45.625 -13.82 1 84.12 363 MET B C 1
ATOM 6207 O O . MET B 1 363 ? -4.086 -44.469 -13.477 1 84.12 363 MET B O 1
ATOM 6211 N N . ASP B 1 364 ? -3.293 -45.938 -14.789 1 82.12 364 ASP B N 1
ATOM 6212 C CA . ASP B 1 364 ? -2.744 -44.938 -15.703 1 82.12 364 ASP B CA 1
ATOM 6213 C C . ASP B 1 364 ? -3.854 -44.125 -16.328 1 82.12 364 ASP B C 1
ATOM 6215 O O . ASP B 1 364 ? -3.75 -42.875 -16.406 1 82.12 364 ASP B O 1
ATOM 6219 N N . PHE B 1 365 ? -4.859 -44.812 -16.781 1 81.81 365 PHE B N 1
ATOM 6220 C CA . PHE B 1 365 ? -5.977 -44.094 -17.391 1 81.81 365 PHE B CA 1
ATOM 6221 C C . PHE B 1 365 ? -6.684 -43.25 -16.359 1 81.81 365 PHE B C 1
ATOM 6223 O O . PHE B 1 365 ? -7.098 -42.125 -16.656 1 81.81 365 PHE B O 1
ATOM 6230 N N . LEU B 1 366 ? -6.801 -43.812 -15.25 1 86.75 366 LEU B N 1
ATOM 6231 C CA . LEU B 1 366 ? -7.441 -43.062 -14.172 1 86.75 366 LEU B CA 1
ATOM 6232 C C . LEU B 1 366 ? -6.699 -41.75 -13.906 1 86.75 366 LEU B C 1
ATOM 6234 O O . LEU B 1 366 ? -7.32 -40.688 -13.789 1 86.75 366 LEU B O 1
ATOM 6238 N N . ASP B 1 367 ? -5.414 -41.75 -13.82 1 84.88 367 ASP B N 1
ATOM 6239 C CA . ASP B 1 367 ? -4.586 -40.562 -13.609 1 84.88 367 ASP B CA 1
ATOM 6240 C C . ASP B 1 367 ? -4.766 -39.594 -14.758 1 84.88 367 ASP B C 1
ATOM 6242 O O . ASP B 1 367 ? -4.852 -38.375 -14.523 1 84.88 367 ASP B O 1
ATOM 6246 N N . THR B 1 368 ? -4.805 -40.125 -15.93 1 80.19 368 THR B N 1
ATOM 6247 C CA . THR B 1 368 ? -5.012 -39.281 -17.109 1 80.19 368 THR B CA 1
ATOM 6248 C C . THR B 1 368 ? -6.375 -38.594 -17.062 1 80.19 368 THR B C 1
ATOM 6250 O O . THR B 1 368 ? -6.492 -37.406 -17.375 1 80.19 368 THR B O 1
ATOM 6253 N N . TYR B 1 369 ? -7.402 -39.406 -16.688 1 85.69 369 TYR B N 1
ATOM 6254 C CA . TYR B 1 369 ? -8.75 -38.875 -16.547 1 85.69 369 TYR B CA 1
ATOM 6255 C C . TYR B 1 369 ? -8.797 -37.719 -15.539 1 85.69 369 TYR B C 1
ATOM 6257 O O . TYR B 1 369 ? -9.289 -36.656 -15.836 1 85.69 369 TYR B O 1
ATOM 6265 N N . ILE B 1 370 ? -8.25 -37.906 -14.422 1 88.56 370 ILE B N 1
ATOM 6266 C CA . ILE B 1 370 ? -8.25 -36.906 -13.352 1 88.56 370 ILE B CA 1
ATOM 6267 C C . ILE B 1 370 ? -7.488 -35.688 -13.797 1 88.56 370 ILE B C 1
ATOM 6269 O O . ILE B 1 370 ? -7.934 -34.562 -13.562 1 88.56 370 ILE B O 1
ATOM 6273 N N . GLY B 1 371 ? -6.328 -35.875 -14.383 1 86.38 371 GLY B N 1
ATOM 6274 C CA . GLY B 1 371 ? -5.539 -34.75 -14.898 1 86.38 371 GLY B CA 1
ATOM 6275 C C . GLY B 1 371 ? -6.297 -33.906 -15.891 1 86.38 371 GLY B C 1
ATOM 6276 O O . GLY B 1 371 ? -6.285 -32.656 -15.789 1 86.38 371 GLY B O 1
ATOM 6277 N N . ASN B 1 372 ? -6.984 -34.562 -16.797 1 82 372 ASN B N 1
ATOM 6278 C CA . ASN B 1 372 ? -7.727 -33.844 -17.828 1 82 372 ASN B CA 1
ATOM 6279 C C . ASN B 1 372 ? -8.945 -33.125 -17.25 1 82 372 ASN B C 1
ATOM 6281 O O . ASN B 1 372 ? -9.234 -31.984 -17.609 1 82 372 ASN B O 1
ATOM 6285 N N . LYS B 1 373 ? -9.672 -33.844 -16.391 1 87.81 373 LYS B N 1
ATOM 6286 C CA . LYS B 1 373 ? -10.805 -33.219 -15.734 1 87.81 373 LYS B CA 1
ATOM 6287 C C . LYS B 1 373 ? -10.367 -31.984 -14.953 1 87.81 373 LYS B C 1
ATOM 6289 O O . LYS B 1 373 ? -11.062 -30.969 -14.953 1 87.81 373 LYS B O 1
ATOM 6294 N N . THR B 1 374 ? -9.25 -32.062 -14.32 1 89.62 374 THR B N 1
ATOM 6295 C CA . THR B 1 374 ? -8.695 -30.953 -13.555 1 89.62 374 THR B CA 1
ATOM 6296 C C . THR B 1 374 ? -8.359 -29.781 -14.477 1 89.62 374 THR B C 1
ATOM 6298 O O . THR B 1 374 ? -8.609 -28.625 -14.141 1 89.62 374 THR B O 1
ATOM 6301 N N . ILE B 1 375 ? -7.801 -30.031 -15.617 1 85.38 375 ILE B N 1
ATOM 6302 C CA . ILE B 1 375 ? -7.469 -28.984 -16.594 1 85.38 375 ILE B CA 1
ATOM 6303 C C . ILE B 1 375 ? -8.734 -28.266 -17.031 1 85.38 375 ILE B C 1
ATOM 6305 O O . ILE B 1 375 ? -8.75 -27.031 -17.141 1 85.38 375 ILE B O 1
ATOM 6309 N N . ILE B 1 376 ? -9.789 -29.062 -17.281 1 87.31 376 ILE B N 1
ATOM 6310 C CA . ILE B 1 376 ? -11.062 -28.484 -17.703 1 87.31 376 ILE B CA 1
ATOM 6311 C C . ILE B 1 376 ? -11.602 -27.578 -16.609 1 87.31 376 ILE B C 1
ATOM 6313 O O . ILE B 1 376 ? -11.977 -26.422 -16.875 1 87.31 376 ILE B O 1
ATOM 6317 N N . LEU B 1 377 ? -11.586 -28.047 -15.383 1 91.5 377 LEU B N 1
ATOM 6318 C CA . LEU B 1 377 ? -12.094 -27.281 -14.258 1 91.5 377 LEU B CA 1
ATOM 6319 C C . LEU B 1 377 ? -11.234 -26.047 -14.008 1 91.5 377 LEU B C 1
ATOM 6321 O O . LEU B 1 377 ? -11.758 -24.969 -13.742 1 91.5 377 LEU B O 1
ATOM 6325 N N . ASP B 1 378 ? -9.938 -26.219 -14.102 1 91.75 378 ASP B N 1
ATOM 6326 C CA . ASP B 1 378 ? -9.008 -25.109 -13.938 1 91.75 378 ASP B CA 1
ATOM 6327 C C . ASP B 1 378 ? -9.242 -24.031 -14.992 1 91.75 378 ASP B C 1
ATOM 6329 O O . ASP B 1 378 ? -9.203 -22.828 -14.695 1 91.75 378 ASP B O 1
ATOM 6333 N N . THR B 1 379 ? -9.367 -24.484 -16.203 1 88 379 THR B N 1
ATOM 6334 C CA . THR B 1 379 ? -9.594 -23.547 -17.297 1 88 379 THR B CA 1
ATOM 6335 C C . THR B 1 379 ? -10.875 -22.75 -17.078 1 88 379 THR B C 1
ATOM 6337 O O . THR B 1 379 ? -10.891 -21.531 -17.266 1 88 379 THR B O 1
ATOM 6340 N N . LYS B 1 380 ? -11.914 -23.5 -16.641 1 90.69 380 LYS B N 1
ATOM 6341 C CA . LYS B 1 380 ? -13.172 -22.828 -16.344 1 90.69 380 LYS B CA 1
ATOM 6342 C C . LYS B 1 380 ? -13 -21.812 -15.219 1 90.69 380 LYS B C 1
ATOM 6344 O O . LYS B 1 380 ? -13.5 -20.688 -15.305 1 90.69 380 LYS B O 1
ATOM 6349 N N . LYS B 1 381 ? -12.297 -22.172 -14.219 1 94.44 381 LYS B N 1
ATOM 6350 C CA . LYS B 1 381 ? -12.031 -21.281 -13.086 1 94.44 381 LYS B CA 1
ATOM 6351 C C . LYS B 1 381 ? -11.258 -20.047 -13.516 1 94.44 381 LYS B C 1
ATOM 6353 O O . LYS B 1 381 ? -11.641 -18.922 -13.188 1 94.44 381 LYS B O 1
ATOM 6358 N N . GLU B 1 382 ? -10.203 -20.266 -14.25 1 92.81 382 GLU B N 1
ATOM 6359 C CA . GLU B 1 382 ? -9.352 -19.172 -14.695 1 92.81 382 GLU B CA 1
ATOM 6360 C C . GLU B 1 382 ? -10.109 -18.219 -15.609 1 92.81 382 GLU B C 1
ATOM 6362 O O . GLU B 1 382 ? -9.945 -17 -15.508 1 92.81 382 GLU B O 1
ATOM 6367 N N . LEU B 1 383 ? -10.891 -18.797 -16.484 1 91.56 383 LEU B N 1
ATOM 6368 C CA . LEU B 1 383 ? -11.68 -17.969 -17.375 1 91.56 383 LEU B CA 1
ATOM 6369 C C . LEU B 1 383 ? -12.633 -17.062 -16.578 1 91.56 383 LEU B C 1
ATOM 6371 O O . LEU B 1 383 ? -12.727 -15.867 -16.859 1 91.56 383 LEU B O 1
ATOM 6375 N N . ASN B 1 384 ? -13.289 -17.656 -15.633 1 94 384 ASN B N 1
ATOM 6376 C CA . ASN B 1 384 ? -14.188 -16.875 -14.781 1 94 384 ASN B CA 1
ATOM 6377 C C . ASN B 1 384 ? -13.422 -15.805 -14.008 1 94 384 ASN B C 1
ATOM 6379 O O . ASN B 1 384 ? -13.891 -14.664 -13.891 1 94 384 ASN B O 1
ATOM 6383 N N . GLN B 1 385 ? -12.273 -16.141 -13.492 1 94.75 385 GLN B N 1
ATOM 6384 C CA . GLN B 1 385 ? -11.469 -15.211 -12.711 1 94.75 385 GLN B CA 1
ATOM 6385 C C . GLN B 1 385 ? -10.953 -14.07 -13.586 1 94.75 385 GLN B C 1
ATOM 6387 O O . GLN B 1 385 ? -10.977 -12.914 -13.18 1 94.75 385 GLN B O 1
ATOM 6392 N N . TYR B 1 386 ? -10.461 -14.414 -14.773 1 92.44 386 TYR B N 1
ATOM 6393 C CA . TYR B 1 386 ? -9.969 -13.383 -15.672 1 92.44 386 TYR B CA 1
ATOM 6394 C C . TYR B 1 386 ? -11.102 -12.484 -16.156 1 92.44 386 TYR B C 1
ATOM 6396 O O . TYR B 1 386 ? -10.914 -11.289 -16.359 1 92.44 386 TYR B O 1
ATOM 6404 N N . TYR B 1 387 ? -12.25 -13.109 -16.359 1 92.81 387 TYR B N 1
ATOM 6405 C CA . TYR B 1 387 ? -13.406 -12.32 -16.75 1 92.81 387 TYR B CA 1
ATOM 6406 C C . TYR B 1 387 ? -13.766 -11.305 -15.664 1 92.81 387 TYR B C 1
ATOM 6408 O O . TYR B 1 387 ? -13.969 -10.125 -15.953 1 92.81 387 TYR B O 1
ATOM 6416 N N . GLU B 1 388 ? -13.812 -11.781 -14.422 1 93.69 388 GLU B N 1
ATOM 6417 C CA . GLU B 1 388 ? -14.094 -10.891 -13.305 1 93.69 388 GLU B CA 1
ATOM 6418 C C . GLU B 1 388 ? -13 -9.844 -13.141 1 93.69 388 GLU B C 1
ATOM 6420 O O . GLU B 1 388 ? -13.281 -8.68 -12.844 1 93.69 388 GLU B O 1
ATOM 6425 N N . ASN B 1 389 ? -11.773 -10.258 -13.281 1 93.56 389 ASN B N 1
ATOM 6426 C CA . ASN B 1 389 ? -10.648 -9.328 -13.203 1 93.56 389 ASN B CA 1
ATOM 6427 C C . ASN B 1 389 ? -10.734 -8.258 -14.297 1 93.56 389 ASN B C 1
ATOM 6429 O O . ASN B 1 389 ? -10.359 -7.109 -14.07 1 93.56 389 ASN B O 1
ATOM 6433 N N . LEU B 1 390 ? -11.133 -8.695 -15.453 1 92.5 390 LEU B N 1
ATOM 6434 C CA . LEU B 1 390 ? -11.297 -7.75 -16.547 1 92.5 390 LEU B CA 1
ATOM 6435 C C . LEU B 1 390 ? -12.336 -6.691 -16.203 1 92.5 390 LEU B C 1
ATOM 6437 O O . LEU B 1 390 ? -12.109 -5.5 -16.438 1 92.5 390 LEU B O 1
ATOM 6441 N N . GLN B 1 391 ? -13.445 -7.172 -15.656 1 91.56 391 GLN B N 1
ATOM 6442 C CA . GLN B 1 391 ? -14.469 -6.234 -15.211 1 91.56 391 GLN B CA 1
ATOM 6443 C C . GLN B 1 391 ? -13.914 -5.285 -14.148 1 91.56 391 GLN B C 1
ATOM 6445 O O . GLN B 1 391 ? -14.195 -4.086 -14.172 1 91.56 391 GLN B O 1
ATOM 6450 N N . TYR B 1 392 ? -13.102 -5.781 -13.297 1 92.94 392 TYR B N 1
ATOM 6451 C CA . TYR B 1 392 ? -12.461 -5.016 -12.234 1 92.94 392 TYR B CA 1
ATOM 6452 C C . TYR B 1 392 ? -11.516 -3.965 -12.812 1 92.94 392 TYR B C 1
ATOM 6454 O O . TYR B 1 392 ? -11.562 -2.797 -12.422 1 92.94 392 TYR B O 1
ATOM 6462 N N . VAL B 1 393 ? -10.641 -4.375 -13.742 1 93 393 VAL B N 1
ATOM 6463 C CA . VAL B 1 393 ? -9.602 -3.475 -14.234 1 93 393 VAL B CA 1
ATOM 6464 C C . VAL B 1 393 ? -10.219 -2.432 -15.164 1 93 393 VAL B C 1
ATOM 6466 O O . VAL B 1 393 ? -9.703 -1.319 -15.289 1 93 393 VAL B O 1
ATOM 6469 N N . VAL B 1 394 ? -11.344 -2.744 -15.852 1 90.69 394 VAL B N 1
ATOM 6470 C CA . VAL B 1 394 ? -12.047 -1.778 -16.688 1 90.69 394 VAL B CA 1
ATOM 6471 C C . VAL B 1 394 ? -12.852 -0.821 -15.805 1 90.69 394 VAL B C 1
ATOM 6473 O O . VAL B 1 394 ? -13.055 0.34 -16.172 1 90.69 394 VAL B O 1
ATOM 6476 N N . GLY B 1 395 ? -13.32 -1.261 -14.672 1 87.25 395 GLY B N 1
ATOM 6477 C CA . GLY B 1 395 ? -14.07 -0.44 -13.734 1 87.25 395 GLY B CA 1
ATOM 6478 C C . GLY B 1 395 ? -15.562 -0.443 -13.984 1 87.25 395 GLY B C 1
ATOM 6479 O O . GLY B 1 395 ? -16.266 0.477 -13.57 1 87.25 395 GLY B O 1
ATOM 6480 N N . GLN B 1 396 ? -16.016 -1.383 -14.867 1 81.12 396 GLN B N 1
ATOM 6481 C CA . GLN B 1 396 ? -17.438 -1.514 -15.18 1 81.12 396 GLN B CA 1
ATOM 6482 C C . GLN B 1 396 ? -17.797 -2.959 -15.516 1 81.12 396 GLN B C 1
ATOM 6484 O O . GLN B 1 396 ? -16.938 -3.732 -15.945 1 81.12 396 GLN B O 1
ATOM 6489 N N . ASP B 1 397 ? -19.094 -3.227 -15.18 1 77.56 397 ASP B N 1
ATOM 6490 C CA . ASP B 1 397 ? -19.578 -4.555 -15.547 1 77.56 397 ASP B CA 1
ATOM 6491 C C . ASP B 1 397 ? -19.672 -4.699 -17.062 1 77.56 397 ASP B C 1
ATOM 6493 O O . ASP B 1 397 ? -20.125 -3.779 -17.75 1 77.56 397 ASP B O 1
ATOM 6497 N N . LEU B 1 398 ? -19.078 -5.672 -17.562 1 76.62 398 LEU B N 1
ATOM 6498 C CA . LEU B 1 398 ? -19.094 -5.914 -19 1 76.62 398 LEU B CA 1
ATOM 6499 C C . LEU B 1 398 ? -20.266 -6.812 -19.391 1 76.62 398 LEU B C 1
ATOM 6501 O O . LEU B 1 398 ? -20.641 -7.707 -18.641 1 76.62 398 LEU B O 1
#

Sequence (796 aa):
MSRKEAESIFLANNLDLIAQKLEISQAEARVLQAKFWPNPTLSISEVNLWKTYDIEEQPALIGNWGQNFQISAEIEQVIQTAGKRRKNIELQKIGVDGEKYELQEVLRELKKTLRNTITEILYNQEQQKMYEGQISSIEKLTASYNNQLNLGNISKAEYVRLKAQEIDFKKKLISLRQEVEEQQVELKALLMFPAKTHIVISDSFTMPDKELSELELDQWIEKAKENRPDILITKNKEKSAQKNLELQNALKTPDLAFSIGYDRGGNIMKDFIGLGLSFDLPIFDRNKGNIQEAKLEIEKTKNETRKNILKSENEISSVFRNYVGTQQISHDIDASYEETLDNLLISHEKNFRLRNISMLEYMDFLDTYIGNKTIILDTKKELNQYYENLQYVVGQDLMSRKEAESIFLANNLDLIAQKLEISQAEARVLQAKFWPNPTLSISEVNLWKTYDIEEQPALIGNWGQNFQISAEIEQVIQTAGKRRKNIELQKIGVDGEKYELQEVLRELKKTLRNTITEILYNQEQQKMYEGQISSIEKLTASYNNQLNLGNISKAEYVRLKAQEIDFKKKLISLRQEVEEQQVELKALLMFPAKTHIVISDSFTMPDKELSELELDQWIEKAKENRPDILITKNKEKSAQKNLELQNALKTPDLAFSIGYDRGGNIMKDFIGLGLSFDLPIFDRNKGNIQEAKLEIEKTKNETRKNILKSENEISSVFRNYVGTQQISHDIDASYEETLDNLLISHEKNFRLRNISMLEYMDFLDTYIGNKTIILDTKKELNQYYENLQYVVGQDL

Secondary structure (DSSP, 8-state):
--HHHHHHHHHHH-HHHHHHHHHHHHHHHHHHHHTPPPPPEEEEEEE--S--SS---PPPSBTTB-TT--EEEEEEEEE--TTHHHHHHHHHHHHHHHHHHHHHHHHHHHHHHHHHHHHHHHHHHHHHHHHHHHHHHHHHHHHHHHHHHHTTSS-HHHHHHHHHHHHHHHHHHHHHHHHHHHHHHHHHHHHT--TT------S----------THHHHHHHHHHHHH-HHHHHHHHHHHHHHHHHHHHHHTTSPPEEEEEEEEESSSSSTEEEEEEEEE---SS--SHHHHHHHHHHHHHHHHHHHHHHHHHHHHHHHHHHHHHHHHHHHHHS-HHHHHHHHHHHHHHHHHHHTTSS-HHHHHHHHHHHHHHHHHHHHHHHHHHHHHHHHHHHHTS--/--HHHHHHHHHHH-HHHHHHHHHHHHHHHHHHHHTPPPPPEEEEEEEE-S--TT---PPPSBTTB-TT-EEEEEEEEEE--TTHHHHHHHHHHHHHHHHHHHHHHHHHHHHHHHHHHHHHHHHHHHHHHHHHHHHHHHHHHHHHHHHHHHTTSS-HHHHHHHHHHHHHHHHHHHHHHHHHHHHHHHHHHHHT--TT------S----------THHHHHHHHHHHHH-HHHHHHHHHHHHHHHHHHHHHHTTSPPEEEEEEEEESSSSSTTEEEEEEEEE-TTS--SHHHHHHHHHHHHHHHHHHHHHHHHHHHHHHHHHHHHHHHHHHHHHS-HHHHHHHHHHHHHHHHHHHTTSS-HHHHHHHHHHHHHHHHHHHHHHHHHHHHHHHHHHHHTS--